Protein 2KXG (pdb70)

Solvent-accessible surface area: 6788 Å² total; per-residue (Å²): 127,145,69,81,102,182,52,142,151,159,37,54,79,92,132,31,76,101,0,98,61,0,1,90,30,1,47,145,79,51,56,148,125,116,16,82,24,64,30,48,78,39,0,93,51,111,142,73,159,89,158,125,62,22,93,9,29,0,21,2,20,0,41,103,26,123,178,120,177,56,85,88,14,34,2,46,0,28,5,80,38,111,109,130,42,24,86,11,68,40,33,73,74,89,156

Secondary structure (DSSP, 8-state):
----SS-------TT-HHHHHHHHHHHHH--TT--EEEEEEEEEEE-SS-SS--EEEEEEEEES-TTS--EEEEEEEEEETTTTEEEEEEEEE--

Structure (mmCIF, N/CA/C/O backbone):
data_2KXG
#
_entry.id   2KXG
#
loop_
_atom_site.group_PDB
_atom_site.id
_atom_site.type_symbol
_atom_site.label_atom_id
_atom_site.label_alt_id
_atom_site.label_comp_id
_atom_site.label_asym_id
_atom_site.label_entity_id
_atom_site.label_seq_id
_atom_site.pdbx_PDB_ins_code
_atom_site.Cartn_x
_atom_site.Cartn_y
_atom_site.Cartn_z
_atom_site.occupancy
_atom_site.B_iso_or_equiv
_atom_site.auth_seq_id
_atom_site.auth_comp_id
_atom_site.auth_asym_id
_atom_site.auth_atom_id
_atom_site.pdbx_PDB_model_num
ATOM 1 N N . GLY A 1 1 ? -16.462 -12.264 4.070 1.00 0.00 1 GLY A N 1
ATOM 2 C CA . GLY A 1 1 ? -16.877 -12.881 2.778 1.00 0.00 1 GLY A CA 1
ATOM 3 C C . GLY A 1 1 ? -17.384 -11.857 1.777 1.00 0.00 1 GLY A C 1
ATOM 4 O O . GLY A 1 1 ? -18.581 -11.569 1.738 1.00 0.00 1 GLY A O 1
ATOM 10 N N . PRO A 1 2 ? -16.486 -11.283 0.949 1.00 0.00 2 PRO A N 1
ATOM 11 C CA . PRO A 1 2 ? -16.850 -10.277 -0.059 1.00 0.00 2 PRO A CA 1
ATOM 12 C C . PRO A 1 2 ? -17.670 -10.862 -1.209 1.00 0.00 2 PRO A C 1
ATOM 13 O O . PRO A 1 2 ? -17.738 -12.081 -1.381 1.00 0.00 2 PRO A O 1
ATOM 24 N N . GLY A 1 3 ? -18.287 -9.979 -1.994 1.00 0.00 3 GLY A N 1
ATOM 25 C CA . GLY A 1 3 ? -19.093 -10.413 -3.124 1.00 0.00 3 GLY A CA 1
ATOM 26 C C . GLY A 1 3 ? -20.380 -9.617 -3.265 1.00 0.00 3 GLY A C 1
ATOM 27 O O . GLY A 1 3 ? -21.463 -10.149 -3.022 1.00 0.00 3 GLY A O 1
ATOM 31 N N . PRO A 1 4 ? -20.292 -8.328 -3.656 1.00 0.00 4 PRO A N 1
ATOM 32 C CA . PRO A 1 4 ? -21.465 -7.465 -3.823 1.00 0.00 4 PRO A CA 1
ATOM 33 C C . PRO A 1 4 ? -22.143 -7.638 -5.181 1.00 0.00 4 PRO A C 1
ATOM 34 O O . PRO A 1 4 ? -21.536 -8.128 -6.134 1.00 0.00 4 PRO A O 1
ATOM 45 N N . ALA A 1 5 ? -23.404 -7.217 -5.259 1.00 0.00 5 ALA A N 1
ATOM 46 C CA . ALA A 1 5 ? -24.176 -7.304 -6.497 1.00 0.00 5 ALA A CA 1
ATOM 47 C C . ALA A 1 5 ? -24.999 -6.032 -6.724 1.00 0.00 5 ALA A C 1
ATOM 48 O O . ALA A 1 5 ? -26.036 -6.063 -7.389 1.00 0.00 5 ALA A O 1
ATOM 55 N N . ILE A 1 6 ? -24.529 -4.913 -6.162 1.00 0.00 6 ILE A N 1
ATOM 56 C CA . ILE A 1 6 ? -25.217 -3.629 -6.294 1.00 0.00 6 ILE A CA 1
ATOM 57 C C . ILE A 1 6 ? -24.225 -2.489 -6.536 1.00 0.00 6 ILE A C 1
ATOM 58 O O . ILE A 1 6 ? -24.408 -1.686 -7.452 1.00 0.00 6 ILE A O 1
ATOM 74 N N . GLY A 1 7 ? -23.177 -2.421 -5.709 1.00 0.00 7 GLY A N 1
ATOM 75 C CA . GLY A 1 7 ? -22.180 -1.372 -5.855 1.00 0.00 7 GLY A CA 1
ATOM 76 C C . GLY A 1 7 ? -20.776 -1.850 -5.547 1.00 0.00 7 GLY A C 1
ATOM 77 O O . GLY A 1 7 ? -20.588 -2.769 -4.747 1.00 0.00 7 GLY A O 1
ATOM 81 N N . GLU A 1 8 ? -19.787 -1.222 -6.183 1.00 0.00 8 GLU A N 1
ATOM 82 C CA . GLU A 1 8 ? -18.390 -1.586 -5.976 1.00 0.00 8 GLU A CA 1
ATOM 83 C C . GLU A 1 8 ? -17.476 -0.365 -6.067 1.00 0.00 8 GLU A C 1
ATOM 84 O O . GLU A 1 8 ? -17.595 0.444 -6.990 1.00 0.00 8 GLU A O 1
ATOM 96 N N . VAL A 1 9 ? -16.559 -0.250 -5.108 1.00 0.00 9 VAL A N 1
ATOM 97 C CA . VAL A 1 9 ? -15.608 0.859 -5.072 1.00 0.00 9 VAL A CA 1
ATOM 98 C C . VAL A 1 9 ? -14.203 0.364 -5.400 1.00 0.00 9 VAL A C 1
ATOM 99 O O . VAL A 1 9 ? -13.831 -0.753 -5.038 1.00 0.00 9 VAL A O 1
ATOM 112 N N . ILE A 1 10 ? -13.436 1.186 -6.111 1.00 0.00 10 ILE A N 1
ATOM 113 C CA . ILE A 1 10 ? -12.084 0.810 -6.513 1.00 0.00 10 ILE A CA 1
ATOM 114 C C . ILE A 1 10 ? -11.017 1.727 -5.924 1.00 0.00 10 ILE A C 1
ATOM 115 O O . ILE A 1 10 ? -11.307 2.843 -5.487 1.00 0.00 10 ILE A O 1
ATOM 131 N N . GLY A 1 11 ? -9.775 1.242 -5.934 1.00 0.00 11 GLY A N 1
ATOM 132 C CA . GLY A 1 11 ? -8.662 2.016 -5.418 1.00 0.00 11 GLY A CA 1
ATOM 133 C C . GLY A 1 11 ? -7.994 2.844 -6.498 1.00 0.00 11 GLY A C 1
ATOM 134 O O . GLY A 1 11 ? -8.615 3.129 -7.524 1.00 0.00 11 GLY A O 1
ATOM 138 N N . ILE A 1 12 ? -6.731 3.238 -6.289 1.00 0.00 12 ILE A N 1
ATOM 139 C CA . ILE A 1 12 ? -6.036 4.035 -7.294 1.00 0.00 12 ILE A CA 1
ATOM 140 C C . ILE A 1 12 ? -5.078 3.185 -8.124 1.00 0.00 12 ILE A C 1
ATOM 141 O O . ILE A 1 12 ? -4.680 2.091 -7.719 1.00 0.00 12 ILE A O 1
ATOM 157 N N . SER A 1 13 ? -4.734 3.699 -9.302 1.00 0.00 13 SER A N 1
ATOM 158 C CA . SER A 1 13 ? -3.845 3.004 -10.229 1.00 0.00 13 SER A CA 1
ATOM 159 C C . SER A 1 13 ? -2.379 3.149 -9.834 1.00 0.00 13 SER A C 1
ATOM 160 O O . SER A 1 13 ? -1.985 4.146 -9.223 1.00 0.00 13 SER A O 1
ATOM 168 N N . VAL A 1 14 ? -1.566 2.164 -10.231 1.00 0.00 14 VAL A N 1
ATOM 169 C CA . VAL A 1 14 ? -0.135 2.202 -9.958 1.00 0.00 14 VAL A CA 1
ATOM 170 C C . VAL A 1 14 ? 0.510 3.338 -10.750 1.00 0.00 14 VAL A C 1
ATOM 171 O O . VAL A 1 14 ? 1.563 3.856 -10.374 1.00 0.00 14 VAL A O 1
ATOM 184 N N . ASN A 1 15 ? -0.155 3.734 -11.842 1.00 0.00 15 ASN A N 1
ATOM 185 C CA . ASN A 1 15 ? 0.309 4.823 -12.687 1.00 0.00 15 ASN A CA 1
ATOM 186 C C . ASN A 1 15 ? 0.561 6.075 -11.849 1.00 0.00 15 ASN A C 1
ATOM 187 O O . ASN A 1 15 ? 1.454 6.868 -12.149 1.00 0.00 15 ASN A O 1
ATOM 198 N N . ASP A 1 16 ? -0.241 6.232 -10.792 1.00 0.00 16 ASP A N 1
ATOM 199 C CA . ASP A 1 16 ? -0.129 7.369 -9.888 1.00 0.00 16 ASP A CA 1
ATOM 200 C C . ASP A 1 16 ? 1.279 7.446 -9.288 1.00 0.00 16 ASP A C 1
ATOM 201 O O . ASP A 1 16 ? 1.689 6.570 -8.525 1.00 0.00 16 ASP A O 1
ATOM 210 N N . PRO A 1 17 ? 2.045 8.497 -9.652 1.00 0.00 17 PRO A N 1
ATOM 211 C CA . PRO A 1 17 ? 3.427 8.698 -9.179 1.00 0.00 17 PRO A CA 1
ATOM 212 C C . PRO A 1 17 ? 3.552 8.814 -7.658 1.00 0.00 17 PRO A C 1
ATOM 213 O O . PRO A 1 17 ? 4.602 8.498 -7.097 1.00 0.00 17 PRO A O 1
ATOM 224 N N . ARG A 1 18 ? 2.488 9.263 -6.993 1.00 0.00 18 ARG A N 1
ATOM 225 C CA . ARG A 1 18 ? 2.503 9.406 -5.541 1.00 0.00 18 ARG A CA 1
ATOM 226 C C . ARG A 1 18 ? 2.304 8.051 -4.872 1.00 0.00 18 ARG A C 1
ATOM 227 O O . ARG A 1 18 ? 2.984 7.710 -3.907 1.00 0.00 18 ARG A O 1
ATOM 248 N N . VAL A 1 19 ? 1.352 7.293 -5.400 1.00 0.00 19 VAL A N 1
ATOM 249 C CA . VAL A 1 19 ? 1.015 5.976 -4.887 1.00 0.00 19 VAL A CA 1
ATOM 250 C C . VAL A 1 19 ? 2.173 4.986 -5.065 1.00 0.00 19 VAL A C 1
ATOM 251 O O . VAL A 1 19 ? 2.438 4.170 -4.183 1.00 0.00 19 VAL A O 1
ATOM 264 N N . LYS A 1 20 ? 2.857 5.063 -6.208 1.00 0.00 20 LYS A N 1
ATOM 265 C CA . LYS A 1 20 ? 3.984 4.175 -6.502 1.00 0.00 20 LYS A CA 1
ATOM 266 C C . LYS A 1 20 ? 5.201 4.475 -5.617 1.00 0.00 20 LYS A C 1
ATOM 267 O O . LYS A 1 20 ? 5.901 3.554 -5.193 1.00 0.00 20 LYS A O 1
ATOM 286 N N . GLU A 1 21 ? 5.450 5.759 -5.341 1.00 0.00 21 GLU A N 1
ATOM 287 C CA . GLU A 1 21 ? 6.584 6.160 -4.510 1.00 0.00 21 GLU A CA 1
ATOM 288 C C . GLU A 1 21 ? 6.300 5.871 -3.042 1.00 0.00 21 GLU A C 1
ATOM 289 O O . GLU A 1 21 ? 7.188 5.476 -2.286 1.00 0.00 21 GLU A O 1
ATOM 301 N N . ILE A 1 22 ? 5.051 6.076 -2.652 1.00 0.00 22 ILE A N 1
ATOM 302 C CA . ILE A 1 22 ? 4.627 5.842 -1.283 1.00 0.00 22 ILE A CA 1
ATOM 303 C C . ILE A 1 22 ? 4.504 4.336 -0.992 1.00 0.00 22 ILE A C 1
ATOM 304 O O . ILE A 1 22 ? 4.827 3.886 0.110 1.00 0.00 22 ILE A O 1
ATOM 320 N N . ALA A 1 23 ? 4.075 3.558 -1.997 1.00 0.00 23 ALA A N 1
ATOM 321 C CA . ALA A 1 23 ? 3.952 2.101 -1.858 1.00 0.00 23 ALA A CA 1
ATOM 322 C C . ALA A 1 23 ? 5.331 1.469 -1.689 1.00 0.00 23 ALA A C 1
ATOM 323 O O . ALA A 1 23 ? 5.594 0.753 -0.714 1.00 0.00 23 ALA A O 1
ATOM 330 N N . GLU A 1 24 ? 6.213 1.760 -2.645 1.00 0.00 24 GLU A N 1
ATOM 331 C CA . GLU A 1 24 ? 7.576 1.259 -2.624 1.00 0.00 24 GLU A CA 1
ATOM 332 C C . GLU A 1 24 ? 8.241 1.606 -1.296 1.00 0.00 24 GLU A C 1
ATOM 333 O O . GLU A 1 24 ? 8.894 0.761 -0.681 1.00 0.00 24 GLU A O 1
ATOM 345 N N . PHE A 1 25 ? 8.046 2.853 -0.848 1.00 0.00 25 PHE A N 1
ATOM 346 C CA . PHE A 1 25 ? 8.605 3.303 0.419 1.00 0.00 25 PHE A CA 1
ATOM 347 C C . PHE A 1 25 ? 8.071 2.453 1.569 1.00 0.00 25 PHE A C 1
ATOM 348 O O . PHE A 1 25 ? 8.790 2.174 2.529 1.00 0.00 25 PHE A O 1
ATOM 365 N N . ALA A 1 26 ? 6.806 2.038 1.461 1.00 0.00 26 ALA A N 1
ATOM 366 C CA . ALA A 1 26 ? 6.188 1.210 2.496 1.00 0.00 26 ALA A CA 1
ATOM 367 C C . ALA A 1 26 ? 6.968 -0.086 2.694 1.00 0.00 26 ALA A C 1
ATOM 368 O O . ALA A 1 26 ? 7.258 -0.477 3.826 1.00 0.00 26 ALA A O 1
ATOM 375 N N . LEU A 1 27 ? 7.303 -0.751 1.585 1.00 0.00 27 LEU A N 1
ATOM 376 C CA . LEU A 1 27 ? 8.050 -2.010 1.643 1.00 0.00 27 LEU A CA 1
ATOM 377 C C . LEU A 1 27 ? 9.479 -1.799 2.165 1.00 0.00 27 LEU A C 1
ATOM 378 O O . LEU A 1 27 ? 9.965 -2.584 2.979 1.00 0.00 27 LEU A O 1
ATOM 394 N N . LYS A 1 28 ? 10.154 -0.753 1.680 1.00 0.00 28 LYS A N 1
ATOM 395 C CA . LYS A 1 28 ? 11.535 -0.468 2.092 1.00 0.00 28 LYS A CA 1
ATOM 396 C C . LYS A 1 28 ? 11.642 0.038 3.540 1.00 0.00 28 LYS A C 1
ATOM 397 O O . LYS A 1 28 ? 12.726 -0.008 4.123 1.00 0.00 28 LYS A O 1
ATOM 416 N N . GLN A 1 29 ? 10.536 0.513 4.126 1.00 0.00 29 GLN A N 1
ATOM 417 C CA . GLN A 1 29 ? 10.567 1.006 5.507 1.00 0.00 29 GLN A CA 1
ATOM 418 C C . GLN A 1 29 ? 10.339 -0.131 6.506 1.00 0.00 29 GLN A C 1
ATOM 419 O O . GLN A 1 29 ? 10.975 -0.173 7.559 1.00 0.00 29 GLN A O 1
ATOM 433 N N . HIS A 1 30 ? 9.434 -1.054 6.164 1.00 0.00 30 HIS A N 1
ATOM 434 C CA . HIS A 1 30 ? 9.132 -2.195 7.028 1.00 0.00 30 HIS A CA 1
ATOM 435 C C . HIS A 1 30 ? 9.810 -3.452 6.509 1.00 0.00 30 HIS A C 1
ATOM 436 O O . HIS A 1 30 ? 9.639 -3.830 5.351 1.00 0.00 30 HIS A O 1
ATOM 451 N N . ALA A 1 31 ? 10.584 -4.091 7.376 1.00 0.00 31 ALA A N 1
ATOM 452 C CA . ALA A 1 31 ? 11.300 -5.307 7.014 1.00 0.00 31 ALA A CA 1
ATOM 453 C C . ALA A 1 31 ? 11.862 -6.007 8.252 1.00 0.00 31 ALA A C 1
ATOM 454 O O . ALA A 1 31 ? 13.018 -6.436 8.268 1.00 0.00 31 ALA A O 1
ATOM 461 N N . GLU A 1 32 ? 11.031 -6.119 9.288 1.00 0.00 32 GLU A N 1
ATOM 462 C CA . GLU A 1 32 ? 11.430 -6.763 10.537 1.00 0.00 32 GLU A CA 1
ATOM 463 C C . GLU A 1 32 ? 11.730 -8.251 10.319 1.00 0.00 32 GLU A C 1
ATOM 464 O O . GLU A 1 32 ? 12.656 -8.798 10.921 1.00 0.00 32 GLU A O 1
ATOM 476 N N . GLN A 1 33 ? 10.945 -8.894 9.455 1.00 0.00 33 GLN A N 1
ATOM 477 C CA . GLN A 1 33 ? 11.124 -10.316 9.151 1.00 0.00 33 GLN A CA 1
ATOM 478 C C . GLN A 1 33 ? 11.716 -10.532 7.749 1.00 0.00 33 GLN A C 1
ATOM 479 O O . GLN A 1 33 ? 11.715 -11.655 7.241 1.00 0.00 33 GLN A O 1
ATOM 493 N N . ASN A 1 34 ? 12.230 -9.458 7.135 1.00 0.00 34 ASN A N 1
ATOM 494 C CA . ASN A 1 34 ? 12.836 -9.529 5.802 1.00 0.00 34 ASN A CA 1
ATOM 495 C C . ASN A 1 34 ? 11.920 -10.227 4.790 1.00 0.00 34 ASN A C 1
ATOM 496 O O . ASN A 1 34 ? 12.075 -11.418 4.514 1.00 0.00 34 ASN A O 1
ATOM 507 N N . LEU A 1 35 ? 10.980 -9.470 4.226 1.00 0.00 35 LEU A N 1
ATOM 508 C CA . LEU A 1 35 ? 10.052 -10.004 3.228 1.00 0.00 35 LEU A CA 1
ATOM 509 C C . LEU A 1 35 ? 10.216 -9.269 1.903 1.00 0.00 35 LEU A C 1
ATOM 510 O O . LEU A 1 35 ? 10.866 -8.223 1.843 1.00 0.00 35 LEU A O 1
ATOM 526 N N . ILE A 1 36 ? 9.666 -9.841 0.834 1.00 0.00 36 ILE A N 1
ATOM 527 C CA . ILE A 1 36 ? 9.8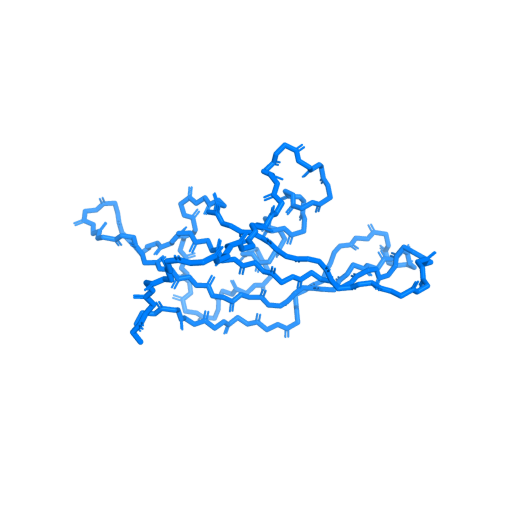05 -9.251 -0.492 1.00 0.00 36 ILE A CA 1
ATOM 528 C C . ILE A 1 36 ? 8.461 -8.984 -1.152 1.00 0.00 36 ILE A C 1
ATOM 529 O O . ILE A 1 36 ? 7.654 -9.894 -1.320 1.00 0.00 36 ILE A O 1
ATOM 545 N N . LEU A 1 37 ? 8.241 -7.730 -1.548 1.00 0.00 37 LEU A N 1
ATOM 546 C CA . LEU A 1 37 ? 7.004 -7.344 -2.213 1.00 0.00 37 LEU A CA 1
ATOM 547 C C . LEU A 1 37 ? 7.140 -7.493 -3.725 1.00 0.00 37 LEU A C 1
ATOM 548 O O . LEU A 1 37 ? 7.942 -6.804 -4.358 1.00 0.00 37 LEU A O 1
ATOM 564 N N . ALA A 1 38 ? 6.350 -8.399 -4.295 1.00 0.00 38 ALA A N 1
ATOM 565 C CA . ALA A 1 38 ? 6.371 -8.650 -5.732 1.00 0.00 38 ALA A CA 1
ATOM 566 C C . ALA A 1 38 ? 5.876 -7.438 -6.518 1.00 0.00 38 ALA A C 1
ATOM 567 O O . ALA A 1 38 ? 6.293 -7.225 -7.657 1.00 0.00 38 ALA A O 1
ATOM 574 N N . GLY A 1 39 ? 4.990 -6.640 -5.910 1.00 0.00 39 GLY A N 1
ATOM 575 C CA . GLY A 1 39 ? 4.478 -5.464 -6.596 1.00 0.00 39 GLY A CA 1
ATOM 576 C C . GLY A 1 39 ? 3.216 -4.897 -5.970 1.00 0.00 39 GLY A C 1
ATOM 577 O O . GLY A 1 39 ? 2.655 -5.481 -5.042 1.00 0.00 39 GLY A O 1
ATOM 581 N N . VAL A 1 40 ? 2.776 -3.750 -6.492 1.00 0.00 40 VAL A N 1
ATOM 582 C CA . VAL A 1 40 ? 1.574 -3.073 -6.005 1.00 0.00 40 VAL A CA 1
ATOM 583 C C . VAL A 1 40 ? 0.315 -3.703 -6.610 1.00 0.00 40 VAL A C 1
ATOM 584 O O . VAL A 1 40 ? 0.249 -3.937 -7.817 1.00 0.00 40 VAL A O 1
ATOM 597 N N . ASP A 1 41 ? -0.677 -3.981 -5.761 1.00 0.00 41 ASP A N 1
ATOM 598 C CA . ASP A 1 41 ? -1.928 -4.591 -6.213 1.00 0.00 41 ASP A CA 1
ATOM 599 C C . ASP A 1 41 ? -3.070 -3.574 -6.226 1.00 0.00 41 ASP A C 1
ATOM 600 O O . ASP A 1 41 ? -3.623 -3.268 -7.282 1.00 0.00 41 ASP A O 1
ATOM 609 N N . ALA A 1 42 ? -3.415 -3.058 -5.047 1.00 0.00 42 ALA A N 1
ATOM 610 C CA . ALA A 1 42 ? -4.490 -2.078 -4.913 1.00 0.00 42 ALA A CA 1
ATOM 611 C C . ALA A 1 42 ? -4.081 -0.949 -3.973 1.00 0.00 42 ALA A C 1
ATOM 612 O O . ALA A 1 42 ? -3.115 -1.084 -3.223 1.00 0.00 42 ALA A O 1
ATOM 619 N N . GLY A 1 43 ? -4.811 0.166 -4.015 1.00 0.00 43 GLY A N 1
ATOM 620 C CA . GLY A 1 43 ? -4.474 1.285 -3.156 1.00 0.00 43 GLY A CA 1
ATOM 621 C C . GLY A 1 43 ? -5.649 2.171 -2.790 1.00 0.00 43 GLY A C 1
ATOM 622 O O . GLY A 1 43 ? -6.700 2.130 -3.427 1.00 0.00 43 GLY A O 1
ATOM 626 N N . GLN A 1 44 ? -5.447 2.978 -1.750 1.00 0.00 44 GLN A N 1
ATOM 627 C CA . GLN A 1 44 ? -6.459 3.901 -1.249 1.00 0.00 44 GLN A CA 1
ATOM 628 C C . GLN A 1 44 ? -5.788 5.127 -0.624 1.00 0.00 44 GLN A C 1
ATOM 629 O O . GLN A 1 44 ? -4.690 5.022 -0.075 1.00 0.00 44 GLN A O 1
ATOM 643 N N . ILE A 1 45 ? -6.443 6.284 -0.703 1.00 0.00 45 ILE A N 1
ATOM 644 C CA . ILE A 1 45 ? -5.888 7.513 -0.133 1.00 0.00 45 ILE A CA 1
ATOM 645 C C . ILE A 1 45 ? -6.937 8.270 0.681 1.00 0.00 45 ILE A C 1
ATOM 646 O O . ILE A 1 45 ? -8.041 8.528 0.200 1.00 0.00 45 ILE A O 1
ATOM 662 N N . ILE A 1 46 ? -6.576 8.630 1.916 1.00 0.00 46 ILE A N 1
ATOM 663 C CA . ILE A 1 46 ? -7.476 9.367 2.800 1.00 0.00 46 ILE A CA 1
ATOM 664 C C . ILE A 1 46 ? -7.009 10.815 2.940 1.00 0.00 46 ILE A C 1
ATOM 665 O O . ILE A 1 46 ? -5.916 11.082 3.462 1.00 0.00 46 ILE A O 1
ATOM 681 N N . LYS A 1 47 ? -7.834 11.744 2.445 1.00 0.00 47 LYS A N 1
ATOM 682 C CA . LYS A 1 47 ? -7.506 13.166 2.493 1.00 0.00 47 LYS A CA 1
ATOM 683 C C . LYS A 1 47 ? -8.702 14.042 2.879 1.00 0.00 47 LYS A C 1
ATOM 684 O O . LYS A 1 47 ? -9.859 13.689 2.646 1.00 0.00 47 LYS A O 1
ATOM 703 N N . GLY A 1 48 ? -8.382 15.214 3.426 1.00 0.00 48 GLY A N 1
ATOM 704 C CA . GLY A 1 48 ? -9.381 16.204 3.805 1.00 0.00 48 GLY A CA 1
ATOM 705 C C . GLY A 1 48 ? -8.934 17.563 3.305 1.00 0.00 48 GLY A C 1
ATOM 706 O O . GLY A 1 48 ? -9.470 18.087 2.328 1.00 0.00 48 GLY A O 1
ATOM 710 N N . ILE A 1 49 ? -7.886 18.081 3.940 1.00 0.00 49 ILE A N 1
ATOM 711 C CA . ILE A 1 49 ? -7.259 19.334 3.541 1.00 0.00 49 ILE A CA 1
ATOM 712 C C . ILE A 1 49 ? -5.799 19.002 3.218 1.00 0.00 49 ILE A C 1
ATOM 713 O O . ILE A 1 49 ? -5.032 18.629 4.109 1.00 0.00 49 ILE A O 1
ATOM 729 N N . PRO A 1 50 ? -5.410 19.036 1.929 1.00 0.00 50 PRO A N 1
ATOM 730 C CA . PRO A 1 50 ? -4.066 18.643 1.523 1.00 0.00 50 PRO A CA 1
ATOM 731 C C . PRO A 1 50 ? -3.005 19.731 1.595 1.00 0.00 50 PRO A C 1
ATOM 732 O O . PRO A 1 50 ? -3.049 20.732 0.880 1.00 0.00 50 PRO A O 1
ATOM 743 N N . HIS A 1 51 ? -2.010 19.449 2.420 1.00 0.00 51 HIS A N 1
ATOM 744 C CA . HIS A 1 51 ? -0.837 20.295 2.584 1.00 0.00 51 HIS A CA 1
ATOM 745 C C . HIS A 1 51 ? 0.390 19.447 2.223 1.00 0.00 51 HIS A C 1
ATOM 746 O O . HIS A 1 51 ? 1.507 19.705 2.673 1.00 0.00 51 HIS A O 1
ATOM 761 N N . TRP A 1 52 ? 0.130 18.403 1.418 1.00 0.00 52 TRP A N 1
ATOM 762 C CA . TRP A 1 52 ? 1.130 17.445 0.973 1.00 0.00 52 TRP A CA 1
ATOM 763 C C . TRP A 1 52 ? 1.527 16.479 2.093 1.00 0.00 52 TRP A C 1
ATOM 764 O O . TRP A 1 52 ? 2.639 15.949 2.113 1.00 0.00 52 TRP A O 1
ATOM 785 N N . ASP A 1 53 ? 0.576 16.227 2.995 1.00 0.00 53 ASP A N 1
ATOM 786 C CA . ASP A 1 53 ? 0.759 15.291 4.103 1.00 0.00 53 ASP A CA 1
ATOM 787 C C . ASP A 1 53 ? -0.319 14.197 4.037 1.00 0.00 53 ASP A C 1
ATOM 788 O O . ASP A 1 53 ? -0.724 13.640 5.059 1.00 0.00 53 ASP A O 1
ATOM 797 N N . ASN A 1 54 ? -0.799 13.936 2.815 1.00 0.00 54 ASN A N 1
ATOM 798 C CA . ASN A 1 54 ? -1.862 12.961 2.557 1.00 0.00 54 ASN A CA 1
ATOM 799 C C . ASN A 1 54 ? -1.598 11.598 3.194 1.00 0.00 54 ASN A C 1
ATOM 800 O O . ASN A 1 54 ? -0.449 11.170 3.329 1.00 0.00 54 ASN A O 1
ATOM 811 N N . TYR A 1 55 ? -2.686 10.912 3.567 1.00 0.00 55 TYR A N 1
ATOM 812 C CA . TYR A 1 55 ? -2.595 9.588 4.173 1.00 0.00 55 TYR A CA 1
ATOM 813 C C . TYR A 1 55 ? -2.836 8.515 3.117 1.00 0.00 55 TYR A C 1
ATOM 814 O O . TYR A 1 55 ? -3.777 8.614 2.328 1.00 0.00 55 TYR A O 1
ATOM 832 N N . TYR A 1 56 ? -1.973 7.501 3.090 1.00 0.00 56 TYR A N 1
ATOM 833 C CA . TYR A 1 56 ? -2.091 6.430 2.108 1.00 0.00 56 TYR A CA 1
ATOM 834 C C . TYR A 1 56 ? -2.339 5.069 2.767 1.00 0.00 56 TYR A C 1
ATOM 835 O O . TYR A 1 56 ? -1.816 4.774 3.842 1.00 0.00 56 TYR A O 1
ATOM 853 N N . ASN A 1 57 ? -3.148 4.252 2.094 1.00 0.00 57 ASN A N 1
ATOM 854 C CA . ASN A 1 57 ? -3.502 2.909 2.557 1.00 0.00 57 ASN A CA 1
ATOM 855 C C . ASN A 1 57 ? -3.614 1.989 1.346 1.00 0.00 57 ASN A C 1
ATOM 856 O O . ASN A 1 57 ? -4.441 2.232 0.473 1.00 0.00 57 ASN A O 1
ATOM 867 N N . LEU A 1 58 ? -2.764 0.964 1.258 1.00 0.00 58 LEU A N 1
ATOM 868 C CA . LEU A 1 58 ? -2.796 0.085 0.083 1.00 0.00 58 LEU A CA 1
ATOM 869 C C . LEU A 1 58 ? -2.530 -1.386 0.398 1.00 0.00 58 LEU A C 1
ATOM 870 O O . LEU A 1 58 ? -2.000 -1.734 1.455 1.00 0.00 58 LEU A O 1
ATOM 886 N N . ILE A 1 59 ? -2.880 -2.233 -0.576 1.00 0.00 59 ILE A N 1
ATOM 887 C CA . ILE A 1 59 ? -2.671 -3.681 -0.494 1.00 0.00 59 ILE A CA 1
ATOM 888 C C . ILE A 1 59 ? -1.753 -4.113 -1.636 1.00 0.00 59 ILE A C 1
ATOM 889 O O . ILE A 1 59 ? -1.972 -3.728 -2.785 1.00 0.00 59 ILE A O 1
ATOM 905 N N . LEU A 1 60 ? -0.723 -4.894 -1.329 1.00 0.00 60 LEU A N 1
ATOM 906 C CA . LEU A 1 60 ? 0.215 -5.341 -2.355 1.00 0.00 60 LEU A CA 1
ATOM 907 C C . LEU A 1 60 ? 0.540 -6.832 -2.212 1.00 0.00 60 LEU A C 1
ATOM 908 O O . LEU A 1 60 ? 0.203 -7.461 -1.205 1.00 0.00 60 LEU A O 1
ATOM 924 N N . SER A 1 61 ? 1.206 -7.385 -3.230 1.00 0.00 61 SER A N 1
ATOM 925 C CA . SER A 1 61 ? 1.597 -8.795 -3.229 1.00 0.00 61 SER A CA 1
ATOM 926 C C . SER A 1 61 ? 3.057 -8.931 -2.808 1.00 0.00 61 SER A C 1
ATOM 927 O O . SER A 1 61 ? 3.912 -8.166 -3.270 1.00 0.00 61 SER A O 1
ATOM 935 N N . ALA A 1 62 ? 3.334 -9.892 -1.920 1.00 0.00 62 ALA A N 1
ATOM 936 C CA . ALA A 1 62 ? 4.692 -10.108 -1.419 1.00 0.00 62 ALA A CA 1
ATOM 937 C C . ALA A 1 62 ? 4.926 -11.550 -0.969 1.00 0.00 62 ALA A C 1
ATOM 938 O O . ALA A 1 62 ? 4.045 -12.185 -0.390 1.00 0.00 62 ALA A O 1
ATOM 945 N N . LYS A 1 63 ? 6.138 -12.046 -1.223 1.00 0.00 63 LYS A N 1
ATOM 946 C CA . LYS A 1 63 ? 6.528 -13.397 -0.829 1.00 0.00 63 LYS A CA 1
ATOM 947 C C . LYS A 1 63 ? 7.972 -13.411 -0.325 1.00 0.00 63 LYS A C 1
ATOM 948 O O . LYS A 1 63 ? 8.722 -12.451 -0.525 1.00 0.00 63 LYS A O 1
ATOM 967 N N . HIS A 1 64 ? 8.345 -14.494 0.353 1.00 0.00 64 HIS A N 1
ATOM 968 C CA . HIS A 1 64 ? 9.691 -14.633 0.907 1.00 0.00 64 HIS A CA 1
ATOM 969 C C . HIS A 1 64 ? 10.601 -15.485 0.014 1.00 0.00 64 HIS A C 1
ATOM 970 O O . HIS A 1 64 ? 11.800 -15.591 0.278 1.00 0.00 64 HIS A O 1
ATOM 985 N N . SER A 1 65 ? 10.039 -16.097 -1.036 1.00 0.00 65 SER A N 1
ATOM 986 C CA . SER A 1 65 ? 10.827 -16.939 -1.940 1.00 0.00 65 SER A CA 1
ATOM 987 C C . SER A 1 65 ? 10.195 -17.025 -3.331 1.00 0.00 65 SER A C 1
ATOM 988 O O . SER A 1 65 ? 8.971 -16.987 -3.473 1.00 0.00 65 SER A O 1
ATOM 996 N N . PRO A 1 66 ? 11.036 -17.164 -4.378 1.00 0.00 66 PRO A N 1
ATOM 997 C CA . PRO A 1 66 ? 10.571 -17.272 -5.768 1.00 0.00 66 PRO A CA 1
ATOM 998 C C . PRO A 1 66 ? 9.783 -18.558 -6.019 1.00 0.00 66 PRO A C 1
ATOM 999 O O . PRO A 1 66 ? 8.912 -18.602 -6.889 1.00 0.00 66 PRO A O 1
ATOM 1010 N N . HIS A 1 67 ? 10.091 -19.601 -5.245 1.00 0.00 67 HIS A N 1
ATOM 1011 C CA . HIS A 1 67 ? 9.411 -20.887 -5.375 1.00 0.00 67 HIS A CA 1
ATOM 1012 C C . HIS A 1 67 ? 8.165 -20.962 -4.488 1.00 0.00 67 HIS A C 1
ATOM 1013 O O . HIS A 1 67 ? 7.628 -22.050 -4.266 1.00 0.00 67 HIS A O 1
ATOM 1028 N N . GLU A 1 68 ? 7.704 -19.814 -3.973 1.00 0.00 68 GLU A N 1
ATOM 1029 C CA . GLU A 1 68 ? 6.528 -19.795 -3.111 1.00 0.00 68 GLU A CA 1
ATOM 1030 C C . GLU A 1 68 ? 5.484 -18.780 -3.570 1.00 0.00 68 GLU A C 1
ATOM 1031 O O . GLU A 1 68 ? 5.742 -17.937 -4.429 1.00 0.00 68 GLU A O 1
ATOM 1043 N N . PHE A 1 69 ? 4.294 -18.904 -2.990 1.00 0.00 69 PHE A N 1
ATOM 1044 C CA . PHE A 1 69 ? 3.154 -18.047 -3.311 1.00 0.00 69 PHE A CA 1
ATOM 1045 C C . PHE A 1 69 ? 3.326 -16.611 -2.834 1.00 0.00 69 PHE A C 1
ATOM 1046 O O . PHE A 1 69 ? 4.105 -16.328 -1.925 1.00 0.00 69 PHE A O 1
ATOM 1063 N N . SER A 1 70 ? 2.528 -15.725 -3.434 1.00 0.00 70 SER A N 1
ATOM 1064 C CA . SER A 1 70 ? 2.503 -14.313 -3.069 1.00 0.00 70 SER A CA 1
ATOM 1065 C C . SER A 1 70 ? 1.184 -14.021 -2.368 1.00 0.00 70 SER A C 1
ATOM 1066 O O . SER A 1 70 ? 0.120 -14.409 -2.855 1.00 0.00 70 SER A O 1
ATOM 1074 N N . LYS A 1 71 ? 1.252 -13.361 -1.221 1.00 0.00 71 LYS A N 1
ATOM 1075 C CA . LYS A 1 71 ? 0.050 -13.051 -0.456 1.00 0.00 71 LYS A CA 1
ATOM 1076 C C . LYS A 1 71 ? -0.225 -11.551 -0.419 1.00 0.00 71 LYS A C 1
ATOM 1077 O O . LYS A 1 71 ? 0.606 -10.743 -0.835 1.00 0.00 71 LYS A O 1
ATOM 1096 N N . PHE A 1 72 ? -1.406 -11.193 0.079 1.00 0.00 72 PHE A N 1
ATOM 1097 C CA . PHE A 1 72 ? -1.814 -9.799 0.176 1.00 0.00 72 PHE A CA 1
ATOM 1098 C C . PHE A 1 72 ? -1.387 -9.204 1.511 1.00 0.00 72 PHE A C 1
ATOM 1099 O O . PHE A 1 72 ? -1.383 -9.895 2.530 1.00 0.00 72 PHE A O 1
ATOM 1116 N N . TYR A 1 73 ? -1.036 -7.921 1.500 1.00 0.00 73 TYR A N 1
ATOM 1117 C CA . TYR A 1 73 ? -0.623 -7.227 2.710 1.00 0.00 73 TYR A CA 1
ATOM 1118 C C . TYR A 1 73 ? -1.183 -5.805 2.717 1.00 0.00 73 TYR A C 1
ATOM 1119 O O . TYR A 1 73 ? -1.155 -5.115 1.700 1.00 0.00 73 TYR A O 1
ATOM 1137 N N . ASN A 1 74 ? -1.687 -5.382 3.871 1.00 0.00 74 ASN A N 1
ATOM 1138 C CA . ASN A 1 74 ? -2.265 -4.051 4.037 1.00 0.00 74 ASN A CA 1
ATOM 1139 C C . ASN A 1 74 ? -1.355 -3.183 4.898 1.00 0.00 74 ASN A C 1
ATOM 1140 O O . ASN A 1 74 ? -1.136 -3.468 6.078 1.00 0.00 74 ASN A O 1
ATOM 1151 N N . VAL A 1 75 ? -0.822 -2.125 4.292 1.00 0.00 75 VAL A N 1
ATOM 1152 C CA . VAL A 1 75 ? 0.074 -1.209 4.987 1.00 0.00 75 VAL A CA 1
ATOM 1153 C C . VAL A 1 75 ? -0.454 0.222 4.966 1.00 0.00 75 VAL A C 1
ATOM 1154 O O . VAL A 1 75 ? -1.038 0.673 3.972 1.00 0.00 75 VAL A O 1
ATOM 1167 N N . VAL A 1 76 ? -0.213 0.935 6.065 1.00 0.00 76 VAL A N 1
ATOM 1168 C CA . VAL A 1 76 ? -0.619 2.329 6.196 1.00 0.00 76 VAL A CA 1
ATOM 1169 C C . VAL A 1 76 ? 0.610 3.218 6.036 1.00 0.00 76 VAL A C 1
ATOM 1170 O O . VAL A 1 76 ? 1.624 3.000 6.700 1.00 0.00 76 VAL A O 1
ATOM 1183 N N . VAL A 1 77 ? 0.529 4.193 5.135 1.00 0.00 77 VAL A N 1
ATOM 1184 C CA . VAL A 1 77 ? 1.657 5.087 4.872 1.00 0.00 77 VAL A CA 1
ATOM 1185 C C . VAL A 1 77 ? 1.276 6.554 5.000 1.00 0.00 77 VAL A C 1
ATOM 1186 O O . VAL A 1 77 ? 0.156 6.951 4.682 1.00 0.00 77 VAL A O 1
ATOM 1199 N N . LEU A 1 78 ? 2.236 7.352 5.456 1.00 0.00 78 LEU A N 1
ATOM 1200 C CA . LEU A 1 78 ? 2.046 8.782 5.622 1.00 0.00 78 LEU A CA 1
ATOM 1201 C C . LEU A 1 78 ? 3.049 9.555 4.771 1.00 0.00 78 LEU A C 1
ATOM 1202 O O . LEU A 1 78 ? 4.251 9.297 4.830 1.00 0.00 78 LEU A O 1
ATOM 1218 N N . GLU A 1 79 ? 2.551 10.510 3.992 1.00 0.00 79 GLU A N 1
ATOM 1219 C CA . GLU A 1 79 ? 3.405 11.330 3.142 1.00 0.00 79 GLU A CA 1
ATOM 1220 C C . GLU A 1 79 ? 3.780 12.623 3.878 1.00 0.00 79 GLU A C 1
ATOM 1221 O O . GLU A 1 79 ? 2.923 13.256 4.493 1.00 0.00 79 GLU A O 1
ATOM 1233 N N . LYS A 1 80 ? 5.059 13.006 3.824 1.00 0.00 80 LYS A N 1
ATOM 1234 C CA . LYS A 1 80 ? 5.517 14.223 4.499 1.00 0.00 80 LYS A CA 1
ATOM 1235 C C . LYS A 1 80 ? 6.256 15.157 3.548 1.00 0.00 80 LYS A C 1
ATOM 1236 O O . LYS A 1 80 ? 7.167 14.738 2.826 1.00 0.00 80 LYS A O 1
ATOM 1255 N N . ALA A 1 81 ? 5.874 16.431 3.580 1.00 0.00 81 ALA A N 1
ATOM 1256 C CA . ALA A 1 81 ? 6.509 17.449 2.749 1.00 0.00 81 ALA A CA 1
ATOM 1257 C C . ALA A 1 81 ? 7.701 18.065 3.480 1.00 0.00 81 ALA A C 1
ATOM 1258 O O . ALA A 1 81 ? 8.721 18.375 2.864 1.00 0.00 81 ALA A O 1
ATOM 1265 N N . SER A 1 82 ? 7.566 18.226 4.802 1.00 0.00 82 SER A N 1
ATOM 1266 C CA . SER A 1 82 ? 8.632 18.795 5.629 1.00 0.00 82 SER A CA 1
ATOM 1267 C C . SER A 1 82 ? 9.922 17.985 5.500 1.00 0.00 82 SER A C 1
ATOM 1268 O O . SER A 1 82 ? 11.009 18.555 5.398 1.00 0.00 82 SER A O 1
ATOM 1276 N N . ASP A 1 83 ? 9.796 16.654 5.489 1.00 0.00 83 ASP A N 1
ATOM 1277 C CA . ASP A 1 83 ? 10.957 15.778 5.355 1.00 0.00 83 ASP A CA 1
ATOM 1278 C C . ASP A 1 83 ? 11.293 15.531 3.880 1.00 0.00 83 ASP A C 1
ATOM 1279 O O . ASP A 1 83 ? 12.354 14.992 3.565 1.00 0.00 83 ASP A O 1
ATOM 1288 N N . ASN A 1 84 ? 10.381 15.931 2.981 1.00 0.00 84 ASN A N 1
ATOM 1289 C CA . ASN A 1 84 ? 10.574 15.757 1.543 1.00 0.00 84 ASN A CA 1
ATOM 1290 C C . ASN A 1 84 ? 10.721 14.276 1.186 1.00 0.00 84 ASN A C 1
ATOM 1291 O O . ASN A 1 84 ? 11.609 13.896 0.420 1.00 0.00 84 ASN A O 1
ATOM 1302 N N . SER A 1 85 ? 9.844 13.440 1.751 1.00 0.00 85 SER A N 1
ATOM 1303 C CA . SER A 1 85 ? 9.882 12.004 1.494 1.00 0.00 85 SER A CA 1
ATOM 1304 C C . SER A 1 85 ? 8.594 11.321 1.965 1.00 0.00 85 SER A C 1
ATOM 1305 O O . SER A 1 85 ? 7.613 11.984 2.308 1.00 0.00 85 SER A O 1
ATOM 1313 N N . LEU A 1 86 ? 8.614 9.990 1.986 1.00 0.00 86 LEU A N 1
ATOM 1314 C CA . LEU A 1 86 ? 7.464 9.199 2.423 1.00 0.00 86 LEU A CA 1
ATOM 1315 C C . LEU A 1 86 ? 7.717 8.609 3.808 1.00 0.00 86 LEU A C 1
ATOM 1316 O O . LEU A 1 86 ? 8.833 8.678 4.325 1.00 0.00 86 LEU A O 1
ATOM 1332 N N . LYS A 1 87 ? 6.676 8.024 4.404 1.00 0.00 87 LYS A N 1
ATOM 1333 C CA . LYS A 1 87 ? 6.795 7.415 5.724 1.00 0.00 87 LYS A CA 1
ATOM 1334 C C . LYS A 1 87 ? 5.866 6.215 5.855 1.00 0.00 87 LYS A C 1
ATOM 1335 O O . LYS A 1 87 ? 4.745 6.227 5.346 1.00 0.00 87 LYS A O 1
ATOM 1354 N N . LEU A 1 88 ? 6.338 5.183 6.547 1.00 0.00 88 LEU A N 1
ATOM 1355 C CA . LEU A 1 88 ? 5.551 3.974 6.757 1.00 0.00 88 LEU A CA 1
ATOM 1356 C C . LEU A 1 88 ? 4.943 3.972 8.157 1.00 0.00 88 LEU A C 1
ATOM 1357 O O . LEU A 1 88 ? 5.662 3.939 9.157 1.00 0.00 88 LEU A O 1
ATOM 1373 N N . VAL A 1 89 ? 3.615 4.014 8.221 1.00 0.00 89 VAL A N 1
ATOM 1374 C CA . VAL A 1 89 ? 2.907 4.023 9.499 1.00 0.00 89 VAL A CA 1
ATOM 1375 C C . VAL A 1 89 ? 2.929 2.640 10.150 1.00 0.00 89 VAL A C 1
ATOM 1376 O O . VAL A 1 89 ? 3.309 2.505 11.314 1.00 0.00 89 VAL A O 1
ATOM 1389 N N . ALA A 1 90 ? 2.517 1.615 9.397 1.00 0.00 90 ALA A N 1
ATOM 1390 C CA . ALA A 1 90 ? 2.490 0.246 9.917 1.00 0.00 90 ALA A CA 1
ATOM 1391 C C . ALA A 1 90 ? 2.357 -0.789 8.797 1.00 0.00 90 ALA A C 1
ATOM 1392 O O . ALA A 1 90 ? 1.862 -0.484 7.710 1.00 0.00 90 ALA A O 1
ATOM 1399 N N . PHE A 1 91 ? 2.801 -2.017 9.080 1.00 0.00 91 PHE A N 1
ATOM 1400 C CA . PHE A 1 91 ? 2.732 -3.111 8.112 1.00 0.00 91 PHE A CA 1
ATOM 1401 C C . PHE A 1 91 ? 1.901 -4.270 8.667 1.00 0.00 91 PHE A C 1
ATOM 1402 O O . PHE A 1 91 ? 2.174 -4.772 9.758 1.00 0.00 91 PHE A O 1
ATOM 1419 N N . VAL A 1 92 ? 0.872 -4.673 7.914 1.00 0.00 92 VAL A N 1
ATOM 1420 C CA . VAL A 1 92 ? -0.017 -5.756 8.340 1.00 0.00 92 VAL A CA 1
ATOM 1421 C C . VAL A 1 92 ? -0.255 -6.776 7.223 1.00 0.00 92 VAL A C 1
ATOM 1422 O O . VAL A 1 92 ? -0.467 -6.405 6.071 1.00 0.00 92 VAL A O 1
ATOM 1435 N N . PRO A 1 93 ? -0.239 -8.083 7.557 1.00 0.00 93 PRO A N 1
ATOM 1436 C CA . PRO A 1 93 ? -0.468 -9.154 6.581 1.00 0.00 93 PRO A CA 1
ATOM 1437 C C . PRO A 1 93 ? -1.955 -9.362 6.284 1.00 0.00 93 PRO A C 1
ATOM 1438 O O . PRO A 1 93 ? -2.787 -9.331 7.192 1.00 0.00 93 PRO A O 1
ATOM 1449 N N . LEU A 1 94 ? -2.282 -9.568 5.006 1.00 0.00 94 LEU A N 1
ATOM 1450 C CA . LEU A 1 94 ? -3.670 -9.775 4.587 1.00 0.00 94 LEU A CA 1
ATOM 1451 C C . LEU A 1 94 ? -3.923 -11.229 4.165 1.00 0.00 94 LEU A C 1
ATOM 1452 O O . LEU A 1 94 ? -4.634 -11.486 3.192 1.00 0.00 94 LEU A O 1
ATOM 1468 N N . PHE A 1 95 ? -3.342 -12.177 4.902 1.00 0.00 95 PHE A N 1
ATOM 1469 C CA . PHE A 1 95 ? -3.513 -13.599 4.593 1.00 0.00 95 PHE A CA 1
ATOM 1470 C C . PHE A 1 95 ? -3.503 -14.457 5.860 1.00 0.00 95 PHE A C 1
ATOM 1471 O O . PHE A 1 95 ? -2.838 -14.066 6.843 1.00 0.00 95 PHE A O 1
ATOM 1489 N N . GLY A 1 1 ? -21.749 2.854 2.910 1.00 0.00 1 GLY A N 2
ATOM 1490 C CA . GLY A 1 1 ? -20.744 1.894 2.380 1.00 0.00 1 GLY A CA 2
ATOM 1491 C C . GLY A 1 1 ? -21.118 0.447 2.653 1.00 0.00 1 GLY A C 2
ATOM 1492 O O . GLY A 1 1 ? -20.651 -0.139 3.630 1.00 0.00 1 GLY A O 2
ATOM 1498 N N . PRO A 1 2 ? -21.971 -0.158 1.800 1.00 0.00 2 PRO A N 2
ATOM 1499 C CA . PRO A 1 2 ? -22.410 -1.551 1.962 1.00 0.00 2 PRO A CA 2
ATOM 1500 C C . PRO A 1 2 ? -21.267 -2.551 1.786 1.00 0.00 2 PRO A C 2
ATOM 1501 O O . PRO A 1 2 ? -20.275 -2.262 1.114 1.00 0.00 2 PRO A O 2
ATOM 1512 N N . GLY A 1 3 ? -21.419 -3.727 2.397 1.00 0.00 3 GLY A N 2
ATOM 1513 C CA . GLY A 1 3 ? -20.399 -4.759 2.304 1.00 0.00 3 GLY A CA 2
ATOM 1514 C C . GLY A 1 3 ? -20.792 -5.883 1.360 1.00 0.00 3 GLY A C 2
ATOM 1515 O O . GLY A 1 3 ? -21.726 -6.633 1.646 1.00 0.00 3 GLY A O 2
ATOM 1519 N N . PRO A 1 4 ? -20.092 -6.024 0.215 1.00 0.00 4 PRO A N 2
ATOM 1520 C CA . PRO A 1 4 ? -20.371 -7.063 -0.771 1.00 0.00 4 PRO A CA 2
ATOM 1521 C C . PRO A 1 4 ? -19.649 -8.373 -0.462 1.00 0.00 4 PRO A C 2
ATOM 1522 O O . PRO A 1 4 ? -18.593 -8.375 0.174 1.00 0.00 4 PRO A O 2
ATOM 1533 N N . ALA A 1 5 ? -20.224 -9.485 -0.920 1.00 0.00 5 ALA A N 2
ATOM 1534 C CA . ALA A 1 5 ? -19.635 -10.805 -0.697 1.00 0.00 5 ALA A CA 2
ATOM 1535 C C . ALA A 1 5 ? -19.384 -11.546 -2.016 1.00 0.00 5 ALA A C 2
ATOM 1536 O O . ALA A 1 5 ? -19.239 -12.771 -2.027 1.00 0.00 5 ALA A O 2
ATOM 1543 N N . ILE A 1 6 ? -19.336 -10.803 -3.126 1.00 0.00 6 ILE A N 2
ATOM 1544 C CA . ILE A 1 6 ? -19.108 -11.393 -4.438 1.00 0.00 6 ILE A CA 2
ATOM 1545 C C . ILE A 1 6 ? -17.804 -10.877 -5.055 1.00 0.00 6 ILE A C 2
ATOM 1546 O O . ILE A 1 6 ? -16.980 -11.666 -5.520 1.00 0.00 6 ILE A O 2
ATOM 1562 N N . GLY A 1 7 ? -17.622 -9.554 -5.054 1.00 0.00 7 GLY A N 2
ATOM 1563 C CA . GLY A 1 7 ? -16.417 -8.967 -5.615 1.00 0.00 7 GLY A CA 2
ATOM 1564 C C . GLY A 1 7 ? -16.665 -7.627 -6.275 1.00 0.00 7 GLY A C 2
ATOM 1565 O O . GLY A 1 7 ? -17.441 -7.531 -7.227 1.00 0.00 7 GLY A O 2
ATOM 1569 N N . GLU A 1 8 ? -15.996 -6.592 -5.769 1.00 0.00 8 GLU A N 2
ATOM 1570 C CA . GLU A 1 8 ? -16.132 -5.242 -6.311 1.00 0.00 8 GLU A CA 2
ATOM 1571 C C . GLU A 1 8 ? -14.763 -4.670 -6.685 1.00 0.00 8 GLU A C 2
ATOM 1572 O O . GLU A 1 8 ? -13.729 -5.226 -6.312 1.00 0.00 8 GLU A O 2
ATOM 1584 N N . VAL A 1 9 ? -14.761 -3.563 -7.430 1.00 0.00 9 VAL A N 2
ATOM 1585 C CA . VAL A 1 9 ? -13.512 -2.930 -7.856 1.00 0.00 9 VAL A CA 2
ATOM 1586 C C . VAL A 1 9 ? -13.405 -1.497 -7.336 1.00 0.00 9 VAL A C 2
ATOM 1587 O O . VAL A 1 9 ? -14.155 -0.614 -7.757 1.00 0.00 9 VAL A O 2
ATOM 1600 N N . ILE A 1 10 ? -12.460 -1.279 -6.420 1.00 0.00 10 ILE A N 2
ATOM 1601 C CA . ILE A 1 10 ? -12.232 0.037 -5.832 1.00 0.00 10 ILE A CA 2
ATOM 1602 C C . ILE A 1 10 ? -10.741 0.277 -5.586 1.00 0.00 10 ILE A C 2
ATOM 1603 O O . ILE A 1 10 ? -9.960 -0.672 -5.491 1.00 0.00 10 ILE A O 2
ATOM 1619 N N . GLY A 1 11 ? -10.355 1.549 -5.469 1.00 0.00 11 GLY A N 2
ATOM 1620 C CA . GLY A 1 11 ? -8.963 1.886 -5.220 1.00 0.00 11 GLY A CA 2
ATOM 1621 C C . GLY A 1 11 ? -8.340 2.719 -6.325 1.00 0.00 11 GLY A C 2
ATOM 1622 O O . GLY A 1 11 ? -9.008 3.061 -7.303 1.00 0.00 11 GLY A O 2
ATOM 1626 N N . ILE A 1 12 ? -7.053 3.047 -6.171 1.00 0.00 12 ILE A N 2
ATOM 1627 C CA . ILE A 1 12 ? -6.343 3.845 -7.166 1.00 0.00 12 ILE A CA 2
ATOM 1628 C C . ILE A 1 12 ? -5.543 2.958 -8.120 1.00 0.00 12 ILE A C 2
ATOM 1629 O O . ILE A 1 12 ? -5.349 1.768 -7.865 1.00 0.00 12 ILE A O 2
ATOM 1645 N N . SER A 1 13 ? -5.079 3.554 -9.214 1.00 0.00 13 SER A N 2
ATOM 1646 C CA . SER A 1 13 ? -4.293 2.836 -10.215 1.00 0.00 13 SER A CA 2
ATOM 1647 C C . SER A 1 13 ? -2.799 2.948 -9.924 1.00 0.00 13 SER A C 2
ATOM 1648 O O . SER A 1 13 ? -2.337 3.956 -9.379 1.00 0.00 13 SER A O 2
ATOM 1656 N N . VAL A 1 14 ? -2.040 1.923 -10.321 1.00 0.00 14 VAL A N 2
ATOM 1657 C CA . VAL A 1 14 ? -0.594 1.926 -10.128 1.00 0.00 14 VAL A CA 2
ATOM 1658 C C . VAL A 1 14 ? 0.050 3.021 -10.977 1.00 0.00 14 VAL A C 2
ATOM 1659 O O . VAL A 1 14 ? 1.166 3.464 -10.698 1.00 0.00 14 VAL A O 2
ATOM 1672 N N . ASN A 1 15 ? -0.677 3.462 -12.007 1.00 0.00 15 ASN A N 2
ATOM 1673 C CA . ASN A 1 15 ? -0.208 4.515 -12.891 1.00 0.00 15 ASN A CA 2
ATOM 1674 C C . ASN A 1 15 ? 0.154 5.765 -12.091 1.00 0.00 15 ASN A C 2
ATOM 1675 O O . ASN A 1 15 ? 1.104 6.473 -12.424 1.00 0.00 15 ASN A O 2
ATOM 1686 N N . ASP A 1 16 ? -0.618 6.024 -11.030 1.00 0.00 16 ASP A N 2
ATOM 1687 C CA . ASP A 1 16 ? -0.392 7.181 -10.169 1.00 0.00 16 ASP A CA 2
ATOM 1688 C C . ASP A 1 16 ? 1.026 7.161 -9.587 1.00 0.00 16 ASP A C 2
ATOM 1689 O O . ASP A 1 16 ? 1.388 6.254 -8.839 1.00 0.00 16 ASP A O 2
ATOM 1698 N N . PRO A 1 17 ? 1.850 8.166 -9.950 1.00 0.00 17 PRO A N 2
ATOM 1699 C CA . PRO A 1 17 ? 3.248 8.278 -9.493 1.00 0.00 17 PRO A CA 2
ATOM 1700 C C . PRO A 1 17 ? 3.404 8.370 -7.974 1.00 0.00 17 PRO A C 2
ATOM 1701 O O . PRO A 1 17 ? 4.433 7.961 -7.434 1.00 0.00 17 PRO A O 2
ATOM 1712 N N . ARG A 1 18 ? 2.396 8.903 -7.287 1.00 0.00 18 ARG A N 2
ATOM 1713 C CA . ARG A 1 18 ? 2.453 9.035 -5.835 1.00 0.00 18 ARG A CA 2
ATOM 1714 C C . ARG A 1 18 ? 2.132 7.706 -5.164 1.00 0.00 18 ARG A C 2
ATOM 1715 O O . ARG A 1 18 ? 2.802 7.295 -4.221 1.00 0.00 18 ARG A O 2
ATOM 1736 N N . VAL A 1 19 ? 1.108 7.034 -5.675 1.00 0.00 19 VAL A N 2
ATOM 1737 C CA . VAL A 1 19 ? 0.687 5.742 -5.155 1.00 0.00 19 VAL A CA 2
ATOM 1738 C C . VAL A 1 19 ? 1.803 4.703 -5.308 1.00 0.00 19 VAL A C 2
ATOM 1739 O O . VAL A 1 19 ? 2.039 3.900 -4.407 1.00 0.00 19 VAL A O 2
ATOM 1752 N N . LYS A 1 20 ? 2.482 4.724 -6.459 1.00 0.00 20 LYS A N 2
ATOM 1753 C CA . LYS A 1 20 ? 3.569 3.784 -6.741 1.00 0.00 20 LYS A CA 2
ATOM 1754 C C . LYS A 1 20 ? 4.833 4.095 -5.929 1.00 0.00 20 LYS A C 2
ATOM 1755 O O . LYS A 1 20 ? 5.540 3.179 -5.509 1.00 0.00 20 LYS A O 2
ATOM 1774 N N . GLU A 1 21 ? 5.118 5.383 -5.712 1.00 0.00 21 GLU A N 2
ATOM 1775 C CA . GLU A 1 21 ? 6.302 5.789 -4.955 1.00 0.00 21 GLU A CA 2
ATOM 1776 C C . GLU A 1 21 ? 6.086 5.596 -3.460 1.00 0.00 21 GLU A C 2
ATOM 1777 O O . GLU A 1 21 ? 7.003 5.220 -2.728 1.00 0.00 21 GLU A O 2
ATOM 1789 N N . ILE A 1 22 ? 4.866 5.862 -3.021 1.00 0.00 22 ILE A N 2
ATOM 1790 C CA . ILE A 1 22 ? 4.506 5.724 -1.619 1.00 0.00 22 ILE A CA 2
ATOM 1791 C C . ILE A 1 22 ? 4.318 4.241 -1.248 1.00 0.00 22 ILE A C 2
ATOM 1792 O O . ILE A 1 22 ? 4.635 3.829 -0.128 1.00 0.00 22 ILE A O 2
ATOM 1808 N N . ALA A 1 23 ? 3.847 3.436 -2.212 1.00 0.00 23 ALA A N 2
ATOM 1809 C CA . ALA A 1 23 ? 3.664 1.995 -2.006 1.00 0.00 23 ALA A CA 2
ATOM 1810 C C . ALA A 1 23 ? 5.021 1.305 -1.859 1.00 0.00 23 ALA A C 2
ATOM 1811 O O . ALA A 1 23 ? 5.261 0.560 -0.900 1.00 0.00 23 ALA A O 2
ATOM 1818 N N . GLU A 1 24 ? 5.913 1.578 -2.815 1.00 0.00 24 GLU A N 2
ATOM 1819 C CA . GLU A 1 24 ? 7.252 1.016 -2.807 1.00 0.00 24 GLU A CA 2
ATOM 1820 C C . GLU A 1 24 ? 7.976 1.409 -1.526 1.00 0.00 24 GLU A C 2
ATOM 1821 O O . GLU A 1 24 ? 8.620 0.573 -0.891 1.00 0.00 24 GLU A O 2
ATOM 1833 N N . PHE A 1 25 ? 7.841 2.682 -1.131 1.00 0.00 25 PHE A N 2
ATOM 1834 C CA . PHE A 1 25 ? 8.461 3.162 0.098 1.00 0.00 25 PHE A CA 2
ATOM 1835 C C . PHE A 1 25 ? 7.984 2.322 1.276 1.00 0.00 25 PHE A C 2
ATOM 1836 O O . PHE A 1 25 ? 8.753 2.023 2.189 1.00 0.00 25 PHE A O 2
ATOM 1853 N N . ALA A 1 26 ? 6.705 1.936 1.243 1.00 0.00 26 ALA A N 2
ATOM 1854 C CA . ALA A 1 26 ? 6.132 1.119 2.308 1.00 0.00 26 ALA A CA 2
ATOM 1855 C C . ALA A 1 26 ? 6.887 -0.203 2.453 1.00 0.00 26 ALA A C 2
ATOM 1856 O O . ALA A 1 26 ? 7.262 -0.588 3.562 1.00 0.00 26 ALA A O 2
ATOM 1863 N N . LEU A 1 27 ? 7.109 -0.894 1.328 1.00 0.00 27 LEU A N 2
ATOM 1864 C CA . LEU A 1 27 ? 7.825 -2.177 1.347 1.00 0.00 27 LEU A CA 2
ATOM 1865 C C . LEU A 1 27 ? 9.280 -1.995 1.802 1.00 0.00 27 LEU A C 2
ATOM 1866 O O . LEU A 1 27 ? 9.763 -2.736 2.658 1.00 0.00 27 LEU A O 2
ATOM 1882 N N . LYS A 1 28 ? 9.973 -1.013 1.223 1.00 0.00 28 LYS A N 2
ATOM 1883 C CA . LYS A 1 28 ? 11.376 -0.743 1.569 1.00 0.00 28 LYS A CA 2
ATOM 1884 C C . LYS A 1 28 ? 11.534 -0.206 3.001 1.00 0.00 28 LYS A C 2
ATOM 1885 O O . LYS A 1 28 ? 12.637 -0.225 3.548 1.00 0.00 28 LYS A O 2
ATOM 1904 N N . GLN A 1 29 ? 10.440 0.273 3.603 1.00 0.00 29 GLN A N 2
ATOM 1905 C CA . GLN A 1 29 ? 10.481 0.808 4.966 1.00 0.00 29 GLN A CA 2
ATOM 1906 C C . GLN A 1 29 ? 10.295 -0.304 6.005 1.00 0.00 29 GLN A C 2
ATOM 1907 O O . GLN A 1 29 ? 10.944 -0.292 7.052 1.00 0.00 29 GLN A O 2
ATOM 1921 N N . HIS A 1 30 ? 9.419 -1.270 5.705 1.00 0.00 30 HIS A N 2
ATOM 1922 C CA . HIS A 1 30 ? 9.165 -2.394 6.609 1.00 0.00 30 HIS A CA 2
ATOM 1923 C C . HIS A 1 30 ? 9.847 -3.659 6.101 1.00 0.00 30 HIS A C 2
ATOM 1924 O O . HIS A 1 30 ? 9.666 -4.053 4.949 1.00 0.00 30 HIS A O 2
ATOM 1939 N N . ALA A 1 31 ? 10.635 -4.287 6.967 1.00 0.00 31 ALA A N 2
ATOM 1940 C CA . ALA A 1 31 ? 11.356 -5.507 6.611 1.00 0.00 31 ALA A CA 2
ATOM 1941 C C . ALA A 1 31 ? 12.018 -6.134 7.840 1.00 0.00 31 ALA A C 2
ATOM 1942 O O . ALA A 1 31 ? 13.179 -6.547 7.797 1.00 0.00 31 ALA A O 2
ATOM 1949 N N . GLU A 1 32 ? 11.264 -6.188 8.937 1.00 0.00 32 GLU A N 2
ATOM 1950 C CA . GLU A 1 32 ? 11.752 -6.746 10.196 1.00 0.00 32 GLU A CA 2
ATOM 1951 C C . GLU A 1 32 ? 11.891 -8.270 10.130 1.00 0.00 32 GLU A C 2
ATOM 1952 O O . GLU A 1 32 ? 12.827 -8.838 10.696 1.00 0.00 32 GLU A O 2
ATOM 1964 N N . GLN A 1 33 ? 10.957 -8.923 9.440 1.00 0.00 33 GLN A N 2
ATOM 1965 C CA . GLN A 1 33 ? 10.978 -10.385 9.308 1.00 0.00 33 GLN A CA 2
ATOM 1966 C C . GLN A 1 33 ? 11.452 -10.840 7.919 1.00 0.00 33 GLN A C 2
ATOM 1967 O O . GLN A 1 33 ? 11.407 -12.032 7.611 1.00 0.00 33 GLN A O 2
ATOM 1981 N N . ASN A 1 34 ? 11.922 -9.897 7.094 1.00 0.00 34 ASN A N 2
ATOM 1982 C CA . ASN A 1 34 ? 12.425 -10.206 5.752 1.00 0.00 34 ASN A CA 2
ATOM 1983 C C . ASN A 1 34 ? 11.349 -10.828 4.850 1.00 0.00 34 ASN A C 2
ATOM 1984 O O . ASN A 1 34 ? 11.116 -12.039 4.882 1.00 0.00 34 ASN A O 2
ATOM 1995 N N . LEU A 1 35 ? 10.717 -9.986 4.030 1.00 0.00 35 LEU A N 2
ATOM 1996 C CA . LEU A 1 35 ? 9.686 -10.429 3.092 1.00 0.00 35 LEU A CA 2
ATOM 1997 C C . LEU A 1 35 ? 9.820 -9.679 1.771 1.00 0.00 35 LEU A C 2
ATOM 1998 O O . LEU A 1 35 ? 10.466 -8.630 1.712 1.00 0.00 35 LEU A O 2
ATOM 2014 N N . ILE A 1 36 ? 9.248 -10.233 0.703 1.00 0.00 36 ILE A N 2
ATOM 2015 C CA . ILE A 1 36 ? 9.364 -9.615 -0.611 1.00 0.00 36 ILE A CA 2
ATOM 2016 C C . ILE A 1 36 ? 8.012 -9.325 -1.242 1.00 0.00 36 ILE A C 2
ATOM 2017 O O . ILE A 1 36 ? 7.198 -10.226 -1.421 1.00 0.00 36 ILE A O 2
ATOM 2033 N N . LEU A 1 37 ? 7.795 -8.063 -1.609 1.00 0.00 37 LEU A N 2
ATOM 2034 C CA . LEU A 1 37 ? 6.555 -7.662 -2.251 1.00 0.00 37 LEU A CA 2
ATOM 2035 C C . LEU A 1 37 ? 6.663 -7.840 -3.760 1.00 0.00 37 LEU A C 2
ATOM 2036 O O . LEU A 1 37 ? 7.477 -7.185 -4.413 1.00 0.00 37 LEU A O 2
ATOM 2052 N N . ALA A 1 38 ? 5.841 -8.731 -4.306 1.00 0.00 38 ALA A N 2
ATOM 2053 C CA . ALA A 1 38 ? 5.842 -8.994 -5.740 1.00 0.00 38 ALA A CA 2
ATOM 2054 C C . ALA A 1 38 ? 5.364 -7.777 -6.523 1.00 0.00 38 ALA A C 2
ATOM 2055 O O . ALA A 1 38 ? 5.799 -7.559 -7.655 1.00 0.00 38 ALA A O 2
ATOM 2062 N N . GLY A 1 39 ? 4.474 -6.978 -5.922 1.00 0.00 39 GLY A N 2
ATOM 2063 C CA . GLY A 1 39 ? 3.987 -5.796 -6.618 1.00 0.00 39 GLY A CA 2
ATOM 2064 C C . GLY A 1 39 ? 2.726 -5.196 -6.021 1.00 0.00 39 GLY A C 2
ATOM 2065 O O . GLY A 1 39 ? 2.049 -5.822 -5.204 1.00 0.00 39 GLY A O 2
ATOM 2069 N N . VAL A 1 40 ? 2.421 -3.968 -6.450 1.00 0.00 40 VAL A N 2
ATOM 2070 C CA . VAL A 1 40 ? 1.242 -3.238 -5.987 1.00 0.00 40 VAL A CA 2
ATOM 2071 C C . VAL A 1 40 ? -0.038 -3.837 -6.578 1.00 0.00 40 VAL A C 2
ATOM 2072 O O . VAL A 1 40 ? -0.181 -3.938 -7.798 1.00 0.00 40 VAL A O 2
ATOM 2085 N N . ASP A 1 41 ? -0.965 -4.230 -5.700 1.00 0.00 41 ASP A N 2
ATOM 2086 C CA . ASP A 1 41 ? -2.236 -4.818 -6.126 1.00 0.00 41 ASP A CA 2
ATOM 2087 C C . ASP A 1 41 ? -3.313 -3.741 -6.266 1.00 0.00 41 ASP A C 2
ATOM 2088 O O . ASP A 1 41 ? -3.790 -3.467 -7.368 1.00 0.00 41 ASP A O 2
ATOM 2097 N N . ALA A 1 42 ? -3.681 -3.133 -5.138 1.00 0.00 42 ALA A N 2
ATOM 2098 C CA . ALA A 1 42 ? -4.693 -2.078 -5.108 1.00 0.00 42 ALA A CA 2
ATOM 2099 C C . ALA A 1 42 ? -4.566 -1.266 -3.823 1.00 0.00 42 ALA A C 2
ATOM 2100 O O . ALA A 1 42 ? -3.891 -1.690 -2.888 1.00 0.00 42 ALA A O 2
ATOM 2107 N N . GLY A 1 43 ? -5.202 -0.098 -3.772 1.00 0.00 43 GLY A N 2
ATOM 2108 C CA . GLY A 1 43 ? -5.106 0.719 -2.580 1.00 0.00 43 GLY A CA 2
ATOM 2109 C C . GLY A 1 43 ? -6.123 1.835 -2.507 1.00 0.00 43 GLY A C 2
ATOM 2110 O O . GLY A 1 43 ? -7.023 1.934 -3.335 1.00 0.00 43 GLY A O 2
ATOM 2114 N N . GLN A 1 44 ? -5.966 2.663 -1.483 1.00 0.00 44 GLN A N 2
ATOM 2115 C CA . GLN A 1 44 ? -6.855 3.783 -1.224 1.00 0.00 44 GLN A CA 2
ATOM 2116 C C . GLN A 1 44 ? -6.069 5.009 -0.761 1.00 0.00 44 GLN A C 2
ATOM 2117 O O . GLN A 1 44 ? -4.888 4.911 -0.426 1.00 0.00 44 GLN A O 2
ATOM 2131 N N . ILE A 1 45 ? -6.737 6.159 -0.733 1.00 0.00 45 ILE A N 2
ATOM 2132 C CA . ILE A 1 45 ? -6.109 7.404 -0.303 1.00 0.00 45 ILE A CA 2
ATOM 2133 C C . ILE A 1 45 ? -7.108 8.279 0.451 1.00 0.00 45 ILE A C 2
ATOM 2134 O O . ILE A 1 45 ? -8.274 8.380 0.064 1.00 0.00 45 ILE A O 2
ATOM 2150 N N . ILE A 1 46 ? -6.637 8.921 1.518 1.00 0.00 46 ILE A N 2
ATOM 2151 C CA . ILE A 1 46 ? -7.479 9.800 2.317 1.00 0.00 46 ILE A CA 2
ATOM 2152 C C . ILE A 1 46 ? -7.101 11.249 2.041 1.00 0.00 46 ILE A C 2
ATOM 2153 O O . ILE A 1 46 ? -5.967 11.673 2.322 1.00 0.00 46 ILE A O 2
ATOM 2169 N N . LYS A 1 47 ? -8.048 11.985 1.446 1.00 0.00 47 LYS A N 2
ATOM 2170 C CA . LYS A 1 47 ? -7.828 13.378 1.072 1.00 0.00 47 LYS A CA 2
ATOM 2171 C C . LYS A 1 47 ? -9.005 14.293 1.431 1.00 0.00 47 LYS A C 2
ATOM 2172 O O . LYS A 1 47 ? -10.126 13.842 1.668 1.00 0.00 47 LYS A O 2
ATOM 2191 N N . GLY A 1 48 ? -8.710 15.592 1.430 1.00 0.00 48 GLY A N 2
ATOM 2192 C CA . GLY A 1 48 ? -9.688 16.634 1.714 1.00 0.00 48 GLY A CA 2
ATOM 2193 C C . GLY A 1 48 ? -9.157 17.963 1.213 1.00 0.00 48 GLY A C 2
ATOM 2194 O O . GLY A 1 48 ? -9.590 18.471 0.178 1.00 0.00 48 GLY A O 2
ATOM 2198 N N . ILE A 1 49 ? -8.153 18.473 1.922 1.00 0.00 49 ILE A N 2
ATOM 2199 C CA . ILE A 1 49 ? -7.456 19.695 1.544 1.00 0.00 49 ILE A CA 2
ATOM 2200 C C . ILE A 1 49 ? -5.989 19.316 1.352 1.00 0.00 49 ILE A C 2
ATOM 2201 O O . ILE A 1 49 ? -5.310 18.942 2.311 1.00 0.00 49 ILE A O 2
ATOM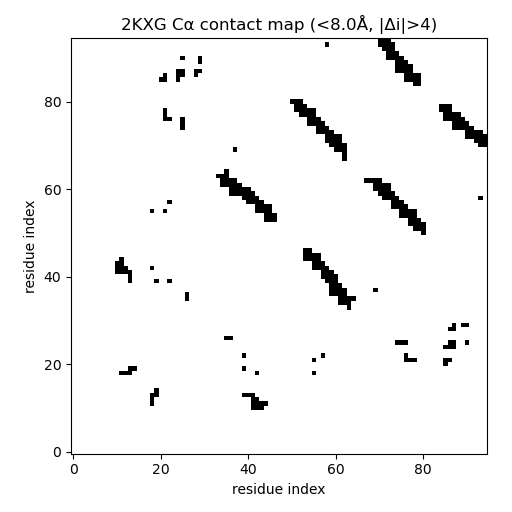 2217 N N . PRO A 1 50 ? -5.488 19.306 0.107 1.00 0.00 50 PRO A N 2
ATOM 2218 C CA . PRO A 1 50 ? -4.128 18.859 -0.154 1.00 0.00 50 PRO A CA 2
ATOM 2219 C C . PRO A 1 50 ? -3.030 19.880 0.103 1.00 0.00 50 PRO A C 2
ATOM 2220 O O . PRO A 1 50 ? -2.892 20.884 -0.598 1.00 0.00 50 PRO A O 2
ATOM 2231 N N . HIS A 1 51 ? -2.213 19.535 1.082 1.00 0.00 51 HIS A N 2
ATOM 2232 C CA . HIS A 1 51 ? -1.034 20.299 1.466 1.00 0.00 51 HIS A CA 2
ATOM 2233 C C . HIS A 1 51 ? 0.197 19.380 1.353 1.00 0.00 51 HIS A C 2
ATOM 2234 O O . HIS A 1 51 ? 1.283 19.705 1.834 1.00 0.00 51 HIS A O 2
ATOM 2249 N N . TRP A 1 52 ? -0.019 18.212 0.721 1.00 0.00 52 TRP A N 2
ATOM 2250 C CA . TRP A 1 52 ? 0.992 17.182 0.526 1.00 0.00 52 TRP A CA 2
ATOM 2251 C C . TRP A 1 52 ? 1.249 16.383 1.810 1.00 0.00 52 TRP A C 2
ATOM 2252 O O . TRP A 1 52 ? 2.348 15.876 2.041 1.00 0.00 52 TRP A O 2
ATOM 2273 N N . ASP A 1 53 ? 0.184 16.241 2.608 1.00 0.00 53 ASP A N 2
ATOM 2274 C CA . ASP A 1 53 ? 0.203 15.465 3.850 1.00 0.00 53 ASP A CA 2
ATOM 2275 C C . ASP A 1 53 ? -0.862 14.360 3.768 1.00 0.00 53 ASP A C 2
ATOM 2276 O O . ASP A 1 53 ? -1.405 13.927 4.787 1.00 0.00 53 ASP A O 2
ATOM 2285 N N . ASN A 1 54 ? -1.181 13.944 2.535 1.00 0.00 54 ASN A N 2
ATOM 2286 C CA . ASN A 1 54 ? -2.212 12.935 2.274 1.00 0.00 54 ASN A CA 2
ATOM 2287 C C . ASN A 1 54 ? -1.871 11.576 2.877 1.00 0.00 54 ASN A C 2
ATOM 2288 O O . ASN A 1 54 ? -0.699 11.219 3.018 1.00 0.00 54 ASN A O 2
ATOM 2299 N N . TYR A 1 55 ? -2.918 10.825 3.245 1.00 0.00 55 TYR A N 2
ATOM 2300 C CA . TYR A 1 55 ? -2.743 9.506 3.852 1.00 0.00 55 TYR A CA 2
ATOM 2301 C C . TYR A 1 55 ? -2.983 8.387 2.844 1.00 0.00 55 TYR A C 2
ATOM 2302 O O . TYR A 1 55 ? -4.043 8.318 2.220 1.00 0.00 55 TYR A O 2
ATOM 2320 N N . TYR A 1 56 ? -1.988 7.513 2.686 1.00 0.00 56 TYR A N 2
ATOM 2321 C CA . TYR A 1 56 ? -2.084 6.405 1.742 1.00 0.00 56 TYR A CA 2
ATOM 2322 C C . TYR A 1 56 ? -2.333 5.067 2.448 1.00 0.00 56 TYR A C 2
ATOM 2323 O O . TYR A 1 56 ? -1.576 4.661 3.328 1.00 0.00 56 TYR A O 2
ATOM 2341 N N . ASN A 1 57 ? -3.400 4.388 2.028 1.00 0.00 57 ASN A N 2
ATOM 2342 C CA . ASN A 1 57 ? -3.781 3.080 2.570 1.00 0.00 57 ASN A CA 2
ATOM 2343 C C . ASN A 1 57 ? -3.877 2.094 1.415 1.00 0.00 57 ASN A C 2
ATOM 2344 O O . ASN A 1 57 ? -4.750 2.239 0.575 1.00 0.00 57 ASN A O 2
ATOM 2355 N N . LEU A 1 58 ? -2.972 1.117 1.336 1.00 0.00 58 LEU A N 2
ATOM 2356 C CA . LEU A 1 58 ? -3.008 0.182 0.202 1.00 0.00 58 LEU A CA 2
ATOM 2357 C C . LEU A 1 58 ? -2.753 -1.274 0.580 1.00 0.00 58 LEU A C 2
ATOM 2358 O O . LEU A 1 58 ? -2.308 -1.588 1.684 1.00 0.00 58 LEU A O 2
ATOM 2374 N N . ILE A 1 59 ? -3.040 -2.148 -0.390 1.00 0.00 59 ILE A N 2
ATOM 2375 C CA . ILE A 1 59 ? -2.857 -3.592 -0.255 1.00 0.00 59 ILE A CA 2
ATOM 2376 C C . ILE A 1 59 ? -2.057 -4.127 -1.449 1.00 0.00 59 ILE A C 2
ATOM 2377 O O . ILE A 1 59 ? -2.405 -3.859 -2.600 1.00 0.00 59 ILE A O 2
ATOM 2393 N N . LEU A 1 60 ? -0.989 -4.873 -1.181 1.00 0.00 60 LEU A N 2
ATOM 2394 C CA . LEU A 1 60 ? -0.155 -5.423 -2.250 1.00 0.00 60 LEU A CA 2
ATOM 2395 C C . LEU A 1 60 ? 0.149 -6.907 -2.018 1.00 0.00 60 LEU A C 2
ATOM 2396 O O . LEU A 1 60 ? -0.119 -7.445 -0.942 1.00 0.00 60 LEU A O 2
ATOM 2412 N N . SER A 1 61 ? 0.714 -7.561 -3.038 1.00 0.00 61 SER A N 2
ATOM 2413 C CA . SER A 1 61 ? 1.066 -8.979 -2.946 1.00 0.00 61 SER A CA 2
ATOM 2414 C C . SER A 1 61 ? 2.552 -9.145 -2.633 1.00 0.00 61 SER A C 2
ATOM 2415 O O . SER A 1 61 ? 3.397 -8.451 -3.214 1.00 0.00 61 SER A O 2
ATOM 2423 N N . ALA A 1 62 ? 2.856 -10.062 -1.705 1.00 0.00 62 ALA A N 2
ATOM 2424 C CA . ALA A 1 62 ? 4.235 -10.322 -1.287 1.00 0.00 62 ALA A CA 2
ATOM 2425 C C . ALA A 1 62 ? 4.449 -11.782 -0.880 1.00 0.00 62 ALA A C 2
ATOM 2426 O O . ALA A 1 62 ? 3.569 -12.412 -0.290 1.00 0.00 62 ALA A O 2
ATOM 2433 N N . LYS A 1 63 ? 5.638 -12.300 -1.193 1.00 0.00 63 LYS A N 2
ATOM 2434 C CA . LYS A 1 63 ? 6.010 -13.674 -0.861 1.00 0.00 63 LYS A CA 2
ATOM 2435 C C . LYS A 1 63 ? 7.500 -13.771 -0.527 1.00 0.00 63 LYS A C 2
ATOM 2436 O O . LYS A 1 63 ? 8.268 -12.834 -0.774 1.00 0.00 63 LYS A O 2
ATOM 2455 N N . HIS A 1 64 ? 7.892 -14.898 0.067 1.00 0.00 64 HIS A N 2
ATOM 2456 C CA . HIS A 1 64 ? 9.278 -15.128 0.458 1.00 0.00 64 HIS A CA 2
ATOM 2457 C C . HIS A 1 64 ? 10.038 -15.950 -0.593 1.00 0.00 64 HIS A C 2
ATOM 2458 O O . HIS A 1 64 ? 11.257 -16.097 -0.499 1.00 0.00 64 HIS A O 2
ATOM 2473 N N . SER A 1 65 ? 9.322 -16.490 -1.588 1.00 0.00 65 SER A N 2
ATOM 2474 C CA . SER A 1 65 ? 9.955 -17.296 -2.635 1.00 0.00 65 SER A CA 2
ATOM 2475 C C . SER A 1 65 ? 9.157 -17.250 -3.941 1.00 0.00 65 SER A C 2
ATOM 2476 O O . SER A 1 65 ? 7.924 -17.221 -3.929 1.00 0.00 65 SER A O 2
ATOM 2484 N N . PRO A 1 66 ? 9.864 -17.256 -5.091 1.00 0.00 66 PRO A N 2
ATOM 2485 C CA . PRO A 1 66 ? 9.236 -17.220 -6.421 1.00 0.00 66 PRO A CA 2
ATOM 2486 C C . PRO A 1 66 ? 8.403 -18.469 -6.719 1.00 0.00 66 PRO A C 2
ATOM 2487 O O . PRO A 1 66 ? 7.419 -18.401 -7.457 1.00 0.00 66 PRO A O 2
ATOM 2498 N N . HIS A 1 67 ? 8.801 -19.605 -6.141 1.00 0.00 67 HIS A N 2
ATOM 2499 C CA . HIS A 1 67 ? 8.088 -20.865 -6.346 1.00 0.00 67 HIS A CA 2
ATOM 2500 C C . HIS A 1 67 ? 6.949 -21.049 -5.334 1.00 0.00 67 HIS A C 2
ATOM 2501 O O . HIS A 1 67 ? 6.400 -22.145 -5.211 1.00 0.00 67 HIS A O 2
ATOM 2516 N N . GLU A 1 68 ? 6.593 -19.980 -4.611 1.00 0.00 68 GLU A N 2
ATOM 2517 C CA . GLU A 1 68 ? 5.521 -20.052 -3.623 1.00 0.00 68 GLU A CA 2
ATOM 2518 C C . GLU A 1 68 ? 4.457 -18.986 -3.865 1.00 0.00 68 GLU A C 2
ATOM 2519 O O . GLU A 1 68 ? 4.646 -18.063 -4.659 1.00 0.00 68 GLU A O 2
ATOM 2531 N N . PHE A 1 69 ? 3.331 -19.141 -3.177 1.00 0.00 69 PHE A N 2
ATOM 2532 C CA . PHE A 1 69 ? 2.200 -18.226 -3.300 1.00 0.00 69 PHE A CA 2
ATOM 2533 C C . PHE A 1 69 ? 2.504 -16.833 -2.766 1.00 0.00 69 PHE A C 2
ATOM 2534 O O . PHE A 1 69 ? 3.392 -16.647 -1.933 1.00 0.00 69 PHE A O 2
ATOM 2551 N N . SER A 1 70 ? 1.712 -15.869 -3.234 1.00 0.00 70 SER A N 2
ATOM 2552 C CA . SER A 1 70 ? 1.819 -14.479 -2.804 1.00 0.00 70 SER A CA 2
ATOM 2553 C C . SER A 1 70 ? 0.543 -14.092 -2.074 1.00 0.00 70 SER A C 2
ATOM 2554 O O . SER A 1 70 ? -0.559 -14.330 -2.572 1.00 0.00 70 SER A O 2
ATOM 2562 N N . LYS A 1 71 ? 0.690 -13.509 -0.895 1.00 0.00 71 LYS A N 2
ATOM 2563 C CA . LYS A 1 71 ? -0.464 -13.108 -0.102 1.00 0.00 71 LYS A CA 2
ATOM 2564 C C . LYS A 1 71 ? -0.625 -11.594 -0.090 1.00 0.00 71 LYS A C 2
ATOM 2565 O O . LYS A 1 71 ? 0.258 -10.863 -0.540 1.00 0.00 71 LYS A O 2
ATOM 2584 N N . PHE A 1 72 ? -1.763 -11.130 0.416 1.00 0.00 72 PHE A N 2
ATOM 2585 C CA . PHE A 1 72 ? -2.044 -9.702 0.476 1.00 0.00 72 PHE A CA 2
ATOM 2586 C C . PHE A 1 72 ? -1.586 -9.107 1.799 1.00 0.00 72 PHE A C 2
ATOM 2587 O O . PHE A 1 72 ? -1.537 -9.795 2.819 1.00 0.00 72 PHE A O 2
ATOM 2604 N N . TYR A 1 73 ? -1.257 -7.819 1.768 1.00 0.00 73 TYR A N 2
ATOM 2605 C CA . TYR A 1 73 ? -0.810 -7.099 2.950 1.00 0.00 73 TYR A CA 2
ATOM 2606 C C . TYR A 1 73 ? -1.337 -5.667 2.904 1.00 0.00 73 TYR A C 2
ATOM 2607 O O . TYR A 1 73 ? -1.343 -5.046 1.846 1.00 0.00 73 TYR A O 2
ATOM 2625 N N . ASN A 1 74 ? -1.771 -5.153 4.050 1.00 0.00 74 ASN A N 2
ATOM 2626 C CA . ASN A 1 74 ? -2.298 -3.793 4.142 1.00 0.00 74 ASN A CA 2
ATOM 2627 C C . ASN A 1 74 ? -1.329 -2.906 4.914 1.00 0.00 74 ASN A C 2
ATOM 2628 O O . ASN A 1 74 ? -0.909 -3.244 6.021 1.00 0.00 74 ASN A O 2
ATOM 2639 N N . VAL A 1 75 ? -0.961 -1.779 4.310 1.00 0.00 75 VAL A N 2
ATOM 2640 C CA . VAL A 1 75 ? -0.020 -0.853 4.923 1.00 0.00 75 VAL A CA 2
ATOM 2641 C C . VAL A 1 75 ? -0.571 0.566 4.982 1.00 0.00 75 VAL A C 2
ATOM 2642 O O . VAL A 1 75 ? -1.355 0.993 4.123 1.00 0.00 75 VAL A O 2
ATOM 2655 N N . VAL A 1 76 ? -0.108 1.290 5.993 1.00 0.00 76 VAL A N 2
ATOM 2656 C CA . VAL A 1 76 ? -0.477 2.680 6.204 1.00 0.00 76 VAL A CA 2
ATOM 2657 C C . VAL A 1 76 ? 0.740 3.550 5.938 1.00 0.00 76 VAL A C 2
ATOM 2658 O O . VAL A 1 76 ? 1.725 3.483 6.673 1.00 0.00 76 VAL A O 2
ATOM 2671 N N . VAL A 1 77 ? 0.680 4.341 4.875 1.00 0.00 77 VAL A N 2
ATOM 2672 C CA . VAL A 1 77 ? 1.796 5.203 4.503 1.00 0.00 77 VAL A CA 2
ATOM 2673 C C . VAL A 1 77 ? 1.402 6.670 4.526 1.00 0.00 77 VAL A C 2
ATOM 2674 O O . VAL A 1 77 ? 0.289 7.034 4.148 1.00 0.00 77 VAL A O 2
ATOM 2687 N N . LEU A 1 78 ? 2.333 7.505 4.967 1.00 0.00 78 LEU A N 2
ATOM 2688 C CA . LEU A 1 78 ? 2.112 8.937 5.041 1.00 0.00 78 LEU A CA 2
ATOM 2689 C C . LEU A 1 78 ? 3.108 9.682 4.152 1.00 0.00 78 LEU A C 2
ATOM 2690 O O . LEU A 1 78 ? 4.316 9.467 4.242 1.00 0.00 78 LEU A O 2
ATOM 2706 N N . GLU A 1 79 ? 2.587 10.557 3.297 1.00 0.00 79 GLU A N 2
ATOM 2707 C CA . GLU A 1 79 ? 3.417 11.338 2.385 1.00 0.00 79 GLU A CA 2
ATOM 2708 C C . GLU A 1 79 ? 3.879 12.634 3.062 1.00 0.00 79 GLU A C 2
ATOM 2709 O O . GLU A 1 79 ? 3.053 13.441 3.495 1.00 0.00 79 GLU A O 2
ATOM 2721 N N . LYS A 1 80 ? 5.203 12.819 3.169 1.00 0.00 80 LYS A N 2
ATOM 2722 C CA . LYS A 1 80 ? 5.760 14.011 3.814 1.00 0.00 80 LYS A CA 2
ATOM 2723 C C . LYS A 1 80 ? 6.496 14.912 2.831 1.00 0.00 80 LYS A C 2
ATOM 2724 O O . LYS A 1 80 ? 7.352 14.458 2.069 1.00 0.00 80 LYS A O 2
ATOM 2743 N N . ALA A 1 81 ? 6.174 16.203 2.883 1.00 0.00 81 ALA A N 2
ATOM 2744 C CA . ALA A 1 81 ? 6.817 17.193 2.028 1.00 0.00 81 ALA A CA 2
ATOM 2745 C C . ALA A 1 81 ? 8.010 17.819 2.748 1.00 0.00 81 ALA A C 2
ATOM 2746 O O . ALA A 1 81 ? 9.028 18.120 2.126 1.00 0.00 81 ALA A O 2
ATOM 2753 N N . SER A 1 82 ? 7.882 17.991 4.070 1.00 0.00 82 SER A N 2
ATOM 2754 C CA . SER A 1 82 ? 8.957 18.562 4.883 1.00 0.00 82 SER A CA 2
ATOM 2755 C C . SER A 1 82 ? 10.206 17.689 4.809 1.00 0.00 82 SER A C 2
ATOM 2756 O O . SER A 1 82 ? 11.319 18.198 4.674 1.00 0.00 82 SER A O 2
ATOM 2764 N N . ASP A 1 83 ? 10.012 16.368 4.877 1.00 0.00 83 ASP A N 2
ATOM 2765 C CA . ASP A 1 83 ? 11.125 15.429 4.796 1.00 0.00 83 ASP A CA 2
ATOM 2766 C C . ASP A 1 83 ? 11.519 15.171 3.337 1.00 0.00 83 ASP A C 2
ATOM 2767 O O . ASP A 1 83 ? 12.551 14.555 3.070 1.00 0.00 83 ASP A O 2
ATOM 2776 N N . ASN A 1 84 ? 10.690 15.651 2.397 1.00 0.00 84 ASN A N 2
ATOM 2777 C CA . ASN A 1 84 ? 10.946 15.482 0.967 1.00 0.00 84 ASN A CA 2
ATOM 2778 C C . ASN A 1 84 ? 10.983 14.003 0.584 1.00 0.00 84 ASN A C 2
ATOM 2779 O O . ASN A 1 84 ? 11.837 13.577 -0.196 1.00 0.00 84 ASN A O 2
ATOM 2790 N N . SER A 1 85 ? 10.050 13.222 1.135 1.00 0.00 85 SER A N 2
ATOM 2791 C CA . SER A 1 85 ? 9.980 11.796 0.848 1.00 0.00 85 SER A CA 2
ATOM 2792 C C . SER A 1 85 ? 8.724 11.169 1.451 1.00 0.00 85 SER A C 2
ATOM 2793 O O . SER A 1 85 ? 7.932 11.836 2.120 1.00 0.00 85 SER A O 2
ATOM 2801 N N . LEU A 1 86 ? 8.567 9.873 1.217 1.00 0.00 86 LEU A N 2
ATOM 2802 C CA . LEU A 1 86 ? 7.427 9.120 1.734 1.00 0.00 86 LEU A CA 2
ATOM 2803 C C . LEU A 1 86 ? 7.725 8.620 3.146 1.00 0.00 86 LEU A C 2
ATOM 2804 O O . LEU A 1 86 ? 8.870 8.671 3.598 1.00 0.00 86 LEU A O 2
ATOM 2820 N N . LYS A 1 87 ? 6.697 8.134 3.842 1.00 0.00 87 LYS A N 2
ATOM 2821 C CA . LYS A 1 87 ? 6.875 7.622 5.196 1.00 0.00 87 LYS A CA 2
ATOM 2822 C C . LYS A 1 87 ? 5.931 6.457 5.469 1.00 0.00 87 LYS A C 2
ATOM 2823 O O . LYS A 1 87 ? 4.779 6.462 5.039 1.00 0.00 87 LYS A O 2
ATOM 2842 N N . LEU A 1 88 ? 6.436 5.459 6.187 1.00 0.00 88 LEU A N 2
ATOM 2843 C CA . LEU A 1 88 ? 5.656 4.277 6.527 1.00 0.00 88 LEU A CA 2
ATOM 2844 C C . LEU A 1 88 ? 5.124 4.378 7.956 1.00 0.00 88 LEU A C 2
ATOM 2845 O O . LEU A 1 88 ? 5.893 4.528 8.906 1.00 0.00 88 LEU A O 2
ATOM 2861 N N . VAL A 1 89 ? 3.802 4.295 8.096 1.00 0.00 89 VAL A N 2
ATOM 2862 C CA . VAL A 1 89 ? 3.155 4.374 9.404 1.00 0.00 89 VAL A CA 2
ATOM 2863 C C . VAL A 1 89 ? 3.087 2.994 10.065 1.00 0.00 89 VAL A C 2
ATOM 2864 O O . VAL A 1 89 ? 3.517 2.830 11.208 1.00 0.00 89 VAL A O 2
ATOM 2877 N N . ALA A 1 90 ? 2.546 2.004 9.343 1.00 0.00 90 ALA A N 2
ATOM 2878 C CA . ALA A 1 90 ? 2.427 0.643 9.877 1.00 0.00 90 ALA A CA 2
ATOM 2879 C C . ALA A 1 90 ? 2.310 -0.407 8.765 1.00 0.00 90 ALA A C 2
ATOM 2880 O O . ALA A 1 90 ? 1.870 -0.104 7.657 1.00 0.00 90 ALA A O 2
ATOM 2887 N N . PHE A 1 91 ? 2.696 -1.648 9.085 1.00 0.00 91 PHE A N 2
ATOM 2888 C CA . 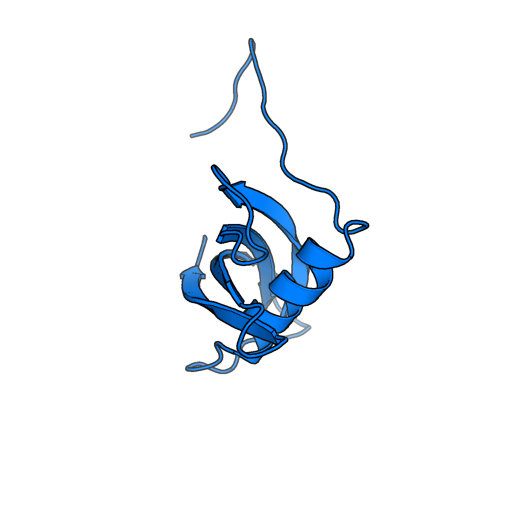PHE A 1 91 ? 2.629 -2.763 8.133 1.00 0.00 91 PHE A CA 2
ATOM 2889 C C . PHE A 1 91 ? 1.794 -3.906 8.723 1.00 0.00 91 PHE A C 2
ATOM 2890 O O . PHE A 1 91 ? 2.059 -4.366 9.833 1.00 0.00 91 PHE A O 2
ATOM 2907 N N . VAL A 1 92 ? 0.763 -4.335 7.986 1.00 0.00 92 VAL A N 2
ATOM 2908 C CA . VAL A 1 92 ? -0.135 -5.399 8.454 1.00 0.00 92 VAL A CA 2
ATOM 2909 C C . VAL A 1 92 ? -0.377 -6.463 7.375 1.00 0.00 92 VAL A C 2
ATOM 2910 O O . VAL A 1 92 ? -0.471 -6.142 6.193 1.00 0.00 92 VAL A O 2
ATOM 2923 N N . PRO A 1 93 ? -0.494 -7.748 7.771 1.00 0.00 93 PRO A N 2
ATOM 2924 C CA . PRO A 1 93 ? -0.737 -8.850 6.835 1.00 0.00 93 PRO A CA 2
ATOM 2925 C C . PRO A 1 93 ? -2.222 -9.035 6.514 1.00 0.00 93 PRO A C 2
ATOM 2926 O O . PRO A 1 93 ? -3.071 -8.946 7.402 1.00 0.00 93 PRO A O 2
ATOM 2937 N N . LEU A 1 94 ? -2.528 -9.299 5.243 1.00 0.00 94 LEU A N 2
ATOM 2938 C CA . LEU A 1 94 ? -3.910 -9.506 4.812 1.00 0.00 94 LEU A CA 2
ATOM 2939 C C . LEU A 1 94 ? -4.129 -10.951 4.352 1.00 0.00 94 LEU A C 2
ATOM 2940 O O . LEU A 1 94 ? -4.682 -11.197 3.277 1.00 0.00 94 LEU A O 2
ATOM 2956 N N . PHE A 1 95 ? -3.688 -11.908 5.172 1.00 0.00 95 PHE A N 2
ATOM 2957 C CA . PHE A 1 95 ? -3.834 -13.328 4.845 1.00 0.00 95 PHE A CA 2
ATOM 2958 C C . PHE A 1 95 ? -4.006 -14.185 6.102 1.00 0.00 95 PHE A C 2
ATOM 2959 O O . PHE A 1 95 ? -3.576 -13.746 7.190 1.00 0.00 95 PHE A O 2
ATOM 2977 N N . GLY A 1 1 ? -20.117 -8.792 -12.305 1.00 0.00 1 GLY A N 3
ATOM 2978 C CA . GLY A 1 1 ? -18.770 -8.913 -11.686 1.00 0.00 1 GLY A CA 3
ATOM 2979 C C . GLY A 1 1 ? -18.832 -9.454 -10.269 1.00 0.00 1 GLY A C 3
ATOM 2980 O O . GLY A 1 1 ? -18.992 -8.685 -9.319 1.00 0.00 1 GLY A O 3
ATOM 2986 N N . PRO A 1 2 ? -18.710 -10.786 -10.094 1.00 0.00 2 PRO A N 3
ATOM 2987 C CA . PRO A 1 2 ? -18.758 -11.423 -8.770 1.00 0.00 2 PRO A CA 3
ATOM 2988 C C . PRO A 1 2 ? -17.554 -11.066 -7.899 1.00 0.00 2 PRO A C 3
ATOM 2989 O O . PRO A 1 2 ? -16.445 -10.876 -8.400 1.00 0.00 2 PRO A O 3
ATOM 3000 N N . GLY A 1 3 ? -17.788 -10.981 -6.590 1.00 0.00 3 GLY A N 3
ATOM 3001 C CA . GLY A 1 3 ? -16.724 -10.650 -5.656 1.00 0.00 3 GLY A CA 3
ATOM 3002 C C . GLY A 1 3 ? -17.217 -10.586 -4.221 1.00 0.00 3 GLY A C 3
ATOM 3003 O O . GLY A 1 3 ? -17.480 -11.624 -3.614 1.00 0.00 3 GLY A O 3
ATOM 3007 N N . PRO A 1 4 ? -17.356 -9.374 -3.646 1.00 0.00 4 PRO A N 3
ATOM 3008 C CA . PRO 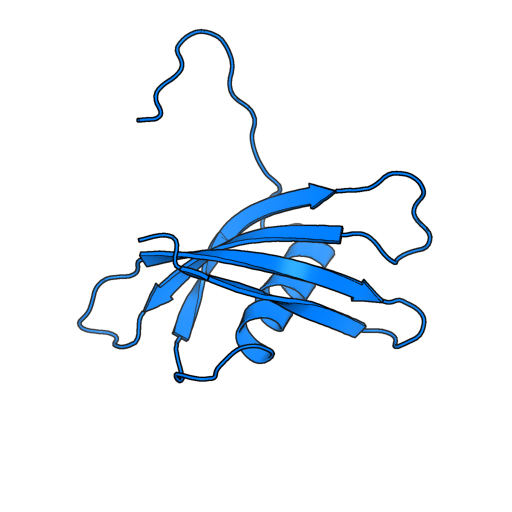A 1 4 ? -17.823 -9.192 -2.270 1.00 0.00 4 PRO A CA 3
ATOM 3009 C C . PRO A 1 4 ? -19.342 -9.302 -2.150 1.00 0.00 4 PRO A C 3
ATOM 3010 O O . PRO A 1 4 ? -20.062 -9.217 -3.147 1.00 0.00 4 PRO A O 3
ATOM 3021 N N . ALA A 1 5 ? -19.821 -9.481 -0.920 1.00 0.00 5 ALA A N 3
ATOM 3022 C CA . ALA A 1 5 ? -21.254 -9.592 -0.657 1.00 0.00 5 ALA A CA 3
ATOM 3023 C C . ALA A 1 5 ? -21.676 -8.689 0.505 1.00 0.00 5 ALA A C 3
ATOM 3024 O O . ALA A 1 5 ? -22.626 -8.997 1.229 1.00 0.00 5 ALA A O 3
ATOM 3031 N N . ILE A 1 6 ? -20.965 -7.571 0.680 1.00 0.00 6 ILE A N 3
ATOM 3032 C CA . ILE A 1 6 ? -21.265 -6.628 1.754 1.00 0.00 6 ILE A CA 3
ATOM 3033 C C . ILE A 1 6 ? -21.439 -5.205 1.217 1.00 0.00 6 ILE A C 3
ATOM 3034 O O . ILE A 1 6 ? -22.469 -4.572 1.458 1.00 0.00 6 ILE A O 3
ATOM 3050 N N . GLY A 1 7 ? -20.431 -4.703 0.497 1.00 0.00 7 GLY A N 3
ATOM 3051 C CA . GLY A 1 7 ? -20.510 -3.355 -0.045 1.00 0.00 7 GLY A CA 3
ATOM 3052 C C . GLY A 1 7 ? -19.608 -3.128 -1.243 1.00 0.00 7 GLY A C 3
ATOM 3053 O O . GLY A 1 7 ? -18.919 -4.043 -1.699 1.00 0.00 7 GLY A O 3
ATOM 3057 N N . GLU A 1 8 ? -19.619 -1.897 -1.752 1.00 0.00 8 GLU A N 3
ATOM 3058 C CA . GLU A 1 8 ? -18.807 -1.529 -2.907 1.00 0.00 8 GLU A CA 3
ATOM 3059 C C . GLU A 1 8 ? -17.438 -1.015 -2.468 1.00 0.00 8 GLU A C 3
ATOM 3060 O O . GLU A 1 8 ? -17.334 -0.248 -1.510 1.00 0.00 8 GLU A O 3
ATOM 3072 N N . VAL A 1 9 ? -16.392 -1.446 -3.174 1.00 0.00 9 VAL A N 3
ATOM 3073 C CA . VAL A 1 9 ? -15.026 -1.031 -2.852 1.00 0.00 9 VAL A CA 3
ATOM 3074 C C . VAL A 1 9 ? -14.338 -0.393 -4.056 1.00 0.00 9 VAL A C 3
ATOM 3075 O O . VAL A 1 9 ? -14.524 -0.825 -5.195 1.00 0.00 9 VAL A O 3
ATOM 3088 N N . ILE A 1 10 ? -13.537 0.635 -3.786 1.00 0.00 10 ILE A N 3
ATOM 3089 C CA . ILE A 1 10 ? -12.803 1.348 -4.828 1.00 0.00 10 ILE A CA 3
ATOM 3090 C C . ILE A 1 10 ? -11.400 1.723 -4.346 1.00 0.00 10 ILE A C 3
ATOM 3091 O O . ILE A 1 10 ? -11.110 1.658 -3.150 1.00 0.00 10 ILE A O 3
ATOM 3107 N N . GLY A 1 11 ? -10.532 2.113 -5.281 1.00 0.00 11 GLY A N 3
ATOM 3108 C CA . GLY A 1 11 ? -9.172 2.488 -4.920 1.00 0.00 11 GLY A CA 3
ATOM 3109 C C . GLY A 1 11 ? -8.463 3.278 -6.005 1.00 0.00 11 GLY A C 3
ATOM 3110 O O . GLY A 1 11 ? -9.100 3.755 -6.946 1.00 0.00 11 GLY A O 3
ATOM 3114 N N . ILE A 1 12 ? -7.138 3.424 -5.877 1.00 0.00 12 ILE A N 3
ATOM 3115 C CA . ILE A 1 12 ? -6.358 4.165 -6.860 1.00 0.00 12 ILE A CA 3
ATOM 3116 C C . ILE A 1 12 ? -5.649 3.222 -7.829 1.00 0.00 12 ILE A C 3
ATOM 3117 O O . ILE A 1 12 ? -5.505 2.028 -7.560 1.00 0.00 12 ILE A O 3
ATOM 3133 N N . SER A 1 13 ? -5.197 3.776 -8.950 1.00 0.00 13 SER A N 3
ATOM 3134 C CA . SER A 1 13 ? -4.486 3.003 -9.963 1.00 0.00 13 SER A CA 3
ATOM 3135 C C . SER A 1 13 ? -2.983 3.061 -9.716 1.00 0.00 13 SER A C 3
ATOM 3136 O O . SER A 1 13 ? -2.473 4.059 -9.199 1.00 0.00 13 SER A O 3
ATOM 3144 N N . VAL A 1 14 ? -2.267 2.004 -10.108 1.00 0.00 14 VAL A N 3
ATOM 3145 C CA . VAL A 1 14 ? -0.819 1.973 -9.938 1.00 0.00 14 VAL A CA 3
ATOM 3146 C C . VAL A 1 14 ? -0.169 3.048 -10.807 1.00 0.00 14 VAL A C 3
ATOM 3147 O O . VAL A 1 14 ? 0.942 3.503 -10.526 1.00 0.00 14 VAL A O 3
ATOM 3160 N N . ASN A 1 15 ? -0.888 3.460 -11.857 1.00 0.00 15 ASN A N 3
ATOM 3161 C CA . ASN A 1 15 ? -0.417 4.494 -12.764 1.00 0.00 15 ASN A CA 3
ATOM 3162 C C . ASN A 1 15 ? -0.017 5.746 -11.985 1.00 0.00 15 ASN A C 3
ATOM 3163 O O . ASN A 1 15 ? 0.929 6.442 -12.354 1.00 0.00 15 ASN A O 3
ATOM 3174 N N . ASP A 1 16 ? -0.752 6.015 -10.900 1.00 0.00 16 ASP A N 3
ATOM 3175 C CA . ASP A 1 16 ? -0.490 7.170 -10.048 1.00 0.00 16 ASP A CA 3
ATOM 3176 C C . ASP A 1 16 ? 0.943 7.124 -9.511 1.00 0.00 16 ASP A C 3
ATOM 3177 O O . ASP A 1 16 ? 1.308 6.216 -8.763 1.00 0.00 16 ASP A O 3
ATOM 3186 N N . PRO A 1 17 ? 1.777 8.104 -9.912 1.00 0.00 17 PRO A N 3
ATOM 3187 C CA . PRO A 1 17 ? 3.190 8.183 -9.500 1.00 0.00 17 PRO A CA 3
ATOM 3188 C C . PRO A 1 17 ? 3.391 8.325 -7.991 1.00 0.00 17 PRO A C 3
ATOM 3189 O O . PRO A 1 17 ? 4.406 7.878 -7.458 1.00 0.00 17 PRO A O 3
ATOM 3200 N N . ARG A 1 18 ? 2.431 8.941 -7.304 1.00 0.00 18 ARG A N 3
ATOM 3201 C CA . ARG A 1 18 ? 2.528 9.128 -5.859 1.00 0.00 18 ARG A CA 3
ATOM 3202 C C . ARG A 1 18 ? 2.192 7.837 -5.132 1.00 0.00 18 ARG A C 3
ATOM 3203 O O . ARG A 1 18 ? 2.870 7.445 -4.185 1.00 0.00 18 ARG A O 3
ATOM 3224 N N . VAL A 1 19 ? 1.144 7.179 -5.599 1.00 0.00 19 VAL A N 3
ATOM 3225 C CA . VAL A 1 19 ? 0.698 5.919 -5.023 1.00 0.00 19 VAL A CA 3
ATOM 3226 C C . VAL A 1 19 ? 1.786 4.848 -5.147 1.00 0.00 19 VAL A C 3
ATOM 3227 O O . VAL A 1 19 ? 2.038 4.098 -4.205 1.00 0.00 19 VAL A O 3
ATOM 3240 N N . LYS A 1 20 ? 2.421 4.782 -6.321 1.00 0.00 20 LYS A N 3
ATOM 3241 C CA . LYS A 1 20 ? 3.476 3.802 -6.587 1.00 0.00 20 LYS A CA 3
ATOM 3242 C C . LYS A 1 20 ? 4.767 4.103 -5.813 1.00 0.00 20 LYS A C 3
ATOM 3243 O O . LYS A 1 20 ? 5.453 3.180 -5.374 1.00 0.00 20 LYS A O 3
ATOM 3262 N N . GLU A 1 21 ? 5.098 5.390 -5.652 1.00 0.00 21 GLU A N 3
ATOM 3263 C CA . GLU A 1 21 ? 6.312 5.787 -4.937 1.00 0.00 21 GLU A CA 3
ATOM 3264 C C . GLU A 1 21 ? 6.122 5.655 -3.431 1.00 0.00 21 GLU A C 3
ATOM 3265 O O . GLU A 1 21 ? 7.033 5.255 -2.704 1.00 0.00 21 GLU A O 3
ATOM 3277 N N . ILE A 1 22 ? 4.929 5.991 -2.973 1.00 0.00 22 ILE A N 3
ATOM 3278 C CA . ILE A 1 22 ? 4.604 5.905 -1.561 1.00 0.00 22 ILE A CA 3
ATOM 3279 C C . ILE A 1 22 ? 4.410 4.436 -1.140 1.00 0.00 22 ILE A C 3
ATOM 3280 O O . ILE A 1 22 ? 4.772 4.047 -0.024 1.00 0.00 22 ILE A O 3
ATOM 3296 N N . ALA A 1 23 ? 3.877 3.615 -2.058 1.00 0.00 23 ALA A N 3
ATOM 3297 C CA . ALA A 1 23 ? 3.673 2.184 -1.803 1.00 0.00 23 ALA A CA 3
ATOM 3298 C C . ALA A 1 23 ? 5.013 1.446 -1.735 1.00 0.00 23 ALA A C 3
ATOM 3299 O O . ALA A 1 23 ? 5.260 0.668 -0.806 1.00 0.00 23 ALA A O 3
ATOM 3306 N N . GLU A 1 24 ? 5.883 1.703 -2.719 1.00 0.00 24 GLU A N 3
ATOM 3307 C CA . GLU A 1 24 ? 7.197 1.080 -2.763 1.00 0.00 24 GLU A CA 3
ATOM 3308 C C . GLU A 1 24 ? 7.967 1.394 -1.486 1.00 0.00 24 GLU A C 3
ATOM 3309 O O . GLU A 1 24 ? 8.556 0.499 -0.877 1.00 0.00 24 GLU A O 3
ATOM 3321 N N . PHE A 1 25 ? 7.924 2.663 -1.061 1.00 0.00 25 PHE A N 3
ATOM 3322 C CA . PHE A 1 25 ? 8.585 3.070 0.175 1.00 0.00 25 PHE A CA 3
ATOM 3323 C C . PHE A 1 25 ? 8.033 2.249 1.334 1.00 0.00 25 PHE A C 3
ATOM 3324 O O . PHE A 1 25 ? 8.770 1.861 2.238 1.00 0.00 25 PHE A O 3
ATOM 3341 N N . ALA A 1 26 ? 6.726 1.975 1.287 1.00 0.00 26 ALA A N 3
ATOM 3342 C CA . ALA A 1 26 ? 6.075 1.180 2.322 1.00 0.00 26 ALA A CA 3
ATOM 3343 C C . ALA A 1 26 ? 6.783 -0.167 2.497 1.00 0.00 26 ALA A C 3
ATOM 3344 O O . ALA A 1 26 ? 7.084 -0.576 3.620 1.00 0.00 26 ALA A O 3
ATOM 3351 N N . LEU A 1 27 ? 7.056 -0.848 1.376 1.00 0.00 27 LEU A N 3
ATOM 3352 C CA . LEU A 1 27 ? 7.739 -2.148 1.411 1.00 0.00 27 LEU A CA 3
ATOM 3353 C C . LEU A 1 27 ? 9.193 -2.008 1.889 1.00 0.00 27 LEU A C 3
ATOM 3354 O O . LEU A 1 27 ? 9.652 -2.793 2.718 1.00 0.00 27 LEU A O 3
ATOM 3370 N N . LYS A 1 28 ? 9.915 -1.019 1.351 1.00 0.00 28 LYS A N 3
ATOM 3371 C CA . LYS A 1 28 ? 11.321 -0.800 1.717 1.00 0.00 28 LYS A CA 3
ATOM 3372 C C . LYS A 1 28 ? 11.487 -0.288 3.156 1.00 0.00 28 LYS A C 3
ATOM 3373 O O . LYS A 1 28 ? 12.581 -0.366 3.717 1.00 0.00 28 LYS A O 3
ATOM 3392 N N . GLN A 1 29 ? 10.411 0.236 3.750 1.00 0.00 29 GLN A N 3
ATOM 3393 C CA . GLN A 1 29 ? 10.467 0.755 5.117 1.00 0.00 29 GLN A CA 3
ATOM 3394 C C . GLN A 1 29 ? 10.300 -0.368 6.141 1.00 0.00 29 GLN A C 3
ATOM 3395 O O . GLN A 1 29 ? 10.959 -0.367 7.183 1.00 0.00 29 GLN A O 3
ATOM 3409 N N . HIS A 1 30 ? 9.429 -1.332 5.833 1.00 0.00 30 HIS A N 3
ATOM 3410 C CA . HIS A 1 30 ? 9.193 -2.469 6.718 1.00 0.00 30 HIS A CA 3
ATOM 3411 C C . HIS A 1 30 ? 10.008 -3.670 6.262 1.00 0.00 30 HIS A C 3
ATOM 3412 O O . HIS A 1 30 ? 9.964 -4.047 5.090 1.00 0.00 30 HIS A O 3
ATOM 3427 N N . ALA A 1 31 ? 10.757 -4.265 7.185 1.00 0.00 31 ALA A N 3
ATOM 3428 C CA . ALA A 1 31 ? 11.588 -5.421 6.856 1.00 0.00 31 ALA A CA 3
ATOM 3429 C C . ALA A 1 31 ? 12.264 -6.028 8.091 1.00 0.00 31 ALA A C 3
ATOM 3430 O O . ALA A 1 31 ? 13.399 -6.501 8.013 1.00 0.00 31 ALA A O 3
ATOM 3437 N N . GLU A 1 32 ? 11.559 -6.031 9.224 1.00 0.00 32 GLU A N 3
ATOM 3438 C CA . GLU A 1 32 ? 12.091 -6.598 10.457 1.00 0.00 32 GLU A CA 3
ATOM 3439 C C . GLU A 1 32 ? 11.943 -8.119 10.445 1.00 0.00 32 GLU A C 3
ATOM 3440 O O . GLU A 1 32 ? 12.828 -8.845 10.897 1.00 0.00 32 GLU A O 3
ATOM 3452 N N . GLN A 1 33 ? 10.817 -8.582 9.908 1.00 0.00 33 GLN A N 3
ATOM 3453 C CA . GLN A 1 33 ? 10.526 -10.010 9.803 1.00 0.00 33 GLN A CA 3
ATOM 3454 C C . GLN A 1 33 ? 11.160 -10.613 8.542 1.00 0.00 33 GLN A C 3
ATOM 3455 O O . GLN A 1 33 ? 11.352 -11.826 8.462 1.00 0.00 33 GLN A O 3
ATOM 3469 N N . ASN A 1 34 ? 11.489 -9.750 7.570 1.00 0.00 34 ASN A N 3
ATOM 3470 C CA . ASN A 1 34 ? 12.115 -10.158 6.311 1.00 0.00 34 ASN A CA 3
ATOM 3471 C C . ASN A 1 34 ? 11.126 -10.838 5.356 1.00 0.00 34 ASN A C 3
ATOM 3472 O O . ASN A 1 34 ? 10.950 -12.057 5.385 1.00 0.00 34 ASN A O 3
ATOM 3483 N N . LEU A 1 35 ? 10.507 -10.031 4.491 1.00 0.00 35 LEU A N 3
ATOM 3484 C CA . LEU A 1 35 ? 9.560 -10.524 3.492 1.00 0.00 35 LEU A CA 3
ATOM 3485 C C . LEU A 1 35 ? 9.743 -9.768 2.179 1.00 0.00 35 LEU A C 3
ATOM 3486 O O . LEU A 1 35 ? 10.450 -8.758 2.132 1.00 0.00 35 LEU A O 3
ATOM 3502 N N . ILE A 1 36 ? 9.143 -10.278 1.105 1.00 0.00 36 ILE A N 3
ATOM 3503 C CA . ILE A 1 36 ? 9.297 -9.659 -0.207 1.00 0.00 36 ILE A CA 3
ATOM 3504 C C . ILE A 1 36 ? 7.961 -9.315 -0.850 1.00 0.00 36 ILE A C 3
ATOM 3505 O O . ILE A 1 36 ? 7.110 -10.181 -1.027 1.00 0.00 36 ILE A O 3
ATOM 3521 N N . LEU A 1 37 ? 7.798 -8.044 -1.221 1.00 0.00 37 LEU A N 3
ATOM 3522 C CA . LEU A 1 37 ? 6.577 -7.584 -1.867 1.00 0.00 37 LEU A CA 3
ATOM 3523 C C . LEU A 1 37 ? 6.699 -7.703 -3.384 1.00 0.00 37 LEU A C 3
ATOM 3524 O O . LEU A 1 37 ? 7.499 -7.004 -4.006 1.00 0.00 37 LEU A O 3
ATOM 3540 N N . ALA A 1 38 ? 5.902 -8.594 -3.972 1.00 0.00 38 ALA A N 3
ATOM 3541 C CA . ALA A 1 38 ? 5.921 -8.805 -5.416 1.00 0.00 38 ALA A CA 3
ATOM 3542 C C . ALA A 1 38 ? 5.431 -7.573 -6.172 1.00 0.00 38 ALA A C 3
ATOM 3543 O O . ALA A 1 38 ? 5.832 -7.349 -7.315 1.00 0.00 38 ALA A O 3
ATOM 3550 N N . GLY A 1 39 ? 4.570 -6.768 -5.539 1.00 0.00 39 GLY A N 3
ATOM 3551 C CA . GLY A 1 39 ? 4.074 -5.575 -6.209 1.00 0.00 39 GLY A CA 3
ATOM 3552 C C . GLY A 1 39 ? 2.821 -4.992 -5.584 1.00 0.00 39 GLY A C 3
ATOM 3553 O O . GLY A 1 39 ? 2.275 -5.544 -4.629 1.00 0.00 39 GLY A O 3
ATOM 3557 N N . VAL A 1 40 ? 2.374 -3.865 -6.142 1.00 0.00 40 VAL A N 3
ATOM 3558 C CA . VAL A 1 40 ? 1.180 -3.161 -5.671 1.00 0.00 40 VAL A CA 3
ATOM 3559 C C . VAL A 1 40 ? -0.089 -3.750 -6.300 1.00 0.00 40 VAL A C 3
ATOM 3560 O O . VAL A 1 40 ? -0.110 -4.069 -7.489 1.00 0.00 40 VAL A O 3
ATOM 3573 N N . ASP A 1 41 ? -1.143 -3.893 -5.490 1.00 0.00 41 ASP A N 3
ATOM 3574 C CA . ASP A 1 41 ? -2.414 -4.445 -5.965 1.00 0.00 41 ASP A CA 3
ATOM 3575 C C . ASP A 1 41 ? -3.501 -3.370 -6.030 1.00 0.00 41 ASP A C 3
ATOM 3576 O O . ASP A 1 41 ? -3.969 -3.016 -7.113 1.00 0.00 41 ASP A O 3
ATOM 3585 N N . ALA A 1 42 ? -3.898 -2.857 -4.864 1.00 0.00 42 ALA A N 3
ATOM 3586 C CA . ALA A 1 42 ? -4.932 -1.825 -4.783 1.00 0.00 42 ALA A CA 3
ATOM 3587 C C . ALA A 1 42 ? -4.576 -0.783 -3.728 1.00 0.00 42 ALA A C 3
ATOM 3588 O O . ALA A 1 42 ? -3.633 -0.974 -2.958 1.00 0.00 42 ALA A O 3
ATOM 3595 N N . GLY A 1 43 ? -5.320 0.326 -3.694 1.00 0.00 43 GLY A N 3
ATOM 3596 C CA . GLY A 1 43 ? -5.026 1.360 -2.722 1.00 0.00 43 GLY A CA 3
ATOM 3597 C C . GLY A 1 43 ? -6.168 2.306 -2.434 1.00 0.00 43 GLY A C 3
ATOM 3598 O O . GLY A 1 43 ? -7.213 2.255 -3.074 1.00 0.00 43 GLY A O 3
ATOM 3602 N N . GLN A 1 44 ? -5.932 3.176 -1.455 1.00 0.00 44 GLN A N 3
ATOM 3603 C CA . GLN A 1 44 ? -6.900 4.173 -1.020 1.00 0.00 44 GLN A CA 3
ATOM 3604 C C . GLN A 1 44 ? -6.180 5.372 -0.405 1.00 0.00 44 GLN A C 3
ATOM 3605 O O . GLN A 1 44 ? -5.204 5.205 0.324 1.00 0.00 44 GLN A O 3
ATOM 3619 N N . ILE A 1 45 ? -6.656 6.577 -0.708 1.00 0.00 45 ILE A N 3
ATOM 3620 C CA . ILE A 1 45 ? -6.038 7.794 -0.186 1.00 0.00 45 ILE A CA 3
ATOM 3621 C C . ILE A 1 45 ? -7.051 8.656 0.559 1.00 0.00 45 ILE A C 3
ATOM 3622 O O . ILE A 1 45 ? -8.158 8.894 0.072 1.00 0.00 45 ILE A O 3
ATOM 3638 N N . ILE A 1 46 ? -6.655 9.129 1.740 1.00 0.00 46 ILE A N 3
ATOM 3639 C CA . ILE A 1 46 ? -7.512 9.976 2.561 1.00 0.00 46 ILE A CA 3
ATOM 3640 C C . ILE A 1 46 ? -6.910 11.375 2.682 1.00 0.00 46 ILE A C 3
ATOM 3641 O O . ILE A 1 46 ? -5.802 11.547 3.215 1.00 0.00 46 ILE A O 3
ATOM 3657 N N . LYS A 1 47 ? -7.631 12.364 2.142 1.00 0.00 47 LYS A N 3
ATOM 3658 C CA . LYS A 1 47 ? -7.169 13.748 2.153 1.00 0.00 47 LYS A CA 3
ATOM 3659 C C . LYS A 1 47 ? -8.285 14.748 2.489 1.00 0.00 47 LYS A C 3
ATOM 3660 O O . LYS A 1 47 ? -9.472 14.460 2.331 1.00 0.00 47 LYS A O 3
ATOM 3679 N N . GLY A 1 48 ? -7.863 15.940 2.909 1.00 0.00 48 GLY A N 3
ATOM 3680 C CA . GLY A 1 48 ? -8.775 17.034 3.225 1.00 0.00 48 GLY A CA 3
ATOM 3681 C C . GLY A 1 48 ? -8.227 18.320 2.639 1.00 0.00 48 GLY A C 3
ATOM 3682 O O . GLY A 1 48 ? -8.667 18.771 1.581 1.00 0.00 48 GLY A O 3
ATOM 3686 N N . ILE A 1 49 ? -7.205 18.855 3.301 1.00 0.00 49 ILE A N 3
ATOM 3687 C CA . ILE A 1 49 ? -6.497 20.041 2.836 1.00 0.00 49 ILE A CA 3
ATOM 3688 C C . ILE A 1 49 ? -5.082 19.591 2.473 1.00 0.00 49 ILE A C 3
ATOM 3689 O O . ILE A 1 49 ? -4.313 19.185 3.346 1.00 0.00 49 ILE A O 3
ATOM 3705 N N . PRO A 1 50 ? -4.736 19.553 1.177 1.00 0.00 50 PRO A N 3
ATOM 3706 C CA . PRO A 1 50 ? -3.444 19.035 0.761 1.00 0.00 50 PRO A CA 3
ATOM 3707 C C . PRO A 1 50 ? -2.290 20.025 0.732 1.00 0.00 50 PRO A C 3
ATOM 3708 O O . PRO A 1 50 ? -2.251 20.961 -0.069 1.00 0.00 50 PRO A O 3
ATOM 3719 N N . HIS A 1 51 ? -1.312 19.721 1.569 1.00 0.00 51 HIS A N 3
ATOM 3720 C CA . HIS A 1 51 ? -0.061 20.460 1.646 1.00 0.00 51 HIS A CA 3
ATOM 3721 C C . HIS A 1 51 ? 1.080 19.472 1.369 1.00 0.00 51 HIS A C 3
ATOM 3722 O O . HIS A 1 51 ? 2.227 19.682 1.768 1.00 0.00 51 HIS A O 3
ATOM 3737 N N . TRP A 1 52 ? 0.716 18.372 0.686 1.00 0.00 52 TRP A N 3
ATOM 3738 C CA . TRP A 1 52 ? 1.621 17.289 0.331 1.00 0.00 52 TRP A CA 3
ATOM 3739 C C . TRP A 1 52 ? 1.924 16.382 1.527 1.00 0.00 52 TRP A C 3
ATOM 3740 O O . TRP A 1 52 ? 2.994 15.778 1.614 1.00 0.00 52 TRP A O 3
ATOM 3761 N N . ASP A 1 53 ? 0.937 16.260 2.418 1.00 0.00 53 ASP A N 3
ATOM 3762 C CA . ASP A 1 53 ? 1.032 15.393 3.590 1.00 0.00 53 ASP A CA 3
ATOM 3763 C C . ASP A 1 53 ? -0.112 14.368 3.568 1.00 0.00 53 ASP A C 3
ATOM 3764 O O . ASP A 1 53 ? -0.564 13.897 4.613 1.00 0.00 53 ASP A O 3
ATOM 3773 N N . ASN A 1 54 ? -0.588 14.056 2.355 1.00 0.00 54 ASN A N 3
ATOM 3774 C CA . ASN A 1 54 ? -1.698 13.123 2.144 1.00 0.00 54 ASN A CA 3
ATOM 3775 C C . ASN A 1 54 ? -1.469 11.776 2.829 1.00 0.00 54 ASN A C 3
ATOM 3776 O O . ASN A 1 54 ? -0.333 11.306 2.931 1.00 0.00 54 ASN A O 3
ATOM 3787 N N . TYR A 1 55 ? -2.563 11.147 3.282 1.00 0.00 55 TYR A N 3
ATOM 3788 C CA . TYR A 1 55 ? -2.474 9.844 3.937 1.00 0.00 55 TYR A CA 3
ATOM 3789 C C . TYR A 1 55 ? -2.765 8.736 2.931 1.00 0.00 55 TYR A C 3
ATOM 3790 O O . TYR A 1 55 ? -3.850 8.684 2.350 1.00 0.00 55 TYR A O 3
ATOM 3808 N N . TYR A 1 56 ? -1.777 7.870 2.705 1.00 0.00 56 TYR A N 3
ATOM 3809 C CA . TYR A 1 56 ? -1.914 6.785 1.741 1.00 0.00 56 TYR A CA 3
ATOM 3810 C C . TYR A 1 56 ? -2.090 5.425 2.416 1.00 0.00 56 TYR A C 3
ATOM 3811 O O . TYR A 1 56 ? -1.363 5.073 3.345 1.00 0.00 56 TYR A O 3
ATOM 3829 N N . ASN A 1 57 ? -3.059 4.668 1.910 1.00 0.00 57 ASN A N 3
ATOM 3830 C CA . ASN A 1 57 ? -3.370 3.328 2.404 1.00 0.00 57 ASN A CA 3
ATOM 3831 C C . ASN A 1 57 ? -3.459 2.382 1.213 1.00 0.00 57 ASN A C 3
ATOM 3832 O O . ASN A 1 57 ? -4.177 2.671 0.263 1.00 0.00 57 ASN A O 3
ATOM 3843 N N . LEU A 1 58 ? -2.718 1.275 1.229 1.00 0.00 58 LEU A N 3
ATOM 3844 C CA . LEU A 1 58 ? -2.748 0.361 0.086 1.00 0.00 58 LEU A CA 3
ATOM 3845 C C . LEU A 1 58 ? -2.507 -1.096 0.466 1.00 0.00 58 LEU A C 3
ATOM 3846 O O . LEU A 1 58 ? -1.846 -1.402 1.461 1.00 0.00 58 LEU A O 3
ATOM 3862 N N . ILE A 1 59 ? -3.031 -1.985 -0.379 1.00 0.00 59 ILE A N 3
ATOM 3863 C CA . ILE A 1 59 ? -2.877 -3.428 -0.212 1.00 0.00 59 ILE A CA 3
ATOM 3864 C C . ILE A 1 59 ? -2.004 -3.968 -1.342 1.00 0.00 59 ILE A C 3
ATOM 3865 O O . ILE A 1 59 ? -2.264 -3.690 -2.515 1.00 0.00 59 ILE A O 3
ATOM 3881 N N . LEU A 1 60 ? -0.957 -4.712 -0.996 1.00 0.00 60 LEU A N 3
ATOM 3882 C CA . LEU A 1 60 ? -0.042 -5.246 -2.001 1.00 0.00 60 LEU A CA 3
ATOM 3883 C C . LEU A 1 60 ? 0.207 -6.746 -1.807 1.00 0.00 60 LEU A C 3
ATOM 3884 O O . LEU A 1 60 ? -0.165 -7.323 -0.784 1.00 0.00 60 LEU A O 3
ATOM 3900 N N . SER A 1 61 ? 0.847 -7.365 -2.801 1.00 0.00 61 SER A N 3
ATOM 3901 C CA . SER A 1 61 ? 1.166 -8.794 -2.753 1.00 0.00 61 SER A CA 3
ATOM 3902 C C . SER A 1 61 ? 2.624 -8.998 -2.360 1.00 0.00 61 SER A C 3
ATOM 3903 O O . SER A 1 61 ? 3.515 -8.326 -2.892 1.00 0.00 61 SER A O 3
ATOM 3911 N N . ALA A 1 62 ? 2.856 -9.923 -1.422 1.00 0.00 62 ALA A N 3
ATOM 3912 C CA . ALA A 1 62 ? 4.204 -10.215 -0.942 1.00 0.00 62 ALA A CA 3
ATOM 3913 C C . ALA A 1 62 ? 4.371 -11.683 -0.556 1.00 0.00 62 ALA A C 3
ATOM 3914 O O . ALA A 1 62 ? 3.498 -12.273 0.081 1.00 0.00 62 ALA A O 3
ATOM 3921 N N . LYS A 1 63 ? 5.516 -12.254 -0.934 1.00 0.00 63 LYS A N 3
ATOM 3922 C CA . LYS A 1 63 ? 5.837 -13.642 -0.620 1.00 0.00 63 LYS A CA 3
ATOM 3923 C C . LYS A 1 63 ? 7.276 -13.761 -0.122 1.00 0.00 63 LYS A C 3
ATOM 3924 O O . LYS A 1 63 ? 8.079 -12.836 -0.278 1.00 0.00 63 LYS A O 3
ATOM 3943 N N . HIS A 1 64 ? 7.587 -14.898 0.495 1.00 0.00 64 HIS A N 3
ATOM 3944 C CA . HIS A 1 64 ? 8.921 -15.148 1.028 1.00 0.00 64 HIS A CA 3
ATOM 3945 C C . HIS A 1 64 ? 9.831 -15.786 -0.026 1.00 0.00 64 HIS A C 3
ATOM 3946 O O . HIS A 1 64 ? 11.055 -15.770 0.115 1.00 0.00 64 HIS A O 3
ATOM 3961 N N . SER A 1 65 ? 9.229 -16.351 -1.077 1.00 0.00 65 SER A N 3
ATOM 3962 C CA . SER A 1 65 ? 9.991 -16.997 -2.144 1.00 0.00 65 SER A CA 3
ATOM 3963 C C . SER A 1 65 ? 9.254 -16.911 -3.483 1.00 0.00 65 SER A C 3
ATOM 3964 O O . SER A 1 65 ? 8.023 -16.954 -3.532 1.00 0.00 65 SER A O 3
ATOM 3972 N N . PRO A 1 66 ? 10.013 -16.798 -4.590 1.00 0.00 66 PRO A N 3
ATOM 3973 C CA . PRO A 1 66 ? 9.451 -16.705 -5.947 1.00 0.00 66 PRO A CA 3
ATOM 3974 C C . PRO A 1 66 ? 8.735 -17.981 -6.394 1.00 0.00 66 PRO A C 3
ATOM 3975 O O . PRO A 1 66 ? 7.843 -17.930 -7.243 1.00 0.00 66 PRO A O 3
ATOM 3986 N N . HIS A 1 67 ? 9.132 -19.120 -5.827 1.00 0.00 67 HIS A N 3
ATOM 3987 C CA . HIS A 1 67 ? 8.532 -20.405 -6.179 1.00 0.00 67 HIS A CA 3
ATOM 3988 C C . HIS A 1 67 ? 7.278 -20.702 -5.347 1.00 0.00 67 HIS A C 3
ATOM 3989 O O . HIS A 1 67 ? 6.695 -21.780 -5.478 1.00 0.00 67 HIS A O 3
ATOM 4004 N N . GLU A 1 68 ? 6.865 -19.764 -4.483 1.00 0.00 68 GLU A N 3
ATOM 4005 C CA . GLU A 1 68 ? 5.688 -19.981 -3.647 1.00 0.00 68 GLU A CA 3
ATOM 4006 C C . GLU A 1 68 ? 4.689 -18.825 -3.722 1.00 0.00 68 GLU A C 3
ATOM 4007 O O . GLU A 1 68 ? 4.984 -17.755 -4.255 1.00 0.00 68 GLU A O 3
ATOM 4019 N N . PHE A 1 69 ? 3.491 -19.087 -3.199 1.00 0.00 69 PHE A N 3
ATOM 4020 C CA . PHE A 1 69 ? 2.377 -18.133 -3.195 1.00 0.00 69 PHE A CA 3
ATOM 4021 C C . PHE A 1 69 ? 2.712 -16.782 -2.568 1.00 0.00 69 PHE A C 3
ATOM 4022 O O . PHE A 1 69 ? 3.630 -16.659 -1.759 1.00 0.00 69 PHE A O 3
ATOM 4039 N N . SER A 1 70 ? 1.896 -15.786 -2.935 1.00 0.00 70 SER A N 3
ATOM 4040 C CA . SER A 1 70 ? 2.005 -14.424 -2.417 1.00 0.00 70 SER A CA 3
ATOM 4041 C C . SER A 1 70 ? 0.729 -14.075 -1.663 1.00 0.00 70 SER A C 3
ATOM 4042 O O . SER A 1 70 ? -0.364 -14.484 -2.064 1.00 0.00 70 SER A O 3
ATOM 4050 N N . LYS A 1 71 ? 0.859 -13.324 -0.576 1.00 0.00 71 LYS A N 3
ATOM 4051 C CA . LYS A 1 71 ? -0.303 -12.935 0.216 1.00 0.00 71 LYS A CA 3
ATOM 4052 C C . LYS A 1 71 ? -0.501 -11.423 0.194 1.00 0.00 71 LYS A C 3
ATOM 4053 O O . LYS A 1 71 ? 0.384 -10.676 -0.226 1.00 0.00 71 LYS A O 3
ATOM 4072 N N . PHE A 1 72 ? -1.677 -10.981 0.633 1.00 0.00 72 PHE A N 3
ATOM 4073 C CA . PHE A 1 72 ? -2.004 -9.560 0.651 1.00 0.00 72 PHE A CA 3
ATOM 4074 C C . PHE A 1 72 ? -1.640 -8.924 1.989 1.00 0.00 72 PHE A C 3
ATOM 4075 O O . PHE A 1 72 ? -1.720 -9.568 3.034 1.00 0.00 72 PHE A O 3
ATOM 4092 N N . TYR A 1 73 ? -1.241 -7.653 1.940 1.00 0.00 73 TYR A N 3
ATOM 4093 C CA . TYR A 1 73 ? -0.866 -6.904 3.133 1.00 0.00 73 TYR A CA 3
ATOM 4094 C C . TYR A 1 73 ? -1.370 -5.464 3.026 1.00 0.00 73 TYR A C 3
ATOM 4095 O O . TYR A 1 73 ? -1.298 -4.857 1.959 1.00 0.00 73 TYR A O 3
ATOM 4113 N N . ASN A 1 74 ? -1.866 -4.922 4.137 1.00 0.00 74 ASN A N 3
ATOM 4114 C CA . ASN A 1 74 ? -2.372 -3.552 4.170 1.00 0.00 74 ASN A CA 3
ATOM 4115 C C . ASN A 1 74 ? -1.447 -2.661 4.989 1.00 0.00 74 ASN A C 3
ATOM 4116 O O . ASN A 1 74 ? -1.131 -2.967 6.140 1.00 0.00 74 ASN A O 3
ATOM 4127 N N . VAL A 1 75 ? -1.001 -1.564 4.377 1.00 0.00 75 VAL A N 3
ATOM 4128 C CA . VAL A 1 75 ? -0.090 -0.635 5.040 1.00 0.00 75 VAL A CA 3
ATOM 4129 C C . VAL A 1 75 ? -0.578 0.806 4.971 1.00 0.00 75 VAL A C 3
ATOM 4130 O O . VAL A 1 75 ? -1.291 1.196 4.043 1.00 0.00 75 VAL A O 3
ATOM 4143 N N . VAL A 1 76 ? -0.152 1.594 5.955 1.00 0.00 76 VAL A N 3
ATOM 4144 C CA . VAL A 1 76 ? -0.492 3.008 6.026 1.00 0.00 76 VAL A CA 3
ATOM 4145 C C . VAL A 1 76 ? 0.785 3.829 5.900 1.00 0.00 76 VAL A C 3
ATOM 4146 O O . VAL A 1 76 ? 1.631 3.807 6.795 1.00 0.00 76 VAL A O 3
ATOM 4159 N N . VAL A 1 77 ? 0.935 4.523 4.775 1.00 0.00 77 VAL A N 3
ATOM 4160 C CA . VAL A 1 77 ? 2.128 5.323 4.521 1.00 0.00 77 VAL A CA 3
ATOM 4161 C C . VAL A 1 77 ? 1.796 6.809 4.431 1.00 0.00 77 VAL A C 3
ATOM 4162 O O . VAL A 1 77 ? 0.904 7.217 3.684 1.00 0.00 77 VAL A O 3
ATOM 4175 N N . LEU A 1 78 ? 2.526 7.609 5.205 1.00 0.00 78 LEU A N 3
ATOM 4176 C CA . LEU A 1 78 ? 2.333 9.053 5.237 1.00 0.00 78 LEU A CA 3
ATOM 4177 C C . LEU A 1 78 ? 3.409 9.768 4.424 1.00 0.00 78 LEU A C 3
ATOM 4178 O O . LEU A 1 78 ? 4.600 9.500 4.581 1.00 0.00 78 LEU A O 3
ATOM 4194 N N . GLU A 1 79 ? 2.978 10.687 3.565 1.00 0.00 79 GLU A N 3
ATOM 4195 C CA . GLU A 1 79 ? 3.894 11.458 2.729 1.00 0.00 79 GLU A CA 3
ATOM 4196 C C . GLU A 1 79 ? 4.301 12.754 3.444 1.00 0.00 79 GLU A C 3
ATOM 4197 O O . GLU A 1 79 ? 3.442 13.492 3.924 1.00 0.00 79 GLU A O 3
ATOM 4209 N N . LYS A 1 80 ? 5.609 13.031 3.514 1.00 0.00 80 LYS A N 3
ATOM 4210 C CA . LYS A 1 80 ? 6.092 14.249 4.173 1.00 0.00 80 LYS A CA 3
ATOM 4211 C C . LYS A 1 80 ? 6.991 15.073 3.257 1.00 0.00 80 LYS A C 3
ATOM 4212 O O . LYS A 1 80 ? 7.897 14.543 2.609 1.00 0.00 80 LYS A O 3
ATOM 4231 N N . ALA A 1 81 ? 6.740 16.381 3.230 1.00 0.00 81 ALA A N 3
ATOM 4232 C CA . ALA A 1 81 ? 7.528 17.307 2.419 1.00 0.00 81 ALA A CA 3
ATOM 4233 C C . ALA A 1 81 ? 8.687 17.892 3.227 1.00 0.00 81 ALA A C 3
ATOM 4234 O O . ALA A 1 81 ? 9.742 18.204 2.672 1.00 0.00 81 ALA A O 3
ATOM 4241 N N . SER A 1 82 ? 8.481 18.031 4.541 1.00 0.00 82 SER A N 3
ATOM 4242 C CA . SER A 1 82 ? 9.502 18.571 5.440 1.00 0.00 82 SER A CA 3
ATOM 4243 C C . SER A 1 82 ? 10.777 17.725 5.415 1.00 0.00 82 SER A C 3
ATOM 4244 O O . SER A 1 82 ? 11.881 18.261 5.528 1.00 0.00 82 SER A O 3
ATOM 4252 N N . ASP A 1 83 ? 10.625 16.406 5.261 1.00 0.00 83 ASP A N 3
ATOM 4253 C CA . ASP A 1 83 ? 11.775 15.504 5.215 1.00 0.00 83 ASP A CA 3
ATOM 4254 C C . ASP A 1 83 ? 12.061 15.033 3.782 1.00 0.00 83 ASP A C 3
ATOM 4255 O O . ASP A 1 83 ? 12.943 14.200 3.568 1.00 0.00 83 ASP A O 3
ATOM 4264 N N . ASN A 1 84 ? 11.314 15.574 2.806 1.00 0.00 84 ASN A N 3
ATOM 4265 C CA . ASN A 1 84 ? 11.483 15.218 1.395 1.00 0.00 84 ASN A CA 3
ATOM 4266 C C . ASN A 1 84 ? 11.565 13.702 1.206 1.00 0.00 84 ASN A C 3
ATOM 4267 O O . ASN A 1 84 ? 12.544 13.184 0.664 1.00 0.00 84 ASN A O 3
ATOM 4278 N N . SER A 1 85 ? 10.529 12.993 1.661 1.00 0.00 85 SER A N 3
ATOM 4279 C CA . SER A 1 85 ? 10.481 11.542 1.547 1.00 0.00 85 SER A CA 3
ATOM 4280 C C . SER A 1 85 ? 9.150 10.989 2.054 1.00 0.00 85 SER A C 3
ATOM 4281 O O . SER A 1 85 ? 8.307 11.724 2.575 1.00 0.00 85 SER A O 3
ATOM 4289 N N . LEU A 1 86 ? 8.985 9.680 1.914 1.00 0.00 86 LEU A N 3
ATOM 4290 C CA . LEU A 1 86 ? 7.778 8.998 2.372 1.00 0.00 86 LEU A CA 3
ATOM 4291 C C . LEU A 1 86 ? 7.985 8.484 3.795 1.00 0.00 86 LEU A C 3
ATOM 4292 O O . LEU A 1 86 ? 9.100 8.524 4.317 1.00 0.00 86 LEU A O 3
ATOM 4308 N N . LYS A 1 87 ? 6.913 8.003 4.420 1.00 0.00 87 LYS A N 3
ATOM 4309 C CA . LYS A 1 87 ? 6.997 7.485 5.781 1.00 0.00 87 LYS A CA 3
ATOM 4310 C C . LYS A 1 87 ? 6.009 6.347 6.000 1.00 0.00 87 LYS A C 3
ATOM 4311 O O . LYS A 1 87 ? 4.800 6.534 5.889 1.00 0.00 87 LYS A O 3
ATOM 4330 N N . LEU A 1 88 ? 6.532 5.176 6.343 1.00 0.00 88 LEU A N 3
ATOM 4331 C CA . LEU A 1 88 ? 5.691 4.020 6.610 1.00 0.00 88 LEU A CA 3
ATOM 4332 C C . LEU A 1 88 ? 5.188 4.087 8.049 1.00 0.00 88 LEU A C 3
ATOM 4333 O O . LEU A 1 88 ? 5.945 3.864 8.995 1.00 0.00 88 LEU A O 3
ATOM 4349 N N . VAL A 1 89 ? 3.910 4.420 8.205 1.00 0.00 89 VAL A N 3
ATOM 4350 C CA . VAL A 1 89 ? 3.303 4.547 9.527 1.00 0.00 89 VAL A CA 3
ATOM 4351 C C . VAL A 1 89 ? 3.079 3.180 10.171 1.00 0.00 89 VAL A C 3
ATOM 4352 O O . VAL A 1 89 ? 3.487 2.956 11.312 1.00 0.00 89 VAL A O 3
ATOM 4365 N N . ALA A 1 90 ? 2.434 2.269 9.442 1.00 0.00 90 ALA A N 3
ATOM 4366 C CA . ALA A 1 90 ? 2.168 0.930 9.965 1.00 0.00 90 ALA A CA 3
ATOM 4367 C C . ALA A 1 90 ? 2.106 -0.117 8.853 1.00 0.00 90 ALA A C 3
ATOM 4368 O O . ALA A 1 90 ? 1.672 0.171 7.736 1.00 0.00 90 ALA A O 3
ATOM 4375 N N . PHE A 1 91 ? 2.531 -1.339 9.181 1.00 0.00 91 PHE A N 3
ATOM 4376 C CA . PHE A 1 91 ? 2.514 -2.450 8.231 1.00 0.00 91 PHE A CA 3
ATOM 4377 C C . PHE A 1 91 ? 1.732 -3.623 8.817 1.00 0.00 91 PHE A C 3
ATOM 4378 O O . PHE A 1 91 ? 2.046 -4.111 9.904 1.00 0.00 91 PHE A O 3
ATOM 4395 N N . VAL A 1 92 ? 0.683 -4.040 8.105 1.00 0.00 92 VAL A N 3
ATOM 4396 C CA . VAL A 1 92 ? -0.185 -5.122 8.567 1.00 0.00 92 VAL A CA 3
ATOM 4397 C C . VAL A 1 92 ? -0.443 -6.167 7.480 1.00 0.00 92 VAL A C 3
ATOM 4398 O O . VAL A 1 92 ? -0.618 -5.825 6.312 1.00 0.00 92 VAL A O 3
ATOM 4411 N N . PRO A 1 93 ? -0.494 -7.462 7.859 1.00 0.00 93 PRO A N 3
ATOM 4412 C CA . PRO A 1 93 ? -0.761 -8.550 6.921 1.00 0.00 93 PRO A CA 3
ATOM 4413 C C . PRO A 1 93 ? -2.261 -8.740 6.691 1.00 0.00 93 PRO A C 3
ATOM 4414 O O . PRO A 1 93 ? -3.053 -8.669 7.634 1.00 0.00 93 PRO A O 3
ATOM 4425 N N . LEU A 1 94 ? -2.649 -8.970 5.438 1.00 0.00 94 LEU A N 3
ATOM 4426 C CA . LEU A 1 94 ? -4.058 -9.155 5.090 1.00 0.00 94 LEU A CA 3
ATOM 4427 C C . LEU A 1 94 ? -4.356 -10.606 4.701 1.00 0.00 94 LEU A C 3
ATOM 4428 O O . LEU A 1 94 ? -5.109 -10.862 3.760 1.00 0.00 94 LEU A O 3
ATOM 4444 N N . PHE A 1 95 ? -3.770 -11.555 5.434 1.00 0.00 95 PHE A N 3
ATOM 4445 C CA . PHE A 1 95 ? -3.985 -12.976 5.158 1.00 0.00 95 PHE A CA 3
ATOM 4446 C C . PHE A 1 95 ? -4.015 -13.797 6.448 1.00 0.00 95 PHE A C 3
ATOM 4447 O O . PHE A 1 95 ? -4.842 -14.728 6.532 1.00 0.00 95 PHE A O 3
ATOM 4465 N N . GLY A 1 1 ? -16.698 -15.846 -3.148 1.00 0.00 1 GLY A N 4
ATOM 4466 C CA . GLY A 1 1 ? -15.806 -15.100 -2.217 1.00 0.00 1 GLY A CA 4
ATOM 4467 C C . GLY A 1 1 ? -16.352 -13.727 -1.861 1.00 0.00 1 GLY A C 4
ATOM 4468 O O . GLY A 1 1 ? -17.514 -13.606 -1.469 1.00 0.00 1 GLY A O 4
ATOM 4474 N N . PRO A 1 2 ? -15.531 -12.663 -1.985 1.00 0.00 2 PRO A N 4
ATOM 4475 C CA . PRO A 1 2 ? -15.951 -11.292 -1.668 1.00 0.00 2 PRO A CA 4
ATOM 4476 C C . PRO A 1 2 ? -17.029 -10.779 -2.623 1.00 0.00 2 PRO A C 4
ATOM 4477 O O . PRO A 1 2 ? -16.909 -10.922 -3.842 1.00 0.00 2 PRO A O 4
ATOM 4488 N N . GLY A 1 3 ? -18.082 -10.185 -2.061 1.00 0.00 3 GLY A N 4
ATOM 4489 C CA . GLY A 1 3 ? -19.167 -9.664 -2.875 1.00 0.00 3 GLY A CA 4
ATOM 4490 C C . GLY A 1 3 ? -20.104 -8.758 -2.094 1.00 0.00 3 GLY A C 4
ATOM 4491 O O . GLY A 1 3 ? -20.686 -9.183 -1.095 1.00 0.00 3 GLY A O 4
ATOM 4495 N N . PRO A 1 4 ? -20.273 -7.493 -2.529 1.00 0.00 4 PRO A N 4
ATOM 4496 C CA . PRO A 1 4 ? -21.149 -6.531 -1.859 1.00 0.00 4 PRO A CA 4
ATOM 4497 C C . PRO A 1 4 ? -22.607 -6.653 -2.305 1.00 0.00 4 PRO A C 4
ATOM 4498 O O . PRO A 1 4 ? -22.953 -7.530 -3.099 1.00 0.00 4 PRO A O 4
ATOM 4509 N N . ALA A 1 5 ? -23.453 -5.761 -1.791 1.00 0.00 5 ALA A N 4
ATOM 4510 C CA . ALA A 1 5 ? -24.871 -5.756 -2.133 1.00 0.00 5 ALA A CA 4
ATOM 4511 C C . ALA A 1 5 ? -25.327 -4.354 -2.532 1.00 0.00 5 ALA A C 4
ATOM 4512 O O . ALA A 1 5 ? -25.783 -4.139 -3.656 1.00 0.00 5 ALA A O 4
ATOM 4519 N N . ILE A 1 6 ? -25.192 -3.405 -1.605 1.00 0.00 6 ILE A N 4
ATOM 4520 C CA . ILE A 1 6 ? -25.581 -2.017 -1.854 1.00 0.00 6 ILE A CA 4
ATOM 4521 C C . ILE A 1 6 ? -24.402 -1.051 -1.665 1.00 0.00 6 ILE A C 4
ATOM 4522 O O . ILE A 1 6 ? -24.564 0.163 -1.802 1.00 0.00 6 ILE A O 4
ATOM 4538 N N . GLY A 1 7 ? -23.216 -1.590 -1.354 1.00 0.00 7 GLY A N 4
ATOM 4539 C CA . GLY A 1 7 ? -22.044 -0.754 -1.157 1.00 0.00 7 GLY A CA 4
ATOM 4540 C C . GLY A 1 7 ? -21.064 -0.844 -2.308 1.00 0.00 7 GLY A C 4
ATOM 4541 O O . GLY A 1 7 ? -20.955 -1.886 -2.958 1.00 0.00 7 GLY A O 4
ATOM 4545 N N . GLU A 1 8 ? -20.350 0.252 -2.559 1.00 0.00 8 GLU A N 4
ATOM 4546 C CA . GLU A 1 8 ? -19.372 0.297 -3.639 1.00 0.00 8 GLU A CA 4
ATOM 4547 C C . GLU A 1 8 ? -18.082 0.972 -3.182 1.00 0.00 8 GLU A C 4
ATOM 4548 O O . GLU A 1 8 ? -18.101 2.103 -2.695 1.00 0.00 8 GLU A O 4
ATOM 4560 N N . VAL A 1 9 ? -16.964 0.263 -3.340 1.00 0.00 9 VAL A N 4
ATOM 4561 C CA . VAL A 1 9 ? -15.654 0.778 -2.943 1.00 0.00 9 VAL A CA 4
ATOM 4562 C C . VAL A 1 9 ? -14.668 0.736 -4.107 1.00 0.00 9 VAL A C 4
ATOM 4563 O O . VAL A 1 9 ? -14.686 -0.197 -4.913 1.00 0.00 9 VAL A O 4
ATOM 4576 N N . ILE A 1 10 ? -13.807 1.749 -4.188 1.00 0.00 10 ILE A N 4
ATOM 4577 C CA . ILE A 1 10 ? -12.812 1.829 -5.248 1.00 0.00 10 ILE A CA 4
ATOM 4578 C C . ILE A 1 10 ? -11.450 2.256 -4.705 1.00 0.00 10 ILE A C 4
ATOM 4579 O O . ILE A 1 10 ? -11.363 2.935 -3.680 1.00 0.00 10 ILE A O 4
ATOM 4595 N N . GLY A 1 11 ? -10.392 1.856 -5.407 1.00 0.00 11 GLY A N 4
ATOM 4596 C CA . GLY A 1 11 ? -9.042 2.205 -4.996 1.00 0.00 11 GLY A CA 4
ATOM 4597 C C . GLY A 1 11 ? -8.304 3.000 -6.057 1.00 0.00 11 GLY A C 4
ATOM 4598 O O . GLY A 1 11 ? -8.897 3.379 -7.070 1.00 0.00 11 GLY A O 4
ATOM 4602 N N . ILE A 1 12 ? -7.010 3.258 -5.838 1.00 0.00 12 ILE A N 4
ATOM 4603 C CA . ILE A 1 12 ? -6.226 4.017 -6.807 1.00 0.00 12 ILE A CA 4
ATOM 4604 C C . ILE A 1 12 ? -5.438 3.094 -7.732 1.00 0.00 12 ILE A C 4
ATOM 4605 O O . ILE A 1 12 ? -5.153 1.944 -7.393 1.00 0.00 12 ILE A O 4
ATOM 4621 N N . SER A 1 13 ? -5.093 3.616 -8.905 1.00 0.00 13 SER A N 4
ATOM 4622 C CA . SER A 1 13 ? -4.339 2.860 -9.900 1.00 0.00 13 SER A CA 4
ATOM 4623 C C . SER A 1 13 ? -2.836 3.013 -9.687 1.00 0.00 13 SER A C 4
ATOM 4624 O O . SER A 1 13 ? -2.375 4.024 -9.148 1.00 0.00 13 SER A O 4
ATOM 4632 N N . VAL A 1 14 ? -2.069 2.019 -10.145 1.00 0.00 14 VAL A N 4
ATOM 4633 C CA . VAL A 1 14 ? -0.615 2.063 -10.029 1.00 0.00 14 VAL A CA 4
ATOM 4634 C C . VAL A 1 14 ? -0.053 3.194 -10.887 1.00 0.00 14 VAL A C 4
ATOM 4635 O O . VAL A 1 14 ? 1.059 3.673 -10.654 1.00 0.00 14 VAL A O 4
ATOM 4648 N N . ASN A 1 15 ? -0.846 3.630 -11.871 1.00 0.00 15 ASN A N 4
ATOM 4649 C CA . ASN A 1 15 ? -0.456 4.717 -12.752 1.00 0.00 15 ASN A CA 4
ATOM 4650 C C . ASN A 1 15 ? -0.086 5.957 -11.941 1.00 0.00 15 ASN A C 4
ATOM 4651 O O . ASN A 1 15 ? 0.821 6.702 -12.309 1.00 0.00 15 ASN A O 4
ATOM 4662 N N . ASP A 1 16 ? -0.802 6.164 -10.830 1.00 0.00 16 ASP A N 4
ATOM 4663 C CA . ASP A 1 16 ? -0.559 7.303 -9.951 1.00 0.00 16 ASP A CA 4
ATOM 4664 C C . ASP A 1 16 ? 0.883 7.280 -9.428 1.00 0.00 16 ASP A C 4
ATOM 4665 O O . ASP A 1 16 ? 1.277 6.364 -8.707 1.00 0.00 16 ASP A O 4
ATOM 4674 N N . PRO A 1 17 ? 1.696 8.288 -9.811 1.00 0.00 17 PRO A N 4
ATOM 4675 C CA . PRO A 1 17 ? 3.112 8.385 -9.410 1.00 0.00 17 PRO A CA 4
ATOM 4676 C C . PRO A 1 17 ? 3.333 8.446 -7.898 1.00 0.00 17 PRO A C 4
ATOM 4677 O O . PRO A 1 17 ? 4.383 8.027 -7.408 1.00 0.00 17 PRO A O 4
ATOM 4688 N N . ARG A 1 18 ? 2.352 8.959 -7.160 1.00 0.00 18 ARG A N 4
ATOM 4689 C CA . ARG A 1 18 ? 2.464 9.054 -5.708 1.00 0.00 18 ARG A CA 4
ATOM 4690 C C . ARG A 1 18 ? 2.196 7.699 -5.072 1.00 0.00 18 ARG A C 4
ATOM 4691 O O . ARG A 1 18 ? 2.945 7.236 -4.219 1.00 0.00 18 ARG A O 4
ATOM 4712 N N . VAL A 1 19 ? 1.117 7.072 -5.511 1.00 0.00 19 VAL A N 4
ATOM 4713 C CA . VAL A 1 19 ? 0.716 5.768 -5.011 1.00 0.00 19 VAL A CA 4
ATOM 4714 C C . VAL A 1 19 ? 1.818 4.724 -5.225 1.00 0.00 19 VAL A C 4
ATOM 4715 O O . VAL A 1 19 ? 2.068 3.890 -4.355 1.00 0.00 19 VAL A O 4
ATOM 4728 N N . LYS A 1 20 ? 2.472 4.779 -6.388 1.00 0.00 20 LYS A N 4
ATOM 4729 C CA . LYS A 1 20 ? 3.546 3.840 -6.719 1.00 0.00 20 LYS A CA 4
ATOM 4730 C C . LYS A 1 20 ? 4.832 4.139 -5.940 1.00 0.00 20 LYS A C 4
ATOM 4731 O O . LYS A 1 20 ? 5.551 3.218 -5.551 1.00 0.00 20 LYS A O 4
ATOM 4750 N N . GLU A 1 21 ? 5.121 5.425 -5.713 1.00 0.00 21 GLU A N 4
ATOM 4751 C CA . GLU A 1 21 ? 6.323 5.820 -4.980 1.00 0.00 21 GLU A CA 4
ATOM 4752 C C . GLU A 1 21 ? 6.143 5.588 -3.485 1.00 0.00 21 GLU A C 4
ATOM 4753 O O . GLU A 1 21 ? 7.080 5.210 -2.780 1.00 0.00 21 GLU A O 4
ATOM 4765 N N . ILE A 1 22 ? 4.926 5.822 -3.018 1.00 0.00 22 ILE A N 4
ATOM 4766 C CA . ILE A 1 22 ? 4.588 5.645 -1.616 1.00 0.00 22 ILE A CA 4
ATOM 4767 C C . ILE A 1 22 ? 4.469 4.156 -1.261 1.00 0.00 22 ILE A C 4
ATOM 4768 O O . ILE A 1 22 ? 4.886 3.735 -0.178 1.00 0.00 22 ILE A O 4
ATOM 4784 N N . ALA A 1 23 ? 3.933 3.357 -2.192 1.00 0.00 23 ALA A N 4
ATOM 4785 C CA . ALA A 1 23 ? 3.798 1.913 -1.988 1.00 0.00 23 ALA A CA 4
ATOM 4786 C C . ALA A 1 23 ? 5.175 1.256 -1.917 1.00 0.00 23 ALA A C 4
ATOM 4787 O O . ALA A 1 23 ? 5.493 0.540 -0.960 1.00 0.00 23 ALA A O 4
ATOM 4794 N N . GLU A 1 24 ? 5.996 1.525 -2.934 1.00 0.00 24 GLU A N 4
ATOM 4795 C CA . GLU A 1 24 ? 7.347 0.994 -3.000 1.00 0.00 24 GLU A CA 4
ATOM 4796 C C . GLU A 1 24 ? 8.117 1.366 -1.736 1.00 0.00 24 GLU A C 4
ATOM 4797 O O . GLU A 1 24 ? 8.798 0.525 -1.147 1.00 0.00 24 GLU A O 4
ATOM 4809 N N . PHE A 1 25 ? 7.977 2.626 -1.309 1.00 0.00 25 PHE A N 4
ATOM 4810 C CA . PHE A 1 25 ? 8.632 3.101 -0.095 1.00 0.00 25 PHE A CA 4
ATOM 4811 C C . PHE A 1 25 ? 8.192 2.258 1.097 1.00 0.00 25 PHE A C 4
ATOM 4812 O O . PHE A 1 25 ? 8.980 1.994 2.003 1.00 0.00 25 PHE A O 4
ATOM 4829 N N . ALA A 1 26 ? 6.926 1.832 1.085 1.00 0.00 26 ALA A N 4
ATOM 4830 C CA . ALA A 1 26 ? 6.390 1.009 2.166 1.00 0.00 26 ALA A CA 4
ATOM 4831 C C . ALA A 1 26 ? 7.165 -0.301 2.290 1.00 0.00 26 ALA A C 4
ATOM 4832 O O . ALA A 1 26 ? 7.556 -0.693 3.391 1.00 0.00 26 ALA A O 4
ATOM 4839 N N . LEU A 1 27 ? 7.390 -0.973 1.156 1.00 0.00 27 LEU A N 4
ATOM 4840 C CA . LEU A 1 27 ? 8.128 -2.241 1.156 1.00 0.00 27 LEU A CA 4
ATOM 4841 C C . LEU A 1 27 ? 9.588 -2.031 1.580 1.00 0.00 27 LEU A C 4
ATOM 4842 O O . LEU A 1 27 ? 10.122 -2.807 2.372 1.00 0.00 27 LEU A O 4
ATOM 4858 N N . LYS A 1 28 ? 10.228 -0.987 1.048 1.00 0.00 28 LYS A N 4
ATOM 4859 C CA . LYS A 1 28 ? 11.629 -0.695 1.374 1.00 0.00 28 LYS A CA 4
ATOM 4860 C C . LYS A 1 28 ? 11.799 -0.147 2.801 1.00 0.00 28 LYS A C 4
ATOM 4861 O O . LYS A 1 28 ? 12.904 -0.177 3.343 1.00 0.00 28 LYS A O 4
ATOM 4880 N N . GLN A 1 29 ? 10.713 0.348 3.408 1.00 0.00 29 GLN A N 4
ATOM 4881 C CA . GLN A 1 29 ? 10.776 0.888 4.769 1.00 0.00 29 GLN A CA 4
ATOM 4882 C C . GLN A 1 29 ? 10.662 -0.231 5.811 1.00 0.00 29 GLN A C 4
ATOM 4883 O O . GLN A 1 29 ? 11.333 -0.194 6.842 1.00 0.00 29 GLN A O 4
ATOM 4897 N N . HIS A 1 30 ? 9.819 -1.231 5.527 1.00 0.00 30 HIS A N 4
ATOM 4898 C CA . HIS A 1 30 ? 9.628 -2.369 6.430 1.00 0.00 30 HIS A CA 4
ATOM 4899 C C . HIS A 1 30 ? 10.331 -3.607 5.886 1.00 0.00 30 HIS A C 4
ATOM 4900 O O . HIS A 1 30 ? 10.114 -3.998 4.740 1.00 0.00 30 HIS A O 4
ATOM 4915 N N . ALA A 1 31 ? 11.179 -4.218 6.712 1.00 0.00 31 ALA A N 4
ATOM 4916 C CA . ALA A 1 31 ? 11.918 -5.411 6.305 1.00 0.00 31 ALA A CA 4
ATOM 4917 C C . ALA A 1 31 ? 12.684 -6.028 7.477 1.00 0.00 31 ALA A C 4
ATOM 4918 O O . ALA A 1 31 ? 13.844 -6.419 7.338 1.00 0.00 31 ALA A O 4
ATOM 4925 N N . GLU A 1 32 ? 12.025 -6.108 8.633 1.00 0.00 32 GLU A N 4
ATOM 4926 C CA . GLU A 1 32 ? 12.636 -6.669 9.837 1.00 0.00 32 GLU A CA 4
ATOM 4927 C C . GLU A 1 32 ? 12.896 -8.174 9.696 1.00 0.00 32 GLU A C 4
ATOM 4928 O O . GLU A 1 32 ? 13.903 -8.683 10.190 1.00 0.00 32 GLU A O 4
ATOM 4940 N N . GLN A 1 33 ? 11.975 -8.878 9.037 1.00 0.00 33 GLN A N 4
ATOM 4941 C CA . GLN A 1 33 ? 12.095 -10.331 8.852 1.00 0.00 33 GLN A CA 4
ATOM 4942 C C . GLN A 1 33 ? 12.443 -10.715 7.406 1.00 0.00 33 GLN A C 4
ATOM 4943 O O . GLN A 1 33 ? 12.500 -11.902 7.081 1.00 0.00 33 GLN A O 4
ATOM 4957 N N . ASN A 1 34 ? 12.686 -9.716 6.549 1.00 0.00 34 ASN A N 4
ATOM 4958 C CA . ASN A 1 34 ? 13.041 -9.956 5.147 1.00 0.00 34 ASN A CA 4
ATOM 4959 C C . ASN A 1 34 ? 11.890 -10.601 4.361 1.00 0.00 34 ASN A C 4
ATOM 4960 O O . ASN A 1 34 ? 11.712 -11.819 4.383 1.00 0.00 34 ASN A O 4
ATOM 4971 N N . LEU A 1 35 ? 11.127 -9.766 3.650 1.00 0.00 35 LEU A N 4
ATOM 4972 C CA . LEU A 1 35 ? 10.007 -10.230 2.828 1.00 0.00 35 LEU A CA 4
ATOM 4973 C C . LEU A 1 35 ? 10.052 -9.547 1.465 1.00 0.00 35 LEU A C 4
ATOM 4974 O O . LEU A 1 35 ? 10.626 -8.464 1.327 1.00 0.00 35 LEU A O 4
ATOM 4990 N N . ILE A 1 36 ? 9.487 -10.197 0.447 1.00 0.00 36 ILE A N 4
ATOM 4991 C CA . ILE A 1 36 ? 9.526 -9.648 -0.902 1.00 0.00 36 ILE A CA 4
ATOM 4992 C C . ILE A 1 36 ? 8.139 -9.334 -1.447 1.00 0.00 36 ILE A C 4
ATOM 4993 O O . ILE A 1 36 ? 7.279 -10.207 -1.508 1.00 0.00 36 ILE A O 4
ATOM 5009 N N . LEU A 1 37 ? 7.939 -8.081 -1.864 1.00 0.00 37 LEU A N 4
ATOM 5010 C CA . LEU A 1 37 ? 6.665 -7.657 -2.426 1.00 0.00 37 LEU A CA 4
ATOM 5011 C C . LEU A 1 37 ? 6.655 -7.864 -3.937 1.00 0.00 37 LEU A C 4
ATOM 5012 O O . LEU A 1 37 ? 7.444 -7.258 -4.663 1.00 0.00 37 LEU A O 4
ATOM 5028 N N . ALA A 1 38 ? 5.754 -8.724 -4.399 1.00 0.00 38 ALA A N 4
ATOM 5029 C CA . ALA A 1 38 ? 5.627 -9.021 -5.821 1.00 0.00 38 ALA A CA 4
ATOM 5030 C C . ALA A 1 38 ? 5.157 -7.800 -6.602 1.00 0.00 38 ALA A C 4
ATOM 5031 O O . ALA A 1 38 ? 5.522 -7.631 -7.768 1.00 0.00 38 ALA A O 4
ATOM 5038 N N . GLY A 1 39 ? 4.356 -6.942 -5.962 1.00 0.00 39 GLY A N 4
ATOM 5039 C CA . GLY A 1 39 ? 3.878 -5.751 -6.644 1.00 0.00 39 GLY A CA 4
ATOM 5040 C C . GLY A 1 39 ? 2.647 -5.133 -6.007 1.00 0.00 39 GLY A C 4
ATOM 5041 O O . GLY A 1 39 ? 2.047 -5.709 -5.099 1.00 0.00 39 GLY A O 4
ATOM 5045 N N . VAL A 1 40 ? 2.280 -3.950 -6.501 1.00 0.00 40 VAL A N 4
ATOM 5046 C CA . VAL A 1 40 ? 1.119 -3.212 -6.008 1.00 0.00 40 VAL A CA 4
ATOM 5047 C C . VAL A 1 40 ? -0.186 -3.841 -6.512 1.00 0.00 40 VAL A C 4
ATOM 5048 O O . VAL A 1 40 ? -0.347 -4.081 -7.710 1.00 0.00 40 VAL A O 4
ATOM 5061 N N . ASP A 1 41 ? -1.108 -4.112 -5.585 1.00 0.00 41 ASP A N 4
ATOM 5062 C CA . ASP A 1 41 ? -2.395 -4.722 -5.929 1.00 0.00 41 ASP A CA 4
ATOM 5063 C C . ASP A 1 41 ? -3.513 -3.682 -5.985 1.00 0.00 41 ASP A C 4
ATOM 5064 O O . ASP A 1 41 ? -4.117 -3.467 -7.036 1.00 0.00 41 ASP A O 4
ATOM 5073 N N . ALA A 1 42 ? -3.785 -3.049 -4.843 1.00 0.00 42 ALA A N 4
ATOM 5074 C CA . ALA A 1 42 ? -4.834 -2.034 -4.741 1.00 0.00 42 ALA A CA 4
ATOM 5075 C C . ALA A 1 42 ? -4.487 -1.011 -3.664 1.00 0.00 42 ALA A C 4
ATOM 5076 O O . ALA A 1 42 ? -3.566 -1.225 -2.874 1.00 0.00 42 ALA A O 4
ATOM 5083 N N . GLY A 1 43 ? -5.213 0.106 -3.634 1.00 0.00 43 GLY A N 4
ATOM 5084 C CA . GLY A 1 43 ? -4.930 1.128 -2.645 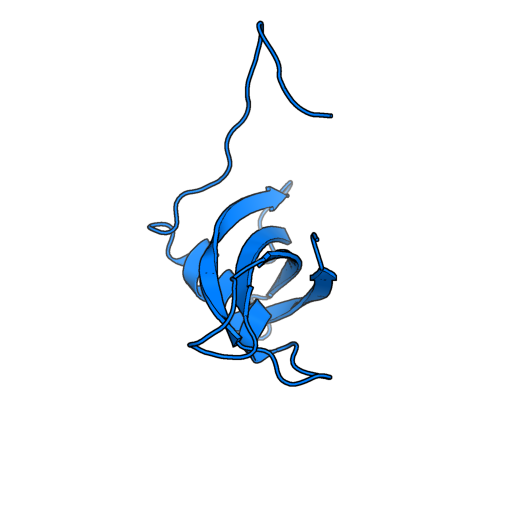1.00 0.00 43 GLY A CA 4
ATOM 5085 C C . GLY A 1 43 ? -6.100 2.038 -2.338 1.00 0.00 43 GLY A C 4
ATOM 5086 O O . GLY A 1 43 ? -7.119 2.021 -3.026 1.00 0.00 43 GLY A O 4
ATOM 5090 N N . GLN A 1 44 ? -5.933 2.833 -1.285 1.00 0.00 44 GLN A N 4
ATOM 5091 C CA . GLN A 1 44 ? -6.950 3.772 -0.828 1.00 0.00 44 GLN A CA 4
ATOM 5092 C C . GLN A 1 44 ? -6.296 5.069 -0.352 1.00 0.00 44 GLN A C 4
ATOM 5093 O O . GLN A 1 44 ? -5.272 5.035 0.329 1.00 0.00 44 GLN A O 4
ATOM 5107 N N . ILE A 1 45 ? -6.886 6.208 -0.710 1.00 0.00 45 ILE A N 4
ATOM 5108 C CA . ILE A 1 45 ? -6.341 7.505 -0.312 1.00 0.00 45 ILE A CA 4
ATOM 5109 C C . ILE A 1 45 ? -7.364 8.325 0.468 1.00 0.00 45 ILE A C 4
ATOM 5110 O O . ILE A 1 45 ? -8.469 8.579 -0.014 1.00 0.00 45 ILE A O 4
ATOM 5126 N N . ILE A 1 46 ? -6.976 8.748 1.671 1.00 0.00 46 ILE A N 4
ATOM 5127 C CA . ILE A 1 46 ? -7.844 9.555 2.521 1.00 0.00 46 ILE A CA 4
ATOM 5128 C C . ILE A 1 46 ? -7.337 10.993 2.562 1.00 0.00 46 ILE A C 4
ATOM 5129 O O . ILE A 1 46 ? -6.221 11.263 3.037 1.00 0.00 46 ILE A O 4
ATOM 5145 N N . LYS A 1 47 ? -8.151 11.906 2.024 1.00 0.00 47 LYS A N 4
ATOM 5146 C CA . LYS A 1 47 ? -7.793 13.320 1.963 1.00 0.00 47 LYS A CA 4
ATOM 5147 C C . LYS A 1 47 ? -8.963 14.248 2.307 1.00 0.00 47 LYS A C 4
ATOM 5148 O O . LYS A 1 47 ? -10.131 13.859 2.259 1.00 0.00 47 LYS A O 4
ATOM 5167 N N . GLY A 1 48 ? -8.608 15.494 2.610 1.00 0.00 48 GLY A N 4
ATOM 5168 C CA . GLY A 1 48 ? -9.571 16.542 2.920 1.00 0.00 48 GLY A CA 4
ATOM 5169 C C . GLY A 1 48 ? -9.048 17.862 2.389 1.00 0.00 48 GLY A C 4
ATOM 5170 O O . GLY A 1 48 ? -9.548 18.392 1.396 1.00 0.00 48 GLY A O 4
ATOM 5174 N N . ILE A 1 49 ? -7.979 18.340 3.023 1.00 0.00 49 ILE A N 4
ATOM 5175 C CA . ILE A 1 49 ? -7.284 19.552 2.605 1.00 0.00 49 ILE A CA 4
ATOM 5176 C C . ILE A 1 49 ? -5.842 19.149 2.293 1.00 0.00 49 ILE A C 4
ATOM 5177 O O . ILE A 1 49 ? -5.097 18.751 3.191 1.00 0.00 49 ILE A O 4
ATOM 5193 N N . PRO A 1 50 ? -5.441 19.145 1.010 1.00 0.00 50 PRO A N 4
ATOM 5194 C CA . PRO A 1 50 ? -4.117 18.678 0.629 1.00 0.00 50 PRO A CA 4
ATOM 5195 C C . PRO A 1 50 ? -3.007 19.720 0.625 1.00 0.00 50 PRO A C 4
ATOM 5196 O O . PRO A 1 50 ? -2.985 20.647 -0.187 1.00 0.00 50 PRO A O 4
ATOM 5207 N N . HIS A 1 51 ? -2.046 19.475 1.498 1.00 0.00 51 HIS A N 4
ATOM 5208 C CA . HIS A 1 51 ? -0.835 20.276 1.610 1.00 0.00 51 HIS A CA 4
ATOM 5209 C C . HIS A 1 51 ? 0.361 19.344 1.378 1.00 0.00 51 HIS A C 4
ATOM 5210 O O . HIS A 1 51 ? 1.473 19.593 1.849 1.00 0.00 51 HIS A O 4
ATOM 5225 N N . TRP A 1 52 ? 0.080 18.239 0.667 1.00 0.00 52 TRP A N 4
ATOM 5226 C CA . TRP A 1 52 ? 1.052 17.200 0.361 1.00 0.00 52 TRP A CA 4
ATOM 5227 C C . TRP A 1 52 ? 1.336 16.333 1.588 1.00 0.00 52 TRP A C 4
ATOM 5228 O O . TRP A 1 52 ? 2.437 15.812 1.769 1.00 0.00 52 TRP A O 4
ATOM 5249 N N . ASP A 1 53 ? 0.294 16.166 2.404 1.00 0.00 53 ASP A N 4
ATOM 5250 C CA . ASP A 1 53 ? 0.338 15.344 3.609 1.00 0.00 53 ASP A CA 4
ATOM 5251 C C . ASP A 1 53 ? -0.749 14.258 3.542 1.00 0.00 53 ASP A C 4
ATOM 5252 O O . ASP A 1 53 ? -1.264 13.819 4.571 1.00 0.00 53 ASP A O 4
ATOM 5261 N N . ASN A 1 54 ? -1.122 13.862 2.315 1.00 0.00 54 ASN A N 4
ATOM 5262 C CA . ASN A 1 54 ? -2.180 12.869 2.095 1.00 0.00 54 ASN A CA 4
ATOM 5263 C C . ASN A 1 54 ? -1.903 11.546 2.808 1.00 0.00 54 ASN A C 4
ATOM 5264 O O . ASN A 1 54 ? -0.753 11.113 2.909 1.00 0.00 54 ASN A O 4
ATOM 5275 N N . TYR A 1 55 ? -2.974 10.903 3.298 1.00 0.00 55 TYR A N 4
ATOM 5276 C CA . TYR A 1 55 ? -2.844 9.623 3.996 1.00 0.00 55 TYR A CA 4
ATOM 5277 C C . TYR A 1 55 ? -3.145 8.469 3.046 1.00 0.00 55 TYR A C 4
ATOM 5278 O O . TYR A 1 55 ? -4.228 8.405 2.461 1.00 0.00 55 TYR A O 4
ATOM 5296 N N . TYR A 1 56 ? -2.173 7.571 2.878 1.00 0.00 56 TYR A N 4
ATOM 5297 C CA . TYR A 1 56 ? -2.327 6.440 1.973 1.00 0.00 56 TYR A CA 4
ATOM 5298 C C . TYR A 1 56 ? -2.509 5.117 2.724 1.00 0.00 56 TYR A C 4
ATOM 5299 O O . TYR A 1 56 ? -1.841 4.853 3.725 1.00 0.00 56 TYR A O 4
ATOM 5317 N N . ASN A 1 57 ? -3.407 4.288 2.196 1.00 0.00 57 ASN A N 4
ATOM 5318 C CA . ASN A 1 57 ? -3.703 2.965 2.745 1.00 0.00 57 ASN A CA 4
ATOM 5319 C C . ASN A 1 57 ? -3.814 1.990 1.582 1.00 0.00 57 ASN A C 4
ATOM 5320 O O . ASN A 1 57 ? -4.734 2.103 0.781 1.00 0.00 57 ASN A O 4
ATOM 5331 N N . LEU A 1 58 ? -2.865 1.064 1.447 1.00 0.00 58 LEU A N 4
ATOM 5332 C CA . LEU A 1 58 ? -2.903 0.147 0.305 1.00 0.00 58 LEU A CA 4
ATOM 5333 C C . LEU A 1 58 ? -2.646 -1.312 0.663 1.00 0.00 58 LEU A C 4
ATOM 5334 O O . LEU A 1 58 ? -2.166 -1.637 1.749 1.00 0.00 58 LEU A O 4
ATOM 5350 N N . ILE A 1 59 ? -2.962 -2.176 -0.305 1.00 0.00 59 ILE A N 4
ATOM 5351 C CA . ILE A 1 59 ? -2.773 -3.622 -0.184 1.00 0.00 59 ILE A CA 4
ATOM 5352 C C . ILE A 1 59 ? -1.981 -4.135 -1.389 1.00 0.00 59 ILE A C 4
ATOM 5353 O O . ILE A 1 59 ? -2.353 -3.868 -2.532 1.00 0.00 59 ILE A O 4
ATOM 5369 N N . LEU A 1 60 ? -0.889 -4.856 -1.140 1.00 0.00 60 LEU A N 4
ATOM 5370 C CA . LEU A 1 60 ? -0.059 -5.377 -2.227 1.00 0.00 60 LEU A CA 4
ATOM 5371 C C . LEU A 1 60 ? 0.241 -6.868 -2.047 1.00 0.00 60 LEU A C 4
ATOM 5372 O O . LEU A 1 60 ? -0.024 -7.446 -0.988 1.00 0.00 60 LEU A O 4
ATOM 5388 N N . SER A 1 61 ? 0.802 -7.479 -3.095 1.00 0.00 61 SER A N 4
ATOM 5389 C CA . SER A 1 61 ? 1.159 -8.898 -3.073 1.00 0.00 61 SER A CA 4
ATOM 5390 C C . SER A 1 61 ? 2.629 -9.070 -2.699 1.00 0.00 61 SER A C 4
ATOM 5391 O O . SER A 1 61 ? 3.479 -8.291 -3.144 1.00 0.00 61 SER A O 4
ATOM 5399 N N . ALA A 1 62 ? 2.924 -10.088 -1.880 1.00 0.00 62 ALA A N 4
ATOM 5400 C CA . ALA A 1 62 ? 4.298 -10.354 -1.441 1.00 0.00 62 ALA A CA 4
ATOM 5401 C C . ALA A 1 62 ? 4.513 -11.820 -1.060 1.00 0.00 62 ALA A C 4
ATOM 5402 O O . ALA A 1 62 ? 3.608 -12.482 -0.547 1.00 0.00 62 ALA A O 4
ATOM 5409 N N . LYS A 1 63 ? 5.732 -12.307 -1.310 1.00 0.00 63 LYS A N 4
ATOM 5410 C CA . LYS A 1 63 ? 6.116 -13.682 -0.996 1.00 0.00 63 LYS A CA 4
ATOM 5411 C C . LYS A 1 63 ? 7.607 -13.777 -0.674 1.00 0.00 63 LYS A C 4
ATOM 5412 O O . LYS A 1 63 ? 8.369 -12.829 -0.900 1.00 0.00 63 LYS A O 4
ATOM 5431 N N . HIS A 1 64 ? 8.008 -14.918 -0.115 1.00 0.00 64 HIS A N 4
ATOM 5432 C CA . HIS A 1 64 ? 9.398 -15.153 0.263 1.00 0.00 64 HIS A CA 4
ATOM 5433 C C . HIS A 1 64 ? 10.128 -16.048 -0.750 1.00 0.00 64 HIS A C 4
ATOM 5434 O O . HIS A 1 64 ? 11.333 -16.269 -0.620 1.00 0.00 64 HIS A O 4
ATOM 5449 N N . SER A 1 65 ? 9.407 -16.573 -1.751 1.00 0.00 65 SER A N 4
ATOM 5450 C CA . SER A 1 65 ? 10.021 -17.448 -2.753 1.00 0.00 65 SER A CA 4
ATOM 5451 C C . SER A 1 65 ? 9.319 -17.351 -4.111 1.00 0.00 65 SER A C 4
ATOM 5452 O O . SER A 1 65 ? 8.106 -17.142 -4.183 1.00 0.00 65 SER A O 4
ATOM 5460 N N . PRO A 1 66 ? 10.084 -17.529 -5.209 1.00 0.00 66 PRO A N 4
ATOM 5461 C CA . PRO A 1 66 ? 9.547 -17.483 -6.578 1.00 0.00 66 PRO A CA 4
ATOM 5462 C C . PRO A 1 66 ? 8.551 -18.609 -6.854 1.00 0.00 66 PRO A C 4
ATOM 5463 O O . PRO A 1 66 ? 7.589 -18.423 -7.597 1.00 0.00 66 PRO A O 4
ATOM 5474 N N . HIS A 1 67 ? 8.790 -19.776 -6.251 1.00 0.00 67 HIS A N 4
ATOM 5475 C CA . HIS A 1 67 ? 7.915 -20.933 -6.432 1.00 0.00 67 HIS A CA 4
ATOM 5476 C C . HIS A 1 67 ? 6.801 -20.978 -5.380 1.00 0.00 67 HIS A C 4
ATOM 5477 O O . HIS A 1 67 ? 6.144 -22.008 -5.217 1.00 0.00 67 HIS A O 4
ATOM 5492 N N . GLU A 1 68 ? 6.588 -19.869 -4.663 1.00 0.00 68 GLU A N 4
ATOM 5493 C CA . GLU A 1 68 ? 5.555 -19.819 -3.634 1.00 0.00 68 GLU A CA 4
ATOM 5494 C C . GLU A 1 68 ? 4.423 -18.865 -4.006 1.00 0.00 68 GLU A C 4
ATOM 5495 O O . GLU A 1 68 ? 4.535 -18.076 -4.946 1.00 0.00 68 GLU A O 4
ATOM 5507 N N . PHE A 1 69 ? 3.327 -18.963 -3.257 1.00 0.00 69 PHE A N 4
ATOM 5508 C CA . PHE A 1 69 ? 2.142 -18.135 -3.478 1.00 0.00 69 PHE A CA 4
ATOM 5509 C C . PHE A 1 69 ? 2.422 -16.656 -3.232 1.00 0.00 69 PHE A C 4
ATOM 5510 O O . PHE A 1 69 ? 3.522 -16.277 -2.843 1.00 0.00 69 PHE A O 4
ATOM 5527 N N . SER A 1 70 ? 1.391 -15.838 -3.432 1.00 0.00 70 SER A N 4
ATOM 5528 C CA . SER A 1 70 ? 1.470 -14.398 -3.205 1.00 0.00 70 SER A CA 4
ATOM 5529 C C . SER A 1 70 ? 0.310 -13.996 -2.313 1.00 0.00 70 SER A C 4
ATOM 5530 O O . SER A 1 70 ? -0.852 -14.217 -2.662 1.00 0.00 70 SER A O 4
ATOM 5538 N N . LYS A 1 71 ? 0.620 -13.441 -1.150 1.00 0.00 71 LYS A N 4
ATOM 5539 C CA . LYS A 1 71 ? -0.417 -13.056 -0.204 1.00 0.00 71 LYS A CA 4
ATOM 5540 C C . LYS A 1 71 ? -0.587 -11.542 -0.134 1.00 0.00 71 LYS A C 4
ATOM 5541 O O . LYS A 1 71 ? 0.244 -10.786 -0.638 1.00 0.00 71 LYS A O 4
ATOM 5560 N N . PHE A 1 72 ? -1.692 -11.115 0.470 1.00 0.00 72 PHE A N 4
ATOM 5561 C CA . PHE A 1 72 ? -2.012 -9.696 0.591 1.00 0.00 72 PHE A CA 4
ATOM 5562 C C . PHE A 1 72 ? -1.461 -9.098 1.881 1.00 0.00 72 PHE A C 4
ATOM 5563 O O . PHE A 1 72 ? -1.410 -9.764 2.913 1.00 0.00 72 PHE A O 4
ATOM 5580 N N . TYR A 1 73 ? -1.073 -7.825 1.809 1.00 0.00 73 TYR A N 4
ATOM 5581 C CA . TYR A 1 73 ? -0.554 -7.099 2.961 1.00 0.00 73 TYR A CA 4
ATOM 5582 C C . TYR A 1 73 ? -1.073 -5.662 2.929 1.00 0.00 73 TYR A C 4
ATOM 5583 O O . TYR A 1 73 ? -1.103 -5.041 1.871 1.00 0.00 73 TYR A O 4
ATOM 5601 N N . ASN A 1 74 ? -1.483 -5.144 4.087 1.00 0.00 74 ASN A N 4
ATOM 5602 C CA . ASN A 1 74 ? -2.006 -3.781 4.187 1.00 0.00 74 ASN A CA 4
ATOM 5603 C C . ASN A 1 74 ? -1.035 -2.883 4.944 1.00 0.00 74 ASN A C 4
ATOM 5604 O O . ASN A 1 74 ? -0.566 -3.234 6.028 1.00 0.00 74 ASN A O 4
ATOM 5615 N N . VAL A 1 75 ? -0.730 -1.724 4.360 1.00 0.00 75 VAL A N 4
ATOM 5616 C CA . VAL A 1 75 ? 0.197 -0.779 4.974 1.00 0.00 75 VAL A CA 4
ATOM 5617 C C . VAL A 1 75 ? -0.379 0.627 5.049 1.00 0.00 75 VAL A C 4
ATOM 5618 O O . VAL A 1 75 ? -1.098 1.076 4.147 1.00 0.00 75 VAL A O 4
ATOM 5631 N N . VAL A 1 76 ? -0.002 1.324 6.116 1.00 0.00 76 VAL A N 4
ATOM 5632 C CA . VAL A 1 76 ? -0.402 2.703 6.330 1.00 0.00 76 VAL A CA 4
ATOM 5633 C C . VAL A 1 76 ? 0.800 3.581 6.048 1.00 0.00 76 VAL A C 4
ATOM 5634 O O . VAL A 1 76 ? 1.784 3.541 6.785 1.00 0.00 76 VAL A O 4
ATOM 5647 N N . VAL A 1 77 ? 0.743 4.338 4.965 1.00 0.00 77 VAL A N 4
ATOM 5648 C CA . VAL A 1 77 ? 1.856 5.187 4.586 1.00 0.00 77 VAL A CA 4
ATOM 5649 C C . VAL A 1 77 ? 1.457 6.655 4.570 1.00 0.00 77 VAL A C 4
ATOM 5650 O O . VAL A 1 77 ? 0.361 7.009 4.132 1.00 0.00 77 VAL A O 4
ATOM 5663 N N . LEU A 1 78 ? 2.358 7.498 5.065 1.00 0.00 78 LEU A N 4
ATOM 5664 C CA . LEU A 1 78 ? 2.126 8.932 5.130 1.00 0.00 78 LEU A CA 4
ATOM 5665 C C . LEU A 1 78 ? 3.101 9.686 4.224 1.00 0.00 78 LEU A C 4
ATOM 5666 O O . LEU A 1 78 ? 4.317 9.507 4.315 1.00 0.00 78 LEU A O 4
ATOM 5682 N N . GLU A 1 79 ? 2.549 10.533 3.355 1.00 0.00 79 GLU A N 4
ATOM 5683 C CA . GLU A 1 79 ? 3.345 11.333 2.426 1.00 0.00 79 GLU A CA 4
ATOM 5684 C C . GLU A 1 79 ? 3.695 12.679 3.069 1.00 0.00 79 GLU A C 4
ATOM 5685 O O . GLU A 1 79 ? 2.806 13.385 3.544 1.00 0.00 79 GLU A O 4
ATOM 5697 N N . LYS A 1 80 ? 4.986 13.028 3.100 1.00 0.00 80 LYS A N 4
ATOM 5698 C CA . LYS A 1 80 ? 5.412 14.291 3.709 1.00 0.00 80 LYS A CA 4
ATOM 5699 C C . LYS A 1 80 ? 6.249 15.140 2.758 1.00 0.00 80 LYS A C 4
ATOM 5700 O O . LYS A 1 80 ? 7.167 14.643 2.100 1.00 0.00 80 LYS A O 4
ATOM 5719 N N . ALA A 1 81 ? 5.933 16.436 2.717 1.00 0.00 81 ALA A N 4
ATOM 5720 C CA . ALA A 1 81 ? 6.655 17.387 1.877 1.00 0.00 81 ALA A CA 4
ATOM 5721 C C . ALA A 1 81 ? 7.831 18.001 2.638 1.00 0.00 81 ALA A C 4
ATOM 5722 O O . ALA A 1 81 ? 8.857 18.334 2.043 1.00 0.00 81 ALA A O 4
ATOM 5729 N N . SER A 1 82 ? 7.674 18.138 3.961 1.00 0.00 82 SER A N 4
ATOM 5730 C CA . SER A 1 82 ? 8.720 18.699 4.818 1.00 0.00 82 SER A CA 4
ATOM 5731 C C . SER A 1 82 ? 10.029 17.926 4.662 1.00 0.00 82 SER A C 4
ATOM 5732 O O . SER A 1 82 ? 11.108 18.519 4.636 1.00 0.00 82 SER A O 4
ATOM 5740 N N . ASP A 1 83 ? 9.923 16.601 4.548 1.00 0.00 83 ASP A N 4
ATOM 5741 C CA . ASP A 1 83 ? 11.095 15.747 4.380 1.00 0.00 83 ASP A CA 4
ATOM 5742 C C . ASP A 1 83 ? 11.343 15.427 2.898 1.00 0.00 83 ASP A C 4
ATOM 5743 O O . ASP A 1 83 ? 12.365 14.835 2.551 1.00 0.00 83 ASP A O 4
ATOM 5752 N N . ASN A 1 84 ? 10.396 15.819 2.032 1.00 0.00 84 ASN A N 4
ATOM 5753 C CA . ASN A 1 84 ? 10.497 15.577 0.594 1.00 0.00 84 ASN A CA 4
ATOM 5754 C C . ASN A 1 84 ? 10.656 14.085 0.299 1.00 0.00 84 ASN A C 4
ATOM 5755 O O . ASN A 1 84 ? 11.553 13.675 -0.440 1.00 0.00 84 ASN A O 4
ATOM 5766 N N . SER A 1 85 ? 9.771 13.277 0.884 1.00 0.00 85 SER A N 4
ATOM 5767 C CA . SER A 1 85 ? 9.801 11.836 0.690 1.00 0.00 85 SER A CA 4
ATOM 5768 C C . SER A 1 85 ? 8.572 11.176 1.314 1.00 0.00 85 SER A C 4
ATOM 5769 O O . SER A 1 85 ? 7.674 11.851 1.826 1.00 0.00 85 SER A O 4
ATOM 5777 N N . LEU A 1 86 ? 8.552 9.850 1.271 1.00 0.00 86 LEU A N 4
ATOM 5778 C CA . LEU A 1 86 ? 7.452 9.071 1.830 1.00 0.00 86 LEU A CA 4
ATOM 5779 C C . LEU A 1 86 ? 7.807 8.585 3.232 1.00 0.00 86 LEU A C 4
ATOM 5780 O O . LEU A 1 86 ? 8.969 8.636 3.638 1.00 0.00 86 LEU A O 4
ATOM 5796 N N . LYS A 1 87 ? 6.803 8.116 3.972 1.00 0.00 87 LYS A N 4
ATOM 5797 C CA . LYS A 1 87 ? 7.023 7.625 5.328 1.00 0.00 87 LYS A CA 4
ATOM 5798 C C . LYS A 1 87 ? 6.073 6.481 5.656 1.00 0.00 87 LYS A C 4
ATOM 5799 O O . LYS A 1 87 ? 4.855 6.627 5.573 1.00 0.00 87 LYS A O 4
ATOM 5818 N N . LEU A 1 88 ? 6.648 5.342 6.026 1.00 0.00 88 LEU A N 4
ATOM 5819 C CA . LEU A 1 88 ? 5.870 4.158 6.367 1.00 0.00 88 LEU A CA 4
ATOM 5820 C C . LEU A 1 88 ? 5.381 4.220 7.815 1.00 0.00 88 LEU A C 4
ATOM 5821 O O . LEU A 1 88 ? 6.176 4.148 8.753 1.00 0.00 88 LEU A O 4
ATOM 5837 N N . VAL A 1 89 ? 4.065 4.346 7.987 1.00 0.00 89 VAL A N 4
ATOM 5838 C CA . VAL A 1 89 ? 3.465 4.409 9.319 1.00 0.00 89 VAL A CA 4
ATOM 5839 C C . VAL A 1 89 ? 3.440 3.024 9.967 1.00 0.00 89 VAL A C 4
ATOM 5840 O O . VAL A 1 89 ? 3.855 2.866 11.115 1.00 0.00 89 VAL A O 4
ATOM 5853 N N . ALA A 1 90 ? 2.951 2.020 9.228 1.00 0.00 90 ALA A N 4
ATOM 5854 C CA . ALA A 1 90 ? 2.879 0.653 9.747 1.00 0.00 90 ALA A CA 4
ATOM 5855 C C . ALA A 1 90 ? 2.720 -0.386 8.630 1.00 0.00 90 ALA A C 4
ATOM 5856 O O . ALA A 1 90 ? 2.216 -0.081 7.547 1.00 0.00 90 ALA A O 4
ATOM 5863 N N . PHE A 1 91 ? 3.144 -1.621 8.919 1.00 0.00 91 PHE A N 4
ATOM 5864 C CA . PHE A 1 91 ? 3.047 -2.734 7.970 1.00 0.00 91 PHE A CA 4
ATOM 5865 C C . PHE A 1 91 ? 2.250 -3.878 8.607 1.00 0.00 91 PHE A C 4
ATOM 5866 O O . PHE A 1 91 ? 2.579 -4.335 9.703 1.00 0.00 91 PHE A O 4
ATOM 5883 N N . VAL A 1 92 ? 1.176 -4.306 7.936 1.00 0.00 92 VAL A N 4
ATOM 5884 C CA . VAL A 1 92 ? 0.305 -5.363 8.465 1.00 0.00 92 VAL A CA 4
ATOM 5885 C C . VAL A 1 92 ? -0.004 -6.442 7.422 1.00 0.00 92 VAL A C 4
ATOM 5886 O O . VAL A 1 92 ? -0.202 -6.139 6.248 1.00 0.00 92 VAL A O 4
ATOM 5899 N N . PRO A 1 93 ? -0.077 -7.723 7.847 1.00 0.00 93 PRO A N 4
ATOM 5900 C CA . PRO A 1 93 ? -0.394 -8.838 6.949 1.00 0.00 93 PRO A CA 4
ATOM 5901 C C . PRO A 1 93 ? -1.891 -8.921 6.650 1.00 0.00 93 PRO A C 4
ATOM 5902 O O . PRO A 1 93 ? -2.718 -8.738 7.545 1.00 0.00 93 PRO A O 4
ATOM 5913 N N . LEU A 1 94 ? -2.235 -9.191 5.393 1.00 0.00 94 LEU A N 4
ATOM 5914 C CA . LEU A 1 94 ? -3.638 -9.292 4.988 1.00 0.00 94 LEU A CA 4
ATOM 5915 C C . LEU A 1 94 ? -3.986 -10.710 4.520 1.00 0.00 94 LEU A C 4
ATOM 5916 O O . LEU A 1 94 ? -4.735 -10.889 3.557 1.00 0.00 94 LEU A O 4
ATOM 5932 N N . PHE A 1 95 ? -3.446 -11.718 5.212 1.00 0.00 95 PHE A N 4
ATOM 5933 C CA . PHE A 1 95 ? -3.713 -13.115 4.863 1.00 0.00 95 PHE A CA 4
ATOM 5934 C C . PHE A 1 95 ? -4.106 -13.929 6.097 1.00 0.00 95 PHE A C 4
ATOM 5935 O O . PHE A 1 95 ? -3.366 -13.883 7.103 1.00 0.00 95 PHE A O 4
ATOM 5953 N N . GLY A 1 1 ? -19.606 1.832 4.987 1.00 0.00 1 GLY A N 5
ATOM 5954 C CA . GLY A 1 1 ? -18.863 0.759 5.706 1.00 0.00 1 GLY A CA 5
ATOM 5955 C C . GLY A 1 1 ? -18.846 -0.556 4.942 1.00 0.00 1 GLY A C 5
ATOM 5956 O O . GLY A 1 1 ? -17.854 -0.878 4.287 1.00 0.00 1 GLY A O 5
ATOM 5962 N N . PRO A 1 2 ? -19.939 -1.342 5.010 1.00 0.00 2 PRO A N 5
ATOM 5963 C CA . PRO A 1 2 ? -20.038 -2.635 4.317 1.00 0.00 2 PRO A CA 5
ATOM 5964 C C . PRO A 1 2 ? -20.267 -2.479 2.813 1.00 0.00 2 PRO A C 5
ATOM 5965 O O . PRO A 1 2 ? -20.896 -1.517 2.370 1.00 0.00 2 PRO A O 5
ATOM 5976 N N . GLY A 1 3 ? -19.754 -3.435 2.036 1.00 0.00 3 GLY A N 5
ATOM 5977 C CA . GLY A 1 3 ? -19.912 -3.390 0.590 1.00 0.00 3 GLY A CA 5
ATOM 5978 C C . GLY A 1 3 ? -20.376 -4.715 0.006 1.00 0.00 3 GLY A C 5
ATOM 5979 O O . GLY A 1 3 ? -20.930 -5.551 0.722 1.00 0.00 3 GLY A O 5
ATOM 5983 N N . PRO A 1 4 ? -20.163 -4.935 -1.308 1.00 0.00 4 PRO A N 5
ATOM 5984 C CA . PRO A 1 4 ? -20.562 -6.164 -1.992 1.00 0.00 4 PRO A CA 5
ATOM 5985 C C . PRO A 1 4 ? -19.547 -7.289 -1.800 1.00 0.00 4 PRO A C 5
ATOM 5986 O O . PRO A 1 4 ? -18.571 -7.140 -1.064 1.00 0.00 4 PRO A O 5
ATOM 5997 N N . ALA A 1 5 ? -19.782 -8.412 -2.475 1.00 0.00 5 ALA A N 5
ATOM 5998 C CA . ALA A 1 5 ? -18.888 -9.560 -2.389 1.00 0.00 5 ALA A CA 5
ATOM 5999 C C . ALA A 1 5 ? -17.844 -9.518 -3.502 1.00 0.00 5 ALA A C 5
ATOM 6000 O O . ALA A 1 5 ? -16.653 -9.356 -3.237 1.00 0.00 5 ALA A O 5
ATOM 6007 N N . ILE A 1 6 ? -18.302 -9.657 -4.747 1.00 0.00 6 ILE A N 5
ATOM 6008 C CA . ILE A 1 6 ? -17.414 -9.629 -5.908 1.00 0.00 6 ILE A CA 5
ATOM 6009 C C . ILE A 1 6 ? -18.126 -9.009 -7.114 1.00 0.00 6 ILE A C 5
ATOM 6010 O O . ILE A 1 6 ? -18.252 -9.637 -8.168 1.00 0.00 6 ILE A O 5
ATOM 6026 N N . GLY A 1 7 ? -18.600 -7.773 -6.944 1.00 0.00 7 GLY A N 5
ATOM 6027 C CA . GLY A 1 7 ? -19.304 -7.089 -8.016 1.00 0.00 7 GLY A CA 5
ATOM 6028 C C . GLY A 1 7 ? -18.596 -5.839 -8.498 1.00 0.00 7 GLY A C 5
ATOM 6029 O O . GLY A 1 7 ? -18.463 -5.629 -9.704 1.00 0.00 7 GLY A O 5
ATOM 6033 N N . GLU A 1 8 ? -18.159 -4.997 -7.561 1.00 0.00 8 GLU A N 5
ATOM 6034 C CA . GLU A 1 8 ? -17.484 -3.754 -7.916 1.00 0.00 8 GLU A CA 5
ATOM 6035 C C . GLU A 1 8 ? -16.047 -3.713 -7.395 1.00 0.00 8 GLU A C 5
ATOM 6036 O O . GLU A 1 8 ? -15.767 -4.141 -6.275 1.00 0.00 8 GLU A O 5
ATOM 6048 N N . VAL A 1 9 ? -15.144 -3.178 -8.222 1.00 0.00 9 VAL A N 5
ATOM 6049 C CA . VAL A 1 9 ? -13.730 -3.053 -7.863 1.00 0.00 9 VAL A CA 5
ATOM 6050 C C . VAL A 1 9 ? -13.275 -1.602 -7.990 1.00 0.00 9 VAL A C 5
ATOM 6051 O O . VAL A 1 9 ? -13.617 -0.923 -8.959 1.00 0.00 9 VAL A O 5
ATOM 6064 N N . ILE A 1 10 ? -12.517 -1.125 -7.002 1.00 0.00 10 ILE A N 5
ATOM 6065 C CA . ILE A 1 10 ? -12.040 0.255 -7.008 1.00 0.00 10 ILE A CA 5
ATOM 6066 C C . ILE A 1 10 ? -10.585 0.369 -6.543 1.00 0.00 10 ILE A C 5
ATOM 6067 O O . ILE A 1 10 ? -10.024 -0.571 -5.977 1.00 0.00 10 ILE A O 5
ATOM 6083 N N . GLY A 1 11 ? -9.988 1.536 -6.795 1.00 0.00 11 GLY A N 5
ATOM 6084 C CA . GLY A 1 11 ? -8.603 1.789 -6.415 1.00 0.00 11 GLY A CA 5
ATOM 6085 C C . GLY A 1 11 ? -7.874 2.609 -7.465 1.00 0.00 11 GLY A C 5
ATOM 6086 O O . GLY A 1 11 ? -8.488 3.034 -8.445 1.00 0.00 11 GLY A O 5
ATOM 6090 N N . ILE A 1 12 ? -6.571 2.852 -7.274 1.00 0.00 12 ILE A N 5
ATOM 6091 C CA . ILE A 1 12 ? -5.821 3.646 -8.245 1.00 0.00 12 ILE A CA 5
ATOM 6092 C C . ILE A 1 12 ? -4.768 2.825 -8.988 1.00 0.00 12 ILE A C 5
ATOM 6093 O O . ILE A 1 12 ? -4.318 1.782 -8.512 1.00 0.00 12 ILE A O 5
ATOM 6109 N N . SER A 1 13 ? -4.397 3.317 -10.170 1.00 0.00 13 SER A N 5
ATOM 6110 C CA . SER A 1 13 ? -3.407 2.663 -11.028 1.00 0.00 13 SER A CA 5
ATOM 6111 C C . SER A 1 13 ? -1.980 2.882 -10.529 1.00 0.00 13 SER A C 5
ATOM 6112 O O . SER A 1 13 ? -1.673 3.910 -9.917 1.00 0.00 13 SER A O 5
ATOM 6120 N N . VAL A 1 14 ? -1.099 1.924 -10.841 1.00 0.00 14 VAL A N 5
ATOM 6121 C CA . VAL A 1 14 ? 0.309 2.020 -10.468 1.00 0.00 14 VAL A CA 5
ATOM 6122 C C . VAL A 1 14 ? 0.940 3.230 -11.152 1.00 0.00 14 VAL A C 5
ATOM 6123 O O . VAL A 1 14 ? 1.894 3.820 -10.642 1.00 0.00 14 VAL A O 5
ATOM 6136 N N . ASN A 1 15 ? 0.375 3.593 -12.312 1.00 0.00 15 ASN A N 5
ATOM 6137 C CA . ASN A 1 15 ? 0.839 4.731 -13.093 1.00 0.00 15 ASN A CA 5
ATOM 6138 C C . ASN A 1 15 ? 1.042 5.962 -12.214 1.00 0.00 15 ASN A C 5
ATOM 6139 O O . ASN A 1 15 ? 1.991 6.722 -12.411 1.00 0.00 15 ASN A O 5
ATOM 6150 N N . ASP A 1 16 ? 0.143 6.150 -11.245 1.00 0.00 16 ASP A N 5
ATOM 6151 C CA . ASP A 1 16 ? 0.223 7.288 -10.333 1.00 0.00 16 ASP A CA 5
ATOM 6152 C C . ASP A 1 16 ? 1.574 7.297 -9.609 1.00 0.00 16 ASP A C 5
ATOM 6153 O O . ASP A 1 16 ? 1.881 6.389 -8.835 1.00 0.00 16 ASP A O 5
ATOM 6162 N N . PRO A 1 17 ? 2.409 8.323 -9.885 1.00 0.00 17 PRO A N 5
ATOM 6163 C CA . PRO A 1 17 ? 3.754 8.461 -9.298 1.00 0.00 17 PRO A CA 5
ATOM 6164 C C . PRO A 1 17 ? 3.778 8.452 -7.769 1.00 0.00 17 PRO A C 5
ATOM 6165 O O . PRO A 1 17 ? 4.746 7.982 -7.173 1.00 0.00 17 PRO A O 5
ATOM 6176 N N . ARG A 1 18 ? 2.721 8.958 -7.135 1.00 0.00 18 ARG A N 5
ATOM 6177 C CA . ARG A 1 18 ? 2.656 8.985 -5.673 1.00 0.00 18 ARG A CA 5
ATOM 6178 C C . ARG A 1 18 ? 2.370 7.595 -5.134 1.00 0.00 18 ARG A C 5
ATOM 6179 O O . ARG A 1 18 ? 2.992 7.144 -4.179 1.00 0.00 18 ARG A O 5
ATOM 6200 N N . VAL A 1 19 ? 1.419 6.925 -5.763 1.00 0.00 19 VAL A N 5
ATOM 6201 C CA . VAL A 1 19 ? 1.022 5.588 -5.371 1.00 0.00 19 VAL A CA 5
ATOM 6202 C C . VAL A 1 19 ? 2.183 4.599 -5.483 1.00 0.00 19 VAL A C 5
ATOM 6203 O O . VAL A 1 19 ? 2.382 3.764 -4.602 1.00 0.00 19 VAL A O 5
ATOM 6216 N N . LYS A 1 20 ? 2.944 4.702 -6.569 1.00 0.00 20 LYS A N 5
ATOM 6217 C CA . LYS A 1 20 ? 4.087 3.818 -6.801 1.00 0.00 20 LYS A CA 5
ATOM 6218 C C . LYS A 1 20 ? 5.264 4.150 -5.877 1.00 0.00 20 LYS A C 5
ATOM 6219 O O . LYS A 1 20 ? 5.969 3.248 -5.419 1.00 0.00 20 LYS A O 5
ATOM 6238 N N . GLU A 1 21 ? 5.476 5.441 -5.610 1.00 0.00 21 GLU A N 5
ATOM 6239 C CA . GLU A 1 21 ? 6.574 5.877 -4.753 1.00 0.00 21 GLU A CA 5
ATOM 6240 C C . GLU A 1 21 ? 6.240 5.682 -3.279 1.00 0.00 21 GLU A C 5
ATOM 6241 O O . GLU A 1 21 ? 7.097 5.292 -2.484 1.00 0.00 21 GLU A O 5
ATOM 6253 N N . ILE A 1 22 ? 4.992 5.961 -2.921 1.00 0.00 22 ILE A N 5
ATOM 6254 C CA . ILE A 1 22 ? 4.545 5.822 -1.543 1.00 0.00 22 ILE A CA 5
ATOM 6255 C C . ILE A 1 22 ? 4.394 4.340 -1.166 1.00 0.00 22 ILE A C 5
ATOM 6256 O O . ILE A 1 22 ? 4.656 3.956 -0.023 1.00 0.00 22 ILE A O 5
ATOM 6272 N N . ALA A 1 23 ? 4.024 3.503 -2.146 1.00 0.00 23 ALA A N 5
ATOM 6273 C CA . ALA A 1 23 ? 3.901 2.061 -1.922 1.00 0.00 23 ALA A CA 5
ATOM 6274 C C . ALA A 1 23 ? 5.290 1.460 -1.711 1.00 0.00 23 ALA A C 5
ATOM 6275 O O . ALA A 1 23 ? 5.524 0.718 -0.753 1.00 0.00 23 ALA A O 5
ATOM 6282 N N . GLU A 1 24 ? 6.217 1.818 -2.608 1.00 0.00 24 GLU A N 5
ATOM 6283 C CA . GLU A 1 24 ? 7.603 1.357 -2.523 1.00 0.00 24 GLU A CA 5
ATOM 6284 C C . GLU A 1 24 ? 8.145 1.610 -1.122 1.00 0.00 24 GLU A C 5
ATOM 6285 O O . GLU A 1 24 ? 8.696 0.712 -0.484 1.00 0.00 24 GLU A O 5
ATOM 6297 N N . PHE A 1 25 ? 7.958 2.842 -0.646 1.00 0.00 25 PHE A N 5
ATOM 6298 C CA . PHE A 1 25 ? 8.398 3.224 0.692 1.00 0.00 25 PHE A CA 5
ATOM 6299 C C . PHE A 1 25 ? 7.743 2.330 1.739 1.00 0.00 25 PHE A C 5
ATOM 6300 O O . PHE A 1 25 ? 8.374 1.954 2.727 1.00 0.00 25 PHE A O 5
ATOM 6317 N N . ALA A 1 26 ? 6.472 1.988 1.509 1.00 0.00 26 ALA A N 5
ATOM 6318 C CA . ALA A 1 26 ? 5.730 1.127 2.430 1.00 0.00 26 ALA A CA 5
ATOM 6319 C C . ALA A 1 26 ? 6.464 -0.197 2.656 1.00 0.00 26 ALA A C 5
ATOM 6320 O O . ALA A 1 26 ? 6.497 -0.708 3.774 1.00 0.00 26 ALA A O 5
ATOM 6327 N N . LEU A 1 27 ? 7.053 -0.745 1.591 1.00 0.00 27 LEU A N 5
ATOM 6328 C CA . LEU A 1 27 ? 7.789 -2.009 1.686 1.00 0.00 27 LEU A CA 5
ATOM 6329 C C . LEU A 1 27 ? 9.147 -1.822 2.378 1.00 0.00 27 LEU A C 5
ATOM 6330 O O . LEU A 1 27 ? 9.504 -2.596 3.268 1.00 0.00 27 LEU A O 5
ATOM 6346 N N . LYS A 1 28 ? 9.905 -0.806 1.952 1.00 0.00 28 LYS A N 5
ATOM 6347 C CA . LYS A 1 28 ? 11.235 -0.538 2.518 1.00 0.00 28 LYS A CA 5
ATOM 6348 C C . LYS A 1 28 ? 11.186 -0.080 3.984 1.00 0.00 28 LYS A C 5
ATOM 6349 O O . LYS A 1 28 ? 12.199 -0.147 4.683 1.00 0.00 28 LYS A O 5
ATOM 6368 N N . GLN A 1 29 ? 10.021 0.379 4.452 1.00 0.00 29 GLN A N 5
ATOM 6369 C CA . GLN A 1 29 ? 9.873 0.833 5.832 1.00 0.00 29 GLN A CA 5
ATOM 6370 C C . GLN A 1 29 ? 9.754 -0.354 6.790 1.00 0.00 29 GLN A C 5
ATOM 6371 O O . GLN A 1 29 ? 10.178 -0.273 7.943 1.00 0.00 29 GLN A O 5
ATOM 6385 N N . HIS A 1 30 ? 9.176 -1.455 6.303 1.00 0.00 30 HIS A N 5
ATOM 6386 C CA . HIS A 1 30 ? 9.002 -2.656 7.112 1.00 0.00 30 HIS A CA 5
ATOM 6387 C C . HIS A 1 30 ? 10.346 -3.386 7.270 1.00 0.00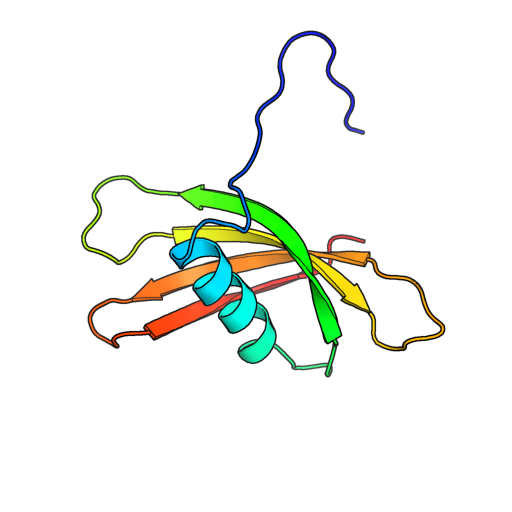 30 HIS A C 5
ATOM 6388 O O . HIS A 1 30 ? 11.292 -2.814 7.813 1.00 0.00 30 HIS A O 5
ATOM 6403 N N . ALA A 1 31 ? 10.443 -4.631 6.789 1.00 0.00 31 ALA A N 5
ATOM 6404 C CA . ALA A 1 31 ? 11.688 -5.391 6.877 1.00 0.00 31 ALA A CA 5
ATOM 6405 C C . ALA A 1 31 ? 12.073 -5.717 8.325 1.00 0.00 31 ALA A C 5
ATOM 6406 O O . ALA A 1 31 ? 13.258 -5.776 8.660 1.00 0.00 31 ALA A O 5
ATOM 6413 N N . GLU A 1 32 ? 11.073 -5.945 9.178 1.00 0.00 32 GLU A N 5
ATOM 6414 C CA . GLU A 1 32 ? 11.320 -6.279 10.573 1.00 0.00 32 GLU A CA 5
ATOM 6415 C C . GLU A 1 32 ? 11.723 -7.748 10.701 1.00 0.00 32 GLU A C 5
ATOM 6416 O O . GLU A 1 32 ? 12.604 -8.095 11.488 1.00 0.00 32 GLU A O 5
ATOM 6428 N N . GLN A 1 33 ? 11.079 -8.594 9.901 1.00 0.00 33 GLN A N 5
ATOM 6429 C CA . GLN A 1 33 ? 11.361 -10.029 9.889 1.00 0.00 33 GLN A CA 5
AT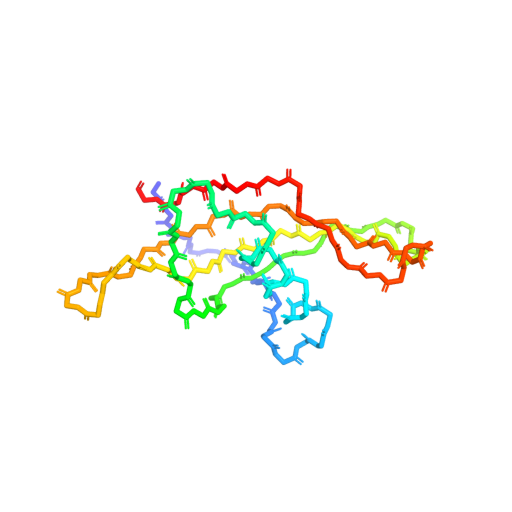OM 6430 C C . GLN A 1 33 ? 11.883 -10.479 8.516 1.00 0.00 33 GLN A C 5
ATOM 6431 O O . GLN A 1 33 ? 12.003 -11.677 8.255 1.00 0.00 33 GLN A O 5
ATOM 6445 N N . ASN A 1 34 ? 12.194 -9.506 7.650 1.00 0.00 34 ASN A N 5
ATOM 6446 C CA . ASN A 1 34 ? 12.709 -9.769 6.307 1.00 0.00 34 ASN A CA 5
ATOM 6447 C C . ASN A 1 34 ? 11.644 -10.385 5.395 1.00 0.00 34 ASN A C 5
ATOM 6448 O O . ASN A 1 34 ? 11.437 -11.600 5.390 1.00 0.00 34 ASN A O 5
ATOM 6459 N N . LEU A 1 35 ? 10.987 -9.525 4.613 1.00 0.00 35 LEU A N 5
ATOM 6460 C CA . LEU A 1 35 ? 9.956 -9.948 3.668 1.00 0.00 35 LEU A CA 5
ATOM 6461 C C . LEU A 1 35 ? 10.117 -9.180 2.358 1.00 0.00 35 LEU A C 5
ATOM 6462 O O . LEU A 1 35 ? 10.580 -8.037 2.358 1.00 0.00 35 LEU A O 5
ATOM 6478 N N . ILE A 1 36 ? 9.793 -9.827 1.238 1.00 0.00 36 ILE A N 5
ATOM 6479 C CA . ILE A 1 36 ? 9.974 -9.204 -0.069 1.00 0.00 36 ILE A CA 5
ATOM 6480 C C . ILE A 1 36 ? 8.661 -8.991 -0.808 1.00 0.00 36 ILE A C 5
ATOM 6481 O O . ILE A 1 36 ? 7.913 -9.934 -1.038 1.00 0.00 36 ILE A O 5
ATOM 6497 N N . LEU A 1 37 ? 8.407 -7.745 -1.204 1.00 0.00 37 LEU A N 5
ATOM 6498 C CA . LEU A 1 37 ? 7.201 -7.406 -1.946 1.00 0.00 37 LEU A CA 5
ATOM 6499 C C . LEU A 1 37 ? 7.453 -7.534 -3.446 1.00 0.00 37 LEU A C 5
ATOM 6500 O O . LEU A 1 37 ? 8.270 -6.804 -4.009 1.00 0.00 37 LEU A O 5
ATOM 6516 N N . ALA A 1 38 ? 6.749 -8.466 -4.086 1.00 0.00 38 ALA A N 5
ATOM 6517 C CA . ALA A 1 38 ? 6.898 -8.690 -5.521 1.00 0.00 38 ALA A CA 5
ATOM 6518 C C . ALA A 1 38 ? 6.419 -7.486 -6.325 1.00 0.00 38 ALA A C 5
ATOM 6519 O O . ALA A 1 38 ? 6.913 -7.245 -7.427 1.00 0.00 38 ALA A O 5
ATOM 6526 N N . GLY A 1 39 ? 5.464 -6.726 -5.777 1.00 0.00 39 GLY A N 5
ATOM 6527 C CA . GLY A 1 39 ? 4.975 -5.560 -6.495 1.00 0.00 39 GLY A CA 5
ATOM 6528 C C . GLY A 1 39 ? 3.646 -5.031 -5.987 1.00 0.00 39 GLY A C 5
ATOM 6529 O O . GLY A 1 39 ? 3.008 -5.638 -5.125 1.00 0.00 39 GLY A O 5
ATOM 6533 N N . VAL A 1 40 ? 3.238 -3.889 -6.544 1.00 0.00 40 VAL A N 5
ATOM 6534 C CA . VAL A 1 40 ? 1.982 -3.234 -6.183 1.00 0.00 40 VAL A CA 5
ATOM 6535 C C . VAL A 1 40 ? 0.799 -3.917 -6.881 1.00 0.00 40 VAL A C 5
ATOM 6536 O O . VAL A 1 40 ? 0.883 -4.268 -8.060 1.00 0.00 40 VAL A O 5
ATOM 6549 N N . ASP A 1 41 ? -0.298 -4.110 -6.144 1.00 0.00 41 ASP A N 5
ATOM 6550 C CA . ASP A 1 41 ? -1.490 -4.760 -6.692 1.00 0.00 41 ASP A CA 5
ATOM 6551 C C . ASP A 1 41 ? -2.646 -3.770 -6.849 1.00 0.00 41 ASP A C 5
ATOM 6552 O O . ASP A 1 41 ? -3.098 -3.506 -7.964 1.00 0.00 41 ASP A O 5
ATOM 6561 N N . ALA A 1 42 ? -3.119 -3.235 -5.724 1.00 0.00 42 ALA A N 5
ATOM 6562 C CA . ALA A 1 42 ? -4.226 -2.278 -5.720 1.00 0.00 42 ALA A CA 5
ATOM 6563 C C . ALA A 1 42 ? -4.029 -1.239 -4.622 1.00 0.00 42 ALA A C 5
ATOM 6564 O O . ALA A 1 42 ? -3.217 -1.437 -3.718 1.00 0.00 42 ALA A O 5
ATOM 6571 N N . GLY A 1 43 ? -4.760 -0.127 -4.700 1.00 0.00 43 GLY A N 5
ATOM 6572 C CA . GLY A 1 43 ? -4.609 0.904 -3.693 1.00 0.00 43 GLY A CA 5
ATOM 6573 C C . GLY A 1 43 ? -5.760 1.884 -3.619 1.00 0.00 43 GLY A C 5
ATOM 6574 O O . GLY A 1 43 ? -6.693 1.835 -4.417 1.00 0.00 43 GLY A O 5
ATOM 6578 N N . GLN A 1 44 ? -5.671 2.773 -2.633 1.00 0.00 44 GLN A N 5
ATOM 6579 C CA . GLN A 1 44 ? -6.683 3.790 -2.387 1.00 0.00 44 GLN A CA 5
ATOM 6580 C C . GLN A 1 44 ? -6.043 5.045 -1.785 1.00 0.00 44 GLN A C 5
ATOM 6581 O O . GLN A 1 44 ? -4.984 4.966 -1.159 1.00 0.00 44 GLN A O 5
ATOM 6595 N N . ILE A 1 45 ? -6.689 6.196 -1.963 1.00 0.00 45 ILE A N 5
ATOM 6596 C CA . ILE A 1 45 ? -6.174 7.456 -1.422 1.00 0.00 45 ILE A CA 5
ATOM 6597 C C . ILE A 1 45 ? -7.299 8.285 -0.801 1.00 0.00 45 ILE A C 5
ATOM 6598 O O . ILE A 1 45 ? -8.284 8.609 -1.467 1.00 0.00 45 ILE A O 5
ATOM 6614 N N . ILE A 1 46 ? -7.144 8.621 0.482 1.00 0.00 46 ILE A N 5
ATOM 6615 C CA . ILE A 1 46 ? -8.144 9.409 1.201 1.00 0.00 46 ILE A CA 5
ATOM 6616 C C . ILE A 1 46 ? -7.639 10.829 1.461 1.00 0.00 46 ILE A C 5
ATOM 6617 O O . ILE A 1 46 ? -6.614 11.028 2.134 1.00 0.00 46 ILE A O 5
ATOM 6633 N N . LYS A 1 47 ? -8.359 11.808 0.898 1.00 0.00 47 LYS A N 5
ATOM 6634 C CA . LYS A 1 47 ? -7.999 13.218 1.038 1.00 0.00 47 LYS A CA 5
ATOM 6635 C C . LYS A 1 47 ? -9.210 14.119 1.307 1.00 0.00 47 LYS A C 5
ATOM 6636 O O . LYS A 1 47 ? -10.356 13.747 1.050 1.00 0.00 47 LYS A O 5
ATOM 6655 N N . GLY A 1 48 ? -8.911 15.326 1.786 1.00 0.00 48 GLY A N 5
ATOM 6656 C CA . GLY A 1 48 ? -9.920 16.342 2.059 1.00 0.00 48 GLY A CA 5
ATOM 6657 C C . GLY A 1 48 ? -9.393 17.695 1.619 1.00 0.00 48 GLY A C 5
ATOM 6658 O O . GLY A 1 48 ? -9.826 18.248 0.608 1.00 0.00 48 GLY A O 5
ATOM 6662 N N . ILE A 1 49 ? -8.393 18.174 2.355 1.00 0.00 49 ILE A N 5
ATOM 6663 C CA . ILE A 1 49 ? -7.694 19.415 2.043 1.00 0.00 49 ILE A CA 5
ATOM 6664 C C . ILE A 1 49 ? -6.226 19.044 1.836 1.00 0.00 49 ILE A C 5
ATOM 6665 O O . ILE A 1 49 ? -5.570 18.570 2.766 1.00 0.00 49 ILE A O 5
ATOM 6681 N N . PRO A 1 50 ? -5.700 19.148 0.603 1.00 0.00 50 PRO A N 5
ATOM 6682 C CA . PRO A 1 50 ? -4.340 18.713 0.329 1.00 0.00 50 PRO A CA 5
ATOM 6683 C C . PRO A 1 50 ? -3.243 19.741 0.559 1.00 0.00 50 PRO A C 5
ATOM 6684 O O . PRO A 1 50 ? -3.106 20.727 -0.167 1.00 0.00 50 PRO A O 5
ATOM 6695 N N . HIS A 1 51 ? -2.415 19.415 1.534 1.00 0.00 51 HIS A N 5
ATOM 6696 C CA . HIS A 1 51 ? -1.228 20.185 1.881 1.00 0.00 51 HIS A CA 5
ATOM 6697 C C . HIS A 1 51 ? -0.024 19.244 1.755 1.00 0.00 51 HIS A C 5
ATOM 6698 O O . HIS A 1 51 ? 1.013 19.439 2.389 1.00 0.00 51 HIS A O 5
ATOM 6713 N N . TRP A 1 52 ? -0.219 18.191 0.943 1.00 0.00 52 TRP A N 5
ATOM 6714 C CA . TRP A 1 52 ? 0.762 17.145 0.707 1.00 0.00 52 TRP A CA 5
ATOM 6715 C C . TRP A 1 52 ? 0.899 16.227 1.924 1.00 0.00 52 TRP A C 5
ATOM 6716 O O . TRP A 1 52 ? 1.969 15.684 2.204 1.00 0.00 52 TRP A O 5
ATOM 6737 N N . ASP A 1 53 ? -0.231 16.033 2.610 1.00 0.00 53 ASP A N 5
ATOM 6738 C CA . ASP A 1 53 ? -0.326 15.156 3.775 1.00 0.00 53 ASP A CA 5
ATOM 6739 C C . ASP A 1 53 ? -1.375 14.067 3.510 1.00 0.00 53 ASP A C 5
ATOM 6740 O O . ASP A 1 53 ? -2.006 13.557 4.438 1.00 0.00 53 ASP A O 5
ATOM 6749 N N . ASN A 1 54 ? -1.575 13.746 2.225 1.00 0.00 54 ASN A N 5
ATOM 6750 C CA . ASN A 1 54 ? -2.568 12.757 1.801 1.00 0.00 54 ASN A CA 5
ATOM 6751 C C . ASN A 1 54 ? -2.323 11.386 2.424 1.00 0.00 54 ASN A C 5
ATOM 6752 O O . ASN A 1 54 ? -1.176 10.969 2.599 1.00 0.00 54 ASN A O 5
ATOM 6763 N N . TYR A 1 55 ? -3.415 10.683 2.745 1.00 0.00 55 TYR A N 5
ATOM 6764 C CA . TYR A 1 55 ? -3.314 9.352 3.335 1.00 0.00 55 TYR A CA 5
ATOM 6765 C C . TYR A 1 55 ? -3.442 8.283 2.255 1.00 0.00 55 TYR A C 5
ATOM 6766 O O . TYR A 1 55 ? -4.401 8.282 1.481 1.00 0.00 55 TYR A O 5
ATOM 6784 N N . TYR A 1 56 ? -2.455 7.388 2.194 1.00 0.00 56 TYR A N 5
ATOM 6785 C CA . TYR A 1 56 ? -2.440 6.328 1.192 1.00 0.00 56 TYR A CA 5
ATOM 6786 C C . TYR A 1 56 ? -2.699 4.952 1.812 1.00 0.00 56 TYR A C 5
ATOM 6787 O O . TYR A 1 56 ? -2.057 4.564 2.787 1.00 0.00 56 TYR A O 5
ATOM 6805 N N . ASN A 1 57 ? -3.642 4.220 1.219 1.00 0.00 57 ASN A N 5
ATOM 6806 C CA . ASN A 1 57 ? -4.007 2.876 1.670 1.00 0.00 57 ASN A CA 5
ATOM 6807 C C . ASN A 1 57 ? -3.918 1.915 0.491 1.00 0.00 57 ASN A C 5
ATOM 6808 O O . ASN A 1 57 ? -4.669 2.059 -0.466 1.00 0.00 57 ASN A O 5
ATOM 6819 N N . LEU A 1 58 ? -2.990 0.955 0.529 1.00 0.00 58 LEU A N 5
ATOM 6820 C CA . LEU A 1 58 ? -2.842 0.034 -0.602 1.00 0.00 58 LEU A CA 5
ATOM 6821 C C . LEU A 1 58 ? -2.527 -1.405 -0.193 1.00 0.00 58 LEU A C 5
ATOM 6822 O O . LEU A 1 58 ? -2.061 -1.675 0.916 1.00 0.00 58 LEU A O 5
ATOM 6838 N N . ILE A 1 59 ? -2.777 -2.316 -1.139 1.00 0.00 59 ILE A N 5
ATOM 6839 C CA . ILE A 1 59 ? -2.526 -3.747 -0.962 1.00 0.00 59 ILE A CA 5
ATOM 6840 C C . ILE A 1 59 ? -1.520 -4.222 -2.017 1.00 0.00 59 ILE A C 5
ATOM 6841 O O . ILE A 1 59 ? -1.674 -3.911 -3.200 1.00 0.00 59 ILE A O 5
ATOM 6857 N N . LEU A 1 60 ? -0.486 -4.955 -1.598 1.00 0.00 60 LEU A N 5
ATOM 6858 C CA . LEU A 1 60 ? 0.532 -5.433 -2.535 1.00 0.00 60 LEU A CA 5
ATOM 6859 C C . LEU A 1 60 ? 0.891 -6.905 -2.295 1.00 0.00 60 LEU A C 5
ATOM 6860 O O . LEU A 1 60 ? 0.555 -7.478 -1.258 1.00 0.00 60 LEU A O 5
ATOM 6876 N N . SER A 1 61 ? 1.583 -7.505 -3.272 1.00 0.00 61 SER A N 5
ATOM 6877 C CA . SER A 1 61 ? 2.005 -8.910 -3.191 1.00 0.00 61 SER A CA 5
ATOM 6878 C C . SER A 1 61 ? 3.442 -9.020 -2.690 1.00 0.00 61 SER A C 5
ATOM 6879 O O . SER A 1 61 ? 4.315 -8.262 -3.131 1.00 0.00 61 SER A O 5
ATOM 6887 N N . ALA A 1 62 ? 3.680 -9.967 -1.771 1.00 0.00 62 ALA A N 5
ATOM 6888 C CA . ALA A 1 62 ? 5.014 -10.178 -1.202 1.00 0.00 62 ALA A CA 5
ATOM 6889 C C . ALA A 1 62 ? 5.272 -11.642 -0.840 1.00 0.00 62 ALA A C 5
ATOM 6890 O O . ALA A 1 62 ? 4.382 -12.345 -0.361 1.00 0.00 62 ALA A O 5
ATOM 6897 N N . LYS A 1 63 ? 6.514 -12.080 -1.067 1.00 0.00 63 LYS A N 5
ATOM 6898 C CA . LYS A 1 63 ? 6.942 -13.444 -0.766 1.00 0.00 63 LYS A CA 5
ATOM 6899 C C . LYS A 1 63 ? 8.390 -13.460 -0.271 1.00 0.00 63 LYS A C 5
ATOM 6900 O O . LYS A 1 63 ? 9.108 -12.459 -0.379 1.00 0.00 63 LYS A O 5
ATOM 6919 N N . HIS A 1 64 ? 8.799 -14.590 0.303 1.00 0.00 64 HIS A N 5
ATOM 6920 C CA . HIS A 1 64 ? 10.145 -14.747 0.835 1.00 0.00 64 HIS A CA 5
ATOM 6921 C C . HIS A 1 64 ? 11.028 -15.615 -0.073 1.00 0.00 64 HIS A C 5
ATOM 6922 O O . HIS A 1 64 ? 12.213 -15.797 0.214 1.00 0.00 64 HIS A O 5
ATOM 6937 N N . SER A 1 65 ? 10.461 -16.155 -1.162 1.00 0.00 65 SER A N 5
ATOM 6938 C CA . SER A 1 65 ? 11.232 -17.002 -2.076 1.00 0.00 65 SER A CA 5
ATOM 6939 C C . SER A 1 65 ? 10.733 -16.905 -3.520 1.00 0.00 65 SER A C 5
ATOM 6940 O O . SER A 1 65 ? 9.533 -16.770 -3.772 1.00 0.00 65 SER A O 5
ATOM 6948 N N . PRO A 1 66 ? 11.668 -17.007 -4.487 1.00 0.00 66 PRO A N 5
ATOM 6949 C CA . PRO A 1 66 ? 11.353 -16.957 -5.923 1.00 0.00 66 PRO A CA 5
ATOM 6950 C C . PRO A 1 66 ? 10.522 -18.154 -6.384 1.00 0.00 66 PRO A C 5
ATOM 6951 O O . PRO A 1 66 ? 9.740 -18.046 -7.328 1.00 0.00 66 PRO A O 5
ATOM 6962 N N . HIS A 1 67 ? 10.703 -19.293 -5.713 1.00 0.00 67 HIS A N 5
ATOM 6963 C CA . HIS A 1 67 ? 9.977 -20.513 -6.054 1.00 0.00 67 HIS A CA 5
ATOM 6964 C C . HIS A 1 67 ? 8.769 -20.734 -5.135 1.00 0.00 67 HIS A C 5
ATOM 6965 O O . HIS A 1 67 ? 8.211 -21.833 -5.102 1.00 0.00 67 HIS A O 5
ATOM 6980 N N . GLU A 1 68 ? 8.364 -19.699 -4.388 1.00 0.00 68 GLU A N 5
ATOM 6981 C CA . GLU A 1 68 ? 7.221 -19.818 -3.483 1.00 0.00 68 GLU A CA 5
ATOM 6982 C C . GLU A 1 68 ? 6.122 -18.813 -3.829 1.00 0.00 68 GLU A C 5
ATOM 6983 O O . GLU A 1 68 ? 6.328 -17.891 -4.620 1.00 0.00 68 GLU A O 5
ATOM 6995 N N . PHE A 1 69 ? 4.948 -19.025 -3.237 1.00 0.00 69 PHE A N 5
ATOM 6996 C CA . PHE A 1 69 ? 3.776 -18.180 -3.470 1.00 0.00 69 PHE A CA 5
ATOM 6997 C C . PHE A 1 69 ? 3.917 -16.779 -2.882 1.00 0.00 69 PHE A C 5
ATOM 6998 O O . PHE A 1 69 ? 4.710 -16.545 -1.971 1.00 0.00 69 PHE A O 5
ATOM 7015 N N . SER A 1 70 ? 3.089 -15.867 -3.399 1.00 0.00 70 SER A N 5
ATOM 7016 C CA . SER A 1 70 ? 3.041 -14.484 -2.935 1.00 0.00 70 SER A CA 5
ATOM 7017 C C . SER A 1 70 ? 1.669 -14.205 -2.341 1.00 0.00 70 SER A C 5
ATOM 7018 O O . SER A 1 70 ? 0.649 -14.588 -2.917 1.00 0.00 70 SER A O 5
ATOM 7026 N N . LYS A 1 71 ? 1.643 -13.539 -1.197 1.00 0.00 71 LYS A N 5
ATOM 7027 C CA . LYS A 1 71 ? 0.383 -13.214 -0.541 1.00 0.00 71 LYS A CA 5
ATOM 7028 C C . LYS A 1 71 ? 0.133 -11.712 -0.569 1.00 0.00 71 LYS A C 5
ATOM 7029 O O . LYS A 1 71 ? 1.039 -10.928 -0.854 1.00 0.00 71 LYS A O 5
ATOM 7048 N N . PHE A 1 72 ? -1.101 -11.319 -0.280 1.00 0.00 72 PHE A N 5
ATOM 7049 C CA . PHE A 1 72 ? -1.471 -9.909 -0.276 1.00 0.00 72 PHE A CA 5
ATOM 7050 C C . PHE A 1 72 ? -1.237 -9.294 1.097 1.00 0.00 72 PHE A C 5
ATOM 7051 O O . PHE A 1 72 ? -1.276 -9.989 2.112 1.00 0.00 72 PHE A O 5
ATOM 7068 N N . TYR A 1 73 ? -0.996 -7.987 1.119 1.00 0.00 73 TYR A N 5
ATOM 7069 C CA . TYR A 1 73 ? -0.762 -7.261 2.359 1.00 0.00 73 TYR A CA 5
ATOM 7070 C C . TYR A 1 73 ? -1.473 -5.910 2.309 1.00 0.00 73 TYR A C 5
ATOM 7071 O O . TYR A 1 73 ? -1.496 -5.264 1.269 1.00 0.00 73 TYR A O 5
ATOM 7089 N N . ASN A 1 74 ? -2.029 -5.487 3.440 1.00 0.00 74 ASN A N 5
ATOM 7090 C CA . ASN A 1 74 ? -2.721 -4.204 3.546 1.00 0.00 74 ASN A CA 5
ATOM 7091 C C . ASN A 1 74 ? -1.923 -3.262 4.440 1.00 0.00 74 ASN A C 5
ATOM 7092 O O . ASN A 1 74 ? -1.689 -3.560 5.613 1.00 0.00 74 ASN A O 5
ATOM 7103 N N . VAL A 1 75 ? -1.486 -2.136 3.877 1.00 0.00 75 VAL A N 5
ATOM 7104 C CA . VAL A 1 75 ? -0.690 -1.173 4.631 1.00 0.00 75 VAL A CA 5
ATOM 7105 C C . VAL A 1 75 ? -1.212 0.256 4.500 1.00 0.00 75 VAL A C 5
ATOM 7106 O O . VAL A 1 75 ? -1.793 0.636 3.478 1.00 0.00 75 VAL A O 5
ATOM 7119 N N . VAL A 1 76 ? -0.970 1.041 5.551 1.00 0.00 76 VAL A N 5
ATOM 7120 C CA . VAL A 1 76 ? -1.373 2.441 5.599 1.00 0.00 76 VAL A CA 5
ATOM 7121 C C . VAL A 1 76 ? -0.137 3.335 5.549 1.00 0.00 76 VAL A C 5
ATOM 7122 O O . VAL A 1 76 ? 0.719 3.260 6.431 1.00 0.00 76 VAL A O 5
ATOM 7135 N N . VAL A 1 77 ? -0.039 4.168 4.514 1.00 0.00 77 VAL A N 5
ATOM 7136 C CA . VAL A 1 77 ? 1.110 5.062 4.359 1.00 0.00 77 VAL A CA 5
ATOM 7137 C C . VAL A 1 77 ? 0.698 6.526 4.407 1.00 0.00 77 VAL A C 5
ATOM 7138 O O . VAL A 1 77 ? -0.372 6.902 3.927 1.00 0.00 77 VAL A O 5
ATOM 7151 N N . LEU A 1 78 ? 1.567 7.344 4.993 1.00 0.00 78 LEU A N 5
ATOM 7152 C CA . LEU A 1 78 ? 1.331 8.771 5.120 1.00 0.00 78 LEU A CA 5
ATOM 7153 C C . LEU A 1 78 ? 2.431 9.572 4.419 1.00 0.00 78 LEU A C 5
ATOM 7154 O O . LEU A 1 78 ? 3.618 9.392 4.698 1.00 0.00 78 LEU A O 5
ATOM 7170 N N . GLU A 1 79 ? 2.020 10.460 3.515 1.00 0.00 79 GLU A N 5
ATOM 7171 C CA . GLU A 1 79 ? 2.951 11.308 2.771 1.00 0.00 79 GLU A CA 5
ATOM 7172 C C . GLU A 1 79 ? 3.183 12.611 3.540 1.00 0.00 79 GLU A C 5
ATOM 7173 O O . GLU A 1 79 ? 2.235 13.345 3.813 1.00 0.00 79 GLU A O 5
ATOM 7185 N N . LYS A 1 80 ? 4.439 12.885 3.915 1.00 0.00 80 LYS A N 5
ATOM 7186 C CA . LYS A 1 80 ? 4.750 14.092 4.684 1.00 0.00 80 LYS A CA 5
ATOM 7187 C C . LYS A 1 80 ? 5.837 14.948 4.036 1.00 0.00 80 LYS A C 5
ATOM 7188 O O . LYS A 1 80 ? 6.891 14.447 3.631 1.00 0.00 80 LYS A O 5
ATOM 7207 N N . ALA A 1 81 ? 5.575 16.254 3.981 1.00 0.00 81 ALA A N 5
ATOM 7208 C CA . ALA A 1 81 ? 6.520 17.218 3.426 1.00 0.00 81 ALA A CA 5
ATOM 7209 C C . ALA A 1 81 ? 7.470 17.712 4.515 1.00 0.00 81 ALA A C 5
ATOM 7210 O O . ALA A 1 81 ? 8.659 17.913 4.266 1.00 0.00 81 ALA A O 5
ATOM 7217 N N . SER A 1 82 ? 6.936 17.884 5.730 1.00 0.00 82 SER A N 5
ATOM 7218 C CA . SER A 1 82 ? 7.733 18.331 6.872 1.00 0.00 82 SER A CA 5
ATOM 7219 C C . SER A 1 82 ? 8.828 17.314 7.190 1.00 0.00 82 SER A C 5
ATOM 7220 O O . SER A 1 82 ? 9.951 17.687 7.531 1.00 0.00 82 SER A O 5
ATOM 7228 N N . ASP A 1 83 ? 8.496 16.027 7.054 1.00 0.00 83 ASP A N 5
ATOM 7229 C CA . ASP A 1 83 ? 9.453 14.954 7.304 1.00 0.00 83 ASP A CA 5
ATOM 7230 C C . ASP A 1 83 ? 10.417 14.798 6.120 1.00 0.00 83 ASP A C 5
ATOM 7231 O O . ASP A 1 83 ? 11.469 14.171 6.251 1.00 0.00 83 ASP A O 5
ATOM 7240 N N . ASN A 1 84 ? 10.052 15.388 4.970 1.00 0.00 84 ASN A N 5
ATOM 7241 C CA . ASN A 1 84 ? 10.879 15.343 3.763 1.00 0.00 84 ASN A CA 5
ATOM 7242 C C . ASN A 1 84 ? 10.878 13.958 3.105 1.00 0.00 84 ASN A C 5
ATOM 7243 O O . ASN A 1 84 ? 11.868 13.570 2.482 1.00 0.00 84 ASN A O 5
ATOM 7254 N N . SER A 1 85 ? 9.767 13.218 3.225 1.00 0.00 85 SER A N 5
ATOM 7255 C CA . SER A 1 85 ? 9.673 11.890 2.618 1.00 0.00 85 SER A CA 5
ATOM 7256 C C . SER A 1 85 ? 8.328 11.220 2.916 1.00 0.00 85 SER A C 5
ATOM 7257 O O . SER A 1 85 ? 7.376 11.865 3.362 1.00 0.00 85 SER A O 5
ATOM 7265 N N . LEU A 1 86 ? 8.275 9.913 2.672 1.00 0.00 86 LEU A N 5
ATOM 7266 C CA . LEU A 1 86 ? 7.072 9.117 2.913 1.00 0.00 86 LEU A CA 5
ATOM 7267 C C . LEU A 1 86 ? 7.137 8.478 4.297 1.00 0.00 86 LEU A C 5
ATOM 7268 O O . LEU A 1 86 ? 8.186 8.498 4.946 1.00 0.00 86 LEU A O 5
ATOM 7284 N N . LYS A 1 87 ? 6.021 7.907 4.751 1.00 0.00 87 LYS A N 5
ATOM 7285 C CA . LYS A 1 87 ? 5.986 7.264 6.061 1.00 0.00 87 LYS A CA 5
ATOM 7286 C C . LYS A 1 87 ? 5.012 6.094 6.095 1.00 0.00 87 LYS A C 5
ATOM 7287 O O . LYS A 1 87 ? 3.902 6.180 5.572 1.00 0.00 87 LYS A O 5
ATOM 7306 N N . LEU A 1 88 ? 5.434 5.006 6.734 1.00 0.00 88 LEU A N 5
ATOM 7307 C CA . LEU A 1 88 ? 4.601 3.817 6.864 1.00 0.00 88 LEU A CA 5
ATOM 7308 C C . LEU A 1 88 ? 3.905 3.817 8.224 1.00 0.00 88 LEU A C 5
ATOM 7309 O O . LEU A 1 88 ? 4.546 3.635 9.261 1.00 0.00 88 LEU A O 5
ATOM 7325 N N . VAL A 1 89 ? 2.592 4.036 8.207 1.00 0.00 89 VAL A N 5
ATOM 7326 C CA . VAL A 1 89 ? 1.798 4.077 9.434 1.00 0.00 89 VAL A CA 5
ATOM 7327 C C . VAL A 1 89 ? 1.583 2.676 10.008 1.00 0.00 89 VAL A C 5
ATOM 7328 O O . VAL A 1 89 ? 1.884 2.431 11.176 1.00 0.00 89 VAL A O 5
ATOM 7341 N N . ALA A 1 90 ? 1.054 1.763 9.188 1.00 0.00 90 ALA A N 5
ATOM 7342 C CA . ALA A 1 90 ? 0.795 0.396 9.637 1.00 0.00 90 ALA A CA 5
ATOM 7343 C C . ALA A 1 90 ? 1.022 -0.632 8.526 1.00 0.00 90 ALA A C 5
ATOM 7344 O O . ALA A 1 90 ? 0.751 -0.367 7.354 1.00 0.00 90 ALA A O 5
ATOM 7351 N N . PHE A 1 91 ? 1.505 -1.814 8.916 1.00 0.00 91 PHE A N 5
ATOM 7352 C CA . PHE A 1 91 ? 1.755 -2.907 7.976 1.00 0.00 91 PHE A CA 5
ATOM 7353 C C . PHE A 1 91 ? 1.015 -4.164 8.432 1.00 0.00 91 PHE A C 5
ATOM 7354 O O . PHE A 1 91 ? 1.262 -4.680 9.523 1.00 0.00 91 PHE A O 5
ATOM 7371 N N . VAL A 1 92 ? 0.080 -4.631 7.602 1.00 0.00 92 VAL A N 5
ATOM 7372 C CA . VAL A 1 92 ? -0.729 -5.804 7.935 1.00 0.00 92 VAL A CA 5
ATOM 7373 C C . VAL A 1 92 ? -0.800 -6.799 6.774 1.00 0.00 92 VAL A C 5
ATOM 7374 O O . VAL A 1 92 ? -0.841 -6.401 5.612 1.00 0.00 92 VAL A O 5
ATOM 7387 N N . PRO A 1 93 ? -0.824 -8.114 7.077 1.00 0.00 93 PRO A N 5
ATOM 7388 C CA . PRO A 1 93 ? -0.902 -9.163 6.062 1.00 0.00 93 PRO A CA 5
ATOM 7389 C C . PRO A 1 93 ? -2.346 -9.495 5.679 1.00 0.00 93 PRO A C 5
ATOM 7390 O O . PRO A 1 93 ? -3.221 -9.577 6.543 1.00 0.00 93 PRO A O 5
ATOM 7401 N N . LEU A 1 94 ? -2.587 -9.689 4.382 1.00 0.00 94 LEU A N 5
ATOM 7402 C CA . LEU A 1 94 ? -3.925 -10.018 3.890 1.00 0.00 94 LEU A CA 5
ATOM 7403 C C . LEU A 1 94 ? -4.076 -11.526 3.650 1.00 0.00 94 LEU A C 5
ATOM 7404 O O . LEU A 1 94 ? -4.800 -11.950 2.747 1.00 0.00 94 LEU A O 5
ATOM 7420 N N . PHE A 1 95 ? -3.389 -12.332 4.462 1.00 0.00 95 PHE A N 5
ATOM 7421 C CA . PHE A 1 95 ? -3.444 -13.788 4.333 1.00 0.00 95 PHE A CA 5
ATOM 7422 C C . PHE A 1 95 ? -3.348 -14.467 5.701 1.00 0.00 95 PHE A C 5
ATOM 7423 O O . PHE A 1 95 ? -2.472 -14.075 6.504 1.00 0.00 95 PHE A O 5
ATOM 7441 N N . GLY A 1 1 ? -13.928 -17.701 -9.267 1.00 0.00 1 GLY A N 6
ATOM 7442 C CA . GLY A 1 1 ? -13.022 -16.978 -8.333 1.00 0.00 1 GLY A CA 6
ATOM 7443 C C . GLY A 1 1 ? -13.679 -15.761 -7.704 1.00 0.00 1 GLY A C 6
ATOM 7444 O O . GLY A 1 1 ? -14.212 -15.847 -6.597 1.00 0.00 1 GLY A O 6
ATOM 7450 N N . PRO A 1 2 ? -13.653 -14.602 -8.393 1.00 0.00 2 PRO A N 6
ATOM 7451 C CA . PRO A 1 2 ? -14.253 -13.360 -7.885 1.00 0.00 2 PRO A CA 6
ATOM 7452 C C . PRO A 1 2 ? -15.782 -13.382 -7.933 1.00 0.00 2 PRO A C 6
ATOM 7453 O O . PRO A 1 2 ? -16.379 -14.220 -8.612 1.00 0.00 2 PRO A O 6
ATOM 7464 N N . GLY A 1 3 ? -16.408 -12.452 -7.210 1.00 0.00 3 GLY A N 6
ATOM 7465 C CA . GLY A 1 3 ? -17.860 -12.378 -7.185 1.00 0.00 3 GLY A CA 6
ATOM 7466 C C . GLY A 1 3 ? -18.409 -12.072 -5.802 1.00 0.00 3 GLY A C 6
ATOM 7467 O O . GLY A 1 3 ? -18.679 -12.991 -5.027 1.00 0.00 3 GLY A O 6
ATOM 7471 N N . PRO A 1 4 ? -18.594 -10.780 -5.462 1.00 0.00 4 PRO A N 6
ATOM 7472 C CA . PRO A 1 4 ? -19.121 -10.362 -4.163 1.00 0.00 4 PRO A CA 6
ATOM 7473 C C . PRO A 1 4 ? -20.641 -10.492 -4.088 1.00 0.00 4 PRO A C 6
ATOM 7474 O O . PRO A 1 4 ? -21.276 -11.009 -5.011 1.00 0.00 4 PRO A O 6
ATOM 7485 N N . ALA A 1 5 ? -21.220 -10.019 -2.986 1.00 0.00 5 ALA A N 6
ATOM 7486 C CA . ALA A 1 5 ? -22.663 -10.079 -2.788 1.00 0.00 5 ALA A CA 6
ATOM 7487 C C . ALA A 1 5 ? -23.274 -8.678 -2.765 1.00 0.00 5 ALA A C 6
ATOM 7488 O O . ALA A 1 5 ? -24.014 -8.303 -3.675 1.00 0.00 5 ALA A O 6
ATOM 7495 N N . ILE A 1 6 ? -22.962 -7.908 -1.719 1.00 0.00 6 ILE A N 6
ATOM 7496 C CA . ILE A 1 6 ? -23.481 -6.553 -1.578 1.00 0.00 6 ILE A CA 6
ATOM 7497 C C . ILE A 1 6 ? -22.438 -5.623 -0.949 1.00 0.00 6 ILE A C 6
ATOM 7498 O O . ILE A 1 6 ? -22.692 -4.984 0.076 1.00 0.00 6 ILE A O 6
ATOM 7514 N N . GLY A 1 7 ? -21.261 -5.550 -1.574 1.00 0.00 7 GLY A N 6
ATOM 7515 C CA . GLY A 1 7 ? -20.196 -4.698 -1.067 1.00 0.00 7 GLY A CA 6
ATOM 7516 C C . GLY A 1 7 ? -19.344 -4.109 -2.173 1.00 0.00 7 GLY A C 6
ATOM 7517 O O . GLY A 1 7 ? -18.920 -4.825 -3.082 1.00 0.00 7 GLY A O 6
ATOM 7521 N N . GLU A 1 8 ? -19.091 -2.802 -2.096 1.00 0.00 8 GLU A N 6
ATOM 7522 C CA . GLU A 1 8 ? -18.282 -2.121 -3.102 1.00 0.00 8 GLU A CA 6
ATOM 7523 C C . GLU A 1 8 ? -17.387 -1.057 -2.466 1.00 0.00 8 GLU A C 6
ATOM 7524 O O . GLU A 1 8 ? -17.868 -0.160 -1.771 1.00 0.00 8 GLU A O 6
ATOM 7536 N N . VAL A 1 9 ? -16.082 -1.167 -2.713 1.00 0.00 9 VAL A N 6
ATOM 7537 C CA . VAL A 1 9 ? -15.108 -0.221 -2.170 1.00 0.00 9 VAL A CA 6
ATOM 7538 C C . VAL A 1 9 ? -14.278 0.408 -3.285 1.00 0.00 9 VAL A C 6
ATOM 7539 O O . VAL A 1 9 ? -13.963 -0.242 -4.283 1.00 0.00 9 VAL A O 6
ATOM 7552 N N . ILE A 1 10 ? -13.944 1.684 -3.110 1.00 0.00 10 ILE A N 6
ATOM 7553 C CA . ILE A 1 10 ? -13.168 2.421 -4.101 1.00 0.00 10 ILE A CA 6
ATOM 7554 C C . ILE A 1 10 ? -11.761 2.750 -3.597 1.00 0.00 10 ILE A C 6
ATOM 7555 O O . ILE A 1 10 ? -11.510 2.778 -2.391 1.00 0.00 10 ILE A O 6
ATOM 7571 N N . GLY A 1 11 ? -10.850 3.000 -4.540 1.00 0.00 11 GLY A N 6
ATOM 7572 C CA . GLY A 1 11 ? -9.473 3.329 -4.197 1.00 0.00 11 GLY A CA 6
ATOM 7573 C C . GLY A 1 11 ? -8.747 4.022 -5.337 1.00 0.00 11 GLY A C 6
ATOM 7574 O O . GLY A 1 11 ? -9.388 4.505 -6.273 1.00 0.00 11 GLY A O 6
ATOM 7578 N N . ILE A 1 12 ? -7.410 4.077 -5.276 1.00 0.00 12 ILE A N 6
ATOM 7579 C CA . ILE A 1 12 ? -6.638 4.722 -6.332 1.00 0.00 12 ILE A CA 6
ATOM 7580 C C . ILE A 1 12 ? -6.024 3.691 -7.277 1.00 0.00 12 ILE A C 6
ATOM 7581 O O . ILE A 1 12 ? -6.007 2.493 -6.985 1.00 0.00 12 ILE A O 6
ATOM 7597 N N . SER A 1 13 ? -5.524 4.171 -8.412 1.00 0.00 13 SER A N 6
ATOM 7598 C CA . SER A 1 13 ? -4.907 3.308 -9.414 1.00 0.00 13 SER A CA 6
ATOM 7599 C C . SER A 1 13 ? -3.386 3.379 -9.337 1.00 0.00 13 SER A C 6
ATOM 7600 O O . SER A 1 13 ? -2.826 4.369 -8.858 1.00 0.00 13 SER A O 6
ATOM 7608 N N . VAL A 1 14 ? -2.717 2.342 -9.847 1.00 0.00 14 VAL A N 6
ATOM 7609 C CA . VAL A 1 14 ? -1.260 2.318 -9.864 1.00 0.00 14 VAL A CA 6
ATOM 7610 C C . VAL A 1 14 ? -0.737 3.415 -10.789 1.00 0.00 14 VAL A C 6
ATOM 7611 O O . VAL A 1 14 ? 0.398 3.873 -10.650 1.00 0.00 14 VAL A O 6
ATOM 7624 N N . ASN A 1 15 ? -1.596 3.843 -11.722 1.00 0.00 15 ASN A N 6
ATOM 7625 C CA . ASN A 1 15 ? -1.261 4.899 -12.662 1.00 0.00 15 ASN A CA 6
ATOM 7626 C C . ASN A 1 15 ? -0.786 6.146 -11.918 1.00 0.00 15 ASN A C 6
ATOM 7627 O O . ASN A 1 15 ? 0.109 6.852 -12.382 1.00 0.00 15 ASN A O 6
ATOM 7638 N N . ASP A 1 16 ? -1.395 6.401 -10.753 1.00 0.00 16 ASP A N 6
ATOM 7639 C CA . ASP A 1 16 ? -1.040 7.551 -9.930 1.00 0.00 16 ASP A CA 6
ATOM 7640 C C . ASP A 1 16 ? 0.435 7.488 -9.522 1.00 0.00 16 ASP A C 6
ATOM 7641 O O . ASP A 1 16 ? 0.847 6.594 -8.784 1.00 0.00 16 ASP A O 6
ATOM 7650 N N . PRO A 1 17 ? 1.253 8.437 -10.023 1.00 0.00 17 PRO A N 6
ATOM 7651 C CA . PRO A 1 17 ? 2.697 8.492 -9.739 1.00 0.00 17 PRO A CA 6
ATOM 7652 C C . PRO A 1 17 ? 3.036 8.596 -8.253 1.00 0.00 17 PRO A C 6
ATOM 7653 O O . PRO A 1 17 ? 4.102 8.147 -7.833 1.00 0.00 17 PRO A O 6
ATOM 7664 N N . ARG A 1 18 ? 2.138 9.178 -7.458 1.00 0.00 18 ARG A N 6
ATOM 7665 C CA . ARG A 1 18 ? 2.373 9.315 -6.028 1.00 0.00 18 ARG A CA 6
ATOM 7666 C C . ARG A 1 18 ? 2.134 7.983 -5.323 1.00 0.00 18 ARG A C 6
ATOM 7667 O O . ARG A 1 18 ? 2.952 7.529 -4.530 1.00 0.00 18 ARG A O 6
ATOM 7688 N N . VAL A 1 19 ? 1.000 7.368 -5.630 1.00 0.00 19 VAL A N 6
ATOM 7689 C CA . VAL A 1 19 ? 0.605 6.094 -5.045 1.00 0.00 19 VAL A CA 6
ATOM 7690 C C . VAL A 1 19 ? 1.647 5.001 -5.298 1.00 0.00 19 VAL A C 6
ATOM 7691 O O . VAL A 1 19 ? 1.947 4.205 -4.407 1.00 0.00 19 VAL A O 6
ATOM 7704 N N . LYS A 1 20 ? 2.190 4.965 -6.513 1.00 0.00 20 LYS A N 6
ATOM 7705 C CA . LYS A 1 20 ? 3.193 3.962 -6.880 1.00 0.00 20 LYS A CA 6
ATOM 7706 C C . LYS A 1 20 ? 4.521 4.184 -6.151 1.00 0.00 20 LYS A C 6
ATOM 7707 O O . LYS A 1 20 ? 5.161 3.225 -5.705 1.00 0.00 20 LYS A O 6
ATOM 7726 N N . GLU A 1 21 ? 4.931 5.447 -6.029 1.00 0.00 21 GLU A N 6
ATOM 7727 C CA . GLU A 1 21 ? 6.182 5.782 -5.360 1.00 0.00 21 GLU A CA 6
ATOM 7728 C C . GLU A 1 21 ? 6.052 5.600 -3.856 1.00 0.00 21 GLU A C 6
ATOM 7729 O O . GLU A 1 21 ? 6.968 5.109 -3.195 1.00 0.00 21 GLU A O 6
ATOM 7741 N N . ILE A 1 22 ? 4.901 5.995 -3.327 1.00 0.00 22 ILE A N 6
ATOM 7742 C CA . ILE A 1 22 ? 4.634 5.876 -1.902 1.00 0.00 22 ILE A CA 6
ATOM 7743 C C . ILE A 1 22 ? 4.570 4.400 -1.487 1.00 0.00 22 ILE A C 6
ATOM 7744 O O . ILE A 1 22 ? 5.098 4.020 -0.441 1.00 0.00 22 ILE A O 6
ATOM 7760 N N . ALA A 1 23 ? 3.954 3.566 -2.333 1.00 0.00 23 ALA A N 6
ATOM 7761 C CA . ALA A 1 23 ? 3.862 2.127 -2.070 1.00 0.00 23 ALA A CA 6
ATOM 7762 C C . ALA A 1 23 ? 5.260 1.518 -1.965 1.00 0.00 23 ALA A C 6
ATOM 7763 O O . ALA A 1 23 ? 5.564 0.780 -1.023 1.00 0.00 23 ALA A O 6
ATOM 7770 N N . GLU A 1 24 ? 6.107 1.853 -2.941 1.00 0.00 24 GLU A N 6
ATOM 7771 C CA . GLU A 1 24 ? 7.489 1.369 -2.982 1.00 0.00 24 GLU A CA 6
ATOM 7772 C C . GLU A 1 24 ? 8.196 1.639 -1.656 1.00 0.00 24 GLU A C 6
ATOM 7773 O O . GLU A 1 24 ? 8.759 0.726 -1.049 1.00 0.00 24 GLU A O 6
ATOM 7785 N N . PHE A 1 25 ? 8.153 2.896 -1.210 1.00 0.00 25 PHE A N 6
ATOM 7786 C CA . PHE A 1 25 ? 8.783 3.285 0.050 1.00 0.00 25 PHE A CA 6
ATOM 7787 C C . PHE A 1 25 ? 8.238 2.453 1.205 1.00 0.00 25 PHE A C 6
ATOM 7788 O O . PHE A 1 25 ? 8.970 2.118 2.134 1.00 0.00 25 PHE A O 6
ATOM 7805 N N . ALA A 1 26 ? 6.948 2.122 1.137 1.00 0.00 26 ALA A N 6
ATOM 7806 C CA . ALA A 1 26 ? 6.311 1.325 2.183 1.00 0.00 26 ALA A CA 6
ATOM 7807 C C . ALA A 1 26 ? 7.008 -0.023 2.358 1.00 0.00 26 ALA A C 6
ATOM 7808 O O . ALA A 1 26 ? 7.322 -0.424 3.480 1.00 0.00 26 ALA A O 6
ATOM 7815 N N . LEU A 1 27 ? 7.248 -0.719 1.245 1.00 0.00 27 LEU A N 6
ATOM 7816 C CA . LEU A 1 27 ? 7.909 -2.025 1.282 1.00 0.00 27 LEU A CA 6
ATOM 7817 C C . LEU A 1 27 ? 9.382 -1.901 1.697 1.00 0.00 27 LEU A C 6
ATOM 7818 O O . LEU A 1 27 ? 9.856 -2.660 2.545 1.00 0.00 27 LEU A O 6
ATOM 7834 N N . LYS A 1 28 ? 10.101 -0.953 1.089 1.00 0.00 28 LYS A N 6
ATOM 7835 C CA . LYS A 1 28 ? 11.523 -0.746 1.389 1.00 0.00 28 LYS A CA 6
ATOM 7836 C C . LYS A 1 28 ? 11.754 -0.186 2.802 1.00 0.00 28 LYS A C 6
ATOM 7837 O O . LYS A 1 28 ? 12.868 -0.266 3.323 1.00 0.00 28 LYS A O 6
ATOM 7856 N N . GLN A 1 29 ? 10.713 0.382 3.417 1.00 0.00 29 GLN A N 6
ATOM 7857 C CA . GLN A 1 29 ? 10.829 0.951 4.761 1.00 0.00 29 GLN A CA 6
ATOM 7858 C C . GLN A 1 29 ? 10.645 -0.111 5.845 1.00 0.00 29 GLN A C 6
ATOM 7859 O O . GLN A 1 29 ? 11.307 -0.061 6.883 1.00 0.00 29 GLN A O 6
ATOM 7873 N N . HIS A 1 30 ? 9.737 -1.058 5.610 1.00 0.00 30 HIS A N 6
ATOM 7874 C CA . HIS A 1 30 ? 9.467 -2.114 6.581 1.00 0.00 30 HIS A CA 6
ATOM 7875 C C . HIS A 1 30 ? 10.627 -3.115 6.657 1.00 0.00 30 HIS A C 6
ATOM 7876 O O . HIS A 1 30 ? 11.662 -2.811 7.251 1.00 0.00 30 HIS A O 6
ATOM 7891 N N . ALA A 1 31 ? 10.464 -4.303 6.061 1.00 0.00 31 ALA A N 6
ATOM 7892 C CA . ALA A 1 31 ? 11.514 -5.320 6.076 1.00 0.00 31 ALA A CA 6
ATOM 7893 C C . ALA A 1 31 ? 11.945 -5.681 7.504 1.00 0.00 31 ALA A C 6
ATOM 7894 O O . ALA A 1 31 ? 13.122 -5.947 7.757 1.00 0.00 31 ALA A O 6
ATOM 7901 N N . GLU A 1 32 ? 10.986 -5.696 8.434 1.00 0.00 32 GLU A N 6
ATOM 7902 C CA . GLU A 1 32 ? 11.267 -6.028 9.828 1.00 0.00 32 GLU A CA 6
ATOM 7903 C C . GLU A 1 32 ? 11.735 -7.480 9.961 1.00 0.00 32 GLU A C 6
ATOM 7904 O O . GLU A 1 32 ? 12.622 -7.786 10.758 1.00 0.00 32 GLU A O 6
ATOM 7916 N N . GLN A 1 33 ? 11.135 -8.361 9.165 1.00 0.00 33 GLN A N 6
ATOM 7917 C CA . GLN A 1 33 ? 11.484 -9.783 9.172 1.00 0.00 33 GLN A CA 6
ATOM 7918 C C . GLN A 1 33 ? 11.897 -10.267 7.776 1.00 0.00 33 GLN A C 6
ATOM 7919 O O . GLN A 1 33 ? 11.995 -11.471 7.533 1.00 0.00 33 GLN A O 6
ATOM 7933 N N . ASN A 1 34 ? 12.142 -9.319 6.869 1.00 0.00 34 ASN A N 6
ATOM 7934 C CA . ASN A 1 34 ? 12.552 -9.619 5.499 1.00 0.00 34 ASN A CA 6
ATOM 7935 C C . ASN A 1 34 ? 11.425 -10.283 4.701 1.00 0.00 34 ASN A C 6
ATOM 7936 O O . ASN A 1 34 ? 11.345 -11.509 4.619 1.00 0.00 34 ASN A O 6
ATOM 7947 N N . LEU A 1 35 ? 10.570 -9.455 4.097 1.00 0.00 35 LEU A N 6
ATOM 7948 C CA . LEU A 1 35 ? 9.459 -9.942 3.278 1.00 0.00 35 LEU A CA 6
ATOM 7949 C C . LEU A 1 35 ? 9.515 -9.301 1.897 1.00 0.00 35 LEU A C 6
ATOM 7950 O O . LEU A 1 35 ? 10.157 -8.265 1.710 1.00 0.00 35 LEU A O 6
ATOM 7966 N N . ILE A 1 36 ? 8.883 -9.944 0.921 1.00 0.00 36 ILE A N 6
ATOM 7967 C CA . ILE A 1 36 ? 8.917 -9.451 -0.450 1.00 0.00 36 ILE A CA 6
ATOM 7968 C C . ILE A 1 36 ? 7.535 -9.098 -0.974 1.00 0.00 36 ILE A C 6
ATOM 7969 O O . ILE A 1 36 ? 6.631 -9.929 -0.975 1.00 0.00 36 ILE A O 6
ATOM 7985 N N . LEU A 1 37 ? 7.391 -7.861 -1.446 1.00 0.00 37 LEU A N 6
ATOM 7986 C CA . LEU A 1 37 ? 6.130 -7.399 -2.003 1.00 0.00 37 LEU A CA 6
ATOM 7987 C C . LEU A 1 37 ? 6.092 -7.672 -3.501 1.00 0.00 37 LEU A C 6
ATOM 7988 O O . LEU A 1 37 ? 6.861 -7.093 -4.269 1.00 0.00 37 LEU A O 6
ATOM 8004 N N . ALA A 1 38 ? 5.198 -8.567 -3.906 1.00 0.00 38 ALA A N 6
ATOM 8005 C CA . ALA A 1 38 ? 5.056 -8.940 -5.308 1.00 0.00 38 ALA A CA 6
ATOM 8006 C C . ALA A 1 38 ? 4.572 -7.769 -6.158 1.00 0.00 38 ALA A C 6
ATOM 8007 O O . ALA A 1 38 ? 4.866 -7.712 -7.353 1.00 0.00 38 ALA A O 6
ATOM 8014 N N . GLY A 1 39 ? 3.842 -6.829 -5.548 1.00 0.00 39 GLY A N 6
ATOM 8015 C CA . GLY A 1 39 ? 3.363 -5.683 -6.306 1.00 0.00 39 GLY A CA 6
ATOM 8016 C C . GLY A 1 39 ? 2.211 -4.944 -5.650 1.00 0.00 39 GLY A C 6
ATOM 8017 O O . GLY A 1 39 ? 1.591 -5.444 -4.712 1.00 0.00 39 GLY A O 6
ATOM 8021 N N . VAL A 1 40 ? 1.929 -3.744 -6.166 1.00 0.00 40 VAL A N 6
ATOM 8022 C CA . VAL A 1 40 ? 0.846 -2.904 -5.659 1.00 0.00 40 VAL A CA 6
ATOM 8023 C C . VAL A 1 40 ? -0.510 -3.411 -6.159 1.00 0.00 40 VAL A C 6
ATOM 8024 O O . VAL A 1 40 ? -0.653 -3.771 -7.329 1.00 0.00 40 VAL A O 6
ATOM 8037 N N . ASP A 1 41 ? -1.499 -3.438 -5.264 1.00 0.00 41 ASP A N 6
ATOM 8038 C CA . ASP A 1 41 ? -2.842 -3.902 -5.612 1.00 0.00 41 ASP A CA 6
ATOM 8039 C C . ASP A 1 41 ? -3.820 -2.730 -5.722 1.00 0.00 41 ASP A C 6
ATOM 8040 O O . ASP A 1 41 ? -4.302 -2.415 -6.811 1.00 0.00 41 ASP A O 6
ATOM 8049 N N . ALA A 1 42 ? -4.107 -2.096 -4.585 1.00 0.00 42 ALA A N 6
ATOM 8050 C CA . ALA A 1 42 ? -5.027 -0.959 -4.533 1.00 0.00 42 ALA A CA 6
ATOM 8051 C C . ALA A 1 42 ? -4.850 -0.185 -3.228 1.00 0.00 42 ALA A C 6
ATOM 8052 O O . ALA A 1 42 ? -4.106 -0.617 -2.346 1.00 0.00 42 ALA A O 6
ATOM 8059 N N . GLY A 1 43 ? -5.530 0.956 -3.098 1.00 0.00 43 GLY A N 6
ATOM 8060 C CA . GLY A 1 43 ? -5.402 1.738 -1.881 1.00 0.00 43 GLY A CA 6
ATOM 8061 C C . GLY A 1 43 ? -6.393 2.872 -1.765 1.00 0.00 43 GLY A C 6
ATOM 8062 O O . GLY A 1 43 ? -7.406 2.904 -2.458 1.00 0.00 43 GLY A O 6
ATOM 8066 N N . GLN A 1 44 ? -6.091 3.794 -0.854 1.00 0.00 44 GLN A N 6
ATOM 8067 C CA . GLN A 1 44 ? -6.943 4.939 -0.586 1.00 0.00 44 GLN A CA 6
ATOM 8068 C C . GLN A 1 44 ? -6.135 6.108 -0.031 1.00 0.00 44 GLN A C 6
ATOM 8069 O O . GLN A 1 44 ? -5.261 5.922 0.815 1.00 0.00 44 GLN A O 6
ATOM 8083 N N . ILE A 1 45 ? -6.434 7.312 -0.513 1.00 0.00 45 ILE A N 6
ATOM 8084 C CA . ILE A 1 45 ? -5.732 8.514 -0.072 1.00 0.00 45 ILE A CA 6
ATOM 8085 C C . ILE A 1 45 ? -6.673 9.460 0.666 1.00 0.00 45 ILE A C 6
ATOM 8086 O O . ILE A 1 45 ? -7.725 9.834 0.145 1.00 0.00 45 ILE A O 6
ATOM 8102 N N . ILE A 1 46 ? -6.286 9.844 1.880 1.00 0.00 46 ILE A N 6
ATOM 8103 C CA . ILE A 1 46 ? -7.091 10.749 2.692 1.00 0.00 46 ILE A CA 6
ATOM 8104 C C . ILE A 1 46 ? -6.417 12.115 2.803 1.00 0.00 46 ILE A C 6
ATOM 8105 O O . ILE A 1 46 ? -5.289 12.234 3.313 1.00 0.00 46 ILE A O 6
ATOM 8121 N N . LYS A 1 47 ? -7.107 13.137 2.284 1.00 0.00 47 LYS A N 6
ATOM 8122 C CA . LYS A 1 47 ? -6.588 14.500 2.283 1.00 0.00 47 LYS A CA 6
ATOM 8123 C C . LYS A 1 47 ? -7.646 15.543 2.667 1.00 0.00 47 LYS A C 6
ATOM 8124 O O . LYS A 1 47 ? -8.850 15.295 2.585 1.00 0.00 47 LYS A O 6
ATOM 8143 N N . GLY A 1 48 ? -7.159 16.727 3.041 1.00 0.00 48 GLY A N 6
ATOM 8144 C CA . GLY A 1 48 ? -8.013 17.855 3.392 1.00 0.00 48 GLY A CA 6
ATOM 8145 C C . GLY A 1 48 ? -7.477 19.111 2.733 1.00 0.00 48 GLY A C 6
ATOM 8146 O O . GLY A 1 48 ? -8.026 19.592 1.741 1.00 0.00 48 GLY A O 6
ATOM 8150 N N . ILE A 1 49 ? -6.350 19.587 3.257 1.00 0.00 49 ILE A N 6
ATOM 8151 C CA . ILE A 1 49 ? -5.639 20.735 2.706 1.00 0.00 49 ILE A CA 6
ATOM 8152 C C . ILE A 1 49 ? -4.245 20.239 2.324 1.00 0.00 49 ILE A C 6
ATOM 8153 O O . ILE A 1 49 ? -3.480 19.810 3.191 1.00 0.00 49 ILE A O 6
ATOM 8169 N N . PRO A 1 50 ? -3.911 20.185 1.023 1.00 0.00 50 PRO A N 6
ATOM 8170 C CA . PRO A 1 50 ? -2.635 19.627 0.600 1.00 0.00 50 PRO A CA 6
ATOM 8171 C C . PRO A 1 50 ? -1.441 20.563 0.684 1.00 0.00 50 PRO A C 6
ATOM 8172 O O . PRO A 1 50 ? -1.310 21.529 -0.069 1.00 0.00 50 PRO A O 6
ATOM 8183 N N . HIS A 1 51 ? -0.540 20.179 1.568 1.00 0.00 51 HIS A N 6
ATOM 8184 C CA . HIS A 1 51 ? 0.734 20.851 1.772 1.00 0.00 51 HIS A CA 6
ATOM 8185 C C . HIS A 1 51 ? 1.840 19.814 1.535 1.00 0.00 51 HIS A C 6
ATOM 8186 O O . HIS A 1 51 ? 2.966 19.958 2.011 1.00 0.00 51 HIS A O 6
ATOM 8201 N N . TRP A 1 52 ? 1.464 18.743 0.813 1.00 0.00 52 TRP A N 6
ATOM 8202 C CA . TRP A 1 52 ? 2.337 17.620 0.503 1.00 0.00 52 TRP A CA 6
ATOM 8203 C C . TRP A 1 52 ? 2.599 16.763 1.744 1.00 0.00 52 TRP A C 6
ATOM 8204 O O . TRP A 1 52 ? 3.659 16.155 1.893 1.00 0.00 52 TRP A O 6
ATOM 8225 N N . ASP A 1 53 ? 1.581 16.699 2.610 1.00 0.00 53 ASP A N 6
ATOM 8226 C CA . ASP A 1 53 ? 1.613 15.895 3.831 1.00 0.00 53 ASP A CA 6
ATOM 8227 C C . ASP A 1 53 ? 0.446 14.893 3.818 1.00 0.00 53 ASP A C 6
ATOM 8228 O O . ASP A 1 53 ? -0.066 14.499 4.868 1.00 0.00 53 ASP A O 6
ATOM 8237 N N . ASN A 1 54 ? 0.010 14.526 2.607 1.00 0.00 54 ASN A N 6
ATOM 8238 C CA . ASN A 1 54 ? -1.123 13.620 2.400 1.00 0.00 54 ASN A CA 6
ATOM 8239 C C . ASN A 1 54 ? -0.945 12.262 3.079 1.00 0.00 54 ASN A C 6
ATOM 8240 O O . ASN A 1 54 ? 0.171 11.751 3.192 1.00 0.00 54 ASN A O 6
ATOM 8251 N N . TYR A 1 55 ? -2.072 11.676 3.512 1.00 0.00 55 TYR A N 6
ATOM 8252 C CA . TYR A 1 55 ? -2.062 10.367 4.162 1.00 0.00 55 TYR A CA 6
ATOM 8253 C C . TYR A 1 55 ? -2.439 9.281 3.155 1.00 0.00 55 TYR A C 6
ATOM 8254 O O . TYR A 1 55 ? -3.403 9.435 2.403 1.00 0.00 55 TYR A O 6
ATOM 8272 N N . TYR A 1 56 ? -1.664 8.195 3.128 1.00 0.00 56 TYR A N 6
ATOM 8273 C CA . TYR A 1 56 ? -1.912 7.102 2.192 1.00 0.00 56 TYR A CA 6
ATOM 8274 C C . TYR A 1 56 ? -2.202 5.780 2.915 1.00 0.00 56 TYR A C 6
ATOM 8275 O O . TYR A 1 56 ? -1.519 5.412 3.870 1.00 0.00 56 TYR A O 6
ATOM 8293 N N . ASN A 1 57 ? -3.226 5.078 2.431 1.00 0.00 57 ASN A N 6
ATOM 8294 C CA . ASN A 1 57 ? -3.650 3.789 2.985 1.00 0.00 57 ASN A CA 6
ATOM 8295 C C . ASN A 1 57 ? -3.801 2.789 1.845 1.00 0.00 57 ASN A C 6
ATOM 8296 O O . ASN A 1 57 ? -4.678 2.960 1.008 1.00 0.00 57 ASN A O 6
ATOM 8307 N N . LEU A 1 58 ? -2.941 1.769 1.770 1.00 0.00 58 LEU A N 6
ATOM 8308 C CA . LEU A 1 58 ? -3.040 0.825 0.648 1.00 0.00 58 LEU A CA 6
ATOM 8309 C C . LEU A 1 58 ? -2.777 -0.635 1.016 1.00 0.00 58 LEU A C 6
ATOM 8310 O O . LEU A 1 58 ? -2.205 -0.949 2.060 1.00 0.00 58 LEU A O 6
ATOM 8326 N N . ILE A 1 59 ? -3.195 -1.513 0.096 1.00 0.00 59 ILE A N 6
ATOM 8327 C CA . ILE A 1 59 ? -3.023 -2.962 0.222 1.00 0.00 59 ILE A CA 6
ATOM 8328 C C . ILE A 1 59 ? -2.243 -3.487 -0.986 1.00 0.00 59 ILE A C 6
ATOM 8329 O O . ILE A 1 59 ? -2.489 -3.058 -2.115 1.00 0.00 59 ILE A O 6
ATOM 8345 N N . LEU A 1 60 ? -1.302 -4.401 -0.756 1.00 0.00 60 LEU A N 6
ATOM 8346 C CA . LEU A 1 60 ? -0.496 -4.951 -1.845 1.00 0.00 60 LEU A CA 6
ATOM 8347 C C . LEU A 1 60 ? -0.228 -6.452 -1.656 1.00 0.00 60 LEU A C 6
ATOM 8348 O O . LEU A 1 60 ? -0.487 -7.010 -0.586 1.00 0.00 60 LEU A O 6
ATOM 8364 N N . SER A 1 61 ? 0.301 -7.094 -2.707 1.00 0.00 61 SER A N 6
ATOM 8365 C CA . SER A 1 61 ? 0.622 -8.526 -2.670 1.00 0.00 61 SER A CA 6
ATOM 8366 C C . SER A 1 61 ? 2.069 -8.731 -2.232 1.00 0.00 61 SER A C 6
ATOM 8367 O O . SER A 1 61 ? 2.958 -7.991 -2.664 1.00 0.00 61 SER A O 6
ATOM 8375 N N . ALA A 1 62 ? 2.302 -9.732 -1.373 1.00 0.00 62 ALA A N 6
ATOM 8376 C CA . ALA A 1 62 ? 3.652 -10.017 -0.876 1.00 0.00 62 ALA A CA 6
ATOM 8377 C C . ALA A 1 62 ? 3.816 -11.465 -0.405 1.00 0.00 62 ALA A C 6
ATOM 8378 O O . ALA A 1 62 ? 2.887 -12.068 0.135 1.00 0.00 62 ALA A O 6
ATOM 8385 N N . LYS A 1 63 ? 5.023 -12.001 -0.598 1.00 0.00 63 LYS A N 6
ATOM 8386 C CA . LYS A 1 63 ? 5.353 -13.361 -0.179 1.00 0.00 63 LYS A CA 6
ATOM 8387 C C . LYS A 1 63 ? 6.834 -13.470 0.182 1.00 0.00 63 LYS A C 6
ATOM 8388 O O . LYS A 1 63 ? 7.628 -12.580 -0.135 1.00 0.00 63 LYS A O 6
ATOM 8407 N N . HIS A 1 64 ? 7.193 -14.550 0.874 1.00 0.00 64 HIS A N 6
ATOM 8408 C CA . HIS A 1 64 ? 8.571 -14.767 1.303 1.00 0.00 64 HIS A CA 6
ATOM 8409 C C . HIS A 1 64 ? 9.307 -15.783 0.420 1.00 0.00 64 HIS A C 6
ATOM 8410 O O . HIS A 1 64 ? 10.493 -16.038 0.635 1.00 0.00 64 HIS A O 6
ATOM 8425 N N . SER A 1 65 ? 8.614 -16.371 -0.562 1.00 0.00 65 SER A N 6
ATOM 8426 C CA . SER A 1 65 ? 9.241 -17.357 -1.440 1.00 0.00 65 SER A CA 6
ATOM 8427 C C . SER A 1 65 ? 8.656 -17.325 -2.853 1.00 0.00 65 SER A C 6
ATOM 8428 O O . SER A 1 65 ? 7.455 -17.119 -3.039 1.00 0.00 65 SER A O 6
ATOM 8436 N N . PRO A 1 66 ? 9.511 -17.563 -3.867 1.00 0.00 66 PRO A N 6
ATOM 8437 C CA . PRO A 1 66 ? 9.097 -17.590 -5.277 1.00 0.00 66 PRO A CA 6
ATOM 8438 C C . PRO A 1 66 ? 8.137 -18.743 -5.573 1.00 0.00 66 PRO A C 6
ATOM 8439 O O . PRO A 1 66 ? 7.248 -18.619 -6.417 1.00 0.00 66 PRO A O 6
ATOM 8450 N N . HIS A 1 67 ? 8.324 -19.860 -4.867 1.00 0.00 67 HIS A N 6
ATOM 8451 C CA . HIS A 1 67 ? 7.481 -21.041 -5.040 1.00 0.00 67 HIS A CA 6
ATOM 8452 C C . HIS A 1 67 ? 6.273 -21.018 -4.095 1.00 0.00 67 HIS A C 6
ATOM 8453 O O . HIS A 1 67 ? 5.615 -22.043 -3.907 1.00 0.00 67 HIS A O 6
ATOM 8468 N N . GLU A 1 68 ? 5.985 -19.855 -3.498 1.00 0.00 68 GLU A N 6
ATOM 8469 C CA . GLU A 1 68 ? 4.859 -19.730 -2.578 1.00 0.00 68 GLU A CA 6
ATOM 8470 C C . GLU A 1 68 ? 3.819 -18.734 -3.089 1.00 0.00 68 GLU A C 6
ATOM 8471 O O . GLU A 1 68 ? 4.067 -17.979 -4.030 1.00 0.00 68 GLU A O 6
ATOM 8483 N N . PHE A 1 69 ? 2.648 -18.758 -2.456 1.00 0.00 69 PHE A N 6
ATOM 8484 C CA . PHE A 1 69 ? 1.532 -17.883 -2.816 1.00 0.00 69 PHE A CA 6
ATOM 8485 C C . PHE A 1 69 ? 1.847 -16.410 -2.575 1.00 0.00 69 PHE A C 6
ATOM 8486 O O . PHE A 1 69 ? 2.946 -16.056 -2.158 1.00 0.00 69 PHE A O 6
ATOM 8503 N N . SER A 1 70 ? 0.840 -15.567 -2.814 1.00 0.00 70 SER A N 6
ATOM 8504 C CA . SER A 1 70 ? 0.942 -14.127 -2.604 1.00 0.00 70 SER A CA 6
ATOM 8505 C C . SER A 1 70 ? -0.262 -13.681 -1.794 1.00 0.00 70 SER A C 6
ATOM 8506 O O . SER A 1 70 ? -1.405 -13.922 -2.191 1.00 0.00 70 SER A O 6
ATOM 8514 N N . LYS A 1 71 ? -0.013 -13.065 -0.651 1.00 0.00 71 LYS A N 6
ATOM 8515 C CA . LYS A 1 71 ? -1.096 -12.626 0.213 1.00 0.00 71 LYS A CA 6
ATOM 8516 C C . LYS A 1 71 ? -1.200 -11.105 0.256 1.00 0.00 71 LYS A C 6
ATOM 8517 O O . LYS A 1 71 ? -0.332 -10.396 -0.256 1.00 0.00 71 LYS A O 6
ATOM 8536 N N . PHE A 1 72 ? -2.286 -10.613 0.846 1.00 0.00 72 PHE A N 6
ATOM 8537 C CA . PHE A 1 72 ? -2.535 -9.179 0.936 1.00 0.00 72 PHE A CA 6
ATOM 8538 C C . PHE A 1 72 ? -1.999 -8.598 2.238 1.00 0.00 72 PHE A C 6
ATOM 8539 O O . PHE A 1 72 ? -1.959 -9.278 3.263 1.00 0.00 72 PHE A O 6
ATOM 8556 N N . TYR A 1 73 ? -1.595 -7.329 2.183 1.00 0.00 73 TYR A N 6
ATOM 8557 C CA . TYR A 1 73 ? -1.071 -6.623 3.345 1.00 0.00 73 TYR A CA 6
ATOM 8558 C C . TYR A 1 73 ? -1.514 -5.163 3.305 1.00 0.00 73 TYR A C 6
ATOM 8559 O O . TYR A 1 73 ? -1.484 -4.534 2.249 1.00 0.00 73 TYR A O 6
ATOM 8577 N N . ASN A 1 74 ? -1.915 -4.630 4.454 1.00 0.00 74 ASN A N 6
ATOM 8578 C CA . ASN A 1 74 ? -2.363 -3.243 4.549 1.00 0.00 74 ASN A CA 6
ATOM 8579 C C . ASN A 1 74 ? -1.342 -2.406 5.307 1.00 0.00 74 ASN A C 6
ATOM 8580 O O . ASN A 1 74 ? -0.939 -2.756 6.417 1.00 0.00 74 ASN A O 6
ATOM 8591 N N . VAL A 1 75 ? -0.914 -1.309 4.686 1.00 0.00 75 VAL A N 6
ATOM 8592 C CA . VAL A 1 75 ? 0.081 -0.429 5.287 1.00 0.00 75 VAL A CA 6
ATOM 8593 C C . VAL A 1 75 ? -0.371 1.027 5.318 1.00 0.00 75 VAL A C 6
ATOM 8594 O O . VAL A 1 75 ? -1.052 1.509 4.402 1.00 0.00 75 VAL A O 6
ATOM 8607 N N . VAL A 1 76 ? 0.052 1.722 6.377 1.00 0.00 76 VAL A N 6
ATOM 8608 C CA . VAL A 1 76 ? -0.249 3.135 6.561 1.00 0.00 76 VAL A CA 6
ATOM 8609 C C . VAL A 1 76 ? 0.989 3.947 6.216 1.00 0.00 76 VAL A C 6
ATOM 8610 O O . VAL A 1 76 ? 2.033 3.790 6.852 1.00 0.00 76 VAL A O 6
ATOM 8623 N N . VAL A 1 77 ? 0.879 4.790 5.196 1.00 0.00 77 VAL A N 6
ATOM 8624 C CA . VAL A 1 77 ? 2.008 5.601 4.755 1.00 0.00 77 VAL A CA 6
ATOM 8625 C C . VAL A 1 77 ? 1.722 7.092 4.867 1.00 0.00 77 VAL A C 6
ATOM 8626 O O . VAL A 1 77 ? 0.654 7.565 4.478 1.00 0.00 77 VAL A O 6
ATOM 8639 N N . LEU A 1 78 ? 2.701 7.823 5.393 1.00 0.00 78 LEU A N 6
ATOM 8640 C CA . LEU A 1 78 ? 2.595 9.262 5.555 1.00 0.00 78 LEU A CA 6
ATOM 8641 C C . LEU A 1 78 ? 3.659 9.971 4.716 1.00 0.00 78 LEU A C 6
ATOM 8642 O O . LEU A 1 78 ? 4.855 9.698 4.851 1.00 0.00 78 LEU A O 6
ATOM 8658 N N . GLU A 1 79 ? 3.212 10.880 3.853 1.00 0.00 79 GLU A N 6
ATOM 8659 C CA . GLU A 1 79 ? 4.112 11.637 2.990 1.00 0.00 79 GLU A CA 6
ATOM 8660 C C . GLU A 1 79 ? 4.559 12.920 3.702 1.00 0.00 79 GLU A C 6
ATOM 8661 O O . GLU A 1 79 ? 3.722 13.703 4.148 1.00 0.00 79 GLU A O 6
ATOM 8673 N N . LYS A 1 80 ? 5.876 13.122 3.833 1.00 0.00 80 LYS A N 6
ATOM 8674 C CA . LYS A 1 80 ? 6.394 14.309 4.522 1.00 0.00 80 LYS A CA 6
ATOM 8675 C C . LYS A 1 80 ? 7.399 15.094 3.681 1.00 0.00 80 LYS A C 6
ATOM 8676 O O . LYS A 1 80 ? 8.144 14.528 2.873 1.00 0.00 80 LYS A O 6
ATOM 8695 N N . ALA A 1 81 ? 7.426 16.407 3.913 1.00 0.00 81 ALA A N 6
ATOM 8696 C CA . ALA A 1 81 ? 8.346 17.307 3.221 1.00 0.00 81 ALA A CA 6
ATOM 8697 C C . ALA A 1 81 ? 9.552 17.642 4.103 1.00 0.00 81 ALA A C 6
ATOM 8698 O O . ALA A 1 81 ? 10.635 17.928 3.592 1.00 0.00 81 ALA A O 6
ATOM 8705 N N . SER A 1 82 ? 9.361 17.596 5.430 1.00 0.00 82 SER A N 6
ATOM 8706 C CA . SER A 1 82 ? 10.439 17.886 6.380 1.00 0.00 82 SER A CA 6
ATOM 8707 C C . SER A 1 82 ? 11.659 17.006 6.107 1.00 0.00 82 SER A C 6
ATOM 8708 O O . SER A 1 82 ? 12.793 17.486 6.116 1.00 0.00 82 SER A O 6
ATOM 8716 N N . ASP A 1 83 ? 11.415 15.719 5.850 1.00 0.00 83 ASP A N 6
ATOM 8717 C CA . ASP A 1 83 ? 12.490 14.773 5.553 1.00 0.00 83 ASP A CA 6
ATOM 8718 C C . ASP A 1 83 ? 12.706 14.641 4.039 1.00 0.00 83 ASP A C 6
ATOM 8719 O O . ASP A 1 83 ? 13.653 13.987 3.600 1.00 0.00 83 ASP A O 6
ATOM 8728 N N . ASN A 1 84 ? 11.820 15.268 3.247 1.00 0.00 84 ASN A N 6
ATOM 8729 C CA . ASN A 1 84 ? 11.906 15.226 1.787 1.00 0.00 84 ASN A CA 6
ATOM 8730 C C . ASN A 1 84 ? 11.790 13.791 1.275 1.00 0.00 84 ASN A C 6
ATOM 8731 O O . ASN A 1 84 ? 12.616 13.336 0.480 1.00 0.00 84 ASN A O 6
ATOM 8742 N N . SER A 1 85 ? 10.759 13.078 1.739 1.00 0.00 85 SER A N 6
ATOM 8743 C CA . SER A 1 85 ? 10.543 11.696 1.334 1.00 0.00 85 SER A CA 6
ATOM 8744 C C . SER A 1 85 ? 9.225 11.151 1.897 1.00 0.00 85 SER A C 6
ATOM 8745 O O . SER A 1 85 ? 8.358 11.909 2.335 1.00 0.00 85 SER A O 6
ATOM 8753 N N . LEU A 1 86 ? 9.095 9.827 1.887 1.00 0.00 86 LEU A N 6
ATOM 8754 C CA . LEU A 1 86 ? 7.902 9.154 2.396 1.00 0.00 86 LEU A CA 6
ATOM 8755 C C . LEU A 1 86 ? 8.191 8.537 3.761 1.00 0.00 86 LEU A C 6
ATOM 8756 O O . LEU A 1 86 ? 9.344 8.500 4.196 1.00 0.00 86 LEU A O 6
ATOM 8772 N N . LYS A 1 87 ? 7.149 8.060 4.444 1.00 0.00 87 LYS A N 6
ATOM 8773 C CA . LYS A 1 87 ? 7.330 7.455 5.759 1.00 0.00 87 LYS A CA 6
ATOM 8774 C C . LYS A 1 87 ? 6.311 6.351 6.020 1.00 0.00 87 LYS A C 6
ATOM 8775 O O . LYS A 1 87 ? 5.107 6.606 6.075 1.00 0.00 87 LYS A O 6
ATOM 8794 N N . LEU A 1 88 ? 6.806 5.130 6.209 1.00 0.00 88 LEU A N 6
ATOM 8795 C CA . LEU A 1 88 ? 5.941 3.994 6.498 1.00 0.00 88 LEU A CA 6
ATOM 8796 C C . LEU A 1 88 ? 5.543 4.031 7.972 1.00 0.00 88 LEU A C 6
ATOM 8797 O O . LEU A 1 88 ? 6.363 3.768 8.854 1.00 0.00 88 LEU A O 6
ATOM 8813 N N . VAL A 1 89 ? 4.287 4.390 8.229 1.00 0.00 89 VAL A N 6
ATOM 8814 C CA . VAL A 1 89 ? 3.782 4.498 9.598 1.00 0.00 89 VAL A CA 6
ATOM 8815 C C . VAL A 1 89 ? 3.565 3.127 10.229 1.00 0.00 89 VAL A C 6
ATOM 8816 O O . VAL A 1 89 ? 4.086 2.853 11.310 1.00 0.00 89 VAL A O 6
ATOM 8829 N N . ALA A 1 90 ? 2.790 2.272 9.561 1.00 0.00 90 ALA A N 6
ATOM 8830 C CA . ALA A 1 90 ? 2.512 0.938 10.088 1.00 0.00 90 ALA A CA 6
ATOM 8831 C C . ALA A 1 90 ? 2.438 -0.114 8.986 1.00 0.00 90 ALA A C 6
ATOM 8832 O O . ALA A 1 90 ? 2.068 0.181 7.849 1.00 0.00 90 ALA A O 6
ATOM 8839 N N . PHE A 1 91 ? 2.781 -1.351 9.349 1.00 0.00 91 PHE A N 6
ATOM 8840 C CA . PHE A 1 91 ? 2.745 -2.473 8.419 1.00 0.00 91 PHE A CA 6
ATOM 8841 C C . PHE A 1 91 ? 1.923 -3.610 9.017 1.00 0.00 91 PHE A C 6
ATOM 8842 O O . PHE A 1 91 ? 2.223 -4.098 10.108 1.00 0.00 91 PHE A O 6
ATOM 8859 N N . VAL A 1 92 ? 0.854 -3.993 8.318 1.00 0.00 92 VAL A N 6
ATOM 8860 C CA . VAL A 1 92 ? -0.046 -5.035 8.804 1.00 0.00 92 VAL A CA 6
ATOM 8861 C C . VAL A 1 92 ? -0.365 -6.079 7.734 1.00 0.00 92 VAL A C 6
ATOM 8862 O O . VAL A 1 92 ? -0.599 -5.739 6.575 1.00 0.00 92 VAL A O 6
ATOM 8875 N N . PRO A 1 93 ? -0.401 -7.371 8.119 1.00 0.00 93 PRO A N 6
ATOM 8876 C CA . PRO A 1 93 ? -0.716 -8.464 7.200 1.00 0.00 93 PRO A CA 6
ATOM 8877 C C . PRO A 1 93 ? -2.223 -8.642 7.024 1.00 0.00 93 PRO A C 6
ATOM 8878 O O . PRO A 1 93 ? -2.974 -8.613 8.000 1.00 0.00 93 PRO A O 6
ATOM 8889 N N . LEU A 1 94 ? -2.662 -8.823 5.780 1.00 0.00 94 LEU A N 6
ATOM 8890 C CA . LEU A 1 94 ? -4.080 -9.003 5.491 1.00 0.00 94 LEU A CA 6
ATOM 8891 C C . LEU A 1 94 ? -4.381 -10.440 5.057 1.00 0.00 94 LEU A C 6
ATOM 8892 O O . LEU A 1 94 ? -5.118 -10.667 4.095 1.00 0.00 94 LEU A O 6
ATOM 8908 N N . PHE A 1 95 ? -3.814 -11.410 5.778 1.00 0.00 95 PHE A N 6
ATOM 8909 C CA . PHE A 1 95 ? -4.031 -12.823 5.469 1.00 0.00 95 PHE A CA 6
ATOM 8910 C C . PHE A 1 95 ? -4.292 -13.632 6.741 1.00 0.00 95 PHE A C 6
ATOM 8911 O O . PHE A 1 95 ? -5.245 -14.437 6.740 1.00 0.00 95 PHE A O 6
ATOM 8929 N N . GLY A 1 1 ? -20.442 -3.829 0.730 1.00 0.00 1 GLY A N 7
ATOM 8930 C CA . GLY A 1 1 ? -21.427 -4.934 0.896 1.00 0.00 1 GLY A CA 7
ATOM 8931 C C . GLY A 1 1 ? -22.074 -5.343 -0.417 1.00 0.00 1 GLY A C 7
ATOM 8932 O O . GLY A 1 1 ? -21.593 -6.259 -1.085 1.00 0.00 1 GLY A O 7
ATOM 8938 N N . PRO A 1 2 ? -23.177 -4.677 -0.814 1.00 0.00 2 PRO A N 7
ATOM 8939 C CA . PRO A 1 2 ? -23.890 -4.983 -2.064 1.00 0.00 2 PRO A CA 7
ATOM 8940 C C . PRO A 1 2 ? -23.087 -4.606 -3.310 1.00 0.00 2 PRO A C 7
ATOM 8941 O O . PRO A 1 2 ? -22.103 -3.870 -3.226 1.00 0.00 2 PRO A O 7
ATOM 8952 N N . GLY A 1 3 ? -23.517 -5.118 -4.465 1.00 0.00 3 GLY A N 7
ATOM 8953 C CA . GLY A 1 3 ? -22.833 -4.826 -5.714 1.00 0.00 3 GLY A CA 7
ATOM 8954 C C . GLY A 1 3 ? -22.394 -6.081 -6.448 1.00 0.00 3 GLY A C 7
ATOM 8955 O O . GLY A 1 3 ? -23.214 -6.745 -7.083 1.00 0.00 3 GLY A O 7
ATOM 8959 N N . PRO A 1 4 ? -21.093 -6.432 -6.379 1.00 0.00 4 PRO A N 7
ATOM 8960 C CA . PRO A 1 4 ? -20.551 -7.615 -7.045 1.00 0.00 4 PRO A CA 7
ATOM 8961 C C . PRO A 1 4 ? -20.718 -8.884 -6.215 1.00 0.00 4 PRO A C 7
ATOM 8962 O O . PRO A 1 4 ? -21.160 -8.836 -5.065 1.00 0.00 4 PRO A O 7
ATOM 8973 N N . ALA A 1 5 ? -20.355 -10.017 -6.809 1.00 0.00 5 ALA A N 7
ATOM 8974 C CA . ALA A 1 5 ? -20.454 -11.308 -6.135 1.00 0.00 5 ALA A CA 7
ATOM 8975 C C . ALA A 1 5 ? -19.079 -11.954 -5.947 1.00 0.00 5 ALA A C 7
ATOM 8976 O O . ALA A 1 5 ? -18.872 -12.712 -4.999 1.00 0.00 5 ALA A O 7
ATOM 8983 N N . ILE A 1 6 ? -18.142 -11.648 -6.851 1.00 0.00 6 ILE A N 7
ATOM 8984 C CA . ILE A 1 6 ? -16.790 -12.198 -6.778 1.00 0.00 6 ILE A CA 7
ATOM 8985 C C . ILE A 1 6 ? -15.773 -11.109 -6.438 1.00 0.00 6 ILE A C 7
ATOM 8986 O O . ILE A 1 6 ? -15.027 -11.234 -5.467 1.00 0.00 6 ILE A O 7
ATOM 9002 N N . GLY A 1 7 ? -15.747 -10.043 -7.242 1.00 0.00 7 GLY A N 7
ATOM 9003 C CA . GLY A 1 7 ? -14.813 -8.955 -7.003 1.00 0.00 7 GLY A CA 7
ATOM 9004 C C . GLY A 1 7 ? -15.228 -7.655 -7.667 1.00 0.00 7 GLY A C 7
ATOM 9005 O O . GLY A 1 7 ? -16.147 -7.631 -8.487 1.00 0.00 7 GLY A O 7
ATOM 9009 N N . GLU A 1 8 ? -14.542 -6.573 -7.305 1.00 0.00 8 GLU A N 7
ATOM 9010 C CA . GLU A 1 8 ? -14.830 -5.252 -7.860 1.00 0.00 8 GLU A CA 7
ATOM 9011 C C . GLU A 1 8 ? -13.559 -4.415 -7.976 1.00 0.00 8 GLU A C 7
ATOM 9012 O O . GLU A 1 8 ? -12.516 -4.770 -7.423 1.00 0.00 8 GLU A O 7
ATOM 9024 N N . VAL A 1 9 ? -13.657 -3.297 -8.694 1.00 0.00 9 VAL A N 7
ATOM 9025 C CA . VAL A 1 9 ? -12.517 -2.402 -8.875 1.00 0.00 9 VAL A CA 7
ATOM 9026 C C . VAL A 1 9 ? -12.640 -1.183 -7.968 1.00 0.00 9 VAL A C 7
ATOM 9027 O O . VAL A 1 9 ? -13.506 -0.329 -8.169 1.00 0.00 9 VAL A O 7
ATOM 9040 N N . ILE A 1 10 ? -11.766 -1.113 -6.969 1.00 0.00 10 ILE A N 7
ATOM 9041 C CA . ILE A 1 10 ? -11.761 -0.006 -6.021 1.00 0.00 10 ILE A CA 7
ATOM 9042 C C . ILE A 1 10 ? -10.338 0.354 -5.598 1.00 0.00 10 ILE A C 7
ATOM 9043 O O . ILE A 1 10 ? -9.465 -0.514 -5.526 1.00 0.00 10 ILE A O 7
ATOM 9059 N N . GLY A 1 11 ? -10.113 1.638 -5.320 1.00 0.00 11 GLY A N 7
ATOM 9060 C CA . GLY A 1 11 ? -8.800 2.098 -4.908 1.00 0.00 11 GLY A CA 7
ATOM 9061 C C . GLY A 1 11 ? -8.114 2.923 -5.977 1.00 0.00 11 GLY A C 7
ATOM 9062 O O . GLY A 1 11 ? -8.730 3.273 -6.986 1.00 0.00 11 GLY A O 7
ATOM 9066 N N . ILE A 1 12 ? -6.837 3.241 -5.760 1.00 0.00 12 ILE A N 7
ATOM 9067 C CA . ILE A 1 12 ? -6.082 4.036 -6.723 1.00 0.00 12 ILE A CA 7
ATOM 9068 C C . ILE A 1 12 ? -5.254 3.154 -7.653 1.00 0.00 12 ILE A C 7
ATOM 9069 O O . ILE A 1 12 ? -4.983 1.990 -7.351 1.00 0.00 12 ILE A O 7
ATOM 9085 N N . SER A 1 13 ? -4.855 3.728 -8.783 1.00 0.00 13 SER A N 7
ATOM 9086 C CA . SER A 1 13 ? -4.053 3.019 -9.774 1.00 0.00 13 SER A CA 7
ATOM 9087 C C . SER A 1 13 ? -2.563 3.192 -9.496 1.00 0.00 13 SER A C 7
ATOM 9088 O O . SER A 1 13 ? -2.143 4.200 -8.919 1.00 0.00 13 SER A O 7
ATOM 9096 N N . VAL A 1 14 ? -1.762 2.222 -9.941 1.00 0.00 14 VAL A N 7
ATOM 9097 C CA . VAL A 1 14 ? -0.316 2.290 -9.764 1.00 0.00 14 VAL A CA 7
ATOM 9098 C C . VAL A 1 14 ? 0.254 3.458 -10.568 1.00 0.00 14 VAL A C 7
ATOM 9099 O O . VAL A 1 14 ? 1.337 3.965 -10.269 1.00 0.00 14 VAL A O 7
ATOM 9112 N N . ASN A 1 15 ? -0.504 3.889 -11.583 1.00 0.00 15 ASN A N 7
ATOM 9113 C CA . ASN A 1 15 ? -0.112 5.006 -12.427 1.00 0.00 15 ASN A CA 7
ATOM 9114 C C . ASN A 1 15 ? 0.209 6.235 -11.579 1.00 0.00 15 ASN A C 7
ATOM 9115 O O . ASN A 1 15 ? 1.118 7.000 -11.897 1.00 0.00 15 ASN A O 7
ATOM 9126 N N . ASP A 1 16 ? -0.551 6.409 -10.495 1.00 0.00 16 ASP A N 7
ATOM 9127 C CA . ASP A 1 16 ? -0.358 7.533 -9.585 1.00 0.00 16 ASP A CA 7
ATOM 9128 C C . ASP A 1 16 ? 1.058 7.508 -8.993 1.00 0.00 16 ASP A C 7
ATOM 9129 O O . ASP A 1 16 ? 1.423 6.581 -8.271 1.00 0.00 16 ASP A O 7
ATOM 9138 N N . PRO A 1 17 ? 1.882 8.525 -9.321 1.00 0.00 17 PRO A N 7
ATOM 9139 C CA . PRO A 1 17 ? 3.279 8.625 -8.856 1.00 0.00 17 PRO A CA 7
ATOM 9140 C C . PRO A 1 17 ? 3.432 8.666 -7.333 1.00 0.00 17 PRO A C 7
ATOM 9141 O O . PRO A 1 17 ? 4.444 8.208 -6.802 1.00 0.00 17 PRO A O 7
ATOM 9152 N N . ARG A 1 18 ? 2.439 9.210 -6.632 1.00 0.00 18 ARG A N 7
ATOM 9153 C CA . ARG A 1 18 ? 2.496 9.293 -5.174 1.00 0.00 18 ARG A CA 7
ATOM 9154 C C . ARG A 1 18 ? 2.203 7.938 -4.551 1.00 0.00 18 ARG A C 7
ATOM 9155 O O . ARG A 1 18 ? 2.875 7.507 -3.617 1.00 0.00 18 ARG A O 7
ATOM 9176 N N . VAL A 1 19 ? 1.191 7.277 -5.087 1.00 0.00 19 VAL A N 7
ATOM 9177 C CA . VAL A 1 19 ? 0.777 5.965 -4.615 1.00 0.00 19 VAL A CA 7
ATOM 9178 C C . VAL A 1 19 ? 1.893 4.929 -4.797 1.00 0.00 19 VAL A C 7
ATOM 9179 O O . VAL A 1 19 ? 2.130 4.105 -3.915 1.00 0.00 19 VAL A O 7
ATOM 9192 N N . LYS A 1 20 ? 2.565 4.974 -5.948 1.00 0.00 20 LYS A N 7
ATOM 9193 C CA . LYS A 1 20 ? 3.649 4.038 -6.256 1.00 0.00 20 LYS A CA 7
ATOM 9194 C C . LYS A 1 20 ? 4.907 4.312 -5.423 1.00 0.00 20 LYS A C 7
ATOM 9195 O O . LYS A 1 20 ? 5.607 3.378 -5.026 1.00 0.00 20 LYS A O 7
ATOM 9214 N N . GLU A 1 21 ? 5.193 5.588 -5.157 1.00 0.00 21 GLU A N 7
ATOM 9215 C CA . GLU A 1 21 ? 6.367 5.962 -4.374 1.00 0.00 21 GLU A CA 7
ATOM 9216 C C . GLU A 1 21 ? 6.131 5.700 -2.892 1.00 0.00 21 GLU A C 7
ATOM 9217 O O . GLU A 1 21 ? 7.032 5.269 -2.167 1.00 0.00 21 GLU A O 7
ATOM 9229 N N . ILE A 1 22 ? 4.909 5.969 -2.453 1.00 0.00 22 ILE A N 7
ATOM 9230 C CA . ILE A 1 22 ? 4.531 5.774 -1.063 1.00 0.00 22 ILE A CA 7
ATOM 9231 C C . ILE A 1 22 ? 4.328 4.282 -0.742 1.00 0.00 22 ILE A C 7
ATOM 9232 O O . ILE A 1 22 ? 4.630 3.835 0.369 1.00 0.00 22 ILE A O 7
ATOM 9248 N N . ALA A 1 23 ? 3.855 3.507 -1.729 1.00 0.00 23 ALA A N 7
ATOM 9249 C CA . ALA A 1 23 ? 3.657 2.065 -1.552 1.00 0.00 23 ALA A CA 7
ATOM 9250 C C . ALA A 1 23 ? 5.002 1.353 -1.447 1.00 0.00 23 ALA A C 7
ATOM 9251 O O . ALA A 1 23 ? 5.244 0.591 -0.505 1.00 0.00 23 ALA A O 7
ATOM 9258 N N . GLU A 1 24 ? 5.886 1.623 -2.410 1.00 0.00 24 GLU A N 7
ATOM 9259 C CA . GLU A 1 24 ? 7.213 1.033 -2.418 1.00 0.00 24 GLU A CA 7
ATOM 9260 C C . GLU A 1 24 ? 7.925 1.352 -1.109 1.00 0.00 24 GLU A C 7
ATOM 9261 O O . GLU A 1 24 ? 8.541 0.476 -0.502 1.00 0.00 24 GLU A O 7
ATOM 9273 N N . PHE A 1 25 ? 7.804 2.608 -0.663 1.00 0.00 25 PHE A N 7
ATOM 9274 C CA . PHE A 1 25 ? 8.405 3.027 0.598 1.00 0.00 25 PHE A CA 7
ATOM 9275 C C . PHE A 1 25 ? 7.881 2.153 1.734 1.00 0.00 25 PHE A C 7
ATOM 9276 O O . PHE A 1 25 ? 8.627 1.787 2.641 1.00 0.00 25 PHE A O 7
ATOM 9293 N N . ALA A 1 26 ? 6.590 1.813 1.664 1.00 0.00 26 ALA A N 7
ATOM 9294 C CA . ALA A 1 26 ? 5.962 0.966 2.677 1.00 0.00 26 ALA A CA 7
ATOM 9295 C C . ALA A 1 26 ? 6.691 -0.372 2.805 1.00 0.00 26 ALA A C 7
ATOM 9296 O O . ALA A 1 26 ? 6.975 -0.825 3.915 1.00 0.00 26 ALA A O 7
ATOM 9303 N N . LEU A 1 27 ? 6.993 -0.998 1.663 1.00 0.00 27 LEU A N 7
ATOM 9304 C CA . LEU A 1 27 ? 7.692 -2.288 1.650 1.00 0.00 27 LEU A CA 7
ATOM 9305 C C . LEU A 1 27 ? 9.150 -2.147 2.114 1.00 0.00 27 LEU A C 7
ATOM 9306 O O . LEU A 1 27 ? 9.639 -2.958 2.900 1.00 0.00 27 LEU A O 7
ATOM 9322 N N . LYS A 1 28 ? 9.842 -1.127 1.607 1.00 0.00 28 LYS A N 7
ATOM 9323 C CA . LYS A 1 28 ? 11.249 -0.890 1.950 1.00 0.00 28 LYS A CA 7
ATOM 9324 C C . LYS A 1 28 ? 11.441 -0.391 3.393 1.00 0.00 28 LYS A C 7
ATOM 9325 O O . LYS A 1 28 ? 12.552 -0.449 3.921 1.00 0.00 28 LYS A O 7
ATOM 9344 N N . GLN A 1 29 ? 10.373 0.109 4.022 1.00 0.00 29 GLN A N 7
ATOM 9345 C CA . GLN A 1 29 ? 10.464 0.623 5.390 1.00 0.00 29 GLN A CA 7
ATOM 9346 C C . GLN A 1 29 ? 10.328 -0.499 6.422 1.00 0.00 29 GLN A C 7
ATOM 9347 O O . GLN A 1 29 ? 11.027 -0.499 7.438 1.00 0.00 29 GLN A O 7
ATOM 9361 N N . HIS A 1 30 ? 9.443 -1.462 6.152 1.00 0.00 30 HIS A N 7
ATOM 9362 C CA . HIS A 1 30 ? 9.246 -2.593 7.056 1.00 0.00 30 HIS A CA 7
ATOM 9363 C C . HIS A 1 30 ? 10.045 -3.794 6.570 1.00 0.00 30 HIS A C 7
ATOM 9364 O O . HIS A 1 30 ? 9.911 -4.217 5.422 1.00 0.00 30 HIS A O 7
ATOM 9379 N N . ALA A 1 31 ? 10.888 -4.331 7.443 1.00 0.00 31 ALA A N 7
ATOM 9380 C CA . ALA A 1 31 ? 11.719 -5.474 7.089 1.00 0.00 31 ALA A CA 7
ATOM 9381 C C . ALA A 1 31 ? 12.277 -6.176 8.330 1.00 0.00 31 ALA A C 7
ATOM 9382 O O . ALA A 1 31 ? 13.438 -6.588 8.355 1.00 0.00 31 ALA A O 7
ATOM 9389 N N . GLU A 1 32 ? 11.436 -6.310 9.358 1.00 0.00 32 GLU A N 7
ATOM 9390 C CA . GLU A 1 32 ? 11.833 -6.959 10.604 1.00 0.00 32 GLU A CA 7
ATOM 9391 C C . GLU A 1 32 ? 11.791 -8.485 10.474 1.00 0.00 32 GLU A C 7
ATOM 9392 O O . GLU A 1 32 ? 12.641 -9.185 11.025 1.00 0.00 32 GLU A O 7
ATOM 9404 N N . GLN A 1 33 ? 10.791 -8.987 9.752 1.00 0.00 33 GLN A N 7
ATOM 9405 C CA . GLN A 1 33 ? 10.615 -10.422 9.552 1.00 0.00 33 GLN A CA 7
ATOM 9406 C C . GLN A 1 33 ? 11.245 -10.899 8.239 1.00 0.00 33 GLN A C 7
ATOM 9407 O O . GLN A 1 33 ? 11.464 -12.097 8.057 1.00 0.00 33 GLN A O 7
ATOM 9421 N N . ASN A 1 34 ? 11.533 -9.955 7.337 1.00 0.00 34 ASN A N 7
ATOM 9422 C CA . ASN A 1 34 ? 12.145 -10.256 6.041 1.00 0.00 34 ASN A CA 7
ATOM 9423 C C . ASN A 1 34 ? 11.157 -10.934 5.086 1.00 0.00 34 ASN A C 7
ATOM 9424 O O . ASN A 1 34 ? 11.040 -12.161 5.058 1.00 0.00 34 ASN A O 7
ATOM 9435 N N . LEU A 1 35 ? 10.465 -10.117 4.290 1.00 0.00 35 LEU A N 7
ATOM 9436 C CA . LEU A 1 35 ? 9.506 -10.612 3.307 1.00 0.00 35 LEU A CA 7
ATOM 9437 C C . LEU A 1 35 ? 9.601 -9.794 2.024 1.00 0.00 35 LEU A C 7
ATOM 9438 O O . LEU A 1 35 ? 10.195 -8.713 2.011 1.00 0.00 35 LEU A O 7
ATOM 9454 N N . ILE A 1 36 ? 9.062 -10.334 0.935 1.00 0.00 36 ILE A N 7
ATOM 9455 C CA . ILE A 1 36 ? 9.147 -9.668 -0.360 1.00 0.00 36 ILE A CA 7
ATOM 9456 C C . ILE A 1 36 ? 7.782 -9.344 -0.942 1.00 0.00 36 ILE A C 7
ATOM 9457 O O . ILE A 1 36 ? 6.950 -10.229 -1.121 1.00 0.00 36 ILE A O 7
ATOM 9473 N N . LEU A 1 37 ? 7.570 -8.068 -1.263 1.00 0.00 37 LEU A N 7
ATOM 9474 C CA . LEU A 1 37 ? 6.316 -7.630 -1.851 1.00 0.00 37 LEU A CA 7
ATOM 9475 C C . LEU A 1 37 ? 6.332 -7.861 -3.359 1.00 0.00 37 LEU A C 7
ATOM 9476 O O . LEU A 1 37 ? 7.163 -7.299 -4.075 1.00 0.00 37 LEU A O 7
ATOM 9492 N N . ALA A 1 38 ? 5.403 -8.688 -3.832 1.00 0.00 38 ALA A N 7
ATOM 9493 C CA . ALA A 1 38 ? 5.295 -8.999 -5.250 1.00 0.00 38 ALA A CA 7
ATOM 9494 C C . ALA A 1 38 ? 4.909 -7.761 -6.048 1.00 0.00 38 ALA A C 7
ATOM 9495 O O . ALA A 1 38 ? 5.302 -7.620 -7.208 1.00 0.00 38 ALA A O 7
ATOM 9502 N N . GLY A 1 39 ? 4.149 -6.855 -5.422 1.00 0.00 39 GLY A N 7
ATOM 9503 C CA . GLY A 1 39 ? 3.753 -5.639 -6.111 1.00 0.00 39 GLY A CA 7
ATOM 9504 C C . GLY A 1 39 ? 2.475 -5.020 -5.577 1.00 0.00 39 GLY A C 7
ATOM 9505 O O . GLY A 1 39 ? 1.725 -5.657 -4.834 1.00 0.00 39 GLY A O 7
ATOM 9509 N N . VAL A 1 40 ? 2.230 -3.771 -5.978 1.00 0.00 40 VAL A N 7
ATOM 9510 C CA . VAL A 1 40 ? 1.037 -3.035 -5.567 1.00 0.00 40 VAL A CA 7
ATOM 9511 C C . VAL A 1 40 ? -0.212 -3.652 -6.199 1.00 0.00 40 VAL A C 7
ATOM 9512 O O . VAL A 1 40 ? -0.249 -3.898 -7.405 1.00 0.00 40 VAL A O 7
ATOM 9525 N N . ASP A 1 41 ? -1.225 -3.914 -5.373 1.00 0.00 41 ASP A N 7
ATOM 9526 C CA . ASP A 1 41 ? -2.469 -4.520 -5.848 1.00 0.00 41 ASP A CA 7
ATOM 9527 C C . ASP A 1 41 ? -3.627 -3.524 -5.811 1.00 0.00 41 ASP A C 7
ATOM 9528 O O . ASP A 1 41 ? -4.267 -3.268 -6.831 1.00 0.00 41 ASP A O 7
ATOM 9537 N N . ALA A 1 42 ? -3.892 -2.967 -4.631 1.00 0.00 42 ALA A N 7
ATOM 9538 C CA . ALA A 1 42 ? -4.971 -1.998 -4.460 1.00 0.00 42 ALA A CA 7
ATOM 9539 C C . ALA A 1 42 ? -4.619 -0.999 -3.367 1.00 0.00 42 ALA A C 7
ATOM 9540 O O . ALA A 1 42 ? -3.821 -1.303 -2.483 1.00 0.00 42 ALA A O 7
ATOM 9547 N N . GLY A 1 43 ? -5.198 0.197 -3.431 1.00 0.00 43 GLY A N 7
ATOM 9548 C CA . GLY A 1 43 ? -4.893 1.199 -2.433 1.00 0.00 43 GLY A CA 7
ATOM 9549 C C . GLY A 1 43 ? -5.999 2.201 -2.199 1.00 0.00 43 GLY A C 7
ATOM 9550 O O . GLY A 1 43 ? -7.006 2.217 -2.901 1.00 0.00 43 GLY A O 7
ATOM 9554 N N . GLN A 1 44 ? -5.788 3.037 -1.192 1.00 0.00 44 GLN A N 7
ATOM 9555 C CA . GLN A 1 44 ? -6.735 4.070 -0.805 1.00 0.00 44 GLN A CA 7
ATOM 9556 C C . GLN A 1 44 ? -5.987 5.291 -0.273 1.00 0.00 44 GLN A C 7
ATOM 9557 O O . GLN A 1 44 ? -4.828 5.184 0.131 1.00 0.00 44 GLN A O 7
ATOM 9571 N N . ILE A 1 45 ? -6.644 6.448 -0.272 1.00 0.00 45 ILE A N 7
ATOM 9572 C CA . ILE A 1 45 ? -6.015 7.675 0.215 1.00 0.00 45 ILE A CA 7
ATOM 9573 C C . ILE A 1 45 ? -7.019 8.568 0.940 1.00 0.00 45 ILE A C 7
ATOM 9574 O O . ILE A 1 45 ? -8.104 8.842 0.425 1.00 0.00 45 ILE A O 7
ATOM 9590 N N . ILE A 1 46 ? -6.642 9.032 2.133 1.00 0.00 46 ILE A N 7
ATOM 9591 C CA . ILE A 1 46 ? -7.501 9.908 2.923 1.00 0.00 46 ILE A CA 7
ATOM 9592 C C . ILE A 1 46 ? -6.952 11.332 2.920 1.00 0.00 46 ILE A C 7
ATOM 9593 O O . ILE A 1 46 ? -5.840 11.589 3.417 1.00 0.00 46 ILE A O 7
ATOM 9609 N N . LYS A 1 47 ? -7.730 12.247 2.331 1.00 0.00 47 LYS A N 7
ATOM 9610 C CA . LYS A 1 47 ? -7.335 13.648 2.232 1.00 0.00 47 LYS A CA 7
ATOM 9611 C C . LYS A 1 47 ? -8.484 14.609 2.553 1.00 0.00 47 LYS A C 7
ATOM 9612 O O . LYS A 1 47 ? -9.659 14.243 2.515 1.00 0.00 47 LYS A O 7
ATOM 9631 N N . GLY A 1 48 ? -8.104 15.854 2.831 1.00 0.00 48 GLY A N 7
ATOM 9632 C CA . GLY A 1 48 ? -9.049 16.922 3.124 1.00 0.00 48 GLY A CA 7
ATOM 9633 C C . GLY A 1 48 ? -8.515 18.226 2.577 1.00 0.00 48 GLY A C 7
ATOM 9634 O O . GLY A 1 48 ? -8.763 18.575 1.422 1.00 0.00 48 GLY A O 7
ATOM 9638 N N . ILE A 1 49 ? -7.714 18.901 3.390 1.00 0.00 49 ILE A N 7
ATOM 9639 C CA . ILE A 1 49 ? -7.051 20.130 2.984 1.00 0.00 49 ILE A CA 7
ATOM 9640 C C . ILE A 1 49 ? -5.590 19.762 2.723 1.00 0.00 49 ILE A C 7
ATOM 9641 O O . ILE A 1 49 ? -4.863 19.405 3.653 1.00 0.00 49 ILE A O 7
ATOM 9657 N N . PRO A 1 50 ? -5.157 19.746 1.448 1.00 0.00 50 PRO A N 7
ATOM 9658 C CA . PRO A 1 50 ? -3.807 19.309 1.100 1.00 0.00 50 PRO A CA 7
ATOM 9659 C C . PRO A 1 50 ? -2.692 20.324 1.302 1.00 0.00 50 PRO A C 7
ATOM 9660 O O . PRO A 1 50 ? -2.596 21.336 0.605 1.00 0.00 50 PRO A O 7
ATOM 9671 N N . HIS A 1 51 ? -1.807 19.959 2.215 1.00 0.00 51 HIS A N 7
ATOM 9672 C CA . HIS A 1 51 ? -0.595 20.709 2.518 1.00 0.00 51 HIS A CA 7
ATOM 9673 C C . HIS A 1 51 ? 0.597 19.770 2.275 1.00 0.00 51 HIS A C 7
ATOM 9674 O O . HIS A 1 51 ? 1.694 19.970 2.799 1.00 0.00 51 HIS A O 7
ATOM 9689 N N . TRP A 1 52 ? 0.325 18.717 1.483 1.00 0.00 52 TRP A N 7
ATOM 9690 C CA . TRP A 1 52 ? 1.279 17.674 1.138 1.00 0.00 52 TRP A CA 7
ATOM 9691 C C . TRP A 1 52 ? 1.566 16.755 2.329 1.00 0.00 52 TRP A C 7
ATOM 9692 O O . TRP A 1 52 ? 2.687 16.282 2.524 1.00 0.00 52 TRP A O 7
ATOM 9713 N N . ASP A 1 53 ? 0.502 16.481 3.089 1.00 0.00 53 ASP A N 7
ATOM 9714 C CA . ASP A 1 53 ? 0.547 15.584 4.247 1.00 0.00 53 ASP A CA 7
ATOM 9715 C C . ASP A 1 53 ? -0.466 14.442 4.055 1.00 0.00 53 ASP A C 7
ATOM 9716 O O . ASP A 1 53 ? -0.980 13.879 5.023 1.00 0.00 53 ASP A O 7
ATOM 9725 N N . ASN A 1 54 ? -0.761 14.134 2.786 1.00 0.00 54 ASN A N 7
ATOM 9726 C CA . ASN A 1 54 ? -1.726 13.096 2.411 1.00 0.00 54 ASN A CA 7
ATOM 9727 C C . ASN A 1 54 ? -1.488 11.780 3.147 1.00 0.00 54 ASN A C 7
ATOM 9728 O O . ASN A 1 54 ? -0.350 11.324 3.274 1.00 0.00 54 ASN A O 7
ATOM 9739 N N . TYR A 1 55 ? -2.581 11.167 3.620 1.00 0.00 55 TYR A N 7
ATOM 9740 C CA . TYR A 1 55 ? -2.491 9.895 4.329 1.00 0.00 55 TYR A CA 7
ATOM 9741 C C . TYR A 1 55 ? -2.845 8.752 3.383 1.00 0.00 55 TYR A C 7
ATOM 9742 O O . TYR A 1 55 ? -3.882 8.785 2.719 1.00 0.00 55 TYR A O 7
ATOM 9760 N N . TYR A 1 56 ? -1.951 7.768 3.286 1.00 0.00 56 TYR A N 7
ATOM 9761 C CA . TYR A 1 56 ? -2.142 6.645 2.373 1.00 0.00 56 TYR A CA 7
ATOM 9762 C C . TYR A 1 56 ? -2.448 5.331 3.101 1.00 0.00 56 TYR A C 7
ATOM 9763 O O . TYR A 1 56 ? -1.925 5.062 4.183 1.00 0.00 56 TYR A O 7
ATOM 9781 N N . ASN A 1 57 ? -3.300 4.518 2.470 1.00 0.00 57 ASN A N 7
ATOM 9782 C CA . ASN A 1 57 ? -3.709 3.210 2.995 1.00 0.00 57 ASN A CA 7
ATOM 9783 C C . ASN A 1 57 ? -3.878 2.241 1.826 1.00 0.00 57 ASN A C 7
ATOM 9784 O O . ASN A 1 57 ? -4.765 2.433 1.004 1.00 0.00 57 ASN A O 7
ATOM 9795 N N . LEU A 1 58 ? -3.014 1.226 1.720 1.00 0.00 58 LEU A N 7
ATOM 9796 C CA . LEU A 1 58 ? -3.100 0.297 0.586 1.00 0.00 58 LEU A CA 7
ATOM 9797 C C . LEU A 1 58 ? -2.901 -1.169 0.967 1.00 0.00 58 LEU A C 7
ATOM 9798 O O . LEU A 1 58 ? -2.475 -1.499 2.075 1.00 0.00 58 LEU A O 7
ATOM 9814 N N . ILE A 1 59 ? -3.209 -2.034 -0.004 1.00 0.00 59 ILE A N 7
ATOM 9815 C CA . ILE A 1 59 ? -3.075 -3.483 0.130 1.00 0.00 59 ILE A CA 7
ATOM 9816 C C . ILE A 1 59 ? -2.239 -4.030 -1.030 1.00 0.00 59 ILE A C 7
ATOM 9817 O O . ILE A 1 59 ? -2.612 -3.862 -2.192 1.00 0.00 59 ILE A O 7
ATOM 9833 N N . LEU A 1 60 ? -1.116 -4.677 -0.726 1.00 0.00 60 LEU A N 7
ATOM 9834 C CA . LEU A 1 60 ? -0.257 -5.230 -1.774 1.00 0.00 60 LEU A CA 7
ATOM 9835 C C . LEU A 1 60 ? 0.034 -6.710 -1.529 1.00 0.00 60 LEU A C 7
ATOM 9836 O O . LEU A 1 60 ? -0.179 -7.225 -0.427 1.00 0.00 60 LEU A O 7
ATOM 9852 N N . SER A 1 61 ? 0.521 -7.387 -2.573 1.00 0.00 61 SER A N 7
ATOM 9853 C CA . SER A 1 61 ? 0.848 -8.813 -2.493 1.00 0.00 61 SER A CA 7
ATOM 9854 C C . SER A 1 61 ? 2.324 -9.011 -2.162 1.00 0.00 61 SER A C 7
ATOM 9855 O O . SER A 1 61 ? 3.177 -8.262 -2.651 1.00 0.00 61 SER A O 7
ATOM 9863 N N . ALA A 1 62 ? 2.615 -10.019 -1.328 1.00 0.00 62 ALA A N 7
ATOM 9864 C CA . ALA A 1 62 ? 3.990 -10.317 -0.918 1.00 0.00 62 ALA A CA 7
ATOM 9865 C C . ALA A 1 62 ? 4.184 -11.794 -0.575 1.00 0.00 62 ALA A C 7
ATOM 9866 O O . ALA A 1 62 ? 3.273 -12.458 -0.077 1.00 0.00 62 ALA A O 7
ATOM 9873 N N . LYS A 1 63 ? 5.395 -12.289 -0.837 1.00 0.00 63 LYS A N 7
ATOM 9874 C CA . LYS A 1 63 ? 5.757 -13.674 -0.556 1.00 0.00 63 LYS A CA 7
ATOM 9875 C C . LYS A 1 63 ? 7.251 -13.792 -0.253 1.00 0.00 63 LYS A C 7
ATOM 9876 O O . LYS A 1 63 ? 8.025 -12.867 -0.518 1.00 0.00 63 LYS A O 7
ATOM 9895 N N . HIS A 1 64 ? 7.645 -14.926 0.323 1.00 0.00 64 HIS A N 7
ATOM 9896 C CA . HIS A 1 64 ? 9.040 -15.169 0.678 1.00 0.00 64 HIS A CA 7
ATOM 9897 C C . HIS A 1 64 ? 9.787 -15.924 -0.428 1.00 0.00 64 HIS A C 7
ATOM 9898 O O . HIS A 1 64 ? 11.013 -16.026 -0.385 1.00 0.00 64 HIS A O 7
ATOM 9913 N N . SER A 1 65 ? 9.056 -16.457 -1.413 1.00 0.00 65 SER A N 7
ATOM 9914 C CA . SER A 1 65 ? 9.683 -17.202 -2.505 1.00 0.00 65 SER A CA 7
ATOM 9915 C C . SER A 1 65 ? 8.891 -17.080 -3.809 1.00 0.00 65 SER A C 7
ATOM 9916 O O . SER A 1 65 ? 7.656 -17.066 -3.808 1.00 0.00 65 SER A O 7
ATOM 9924 N N . PRO A 1 66 ? 9.612 -17.006 -4.944 1.00 0.00 66 PRO A N 7
ATOM 9925 C CA . PRO A 1 66 ? 9.010 -16.886 -6.284 1.00 0.00 66 PRO A CA 7
ATOM 9926 C C . PRO A 1 66 ? 8.230 -18.127 -6.716 1.00 0.00 66 PRO A C 7
ATOM 9927 O O . PRO A 1 66 ? 7.362 -18.045 -7.585 1.00 0.00 66 PRO A O 7
ATOM 9938 N N . HIS A 1 67 ? 8.553 -19.273 -6.120 1.00 0.00 67 HIS A N 7
ATOM 9939 C CA . HIS A 1 67 ? 7.889 -20.528 -6.460 1.00 0.00 67 HIS A CA 7
ATOM 9940 C C . HIS A 1 67 ? 6.643 -20.780 -5.603 1.00 0.00 67 HIS A C 7
ATOM 9941 O O . HIS A 1 67 ? 6.015 -21.834 -5.729 1.00 0.00 67 HIS A O 7
ATOM 9956 N N . GLU A 1 68 ? 6.281 -19.831 -4.729 1.00 0.00 68 GLU A N 7
ATOM 9957 C CA . GLU A 1 68 ? 5.109 -20.010 -3.877 1.00 0.00 68 GLU A CA 7
ATOM 9958 C C . GLU A 1 68 ? 4.142 -18.828 -3.955 1.00 0.00 68 GLU A C 7
ATOM 9959 O O . GLU A 1 68 ? 4.465 -17.770 -4.496 1.00 0.00 68 GLU A O 7
ATOM 9971 N N . PHE A 1 69 ? 2.940 -19.051 -3.420 1.00 0.00 69 PHE A N 7
ATOM 9972 C CA . PHE A 1 69 ? 1.857 -18.061 -3.412 1.00 0.00 69 PHE A CA 7
ATOM 9973 C C . PHE A 1 69 ? 2.261 -16.712 -2.820 1.00 0.00 69 PHE A C 7
ATOM 9974 O O . PHE A 1 69 ? 3.294 -16.583 -2.165 1.00 0.00 69 PHE A O 7
ATOM 9991 N N . SER A 1 70 ? 1.386 -15.725 -3.040 1.00 0.00 70 SER A N 7
ATOM 9992 C CA . SER A 1 70 ? 1.559 -14.368 -2.526 1.00 0.00 70 SER A CA 7
ATOM 9993 C C . SER A 1 70 ? 0.311 -13.977 -1.737 1.00 0.00 70 SER A C 7
ATOM 9994 O O . SER A 1 70 ? -0.810 -14.214 -2.192 1.00 0.00 70 SER A O 7
ATOM 10002 N N . LYS A 1 71 ? 0.498 -13.399 -0.555 1.00 0.00 71 LYS A N 7
ATOM 10003 C CA . LYS A 1 71 ? -0.635 -13.007 0.283 1.00 0.00 71 LYS A CA 7
ATOM 10004 C C . LYS A 1 71 ? -0.818 -11.493 0.317 1.00 0.00 71 LYS A C 7
ATOM 10005 O O . LYS A 1 71 ? 0.043 -10.739 -0.135 1.00 0.00 71 LYS A O 7
ATOM 10024 N N . PHE A 1 72 ? -1.963 -11.062 0.846 1.00 0.00 72 PHE A N 7
ATOM 10025 C CA . PHE A 1 72 ? -2.294 -9.643 0.937 1.00 0.00 72 PHE A CA 7
ATOM 10026 C C . PHE A 1 72 ? -1.774 -9.027 2.230 1.00 0.00 72 PHE A C 7
ATOM 10027 O O . PHE A 1 72 ? -1.665 -9.705 3.252 1.00 0.00 72 PHE A O 7
ATOM 10044 N N . TYR A 1 73 ? -1.480 -7.729 2.176 1.00 0.00 73 TYR A N 7
ATOM 10045 C CA . TYR A 1 73 ? -1.004 -6.991 3.336 1.00 0.00 73 TYR A CA 7
ATOM 10046 C C . TYR A 1 73 ? -1.598 -5.586 3.336 1.00 0.00 73 TYR A C 7
ATOM 10047 O O . TYR A 1 73 ? -1.664 -4.941 2.294 1.00 0.00 73 TYR A O 7
ATOM 10065 N N . ASN A 1 74 ? -2.013 -5.124 4.510 1.00 0.00 74 ASN A N 7
ATOM 10066 C CA . ASN A 1 74 ? -2.589 -3.793 4.677 1.00 0.00 74 ASN A CA 7
ATOM 10067 C C . ASN A 1 74 ? -1.625 -2.917 5.471 1.00 0.00 74 ASN A C 7
ATOM 10068 O O . ASN A 1 74 ? -1.276 -3.239 6.607 1.00 0.00 74 ASN A O 7
ATOM 10079 N N . VAL A 1 75 ? -1.181 -1.822 4.861 1.00 0.00 75 VAL A N 7
ATOM 10080 C CA . VAL A 1 75 ? -0.236 -0.917 5.506 1.00 0.00 75 VAL A CA 7
ATOM 10081 C C . VAL A 1 75 ? -0.693 0.535 5.412 1.00 0.00 75 VAL A C 7
ATOM 10082 O O . VAL A 1 75 ? -1.346 0.936 4.443 1.00 0.00 75 VAL A O 7
ATOM 10095 N N . VAL A 1 76 ? -0.317 1.316 6.423 1.00 0.00 76 VAL A N 7
ATOM 10096 C CA . VAL A 1 76 ? -0.642 2.736 6.481 1.00 0.00 76 VAL A CA 7
ATOM 10097 C C . VAL A 1 76 ? 0.627 3.552 6.262 1.00 0.00 76 VAL A C 7
ATOM 10098 O O . VAL A 1 76 ? 1.648 3.300 6.904 1.00 0.00 76 VAL A O 7
ATOM 10111 N N . VAL A 1 77 ? 0.565 4.516 5.345 1.00 0.00 77 VAL A N 7
ATOM 10112 C CA . VAL A 1 77 ? 1.723 5.353 5.037 1.00 0.00 77 VAL A CA 7
ATOM 10113 C C . VAL A 1 77 ? 1.384 6.836 5.090 1.00 0.00 77 VAL A C 7
ATOM 10114 O O . VAL A 1 77 ? 0.271 7.244 4.761 1.00 0.00 77 VAL A O 7
ATOM 10127 N N . LEU A 1 78 ? 2.364 7.634 5.503 1.00 0.00 78 LEU A N 7
ATOM 10128 C CA . LEU A 1 78 ? 2.202 9.075 5.599 1.00 0.00 78 LEU A CA 7
ATOM 10129 C C . LEU A 1 78 ? 3.187 9.786 4.671 1.00 0.00 78 LEU A C 7
ATOM 10130 O O . LEU A 1 78 ? 4.395 9.548 4.728 1.00 0.00 78 LEU A O 7
ATOM 10146 N N . GLU A 1 79 ? 2.652 10.657 3.817 1.00 0.00 79 GLU A N 7
ATOM 10147 C CA . GLU A 1 79 ? 3.458 11.414 2.864 1.00 0.00 79 GLU A CA 7
ATOM 10148 C C . GLU A 1 79 ? 3.933 12.723 3.506 1.00 0.00 79 GLU A C 7
ATOM 10149 O O . GLU A 1 79 ? 3.125 13.471 4.061 1.00 0.00 79 GLU A O 7
ATOM 10161 N N . LYS A 1 80 ? 5.245 12.989 3.450 1.00 0.00 80 LYS A N 7
ATOM 10162 C CA . LYS A 1 80 ? 5.801 14.204 4.054 1.00 0.00 80 LYS A CA 7
ATOM 10163 C C . LYS A 1 80 ? 6.604 15.033 3.061 1.00 0.00 80 LYS A C 7
ATOM 10164 O O . LYS A 1 80 ? 7.498 14.523 2.383 1.00 0.00 80 LYS A O 7
ATOM 10183 N N . ALA A 1 81 ? 6.294 16.328 3.013 1.00 0.00 81 ALA A N 7
ATOM 10184 C CA . ALA A 1 81 ? 6.996 17.261 2.138 1.00 0.00 81 ALA A CA 7
ATOM 10185 C C . ALA A 1 81 ? 8.205 17.855 2.857 1.00 0.00 81 ALA A C 7
ATOM 10186 O O . ALA A 1 81 ? 9.247 18.087 2.244 1.00 0.00 81 ALA A O 7
ATOM 10193 N N . SER A 1 82 ? 8.058 18.086 4.167 1.00 0.00 82 SER A N 7
ATOM 10194 C CA . SER A 1 82 ? 9.138 18.640 4.985 1.00 0.00 82 SER A CA 7
ATOM 10195 C C . SER A 1 82 ? 10.345 17.703 4.998 1.00 0.00 82 SER A C 7
ATOM 10196 O O . SER A 1 82 ? 11.489 18.160 5.008 1.00 0.00 82 SER A O 7
ATOM 10204 N N . ASP A 1 83 ? 10.086 16.390 4.982 1.00 0.00 83 ASP A N 7
ATOM 10205 C CA . ASP A 1 83 ? 11.159 15.400 4.973 1.00 0.00 83 ASP A CA 7
ATOM 10206 C C . ASP A 1 83 ? 11.557 15.034 3.536 1.00 0.00 83 ASP A C 7
ATOM 10207 O O . ASP A 1 83 ? 12.537 14.318 3.325 1.00 0.00 83 ASP A O 7
ATOM 10216 N N . ASN A 1 84 ? 10.791 15.534 2.553 1.00 0.00 84 ASN A N 7
ATOM 10217 C CA . ASN A 1 84 ? 11.053 15.272 1.137 1.00 0.00 84 ASN A CA 7
ATOM 10218 C C . ASN A 1 84 ? 11.102 13.773 0.847 1.00 0.00 84 ASN A C 7
ATOM 10219 O O . ASN A 1 84 ? 12.017 13.288 0.177 1.00 0.00 84 ASN A O 7
ATOM 10230 N N . SER A 1 85 ? 10.109 13.041 1.355 1.00 0.00 85 SER A N 7
ATOM 10231 C CA . SER A 1 85 ? 10.040 11.601 1.148 1.00 0.00 85 SER A CA 7
ATOM 10232 C C . SER A 1 85 ? 8.737 11.025 1.704 1.00 0.00 85 SER A C 7
ATOM 10233 O O . SER A 1 85 ? 7.817 11.761 2.073 1.00 0.00 85 SER A O 7
ATOM 10241 N N . LEU A 1 86 ? 8.682 9.701 1.768 1.00 0.00 86 LEU A N 7
ATOM 10242 C CA . LEU A 1 86 ? 7.518 8.992 2.286 1.00 0.00 86 LEU A CA 7
ATOM 10243 C C . LEU A 1 86 ? 7.817 8.451 3.681 1.00 0.00 86 LEU A C 7
ATOM 10244 O O . LEU A 1 86 ? 8.969 8.453 4.116 1.00 0.00 86 LEU A O 7
ATOM 10260 N N . LYS A 1 87 ? 6.783 7.993 4.384 1.00 0.00 87 LYS A N 7
ATOM 10261 C CA . LYS A 1 87 ? 6.965 7.456 5.727 1.00 0.00 87 LYS A CA 7
ATOM 10262 C C . LYS A 1 87 ? 5.976 6.333 6.017 1.00 0.00 87 LYS A C 7
ATOM 10263 O O . LYS A 1 87 ? 4.778 6.466 5.773 1.00 0.00 87 LYS A O 7
ATOM 10282 N N . LEU A 1 88 ? 6.493 5.232 6.557 1.00 0.00 88 LEU A N 7
ATOM 10283 C CA . LEU A 1 88 ? 5.667 4.082 6.904 1.00 0.00 88 LEU A CA 7
ATOM 10284 C C . LEU A 1 88 ? 5.083 4.267 8.304 1.00 0.00 88 LEU A C 7
ATOM 10285 O O . LEU A 1 88 ? 5.819 4.434 9.276 1.00 0.00 88 LEU A O 7
ATOM 10301 N N . VAL A 1 89 ? 3.755 4.250 8.396 1.00 0.00 89 VAL A N 7
ATOM 10302 C CA . VAL A 1 89 ? 3.072 4.426 9.676 1.00 0.00 89 VAL A CA 7
ATOM 10303 C C . VAL A 1 89 ? 2.960 3.096 10.420 1.00 0.00 89 VAL A C 7
ATOM 10304 O O . VAL A 1 89 ? 3.391 2.982 11.568 1.00 0.00 89 VAL A O 7
ATOM 10317 N N . ALA A 1 90 ? 2.381 2.092 9.758 1.00 0.00 90 ALA A N 7
ATOM 10318 C CA . ALA A 1 90 ? 2.215 0.768 10.358 1.00 0.00 90 ALA A CA 7
ATOM 10319 C C . ALA A 1 90 ? 1.977 -0.299 9.289 1.00 0.00 90 ALA A C 7
ATOM 10320 O O . ALA A 1 90 ? 1.172 -0.103 8.378 1.00 0.00 90 ALA A O 7
ATOM 10327 N N . PHE A 1 91 ? 2.680 -1.427 9.411 1.00 0.00 91 PHE A N 7
ATOM 10328 C CA . PHE A 1 91 ? 2.552 -2.528 8.457 1.00 0.00 91 PHE A CA 7
ATOM 10329 C C . PHE A 1 91 ? 1.775 -3.694 9.074 1.00 0.00 91 PHE A C 7
ATOM 10330 O O . PHE A 1 91 ? 2.103 -4.164 10.165 1.00 0.00 91 PHE A O 7
ATOM 10347 N N . VAL A 1 92 ? 0.723 -4.136 8.371 1.00 0.00 92 VAL A N 7
ATOM 10348 C CA . VAL A 1 92 ? -0.134 -5.225 8.848 1.00 0.00 92 VAL A CA 7
ATOM 10349 C C . VAL A 1 92 ? -0.382 -6.265 7.750 1.00 0.00 92 VAL A C 7
ATOM 10350 O O . VAL A 1 92 ? -0.437 -5.924 6.568 1.00 0.00 92 VAL A O 7
ATOM 10363 N N . PRO A 1 93 ? -0.532 -7.555 8.123 1.00 0.00 93 PRO A N 7
ATOM 10364 C CA . PRO A 1 93 ? -0.772 -8.637 7.175 1.00 0.00 93 PRO A CA 7
ATOM 10365 C C . PRO A 1 93 ? -2.262 -8.919 6.960 1.00 0.00 93 PRO A C 7
ATOM 10366 O O . PRO A 1 93 ? -3.044 -8.932 7.911 1.00 0.00 93 PRO A O 7
ATOM 10377 N N . LEU A 1 94 ? -2.643 -9.153 5.702 1.00 0.00 94 LEU A N 7
ATOM 10378 C CA . LEU A 1 94 ? -4.036 -9.444 5.355 1.00 0.00 94 LEU A CA 7
ATOM 10379 C C . LEU A 1 94 ? -4.262 -10.951 5.176 1.00 0.00 94 LEU A C 7
ATOM 10380 O O . LEU A 1 94 ? -5.149 -11.367 4.429 1.00 0.00 94 LEU A O 7
ATOM 10396 N N . PHE A 1 95 ? -3.455 -11.765 5.861 1.00 0.00 95 PHE A N 7
ATOM 10397 C CA . PHE A 1 95 ? -3.572 -13.219 5.766 1.00 0.00 95 PHE A CA 7
ATOM 10398 C C . PHE A 1 95 ? -3.351 -13.890 7.123 1.00 0.00 95 PHE A C 7
ATOM 10399 O O . PHE A 1 95 ? -2.600 -13.331 7.953 1.00 0.00 95 PHE A O 7
ATOM 10417 N N . GLY A 1 1 ? -17.548 -17.035 1.642 1.00 0.00 1 GLY A N 8
ATOM 10418 C CA . GLY A 1 1 ? -16.507 -16.061 2.074 1.00 0.00 1 GLY A CA 8
ATOM 10419 C C . GLY A 1 1 ? -16.513 -14.790 1.241 1.00 0.00 1 GLY A C 8
ATOM 10420 O O . GLY A 1 1 ? -17.026 -13.762 1.686 1.00 0.00 1 GLY A O 8
ATOM 10426 N N . PRO A 1 2 ? -15.945 -14.830 0.019 1.00 0.00 2 PRO A N 8
ATOM 10427 C CA . PRO A 1 2 ? -15.889 -13.662 -0.873 1.00 0.00 2 PRO A CA 8
ATOM 10428 C C . PRO A 1 2 ? -17.269 -13.236 -1.373 1.00 0.00 2 PRO A C 8
ATOM 10429 O O . PRO A 1 2 ? -18.062 -14.067 -1.821 1.00 0.00 2 PRO A O 8
ATOM 10440 N N . GLY A 1 3 ? -17.546 -11.933 -1.297 1.00 0.00 3 GLY A N 8
ATOM 10441 C CA . GLY A 1 3 ? -18.828 -11.414 -1.747 1.00 0.00 3 GLY A CA 8
ATOM 10442 C C . GLY A 1 3 ? -19.080 -9.987 -1.287 1.00 0.00 3 GLY A C 8
ATOM 10443 O O . GLY A 1 3 ? -18.915 -9.679 -0.105 1.00 0.00 3 GLY A O 8
ATOM 10447 N N . PRO A 1 4 ? -19.484 -9.085 -2.204 1.00 0.00 4 PRO A N 8
ATOM 10448 C CA . PRO A 1 4 ? -19.756 -7.684 -1.875 1.00 0.00 4 PRO A CA 8
ATOM 10449 C C . PRO A 1 4 ? -21.173 -7.465 -1.340 1.00 0.00 4 PRO A C 8
ATOM 10450 O O . PRO A 1 4 ? -21.980 -8.396 -1.288 1.00 0.00 4 PRO A O 8
ATOM 10461 N N . ALA A 1 5 ? -21.465 -6.225 -0.947 1.00 0.00 5 ALA A N 8
ATOM 10462 C CA . ALA A 1 5 ? -22.781 -5.868 -0.420 1.00 0.00 5 ALA A CA 8
ATOM 10463 C C . ALA A 1 5 ? -23.313 -4.586 -1.064 1.00 0.00 5 ALA A C 8
ATOM 10464 O O . ALA A 1 5 ? -24.479 -4.521 -1.458 1.00 0.00 5 ALA A O 8
ATOM 10471 N N . ILE A 1 6 ? -22.453 -3.570 -1.168 1.00 0.00 6 ILE A N 8
ATOM 10472 C CA . ILE A 1 6 ? -22.833 -2.291 -1.763 1.00 0.00 6 ILE A CA 8
ATOM 10473 C C . ILE A 1 6 ? -22.576 -2.282 -3.274 1.00 0.00 6 ILE A C 8
ATOM 10474 O O . ILE A 1 6 ? -23.371 -1.731 -4.038 1.00 0.00 6 ILE A O 8
ATOM 10490 N N . GLY A 1 7 ? -21.467 -2.893 -3.700 1.00 0.00 7 GLY A N 8
ATOM 10491 C CA . GLY A 1 7 ? -21.139 -2.935 -5.116 1.00 0.00 7 GLY A CA 8
ATOM 10492 C C . GLY A 1 7 ? -19.671 -3.207 -5.370 1.00 0.00 7 GLY A C 8
ATOM 10493 O O . GLY A 1 7 ? -19.090 -4.113 -4.770 1.00 0.00 7 GLY A O 8
ATOM 10497 N N . GLU A 1 8 ? -19.073 -2.424 -6.265 1.00 0.00 8 GLU A N 8
ATOM 10498 C CA . GLU A 1 8 ? -17.664 -2.585 -6.603 1.00 0.00 8 GLU A CA 8
ATOM 10499 C C . GLU A 1 8 ? -16.916 -1.257 -6.500 1.00 0.00 8 GLU A C 8
ATOM 10500 O O . GLU A 1 8 ? -17.413 -0.219 -6.939 1.00 0.00 8 GLU A O 8
ATOM 10512 N N . VAL A 1 9 ? -15.718 -1.302 -5.917 1.00 0.00 9 VAL A N 8
ATOM 10513 C CA . VAL A 1 9 ? -14.890 -0.108 -5.755 1.00 0.00 9 VAL A CA 8
ATOM 10514 C C . VAL A 1 9 ? -13.509 -0.315 -6.374 1.00 0.00 9 VAL A C 8
ATOM 10515 O O . VAL A 1 9 ? -12.953 -1.412 -6.320 1.00 0.00 9 VAL A O 8
ATOM 10528 N N . ILE A 1 10 ? -12.968 0.747 -6.968 1.00 0.00 10 ILE A N 8
ATOM 10529 C CA . ILE A 1 10 ? -11.657 0.688 -7.609 1.00 0.00 10 ILE A CA 8
ATOM 10530 C C . ILE A 1 10 ? -10.636 1.569 -6.892 1.00 0.00 10 ILE A C 8
ATOM 10531 O O . ILE A 1 10 ? -11.001 2.481 -6.149 1.00 0.00 10 ILE A O 8
ATOM 10547 N N . GLY A 1 11 ? -9.353 1.289 -7.131 1.00 0.00 11 GLY A N 8
ATOM 10548 C CA . GLY A 1 11 ? -8.291 2.063 -6.511 1.00 0.00 11 GLY A CA 8
ATOM 10549 C C . GLY A 1 11 ? -7.541 2.925 -7.510 1.00 0.00 11 GLY A C 8
ATOM 10550 O O . GLY A 1 11 ? -8.079 3.253 -8.570 1.00 0.00 11 GLY A O 8
ATOM 10554 N N . ILE A 1 12 ? -6.299 3.303 -7.181 1.00 0.00 12 ILE A N 8
ATOM 10555 C CA . ILE A 1 12 ? -5.506 4.136 -8.076 1.00 0.00 12 ILE A CA 8
ATOM 10556 C C . ILE A 1 12 ? -4.561 3.292 -8.938 1.00 0.00 12 ILE A C 8
ATOM 10557 O O . ILE A 1 12 ? -4.371 2.102 -8.685 1.00 0.00 12 ILE A O 8
ATOM 10573 N N . SER A 1 13 ? -3.984 3.915 -9.966 1.00 0.00 13 SER A N 8
ATOM 10574 C CA . SER A 1 13 ? -3.073 3.223 -10.881 1.00 0.00 13 SER A CA 8
ATOM 10575 C C . SER A 1 13 ? -1.614 3.325 -10.433 1.00 0.00 13 SER A C 8
ATOM 10576 O O . SER A 1 13 ? -1.200 4.325 -9.838 1.00 0.00 13 SER A O 8
ATOM 10584 N N . VAL A 1 14 ? -0.830 2.293 -10.768 1.00 0.00 14 VAL A N 8
ATOM 10585 C CA . VAL A 1 14 ? 0.594 2.264 -10.441 1.00 0.00 14 VAL A CA 8
ATOM 10586 C C . VAL A 1 14 ? 1.339 3.368 -11.193 1.00 0.00 14 VAL A C 8
ATOM 10587 O O . VAL A 1 14 ? 2.447 3.754 -10.817 1.00 0.00 14 VAL A O 8
ATOM 10600 N N . ASN A 1 15 ? 0.713 3.874 -12.258 1.00 0.00 15 ASN A N 8
ATOM 10601 C CA . ASN A 1 15 ? 1.295 4.933 -13.063 1.00 0.00 15 ASN A CA 8
ATOM 10602 C C . ASN A 1 15 ? 1.605 6.162 -12.210 1.00 0.00 15 ASN A C 8
ATOM 10603 O O . ASN A 1 15 ? 2.621 6.826 -12.414 1.00 0.00 15 ASN A O 8
ATOM 10614 N N . ASP A 1 16 ? 0.718 6.456 -11.253 1.00 0.00 16 ASP A N 8
ATOM 10615 C CA . ASP A 1 16 ? 0.894 7.607 -10.368 1.00 0.00 16 ASP A CA 8
ATOM 10616 C C . ASP A 1 16 ? 2.220 7.518 -9.608 1.00 0.00 16 ASP A C 8
ATOM 10617 O O . ASP A 1 16 ? 2.413 6.624 -8.786 1.00 0.00 16 ASP A O 8
ATOM 10626 N N . PRO A 1 17 ? 3.156 8.447 -9.895 1.00 0.00 17 PRO A N 8
ATOM 10627 C CA . PRO A 1 17 ? 4.489 8.482 -9.267 1.00 0.00 17 PRO A CA 8
ATOM 10628 C C . PRO A 1 17 ? 4.464 8.546 -7.739 1.00 0.00 17 PRO A C 8
ATOM 10629 O O . PRO A 1 17 ? 5.405 8.090 -7.090 1.00 0.00 17 PRO A O 8
ATOM 10640 N N . ARG A 1 18 ? 3.401 9.109 -7.165 1.00 0.00 18 ARG A N 8
ATOM 10641 C CA . ARG A 1 18 ? 3.291 9.219 -5.713 1.00 0.00 18 ARG A CA 8
ATOM 10642 C C . ARG A 1 18 ? 2.839 7.896 -5.100 1.00 0.00 18 ARG A C 8
ATOM 10643 O O . ARG A 1 18 ? 3.320 7.493 -4.044 1.00 0.00 18 ARG A O 8
ATOM 10664 N N . VAL A 1 19 ? 1.920 7.224 -5.783 1.00 0.00 19 VAL A N 8
ATOM 10665 C CA . VAL A 1 19 ? 1.392 5.943 -5.335 1.00 0.00 19 VAL A CA 8
ATOM 10666 C C . VAL A 1 19 ? 2.474 4.856 -5.388 1.00 0.00 19 VAL A C 8
ATOM 10667 O O . VAL A 1 19 ? 2.573 4.028 -4.483 1.00 0.00 19 VAL A O 8
ATOM 10680 N N . LYS A 1 20 ? 3.275 4.867 -6.455 1.00 0.00 20 LYS A N 8
ATOM 10681 C CA . LYS A 1 20 ? 4.348 3.882 -6.634 1.00 0.00 20 LYS A CA 8
ATOM 10682 C C . LYS A 1 20 ? 5.535 4.149 -5.704 1.00 0.00 20 LYS A C 8
ATOM 10683 O O . LYS A 1 20 ? 6.188 3.210 -5.245 1.00 0.00 20 LYS A O 8
ATOM 10702 N N . GLU A 1 21 ? 5.817 5.425 -5.430 1.00 0.00 21 GLU A N 8
ATOM 10703 C CA . GLU A 1 21 ? 6.931 5.791 -4.560 1.00 0.00 21 GLU A CA 8
ATOM 10704 C C . GLU A 1 21 ? 6.570 5.580 -3.096 1.00 0.00 21 GLU A C 8
ATOM 10705 O O . GLU A 1 21 ? 7.401 5.157 -2.291 1.00 0.00 21 GLU A O 8
ATOM 10717 N N . ILE A 1 22 ? 5.323 5.883 -2.765 1.00 0.00 22 ILE A N 8
ATOM 10718 C CA . ILE A 1 22 ? 4.833 5.734 -1.406 1.00 0.00 22 ILE A CA 8
ATOM 10719 C C . ILE A 1 22 ? 4.570 4.253 -1.081 1.00 0.00 22 ILE A C 8
ATOM 10720 O O . ILE A 1 22 ? 4.758 3.816 0.058 1.00 0.00 22 ILE A O 8
ATOM 10736 N N . ALA A 1 23 ? 4.188 3.473 -2.104 1.00 0.00 23 ALA A N 8
ATOM 10737 C CA . ALA A 1 23 ? 3.955 2.033 -1.942 1.00 0.00 23 ALA A CA 8
ATOM 10738 C C . ALA A 1 23 ? 5.277 1.308 -1.683 1.00 0.00 23 ALA A C 8
ATOM 10739 O O . ALA A 1 23 ? 5.412 0.555 -0.710 1.00 0.00 23 ALA A O 8
ATOM 10746 N N . GLU A 1 24 ? 6.256 1.558 -2.557 1.00 0.00 24 GLU A N 8
ATOM 10747 C CA . GLU A 1 24 ? 7.576 0.960 -2.433 1.00 0.00 24 GLU A CA 8
ATOM 10748 C C . GLU A 1 24 ? 8.169 1.273 -1.065 1.00 0.00 24 GLU A C 8
ATOM 10749 O O . GLU A 1 24 ? 8.660 0.379 -0.374 1.00 0.00 24 GLU A O 8
ATOM 10761 N N . PHE A 1 25 ? 8.092 2.547 -0.667 1.00 0.00 25 PHE A N 8
ATOM 10762 C CA . PHE A 1 25 ? 8.592 2.970 0.636 1.00 0.00 25 PHE A CA 8
ATOM 10763 C C . PHE A 1 25 ? 7.933 2.145 1.735 1.00 0.00 25 PHE A C 8
ATOM 10764 O O . PHE A 1 25 ? 8.577 1.781 2.720 1.00 0.00 25 PHE A O 8
ATOM 10781 N N . ALA A 1 26 ? 6.642 1.848 1.552 1.00 0.00 26 ALA A N 8
ATOM 10782 C CA . ALA A 1 26 ? 5.894 1.058 2.525 1.00 0.00 26 ALA A CA 8
ATOM 10783 C C . ALA A 1 26 ? 6.568 -0.290 2.779 1.00 0.00 26 ALA A C 8
ATOM 10784 O O . ALA A 1 26 ? 6.800 -0.662 3.929 1.00 0.00 26 ALA A O 8
ATOM 10791 N N . LEU A 1 27 ? 6.876 -1.020 1.702 1.00 0.00 27 LEU A N 8
ATOM 10792 C CA . LEU A 1 27 ? 7.520 -2.336 1.822 1.00 0.00 27 LEU A CA 8
ATOM 10793 C C . LEU A 1 27 ? 8.903 -2.242 2.481 1.00 0.00 27 LEU A C 8
ATOM 10794 O O . LEU A 1 27 ? 9.238 -3.053 3.344 1.00 0.00 27 LEU A O 8
ATOM 10810 N N . LYS A 1 28 ? 9.708 -1.267 2.055 1.00 0.00 28 LYS A N 8
ATOM 10811 C CA . LYS A 1 28 ? 11.063 -1.091 2.591 1.00 0.00 28 LYS A CA 8
ATOM 10812 C C . LYS A 1 28 ? 11.076 -0.533 4.023 1.00 0.00 28 LYS A C 8
ATOM 10813 O O . LYS A 1 28 ? 12.096 -0.624 4.708 1.00 0.00 28 LYS A O 8
ATOM 10832 N N . GLN A 1 29 ? 9.960 0.049 4.471 1.00 0.00 29 GLN A N 8
ATOM 10833 C CA . GLN A 1 29 ? 9.886 0.619 5.820 1.00 0.00 29 GLN A CA 8
ATOM 10834 C C . GLN A 1 29 ? 9.596 -0.457 6.869 1.00 0.00 29 GLN A C 8
ATOM 10835 O O . GLN A 1 29 ? 10.156 -0.423 7.966 1.00 0.00 29 GLN A O 8
ATOM 10849 N N . HIS A 1 30 ? 8.734 -1.417 6.526 1.00 0.00 30 HIS A N 8
ATOM 10850 C CA . HIS A 1 30 ? 8.394 -2.505 7.441 1.00 0.00 30 HIS A CA 8
ATOM 10851 C C . HIS A 1 30 ? 9.017 -3.809 6.967 1.00 0.00 30 HIS A C 8
ATOM 10852 O O . HIS A 1 30 ? 8.875 -4.190 5.805 1.00 0.00 30 HIS A O 8
ATOM 10867 N N . ALA A 1 31 ? 9.712 -4.486 7.872 1.00 0.00 31 ALA A N 8
ATOM 10868 C CA . ALA A 1 31 ? 10.366 -5.748 7.546 1.00 0.00 31 ALA A CA 8
ATOM 10869 C C . ALA A 1 31 ? 10.895 -6.447 8.800 1.00 0.00 31 ALA A C 8
ATOM 10870 O O . ALA A 1 31 ? 11.996 -7.002 8.797 1.00 0.00 31 ALA A O 8
ATOM 10877 N N . GLU A 1 32 ? 10.099 -6.417 9.871 1.00 0.00 32 GLU A N 8
ATOM 10878 C CA . GLU A 1 32 ? 10.474 -7.043 11.135 1.00 0.00 32 GLU A CA 8
ATOM 10879 C C . GLU A 1 32 ? 10.589 -8.564 10.982 1.00 0.00 32 GLU A C 8
ATOM 10880 O O . GLU A 1 32 ? 11.469 -9.190 11.574 1.00 0.00 32 GLU A O 8
ATOM 10892 N N . GLN A 1 33 ? 9.701 -9.142 10.175 1.00 0.00 33 GLN A N 8
ATOM 10893 C CA . GLN A 1 33 ? 9.697 -10.588 9.929 1.00 0.00 33 GLN A CA 8
ATOM 10894 C C . GLN A 1 33 ? 10.354 -10.933 8.582 1.00 0.00 33 GLN A C 8
ATOM 10895 O O . GLN A 1 33 ? 10.302 -12.082 8.143 1.00 0.00 33 GLN A O 8
ATOM 10909 N N . ASN A 1 34 ? 10.984 -9.937 7.944 1.00 0.00 34 ASN A N 8
ATOM 10910 C CA . ASN A 1 34 ? 11.667 -10.124 6.663 1.00 0.00 34 ASN A CA 8
ATOM 10911 C C . ASN A 1 34 ? 10.760 -10.773 5.611 1.00 0.00 34 ASN A C 8
ATOM 10912 O O . ASN A 1 34 ? 10.747 -11.996 5.456 1.00 0.00 34 ASN A O 8
ATOM 10923 N N . LEU A 1 35 ? 10.019 -9.938 4.882 1.00 0.00 35 LEU A N 8
ATOM 10924 C CA . LEU A 1 35 ? 9.119 -10.411 3.827 1.00 0.00 35 LEU A CA 8
ATOM 10925 C C . LEU A 1 35 ? 9.388 -9.669 2.523 1.00 0.00 35 LEU A C 8
ATOM 10926 O O . LEU A 1 35 ? 9.967 -8.580 2.529 1.00 0.00 35 LEU A O 8
ATOM 10942 N N . ILE A 1 36 ? 9.001 -10.276 1.402 1.00 0.00 36 ILE A N 8
ATOM 10943 C CA . ILE A 1 36 ? 9.245 -9.675 0.097 1.00 0.00 36 ILE A CA 8
ATOM 10944 C C . ILE A 1 36 ? 7.951 -9.364 -0.640 1.00 0.00 36 ILE A C 8
ATOM 10945 O O . ILE A 1 36 ? 7.137 -10.251 -0.873 1.00 0.00 36 ILE A O 8
ATOM 10961 N N . LEU A 1 37 ? 7.786 -8.102 -1.030 1.00 0.00 37 LEU A N 8
ATOM 10962 C CA . LEU A 1 37 ? 6.607 -7.678 -1.769 1.00 0.00 37 LEU A CA 8
ATOM 10963 C C . LEU A 1 37 ? 6.864 -7.798 -3.269 1.00 0.00 37 LEU A C 8
ATOM 10964 O O . LEU A 1 37 ? 7.710 -7.092 -3.819 1.00 0.00 37 LEU A O 8
ATOM 10980 N N . ALA A 1 38 ? 6.136 -8.704 -3.922 1.00 0.00 38 ALA A N 8
ATOM 10981 C CA . ALA A 1 38 ? 6.291 -8.929 -5.357 1.00 0.00 38 ALA A CA 8
ATOM 10982 C C . ALA A 1 38 ? 5.877 -7.708 -6.170 1.00 0.00 38 ALA A C 8
ATOM 10983 O O . ALA A 1 38 ? 6.393 -7.496 -7.267 1.00 0.00 38 ALA A O 8
ATOM 10990 N N . GLY A 1 39 ? 4.954 -6.899 -5.639 1.00 0.00 39 GLY A N 8
ATOM 10991 C CA . GLY A 1 39 ? 4.534 -5.717 -6.376 1.00 0.00 39 GLY A CA 8
ATOM 10992 C C . GLY A 1 39 ? 3.229 -5.111 -5.895 1.00 0.00 39 GLY A C 8
ATOM 10993 O O . GLY A 1 39 ? 2.501 -5.713 -5.105 1.00 0.00 39 GLY A O 8
ATOM 10997 N N . VAL A 1 40 ? 2.947 -3.906 -6.393 1.00 0.00 40 VAL A N 8
ATOM 10998 C CA . VAL A 1 40 ? 1.735 -3.166 -6.046 1.00 0.00 40 VAL A CA 8
ATOM 10999 C C . VAL A 1 40 ? 0.514 -3.741 -6.774 1.00 0.00 40 VAL A C 8
ATOM 11000 O O . VAL A 1 40 ? 0.578 -4.046 -7.966 1.00 0.00 40 VAL A O 8
ATOM 11013 N N . ASP A 1 41 ? -0.596 -3.883 -6.046 1.00 0.00 41 ASP A N 8
ATOM 11014 C CA . ASP A 1 41 ? -1.833 -4.415 -6.618 1.00 0.00 41 ASP A CA 8
ATOM 11015 C C . ASP A 1 41 ? -2.835 -3.291 -6.879 1.00 0.00 41 ASP A C 8
ATOM 11016 O O . ASP A 1 41 ? -3.178 -3.007 -8.027 1.00 0.00 41 ASP A O 8
ATOM 11025 N N . ALA A 1 42 ? -3.295 -2.660 -5.800 1.00 0.00 42 ALA A N 8
ATOM 11026 C CA . ALA A 1 42 ? -4.256 -1.563 -5.880 1.00 0.00 42 ALA A CA 8
ATOM 11027 C C . ALA A 1 42 ? -4.159 -0.687 -4.634 1.00 0.00 42 ALA A C 8
ATOM 11028 O O . ALA A 1 42 ? -3.463 -1.042 -3.681 1.00 0.00 42 ALA A O 8
ATOM 11035 N N . GLY A 1 43 ? -4.844 0.456 -4.633 1.00 0.00 43 GLY A N 8
ATOM 11036 C CA . GLY A 1 43 ? -4.780 1.330 -3.477 1.00 0.00 43 GLY A CA 8
ATOM 11037 C C . GLY A 1 43 ? -5.830 2.416 -3.452 1.00 0.00 43 GLY A C 8
ATOM 11038 O O . GLY A 1 43 ? -6.729 2.454 -4.289 1.00 0.00 43 GLY A O 8
ATOM 11042 N N . GLN A 1 44 ? -5.706 3.291 -2.458 1.00 0.00 44 GLN A N 8
ATOM 11043 C CA . GLN A 1 44 ? -6.636 4.388 -2.257 1.00 0.00 44 GLN A CA 8
ATOM 11044 C C . GLN A 1 44 ? -5.950 5.575 -1.583 1.00 0.00 44 GLN A C 8
ATOM 11045 O O . GLN A 1 44 ? -5.107 5.396 -0.705 1.00 0.00 44 GLN A O 8
ATOM 11059 N N . ILE A 1 45 ? -6.332 6.784 -1.984 1.00 0.00 45 ILE A N 8
ATOM 11060 C CA . ILE A 1 45 ? -5.768 8.000 -1.409 1.00 0.00 45 ILE A CA 8
ATOM 11061 C C . ILE A 1 45 ? -6.877 8.867 -0.814 1.00 0.00 45 ILE A C 8
ATOM 11062 O O . ILE A 1 45 ? -7.847 9.203 -1.498 1.00 0.00 45 ILE A O 8
ATOM 11078 N N . ILE A 1 46 ? -6.729 9.221 0.462 1.00 0.00 46 ILE A N 8
ATOM 11079 C CA . ILE A 1 46 ? -7.719 10.043 1.151 1.00 0.00 46 ILE A CA 8
ATOM 11080 C C . ILE A 1 46 ? -7.188 11.457 1.374 1.00 0.00 46 ILE A C 8
ATOM 11081 O O . ILE A 1 46 ? -6.151 11.654 2.034 1.00 0.00 46 ILE A O 8
ATOM 11097 N N . LYS A 1 47 ? -7.898 12.429 0.783 1.00 0.00 47 LYS A N 8
ATOM 11098 C CA . LYS A 1 47 ? -7.521 13.839 0.867 1.00 0.00 47 LYS A CA 8
ATOM 11099 C C . LYS A 1 47 ? -8.714 14.762 1.133 1.00 0.00 47 LYS A C 8
ATOM 11100 O O . LYS A 1 47 ? -9.872 14.401 0.919 1.00 0.00 47 LYS A O 8
ATOM 11119 N N . GLY A 1 48 ? -8.383 15.977 1.561 1.00 0.00 48 GLY A N 8
ATOM 11120 C CA . GLY A 1 48 ? -9.361 17.024 1.826 1.00 0.00 48 GLY A CA 8
ATOM 11121 C C . GLY A 1 48 ? -8.726 18.364 1.521 1.00 0.00 48 GLY A C 8
ATOM 11122 O O . GLY A 1 48 ? -9.068 19.025 0.539 1.00 0.00 48 GLY A O 8
ATOM 11126 N N . ILE A 1 49 ? -7.729 18.705 2.334 1.00 0.00 49 ILE A N 8
ATOM 11127 C CA . ILE A 1 49 ? -6.928 19.906 2.152 1.00 0.00 49 ILE A CA 8
ATOM 11128 C C . ILE A 1 49 ? -5.484 19.435 1.981 1.00 0.00 49 ILE A C 8
ATOM 11129 O O . ILE A 1 49 ? -4.887 18.904 2.920 1.00 0.00 49 ILE A O 8
ATOM 11145 N N . PRO A 1 50 ? -4.919 19.522 0.765 1.00 0.00 50 PRO A N 8
ATOM 11146 C CA . PRO A 1 50 ? -3.587 19.002 0.511 1.00 0.00 50 PRO A CA 8
ATOM 11147 C C . PRO A 1 50 ? -2.436 19.974 0.717 1.00 0.00 50 PRO A C 8
ATOM 11148 O O . PRO A 1 50 ? -2.278 20.959 -0.006 1.00 0.00 50 PRO A O 8
ATOM 11159 N N . HIS A 1 51 ? -1.594 19.608 1.669 1.00 0.00 51 HIS A N 8
ATOM 11160 C CA . HIS A 1 51 ? -0.369 20.330 1.981 1.00 0.00 51 HIS A CA 8
ATOM 11161 C C . HIS A 1 51 ? 0.799 19.350 1.811 1.00 0.00 51 HIS A C 8
ATOM 11162 O O . HIS A 1 51 ? 1.863 19.505 2.413 1.00 0.00 51 HIS A O 8
ATOM 11177 N N . TRP A 1 52 ? 0.546 18.314 0.993 1.00 0.00 52 TRP A N 8
ATOM 11178 C CA . TRP A 1 52 ? 1.488 17.241 0.713 1.00 0.00 52 TRP A CA 8
ATOM 11179 C C . TRP A 1 52 ? 1.632 16.299 1.913 1.00 0.00 52 TRP A C 8
ATOM 11180 O O . TRP A 1 52 ? 2.681 15.693 2.130 1.00 0.00 52 TRP A O 8
ATOM 11201 N N . ASP A 1 53 ? 0.531 16.158 2.658 1.00 0.00 53 ASP A N 8
ATOM 11202 C CA . ASP A 1 53 ? 0.454 15.268 3.816 1.00 0.00 53 ASP A CA 8
ATOM 11203 C C . ASP A 1 53 ? -0.676 14.249 3.607 1.00 0.00 53 ASP A C 8
ATOM 11204 O O . ASP A 1 53 ? -1.280 13.765 4.566 1.00 0.00 53 ASP A O 8
ATOM 11213 N N . ASN A 1 54 ? -0.967 13.960 2.334 1.00 0.00 54 ASN A N 8
ATOM 11214 C CA . ASN A 1 54 ? -2.036 13.040 1.943 1.00 0.00 54 ASN A CA 8
ATOM 11215 C C . ASN A 1 54 ? -1.870 11.657 2.583 1.00 0.00 54 ASN A C 8
ATOM 11216 O O . ASN A 1 54 ? -0.755 11.251 2.920 1.00 0.00 54 ASN A O 8
ATOM 11227 N N . TYR A 1 55 ? -2.987 10.937 2.761 1.00 0.00 55 TYR A N 8
ATOM 11228 C CA . TYR A 1 55 ? -2.937 9.606 3.370 1.00 0.00 55 TYR A CA 8
ATOM 11229 C C . TYR A 1 55 ? -3.098 8.505 2.321 1.00 0.00 55 TYR A C 8
ATOM 11230 O O . TYR A 1 55 ? -4.092 8.472 1.593 1.00 0.00 55 TYR A O 8
ATOM 11248 N N . TYR A 1 56 ? -2.106 7.610 2.245 1.00 0.00 56 TYR A N 8
ATOM 11249 C CA . TYR A 1 56 ? -2.130 6.511 1.273 1.00 0.00 56 TYR A CA 8
ATOM 11250 C C . TYR A 1 56 ? -2.531 5.180 1.922 1.00 0.00 56 TYR A C 8
ATOM 11251 O O . TYR A 1 56 ? -2.011 4.804 2.973 1.00 0.00 56 TYR A O 8
ATOM 11269 N N . ASN A 1 57 ? -3.450 4.472 1.264 1.00 0.00 57 ASN A N 8
ATOM 11270 C CA . ASN A 1 57 ? -3.937 3.169 1.727 1.00 0.00 57 ASN A CA 8
ATOM 11271 C C . ASN A 1 57 ? -3.934 2.191 0.556 1.00 0.00 57 ASN A C 8
ATOM 11272 O O . ASN A 1 57 ? -4.700 2.369 -0.383 1.00 0.00 57 ASN A O 8
ATOM 11283 N N . LEU A 1 58 ? -3.063 1.180 0.580 1.00 0.00 58 LEU A N 8
ATOM 11284 C CA . LEU A 1 58 ? -3.000 0.244 -0.550 1.00 0.00 58 LEU A CA 8
ATOM 11285 C C . LEU A 1 58 ? -2.802 -1.215 -0.145 1.00 0.00 58 LEU A C 8
ATOM 11286 O O . LEU A 1 58 ? -2.435 -1.529 0.988 1.00 0.00 58 LEU A O 8
ATOM 11302 N N . ILE A 1 59 ? -3.031 -2.095 -1.127 1.00 0.00 59 ILE A N 8
ATOM 11303 C CA . ILE A 1 59 ? -2.871 -3.539 -0.964 1.00 0.00 59 ILE A CA 8
ATOM 11304 C C . ILE A 1 59 ? -1.899 -4.066 -2.021 1.00 0.00 59 ILE A C 8
ATOM 11305 O O . ILE A 1 59 ? -2.055 -3.772 -3.208 1.00 0.00 59 ILE A O 8
ATOM 11321 N N . LEU A 1 60 ? -0.895 -4.830 -1.595 1.00 0.00 60 LEU A N 8
ATOM 11322 C CA . LEU A 1 60 ? 0.099 -5.371 -2.521 1.00 0.00 60 LEU A CA 8
ATOM 11323 C C . LEU A 1 60 ? 0.322 -6.869 -2.293 1.00 0.00 60 LEU A C 8
ATOM 11324 O O . LEU A 1 60 ? -0.128 -7.427 -1.291 1.00 0.00 60 LEU A O 8
ATOM 11340 N N . SER A 1 61 ? 1.032 -7.508 -3.228 1.00 0.00 61 SER A N 8
ATOM 11341 C CA . SER A 1 61 ? 1.338 -8.939 -3.134 1.00 0.00 61 SER A CA 8
ATOM 11342 C C . SER A 1 61 ? 2.764 -9.145 -2.634 1.00 0.00 61 SER A C 8
ATOM 11343 O O . SER A 1 61 ? 3.691 -8.481 -3.110 1.00 0.00 61 SER A O 8
ATOM 11351 N N . ALA A 1 62 ? 2.929 -10.058 -1.669 1.00 0.00 62 ALA A N 8
ATOM 11352 C CA . ALA A 1 62 ? 4.244 -10.346 -1.093 1.00 0.00 62 ALA A CA 8
ATOM 11353 C C . ALA A 1 62 ? 4.403 -11.824 -0.725 1.00 0.00 62 ALA A C 8
ATOM 11354 O O . ALA A 1 62 ? 3.472 -12.455 -0.221 1.00 0.00 62 ALA A O 8
ATOM 11361 N N . LYS A 1 63 ? 5.603 -12.356 -0.972 1.00 0.00 63 LYS A N 8
ATOM 11362 C CA . LYS A 1 63 ? 5.928 -13.746 -0.666 1.00 0.00 63 LYS A CA 8
ATOM 11363 C C . LYS A 1 63 ? 7.343 -13.859 -0.097 1.00 0.00 63 LYS A C 8
ATOM 11364 O O . LYS A 1 63 ? 8.128 -12.904 -0.147 1.00 0.00 63 LYS A O 8
ATOM 11383 N N . HIS A 1 64 ? 7.650 -15.022 0.474 1.00 0.00 64 HIS A N 8
ATOM 11384 C CA . HIS A 1 64 ? 8.958 -15.269 1.071 1.00 0.00 64 HIS A CA 8
ATOM 11385 C C . HIS A 1 64 ? 9.920 -15.925 0.074 1.00 0.00 64 HIS A C 8
ATOM 11386 O O . HIS A 1 64 ? 11.131 -15.939 0.300 1.00 0.00 64 HIS A O 8
ATOM 11401 N N . SER A 1 65 ? 9.382 -16.477 -1.019 1.00 0.00 65 SER A N 8
ATOM 11402 C CA . SER A 1 65 ? 10.208 -17.143 -2.025 1.00 0.00 65 SER A CA 8
ATOM 11403 C C . SER A 1 65 ? 9.595 -17.031 -3.424 1.00 0.00 65 SER A C 8
ATOM 11404 O O . SER A 1 65 ? 8.375 -16.926 -3.570 1.00 0.00 65 SER A O 8
ATOM 11412 N N . PRO A 1 66 ? 10.441 -17.078 -4.475 1.00 0.00 66 PRO A N 8
ATOM 11413 C CA . PRO A 1 66 ? 9.982 -17.002 -5.870 1.00 0.00 66 PRO A CA 8
ATOM 11414 C C . PRO A 1 66 ? 9.088 -18.184 -6.247 1.00 0.00 66 PRO A C 8
ATOM 11415 O O . PRO A 1 66 ? 8.180 -18.046 -7.066 1.00 0.00 66 PRO A O 8
ATOM 11426 N N . HIS A 1 67 ? 9.350 -19.342 -5.634 1.00 0.00 67 HIS A N 8
ATOM 11427 C CA . HIS A 1 67 ? 8.570 -20.551 -5.891 1.00 0.00 67 HIS A CA 8
ATOM 11428 C C . HIS A 1 67 ? 7.466 -20.740 -4.843 1.00 0.00 67 HIS A C 8
ATOM 11429 O O . HIS A 1 67 ? 6.884 -21.821 -4.740 1.00 0.00 67 HIS A O 8
ATOM 11444 N N . GLU A 1 68 ? 7.179 -19.687 -4.069 1.00 0.00 68 GLU A N 8
ATOM 11445 C CA . GLU A 1 68 ? 6.148 -19.751 -3.039 1.00 0.00 68 GLU A CA 8
ATOM 11446 C C . GLU A 1 68 ? 4.991 -18.808 -3.351 1.00 0.00 68 GLU A C 8
ATOM 11447 O O . GLU A 1 68 ? 5.084 -17.959 -4.237 1.00 0.00 68 GLU A O 8
ATOM 11459 N N . PHE A 1 69 ? 3.897 -18.986 -2.620 1.00 0.00 69 PHE A N 8
ATOM 11460 C CA . PHE A 1 69 ? 2.696 -18.180 -2.807 1.00 0.00 69 PHE A CA 8
ATOM 11461 C C . PHE A 1 69 ? 2.861 -16.753 -2.315 1.00 0.00 69 PHE A C 8
ATOM 11462 O O . PHE A 1 69 ? 3.615 -16.484 -1.379 1.00 0.00 69 PHE A O 8
ATOM 11479 N N . SER A 1 70 ? 2.102 -15.857 -2.939 1.00 0.00 70 SER A N 8
ATOM 11480 C CA . SER A 1 70 ? 2.096 -14.447 -2.572 1.00 0.00 70 SER A CA 8
ATOM 11481 C C . SER A 1 70 ? 0.726 -14.072 -2.035 1.00 0.00 70 SER A C 8
ATOM 11482 O O . SER A 1 70 ? -0.298 -14.426 -2.624 1.00 0.00 70 SER A O 8
ATOM 11490 N N . LYS A 1 71 ? 0.711 -13.362 -0.920 1.00 0.00 71 LYS A N 8
ATOM 11491 C CA . LYS A 1 71 ? -0.539 -12.945 -0.304 1.00 0.00 71 LYS A CA 8
ATOM 11492 C C . LYS A 1 71 ? -0.686 -11.431 -0.351 1.00 0.00 71 LYS A C 8
ATOM 11493 O O . LYS A 1 71 ? 0.279 -10.711 -0.610 1.00 0.00 71 LYS A O 8
ATOM 11512 N N . PHE A 1 72 ? -1.901 -10.955 -0.105 1.00 0.00 72 PHE A N 8
ATOM 11513 C CA . PHE A 1 72 ? -2.175 -9.523 -0.123 1.00 0.00 72 PHE A CA 8
ATOM 11514 C C . PHE A 1 72 ? -1.909 -8.911 1.246 1.00 0.00 72 PHE A C 8
ATOM 11515 O O . PHE A 1 72 ? -2.085 -9.569 2.272 1.00 0.00 72 PHE A O 8
ATOM 11532 N N . TYR A 1 73 ? -1.485 -7.650 1.253 1.00 0.00 73 TYR A N 8
ATOM 11533 C CA . TYR A 1 73 ? -1.201 -6.936 2.490 1.00 0.00 73 TYR A CA 8
ATOM 11534 C C . TYR A 1 73 ? -1.724 -5.509 2.396 1.00 0.00 73 TYR A C 8
ATOM 11535 O O . TYR A 1 73 ? -1.610 -4.874 1.352 1.00 0.00 73 TYR A O 8
ATOM 11553 N N . ASN A 1 74 ? -2.282 -5.011 3.491 1.00 0.00 74 ASN A N 8
ATOM 11554 C CA . ASN A 1 74 ? -2.820 -3.656 3.537 1.00 0.00 74 ASN A CA 8
ATOM 11555 C C . ASN A 1 74 ? -1.928 -2.772 4.396 1.00 0.00 74 ASN A C 8
ATOM 11556 O O . ASN A 1 74 ? -1.758 -3.014 5.592 1.00 0.00 74 ASN A O 8
ATOM 11567 N N . VAL A 1 75 ? -1.337 -1.763 3.761 1.00 0.00 75 VAL A N 8
ATOM 11568 C CA . VAL A 1 75 ? -0.428 -0.848 4.442 1.00 0.00 75 VAL A CA 8
ATOM 11569 C C . VAL A 1 75 ? -0.931 0.595 4.398 1.00 0.00 75 VAL A C 8
ATOM 11570 O O . VAL A 1 75 ? -1.477 1.050 3.385 1.00 0.00 75 VAL A O 8
ATOM 11583 N N . VAL A 1 76 ? -0.710 1.312 5.501 1.00 0.00 76 VAL A N 8
ATOM 11584 C CA . VAL A 1 76 ? -1.093 2.717 5.614 1.00 0.00 76 VAL A CA 8
ATOM 11585 C C . VAL A 1 76 ? 0.162 3.577 5.567 1.00 0.00 76 VAL A C 8
ATOM 11586 O O . VAL A 1 76 ? 1.053 3.416 6.401 1.00 0.00 76 VAL A O 8
ATOM 11599 N N . VAL A 1 77 ? 0.248 4.469 4.584 1.00 0.00 77 VAL A N 8
ATOM 11600 C CA . VAL A 1 77 ? 1.425 5.323 4.441 1.00 0.00 77 VAL A CA 8
ATOM 11601 C C . VAL A 1 77 ? 1.076 6.801 4.451 1.00 0.00 77 VAL A C 8
ATOM 11602 O O . VAL A 1 77 ? 0.025 7.213 3.958 1.00 0.00 77 VAL A O 8
ATOM 11615 N N . LEU A 1 78 ? 1.987 7.589 5.008 1.00 0.00 78 LEU A N 8
ATOM 11616 C CA . LEU A 1 78 ? 1.829 9.027 5.090 1.00 0.00 78 LEU A CA 8
ATOM 11617 C C . LEU A 1 78 ? 2.965 9.729 4.349 1.00 0.00 78 LEU A C 8
ATOM 11618 O O . LEU A 1 78 ? 4.143 9.489 4.618 1.00 0.00 78 LEU A O 8
ATOM 11634 N N . GLU A 1 79 ? 2.593 10.596 3.418 1.00 0.00 79 GLU A N 8
ATOM 11635 C CA . GLU A 1 79 ? 3.552 11.352 2.621 1.00 0.00 79 GLU A CA 8
ATOM 11636 C C . GLU A 1 79 ? 3.923 12.646 3.351 1.00 0.00 79 GLU A C 8
ATOM 11637 O O . GLU A 1 79 ? 3.043 13.426 3.713 1.00 0.00 79 GLU A O 8
ATOM 11649 N N . LYS A 1 80 ? 5.222 12.865 3.591 1.00 0.00 80 LYS A N 8
ATOM 11650 C CA . LYS A 1 80 ? 5.663 14.065 4.307 1.00 0.00 80 LYS A CA 8
ATOM 11651 C C . LYS A 1 80 ? 6.653 14.895 3.501 1.00 0.00 80 LYS A C 8
ATOM 11652 O O . LYS A 1 80 ? 7.587 14.368 2.891 1.00 0.00 80 LYS A O 8
ATOM 11671 N N . ALA A 1 81 ? 6.456 16.208 3.549 1.00 0.00 81 ALA A N 8
ATOM 11672 C CA . ALA A 1 81 ? 7.338 17.150 2.874 1.00 0.00 81 ALA A CA 8
ATOM 11673 C C . ALA A 1 81 ? 8.374 17.685 3.863 1.00 0.00 81 ALA A C 8
ATOM 11674 O O . ALA A 1 81 ? 9.480 18.061 3.474 1.00 0.00 81 ALA A O 8
ATOM 11681 N N . SER A 1 82 ? 8.002 17.700 5.150 1.00 0.00 82 SER A N 8
ATOM 11682 C CA . SER A 1 82 ? 8.882 18.170 6.216 1.00 0.00 82 SER A CA 8
ATOM 11683 C C . SER A 1 82 ? 10.170 17.349 6.276 1.00 0.00 82 SER A C 8
ATOM 11684 O O . SER A 1 82 ? 11.252 17.908 6.458 1.00 0.00 82 SER A O 8
ATOM 11692 N N . ASP A 1 83 ? 10.056 16.023 6.115 1.00 0.00 83 ASP A N 8
ATOM 11693 C CA . ASP A 1 83 ? 11.237 15.157 6.145 1.00 0.00 83 ASP A CA 8
ATOM 11694 C C . ASP A 1 83 ? 11.706 14.795 4.728 1.00 0.00 83 ASP A C 8
ATOM 11695 O O . ASP A 1 83 ? 12.586 13.948 4.562 1.00 0.00 83 ASP A O 8
ATOM 11704 N N . ASN A 1 84 ? 11.120 15.447 3.712 1.00 0.00 84 ASN A N 8
ATOM 11705 C CA . ASN A 1 84 ? 11.477 15.206 2.312 1.00 0.00 84 ASN A CA 8
ATOM 11706 C C . ASN A 1 84 ? 11.521 13.708 1.992 1.00 0.00 84 ASN A C 8
ATOM 11707 O O . ASN A 1 84 ? 12.546 13.191 1.543 1.00 0.00 84 ASN A O 8
ATOM 11718 N N . SER A 1 85 ? 10.401 13.014 2.221 1.00 0.00 85 SER A N 8
ATOM 11719 C CA . SER A 1 85 ? 10.321 11.582 1.953 1.00 0.00 85 SER A CA 8
ATOM 11720 C C . SER A 1 85 ? 8.956 11.011 2.343 1.00 0.00 85 SER A C 8
ATOM 11721 O O . SER A 1 85 ? 8.063 11.731 2.799 1.00 0.00 85 SER A O 8
ATOM 11729 N N . LEU A 1 86 ? 8.818 9.702 2.168 1.00 0.00 86 LEU A N 8
ATOM 11730 C CA . LEU A 1 86 ? 7.586 8.991 2.502 1.00 0.00 86 LEU A CA 8
ATOM 11731 C C . LEU A 1 86 ? 7.674 8.437 3.924 1.00 0.00 86 LEU A C 8
ATOM 11732 O O . LEU A 1 86 ? 8.755 8.410 4.513 1.00 0.00 86 LEU A O 8
ATOM 11748 N N . LYS A 1 87 ? 6.541 7.999 4.478 1.00 0.00 87 LYS A N 8
ATOM 11749 C CA . LYS A 1 87 ? 6.525 7.451 5.831 1.00 0.00 87 LYS A CA 8
ATOM 11750 C C . LYS A 1 87 ? 5.479 6.348 5.969 1.00 0.00 87 LYS A C 8
ATOM 11751 O O . LYS A 1 87 ? 4.308 6.548 5.653 1.00 0.00 87 LYS A O 8
ATOM 11770 N N . LEU A 1 88 ? 5.912 5.188 6.455 1.00 0.00 88 LEU A N 8
ATOM 11771 C CA . LEU A 1 88 ? 5.017 4.054 6.650 1.00 0.00 88 LEU A CA 8
ATOM 11772 C C . LEU A 1 88 ? 4.347 4.140 8.022 1.00 0.00 88 LEU A C 8
ATOM 11773 O O . LEU A 1 88 ? 5.014 4.057 9.055 1.00 0.00 88 LEU A O 8
ATOM 11789 N N . VAL A 1 89 ? 3.026 4.317 8.020 1.00 0.00 89 VAL A N 8
ATOM 11790 C CA . VAL A 1 89 ? 2.257 4.425 9.261 1.00 0.00 89 VAL A CA 8
ATOM 11791 C C . VAL A 1 89 ? 2.098 3.064 9.936 1.00 0.00 89 VAL A C 8
ATOM 11792 O O . VAL A 1 89 ? 2.431 2.909 11.112 1.00 0.00 89 VAL A O 8
ATOM 11805 N N . ALA A 1 90 ? 1.584 2.082 9.191 1.00 0.00 90 ALA A N 8
ATOM 11806 C CA . ALA A 1 90 ? 1.384 0.738 9.731 1.00 0.00 90 ALA A CA 8
ATOM 11807 C C . ALA A 1 90 ? 1.279 -0.310 8.624 1.00 0.00 90 ALA A C 8
ATOM 11808 O O . ALA A 1 90 ? 0.719 -0.050 7.560 1.00 0.00 90 ALA A O 8
ATOM 11815 N N . PHE A 1 91 ? 1.817 -1.499 8.899 1.00 0.00 91 PHE A N 8
ATOM 11816 C CA . PHE A 1 91 ? 1.792 -2.612 7.954 1.00 0.00 91 PHE A CA 8
ATOM 11817 C C . PHE A 1 91 ? 0.901 -3.729 8.493 1.00 0.00 91 PHE A C 8
ATOM 11818 O O . PHE A 1 91 ? 1.059 -4.160 9.636 1.00 0.00 91 PHE A O 8
ATOM 11835 N N . VAL A 1 92 ? -0.056 -4.172 7.676 1.00 0.00 92 VAL A N 8
ATOM 11836 C CA . VAL A 1 92 ? -0.993 -5.215 8.090 1.00 0.00 92 VAL A CA 8
ATOM 11837 C C . VAL A 1 92 ? -1.138 -6.310 7.030 1.00 0.00 92 VAL A C 8
ATOM 11838 O O . VAL A 1 92 ? -1.194 -6.023 5.834 1.00 0.00 92 VAL A O 8
ATOM 11851 N N . PRO A 1 93 ? -1.213 -7.586 7.462 1.00 0.00 93 PRO A N 8
ATOM 11852 C CA . PRO A 1 93 ? -1.365 -8.725 6.555 1.00 0.00 93 PRO A CA 8
ATOM 11853 C C . PRO A 1 93 ? -2.820 -8.939 6.134 1.00 0.00 93 PRO A C 8
ATOM 11854 O O . PRO A 1 93 ? -3.732 -8.827 6.954 1.00 0.00 93 PRO A O 8
ATOM 11865 N N . LEU A 1 94 ? -3.029 -9.245 4.854 1.00 0.00 94 LEU A N 8
ATOM 11866 C CA . LEU A 1 94 ? -4.376 -9.473 4.328 1.00 0.00 94 LEU A CA 8
ATOM 11867 C C . LEU A 1 94 ? -4.624 -10.958 4.032 1.00 0.00 94 LEU A C 8
ATOM 11868 O O . LEU A 1 94 ? -5.456 -11.296 3.189 1.00 0.00 94 LEU A O 8
ATOM 11884 N N . PHE A 1 95 ? -3.900 -11.839 4.726 1.00 0.00 95 PHE A N 8
ATOM 11885 C CA . PHE A 1 95 ? -4.046 -13.282 4.527 1.00 0.00 95 PHE A CA 8
ATOM 11886 C C . PHE A 1 95 ? -4.386 -13.999 5.835 1.00 0.00 95 PHE A C 8
ATOM 11887 O O . PHE A 1 95 ? -3.880 -13.578 6.898 1.00 0.00 95 PHE A O 8
ATOM 11905 N N . GLY A 1 1 ? -21.416 7.160 2.317 1.00 0.00 1 GLY A N 9
ATOM 11906 C CA . GLY A 1 1 ? -20.517 6.200 1.620 1.00 0.00 1 GLY A CA 9
ATOM 11907 C C . GLY A 1 1 ? -21.047 4.777 1.651 1.00 0.00 1 GLY A C 9
ATOM 11908 O O . GLY A 1 1 ? -20.717 4.015 2.561 1.00 0.00 1 GLY A O 9
ATOM 11914 N N . PRO A 1 2 ? -21.879 4.390 0.664 1.00 0.00 2 PRO A N 9
ATOM 11915 C CA . PRO A 1 2 ? -22.455 3.044 0.590 1.00 0.00 2 PRO A CA 9
ATOM 11916 C C . PRO A 1 2 ? -21.472 2.013 0.033 1.00 0.00 2 PRO A C 9
ATOM 11917 O O . PRO A 1 2 ? -20.791 2.267 -0.963 1.00 0.00 2 PRO A O 9
ATOM 11928 N N . GLY A 1 3 ? -21.407 0.851 0.683 1.00 0.00 3 GLY A N 9
ATOM 11929 C CA . GLY A 1 3 ? -20.508 -0.205 0.244 1.00 0.00 3 GLY A CA 9
ATOM 11930 C C . GLY A 1 3 ? -21.239 -1.496 -0.085 1.00 0.00 3 GLY A C 9
ATOM 11931 O O . GLY A 1 3 ? -22.286 -1.783 0.499 1.00 0.00 3 GLY A O 9
ATOM 11935 N N . PRO A 1 4 ? -20.707 -2.303 -1.026 1.00 0.00 4 PRO A N 9
ATOM 11936 C CA . PRO A 1 4 ? -21.313 -3.566 -1.429 1.00 0.00 4 PRO A CA 9
ATOM 11937 C C . PRO A 1 4 ? -20.811 -4.749 -0.603 1.00 0.00 4 PRO A C 9
ATOM 11938 O O . PRO A 1 4 ? -19.795 -4.653 0.087 1.00 0.00 4 PRO A O 9
ATOM 11949 N N . ALA A 1 5 ? -21.530 -5.865 -0.687 1.00 0.00 5 ALA A N 9
ATOM 11950 C CA . ALA A 1 5 ? -21.164 -7.074 0.043 1.00 0.00 5 ALA A CA 9
ATOM 11951 C C . ALA A 1 5 ? -20.582 -8.125 -0.900 1.00 0.00 5 ALA A C 9
ATOM 11952 O O . ALA A 1 5 ? -19.542 -8.719 -0.611 1.00 0.00 5 ALA A O 9
ATOM 11959 N N . ILE A 1 6 ? -21.257 -8.343 -2.029 1.00 0.00 6 ILE A N 9
ATOM 11960 C CA . ILE A 1 6 ? -20.811 -9.312 -3.023 1.00 0.00 6 ILE A CA 9
ATOM 11961 C C . ILE A 1 6 ? -20.683 -8.664 -4.407 1.00 0.00 6 ILE A C 9
ATOM 11962 O O . ILE A 1 6 ? -20.907 -9.313 -5.432 1.00 0.00 6 ILE A O 9
ATOM 11978 N N . GLY A 1 7 ? -20.319 -7.378 -4.427 1.00 0.00 7 GLY A N 9
ATOM 11979 C CA . GLY A 1 7 ? -20.166 -6.659 -5.681 1.00 0.00 7 GLY A CA 9
ATOM 11980 C C . GLY A 1 7 ? -18.745 -6.686 -6.202 1.00 0.00 7 GLY A C 9
ATOM 11981 O O . GLY A 1 7 ? -18.168 -7.759 -6.387 1.00 0.00 7 GLY A O 9
ATOM 11985 N N . GLU A 1 8 ? -18.180 -5.503 -6.447 1.00 0.00 8 GLU A N 9
ATOM 11986 C CA . GLU A 1 8 ? -16.817 -5.401 -6.957 1.00 0.00 8 GLU A CA 9
ATOM 11987 C C . GLU A 1 8 ? -16.011 -4.346 -6.201 1.00 0.00 8 GLU A C 9
ATOM 11988 O O . GLU A 1 8 ? -16.542 -3.304 -5.811 1.00 0.00 8 GLU A O 9
ATOM 12000 N N . VAL A 1 9 ? -14.722 -4.627 -6.006 1.00 0.00 9 VAL A N 9
ATOM 12001 C CA . VAL A 1 9 ? -13.822 -3.712 -5.304 1.00 0.00 9 VAL A CA 9
ATOM 12002 C C . VAL A 1 9 ? -12.965 -2.927 -6.293 1.00 0.00 9 VAL A C 9
ATOM 12003 O O . VAL A 1 9 ? -12.557 -3.456 -7.329 1.00 0.00 9 VAL A O 9
ATOM 12016 N N . ILE A 1 10 ? -12.705 -1.659 -5.974 1.00 0.00 10 ILE A N 9
ATOM 12017 C CA . ILE A 1 10 ? -11.910 -0.800 -6.843 1.00 0.00 10 ILE A CA 9
ATOM 12018 C C . ILE A 1 10 ? -10.826 -0.045 -6.071 1.00 0.00 10 ILE A C 9
ATOM 12019 O O . ILE A 1 10 ? -10.985 0.264 -4.888 1.00 0.00 10 ILE A O 9
ATOM 12035 N N . GLY A 1 11 ? -9.729 0.255 -6.767 1.00 0.00 11 GLY A N 9
ATOM 12036 C CA . GLY A 1 11 ? -8.620 0.985 -6.169 1.00 0.00 11 GLY A CA 9
ATOM 12037 C C . GLY A 1 11 ? -7.924 1.871 -7.187 1.00 0.00 11 GLY A C 9
ATOM 12038 O O . GLY A 1 11 ? -8.505 2.180 -8.230 1.00 0.00 11 GLY A O 9
ATOM 12042 N N . ILE A 1 12 ? -6.687 2.289 -6.904 1.00 0.00 12 ILE A N 9
ATOM 12043 C CA . ILE A 1 12 ? -5.964 3.145 -7.841 1.00 0.00 12 ILE A CA 9
ATOM 12044 C C . ILE A 1 12 ? -4.997 2.351 -8.718 1.00 0.00 12 ILE A C 9
ATOM 12045 O O . ILE A 1 12 ? -4.702 1.185 -8.452 1.00 0.00 12 ILE A O 9
ATOM 12061 N N . SER A 1 13 ? -4.511 3.009 -9.768 1.00 0.00 13 SER A N 9
ATOM 12062 C CA . SER A 1 13 ? -3.577 2.400 -10.711 1.00 0.00 13 SER A CA 9
ATOM 12063 C C . SER A 1 13 ? -2.127 2.616 -10.284 1.00 0.00 13 SER A C 9
ATOM 12064 O O . SER A 1 13 ? -1.805 3.604 -9.616 1.00 0.00 13 SER A O 9
ATOM 12072 N N . VAL A 1 14 ? -1.245 1.710 -10.717 1.00 0.00 14 VAL A N 9
ATOM 12073 C CA . VAL A 1 14 ? 0.178 1.825 -10.418 1.00 0.00 14 VAL A CA 9
ATOM 12074 C C . VAL A 1 14 ? 0.748 3.075 -11.092 1.00 0.00 14 VAL A C 9
ATOM 12075 O O . VAL A 1 14 ? 1.765 3.622 -10.662 1.00 0.00 14 VAL A O 9
ATOM 12088 N N . ASN A 1 15 ? 0.064 3.522 -12.153 1.00 0.00 15 ASN A N 9
ATOM 12089 C CA . ASN A 1 15 ? 0.460 4.708 -12.899 1.00 0.00 15 ASN A CA 9
ATOM 12090 C C . ASN A 1 15 ? 0.670 5.897 -11.964 1.00 0.00 15 ASN A C 9
ATOM 12091 O O . ASN A 1 15 ? 1.569 6.710 -12.176 1.00 0.00 15 ASN A O 9
ATOM 12102 N N . ASP A 1 16 ? -0.168 5.986 -10.928 1.00 0.00 16 ASP A N 9
ATOM 12103 C CA . ASP A 1 16 ? -0.077 7.069 -9.952 1.00 0.00 16 ASP A CA 9
ATOM 12104 C C . ASP A 1 16 ? 1.303 7.080 -9.281 1.00 0.00 16 ASP A C 9
ATOM 12105 O O . ASP A 1 16 ? 1.658 6.149 -8.558 1.00 0.00 16 ASP A O 9
ATOM 12114 N N . PRO A 1 17 ? 2.105 8.137 -9.538 1.00 0.00 17 PRO A N 9
ATOM 12115 C CA . PRO A 1 17 ? 3.466 8.278 -8.986 1.00 0.00 17 PRO A CA 9
ATOM 12116 C C . PRO A 1 17 ? 3.522 8.262 -7.458 1.00 0.00 17 PRO A C 9
ATOM 12117 O O . PRO A 1 17 ? 4.530 7.854 -6.880 1.00 0.00 17 PRO A O 9
ATOM 12128 N N . ARG A 1 18 ? 2.448 8.696 -6.803 1.00 0.00 18 ARG A N 9
ATOM 12129 C CA . ARG A 1 18 ? 2.406 8.711 -5.345 1.00 0.00 18 ARG A CA 9
ATOM 12130 C C . ARG A 1 18 ? 2.170 7.306 -4.814 1.00 0.00 18 ARG A C 9
ATOM 12131 O O . ARG A 1 18 ? 2.846 6.854 -3.896 1.00 0.00 18 ARG A O 9
ATOM 12152 N N . VAL A 1 19 ? 1.207 6.623 -5.415 1.00 0.00 19 VAL A N 9
ATOM 12153 C CA . VAL A 1 19 ? 0.856 5.267 -5.035 1.00 0.00 19 VAL A CA 9
ATOM 12154 C C . VAL A 1 19 ? 2.048 4.315 -5.186 1.00 0.00 19 VAL A C 9
ATOM 12155 O O . VAL A 1 19 ? 2.287 3.468 -4.327 1.00 0.00 19 VAL A O 9
ATOM 12168 N N . LYS A 1 20 ? 2.787 4.461 -6.286 1.00 0.00 20 LYS A N 9
ATOM 12169 C CA . LYS A 1 20 ? 3.951 3.615 -6.560 1.00 0.00 20 LYS A CA 9
ATOM 12170 C C . LYS A 1 20 ? 5.131 3.938 -5.636 1.00 0.00 20 LYS A C 9
ATOM 12171 O O . LYS A 1 20 ? 5.853 3.033 -5.213 1.00 0.00 20 LYS A O 9
ATOM 12190 N N . GLU A 1 21 ? 5.330 5.225 -5.330 1.00 0.00 21 GLU A N 9
ATOM 12191 C CA . GLU A 1 21 ? 6.432 5.641 -4.467 1.00 0.00 21 GLU A CA 9
ATOM 12192 C C . GLU A 1 21 ? 6.121 5.360 -3.003 1.00 0.00 21 GLU A C 9
ATOM 12193 O O . GLU A 1 21 ? 7.002 4.990 -2.227 1.00 0.00 21 GLU A O 9
ATOM 12205 N N . ILE A 1 22 ? 4.864 5.551 -2.635 1.00 0.00 22 ILE A N 9
ATOM 12206 C CA . ILE A 1 22 ? 4.426 5.329 -1.268 1.00 0.00 22 ILE A CA 9
ATOM 12207 C C . ILE A 1 22 ? 4.312 3.828 -0.963 1.00 0.00 22 ILE A C 9
ATOM 12208 O O . ILE A 1 22 ? 4.568 3.399 0.166 1.00 0.00 22 ILE A O 9
ATOM 12224 N N . ALA A 1 23 ? 3.972 3.027 -1.981 1.00 0.00 23 ALA A N 9
ATOM 12225 C CA . ALA A 1 23 ? 3.874 1.576 -1.820 1.00 0.00 23 ALA A CA 9
ATOM 12226 C C . ALA A 1 23 ? 5.267 0.976 -1.641 1.00 0.00 23 ALA A C 9
ATOM 12227 O O . ALA A 1 23 ? 5.531 0.256 -0.672 1.00 0.00 23 ALA A O 9
ATOM 12234 N N . GLU A 1 24 ? 6.163 1.304 -2.575 1.00 0.00 24 GLU A N 9
ATOM 12235 C CA . GLU A 1 24 ? 7.538 0.836 -2.523 1.00 0.00 24 GLU A CA 9
ATOM 12236 C C . GLU A 1 24 ? 8.163 1.223 -1.187 1.00 0.00 24 GLU A C 9
ATOM 12237 O O . GLU A 1 24 ? 8.855 0.420 -0.561 1.00 0.00 24 GLU A O 9
ATOM 12249 N N . PHE A 1 25 ? 7.880 2.455 -0.744 1.00 0.00 25 PHE A N 9
ATOM 12250 C CA . PHE A 1 25 ? 8.379 2.944 0.535 1.00 0.00 25 PHE A CA 9
ATOM 12251 C C . PHE A 1 25 ? 7.878 2.052 1.662 1.00 0.00 25 PHE A C 9
ATOM 12252 O O . PHE A 1 25 ? 8.604 1.777 2.617 1.00 0.00 25 PHE A O 9
ATOM 12269 N N . ALA A 1 26 ? 6.629 1.598 1.536 1.00 0.00 26 ALA A N 9
ATOM 12270 C CA . ALA A 1 26 ? 6.026 0.727 2.541 1.00 0.00 26 ALA A CA 9
ATOM 12271 C C . ALA A 1 26 ? 6.846 -0.551 2.726 1.00 0.00 26 ALA A C 9
ATOM 12272 O O . ALA A 1 26 ? 7.080 -0.986 3.855 1.00 0.00 26 ALA A O 9
ATOM 12279 N N . LEU A 1 27 ? 7.286 -1.146 1.611 1.00 0.00 27 LEU A N 9
ATOM 12280 C CA . LEU A 1 27 ? 8.085 -2.375 1.662 1.00 0.00 27 LEU A CA 9
ATOM 12281 C C . LEU A 1 27 ? 9.483 -2.110 2.238 1.00 0.00 27 LEU A C 9
ATOM 12282 O O . LEU A 1 27 ? 9.944 -2.845 3.113 1.00 0.00 27 LEU A O 9
ATOM 12298 N N . LYS A 1 28 ? 10.157 -1.069 1.735 1.00 0.00 28 LYS A N 9
ATOM 12299 C CA . LYS A 1 28 ? 11.510 -0.728 2.196 1.00 0.00 28 LYS A CA 9
ATOM 12300 C C . LYS A 1 28 ? 11.529 -0.228 3.647 1.00 0.00 28 LYS A C 9
ATOM 12301 O O . LYS A 1 28 ? 12.548 -0.346 4.327 1.00 0.00 28 LYS A O 9
ATOM 12320 N N . GLN A 1 29 ? 10.408 0.325 4.119 1.00 0.00 29 GLN A N 9
ATOM 12321 C CA . GLN A 1 29 ? 10.323 0.829 5.492 1.00 0.00 29 GLN A CA 9
ATOM 12322 C C . GLN A 1 29 ? 10.211 -0.313 6.500 1.00 0.00 29 GLN A C 9
ATOM 12323 O O . GLN A 1 29 ? 10.635 -0.172 7.649 1.00 0.00 29 GLN A O 9
ATOM 12337 N N . HIS A 1 30 ? 9.646 -1.443 6.068 1.00 0.00 30 HIS A N 9
ATOM 12338 C CA . HIS A 1 30 ? 9.492 -2.603 6.939 1.00 0.00 30 HIS A CA 9
ATOM 12339 C C . HIS A 1 30 ? 10.869 -3.159 7.332 1.00 0.00 30 HIS A C 9
ATOM 12340 O O . HIS A 1 30 ? 11.497 -2.653 8.265 1.00 0.00 30 HIS A O 9
ATOM 12355 N N . ALA A 1 31 ? 11.351 -4.169 6.606 1.00 0.00 31 ALA A N 9
ATOM 12356 C CA . ALA A 1 31 ? 12.667 -4.753 6.864 1.00 0.00 31 ALA A CA 9
ATOM 12357 C C . ALA A 1 31 ? 12.874 -5.187 8.322 1.00 0.00 31 ALA A C 9
ATOM 12358 O O . ALA A 1 31 ? 13.997 -5.156 8.827 1.00 0.00 31 ALA A O 9
ATOM 12365 N N . GLU A 1 32 ? 11.805 -5.617 8.988 1.00 0.00 32 GLU A N 9
ATOM 12366 C CA . GLU A 1 32 ? 11.904 -6.079 10.368 1.00 0.00 32 GLU A CA 9
ATOM 12367 C C . GLU A 1 32 ? 12.100 -7.595 10.398 1.00 0.00 32 GLU A C 9
ATOM 12368 O O . GLU A 1 32 ? 12.863 -8.119 11.211 1.00 0.00 32 GLU A O 9
ATOM 12380 N N . GLN A 1 33 ? 11.417 -8.281 9.486 1.00 0.00 33 GLN A N 9
ATOM 12381 C CA . GLN A 1 33 ? 11.510 -9.735 9.367 1.00 0.00 33 GLN A CA 9
ATOM 12382 C C . GLN A 1 33 ? 12.165 -10.142 8.037 1.00 0.00 33 GLN A C 9
ATOM 12383 O O . GLN A 1 33 ? 12.415 -11.325 7.802 1.00 0.00 33 GLN A O 9
ATOM 12397 N N . ASN A 1 34 ? 12.439 -9.150 7.175 1.00 0.00 34 ASN A N 9
ATOM 12398 C CA . ASN A 1 34 ? 13.062 -9.378 5.872 1.00 0.00 34 ASN A CA 9
ATOM 12399 C C . ASN A 1 34 ? 12.126 -10.145 4.932 1.00 0.00 34 ASN A C 9
ATOM 12400 O O . ASN A 1 34 ? 12.113 -11.377 4.913 1.00 0.00 34 ASN A O 9
ATOM 12411 N N . LEU A 1 35 ? 11.348 -9.394 4.149 1.00 0.00 35 LEU A N 9
ATOM 12412 C CA . LEU A 1 35 ? 10.408 -9.974 3.190 1.00 0.00 35 LEU A CA 9
ATOM 12413 C C . LEU A 1 35 ? 10.525 -9.275 1.841 1.00 0.00 35 LEU A C 9
ATOM 12414 O O . LEU A 1 35 ? 11.066 -8.170 1.750 1.00 0.00 35 LEU A O 9
ATOM 12430 N N . ILE A 1 36 ? 10.051 -9.937 0.787 1.00 0.00 36 ILE A N 9
ATOM 12431 C CA . ILE A 1 36 ? 10.150 -9.383 -0.557 1.00 0.00 36 ILE A CA 9
ATOM 12432 C C . ILE A 1 36 ? 8.790 -9.221 -1.213 1.00 0.00 36 ILE A C 9
ATOM 12433 O O . ILE A 1 36 ? 8.034 -10.179 -1.336 1.00 0.00 36 ILE A O 9
ATOM 12449 N N . LEU A 1 37 ? 8.498 -8.000 -1.651 1.00 0.00 37 LEU A N 9
ATOM 12450 C CA . LEU A 1 37 ? 7.239 -7.711 -2.314 1.00 0.00 37 LEU A CA 9
ATOM 12451 C C . LEU A 1 37 ? 7.386 -7.864 -3.820 1.00 0.00 37 LEU A C 9
ATOM 12452 O O . LEU A 1 37 ? 8.112 -7.109 -4.468 1.00 0.00 37 LEU A O 9
ATOM 12468 N N . ALA A 1 38 ? 6.691 -8.854 -4.366 1.00 0.00 38 ALA A N 9
ATOM 12469 C CA . ALA A 1 38 ? 6.735 -9.126 -5.795 1.00 0.00 38 ALA A CA 9
ATOM 12470 C C . ALA A 1 38 ? 6.135 -7.978 -6.596 1.00 0.00 38 ALA A C 9
ATOM 12471 O O . ALA A 1 38 ? 6.565 -7.722 -7.722 1.00 0.00 38 ALA A O 9
ATOM 12478 N N . GLY A 1 39 ? 5.148 -7.275 -6.024 1.00 0.00 39 GLY A N 9
ATOM 12479 C CA . GLY A 1 39 ? 4.554 -6.162 -6.752 1.00 0.00 39 GLY A CA 9
ATOM 12480 C C . GLY A 1 39 ? 3.296 -5.590 -6.125 1.00 0.00 39 GLY A C 9
ATOM 12481 O O . GLY A 1 39 ? 2.657 -6.224 -5.283 1.00 0.00 39 GLY A O 9
ATOM 12485 N N . VAL A 1 40 ? 2.941 -4.379 -6.565 1.00 0.00 40 VAL A N 9
ATOM 12486 C CA . VAL A 1 40 ? 1.750 -3.682 -6.088 1.00 0.00 40 VAL A CA 9
ATOM 12487 C C . VAL A 1 40 ? 0.496 -4.301 -6.716 1.00 0.00 40 VAL A C 9
ATOM 12488 O O . VAL A 1 40 ? 0.401 -4.427 -7.938 1.00 0.00 40 VAL A O 9
ATOM 12501 N N . ASP A 1 41 ? -0.450 -4.706 -5.869 1.00 0.00 41 ASP A N 9
ATOM 12502 C CA . ASP A 1 41 ? -1.689 -5.334 -6.332 1.00 0.00 41 ASP A CA 9
ATOM 12503 C C . ASP A 1 41 ? -2.790 -4.300 -6.565 1.00 0.00 41 ASP A C 9
ATOM 12504 O O . ASP A 1 41 ? -3.266 -4.131 -7.687 1.00 0.00 41 ASP A O 9
ATOM 12513 N N . ALA A 1 42 ? -3.187 -3.616 -5.493 1.00 0.00 42 ALA A N 9
ATOM 12514 C CA . ALA A 1 42 ? -4.230 -2.592 -5.555 1.00 0.00 42 ALA A CA 9
ATOM 12515 C C . ALA A 1 42 ? -4.169 -1.709 -4.314 1.00 0.00 42 ALA A C 9
ATOM 12516 O O . ALA A 1 42 ? -3.423 -2.006 -3.379 1.00 0.00 42 ALA A O 9
ATOM 12523 N N . GLY A 1 43 ? -4.941 -0.623 -4.294 1.00 0.00 43 GLY A N 9
ATOM 12524 C CA . GLY A 1 43 ? -4.912 0.249 -3.139 1.00 0.00 43 GLY A CA 9
ATOM 12525 C C . GLY A 1 43 ? -5.972 1.327 -3.129 1.00 0.00 43 GLY A C 9
ATOM 12526 O O . GLY A 1 43 ? -6.860 1.364 -3.981 1.00 0.00 43 GLY A O 9
ATOM 12530 N N . GLN A 1 44 ? -5.866 2.194 -2.126 1.00 0.00 44 GLN A N 9
ATOM 12531 C CA . GLN A 1 44 ? -6.800 3.286 -1.919 1.00 0.00 44 GLN A CA 9
ATOM 12532 C C . GLN A 1 44 ? -6.097 4.510 -1.322 1.00 0.00 44 GLN A C 9
ATOM 12533 O O . GLN A 1 44 ? -4.950 4.422 -0.877 1.00 0.00 44 GLN A O 9
ATOM 12547 N N . ILE A 1 45 ? -6.798 5.645 -1.303 1.00 0.00 45 ILE A N 9
ATOM 12548 C CA . ILE A 1 45 ? -6.252 6.886 -0.750 1.00 0.00 45 ILE A CA 9
ATOM 12549 C C . ILE A 1 45 ? -7.345 7.672 -0.020 1.00 0.00 45 ILE A C 9
ATOM 12550 O O . ILE A 1 45 ? -8.447 7.847 -0.543 1.00 0.00 45 ILE A O 9
ATOM 12566 N N . ILE A 1 46 ? -7.034 8.132 1.195 1.00 0.00 46 ILE A N 9
ATOM 12567 C CA . ILE A 1 46 ? -7.991 8.887 2.004 1.00 0.00 46 ILE A CA 9
ATOM 12568 C C . ILE A 1 46 ? -7.614 10.365 2.066 1.00 0.00 46 ILE A C 9
ATOM 12569 O O . ILE A 1 46 ? -6.543 10.726 2.575 1.00 0.00 46 ILE A O 9
ATOM 12585 N N . LYS A 1 47 ? -8.500 11.210 1.526 1.00 0.00 47 LYS A N 9
ATOM 12586 C CA . LYS A 1 47 ? -8.272 12.653 1.495 1.00 0.00 47 LYS A CA 9
ATOM 12587 C C . LYS A 1 47 ? -9.517 13.460 1.881 1.00 0.00 47 LYS A C 9
ATOM 12588 O O . LYS A 1 47 ? -10.645 12.967 1.840 1.00 0.00 47 LYS A O 9
ATOM 12607 N N . GLY A 1 48 ? -9.272 14.724 2.215 1.00 0.00 48 GLY A N 9
ATOM 12608 C CA . GLY A 1 48 ? -10.319 15.672 2.572 1.00 0.00 48 GLY A CA 9
ATOM 12609 C C . GLY A 1 48 ? -9.875 17.061 2.163 1.00 0.00 48 GLY A C 9
ATOM 12610 O O . GLY A 1 48 ? -10.350 17.615 1.171 1.00 0.00 48 GLY A O 9
ATOM 12614 N N . ILE A 1 49 ? -8.889 17.571 2.895 1.00 0.00 49 ILE A N 9
ATOM 12615 C CA . ILE A 1 49 ? -8.260 18.850 2.598 1.00 0.00 49 ILE A CA 9
ATOM 12616 C C . ILE A 1 49 ? -6.778 18.554 2.369 1.00 0.00 49 ILE A C 9
ATOM 12617 O O . ILE A 1 49 ? -6.072 18.149 3.295 1.00 0.00 49 ILE A O 9
ATOM 12633 N N . PRO A 1 50 ? -6.293 18.645 1.119 1.00 0.00 50 PRO A N 9
ATOM 12634 C CA . PRO A 1 50 ? -4.920 18.277 0.811 1.00 0.00 50 PRO A CA 9
ATOM 12635 C C . PRO A 1 50 ? -3.875 19.371 0.969 1.00 0.00 50 PRO A C 9
ATOM 12636 O O . PRO A 1 50 ? -3.851 20.361 0.237 1.00 0.00 50 PRO A O 9
ATOM 12647 N N . HIS A 1 51 ? -2.961 19.102 1.887 1.00 0.00 51 HIS A N 9
ATOM 12648 C CA . HIS A 1 51 ? -1.806 19.949 2.146 1.00 0.00 51 HIS A CA 9
ATOM 12649 C C . HIS A 1 51 ? -0.549 19.091 1.935 1.00 0.00 51 HIS A C 9
ATOM 12650 O O . HIS A 1 51 ? 0.519 19.359 2.488 1.00 0.00 51 HIS A O 9
ATOM 12665 N N . TRP A 1 52 ? -0.731 18.028 1.130 1.00 0.00 52 TRP A N 9
ATOM 12666 C CA . TRP A 1 52 ? 0.300 17.054 0.803 1.00 0.00 52 TRP A CA 9
ATOM 12667 C C . TRP A 1 52 ? 0.598 16.117 1.977 1.00 0.00 52 TRP A C 9
ATOM 12668 O O . TRP A 1 52 ? 1.721 15.641 2.149 1.00 0.00 52 TRP A O 9
ATOM 12689 N N . ASP A 1 53 ? -0.450 15.828 2.751 1.00 0.00 53 ASP A N 9
ATOM 12690 C CA . ASP A 1 53 ? -0.377 14.915 3.889 1.00 0.00 53 ASP A CA 9
ATOM 12691 C C . ASP A 1 53 ? -1.384 13.768 3.703 1.00 0.00 53 ASP A C 9
ATOM 12692 O O . ASP A 1 53 ? -1.906 13.219 4.675 1.00 0.00 53 ASP A O 9
ATOM 12701 N N . ASN A 1 54 ? -1.679 13.447 2.436 1.00 0.00 54 ASN A N 9
ATOM 12702 C CA . ASN A 1 54 ? -2.654 12.410 2.085 1.00 0.00 54 ASN A CA 9
ATOM 12703 C C . ASN A 1 54 ? -2.309 11.046 2.674 1.00 0.00 54 ASN A C 9
ATOM 12704 O O . ASN A 1 54 ? -1.139 10.668 2.764 1.00 0.00 54 ASN A O 9
ATOM 12715 N N . TYR A 1 55 ? -3.355 10.311 3.069 1.00 0.00 55 TYR A N 9
ATOM 12716 C CA . TYR A 1 55 ? -3.192 8.982 3.647 1.00 0.00 55 TYR A CA 9
ATOM 12717 C C . TYR A 1 55 ? -3.343 7.909 2.575 1.00 0.00 55 TYR A C 9
ATOM 12718 O O . TYR A 1 55 ? -4.205 8.014 1.700 1.00 0.00 55 TYR A O 9
ATOM 12736 N N . TYR A 1 56 ? -2.486 6.888 2.630 1.00 0.00 56 TYR A N 9
ATOM 12737 C CA . TYR A 1 56 ? -2.516 5.815 1.644 1.00 0.00 56 TYR A CA 9
ATOM 12738 C C . TYR A 1 56 ? -2.785 4.451 2.287 1.00 0.00 56 TYR A C 9
ATOM 12739 O O . TYR A 1 56 ? -2.209 4.110 3.320 1.00 0.00 56 TYR A O 9
ATOM 12757 N N . ASN A 1 57 ? -3.673 3.683 1.651 1.00 0.00 57 ASN A N 9
ATOM 12758 C CA . ASN A 1 57 ? -4.055 2.346 2.116 1.00 0.00 57 ASN A CA 9
ATOM 12759 C C . ASN A 1 57 ? -4.035 1.380 0.934 1.00 0.00 57 ASN A C 9
ATOM 12760 O O . ASN A 1 57 ? -4.819 1.544 0.010 1.00 0.00 57 ASN A O 9
ATOM 12771 N N . LEU A 1 58 ? -3.132 0.393 0.935 1.00 0.00 58 LEU A N 9
ATOM 12772 C CA . LEU A 1 58 ? -3.056 -0.532 -0.205 1.00 0.00 58 LEU A CA 9
ATOM 12773 C C . LEU A 1 58 ? -2.711 -1.970 0.188 1.00 0.00 58 LEU A C 9
ATOM 12774 O O . LEU A 1 58 ? -2.303 -2.253 1.316 1.00 0.00 58 LEU A O 9
ATOM 12790 N N . ILE A 1 59 ? -2.870 -2.866 -0.793 1.00 0.00 59 ILE A N 9
ATOM 12791 C CA . ILE A 1 59 ? -2.573 -4.292 -0.637 1.00 0.00 59 ILE A CA 9
ATOM 12792 C C . ILE A 1 59 ? -1.602 -4.730 -1.739 1.00 0.00 59 ILE A C 9
ATOM 12793 O O . ILE A 1 59 ? -1.813 -4.409 -2.910 1.00 0.00 59 ILE A O 9
ATOM 12809 N N . LEU A 1 60 ? -0.535 -5.443 -1.372 1.00 0.00 60 LEU A N 9
ATOM 12810 C CA . LEU A 1 60 ? 0.457 -5.884 -2.356 1.00 0.00 60 LEU A CA 9
ATOM 12811 C C . LEU A 1 60 ? 0.846 -7.352 -2.167 1.00 0.00 60 LEU A C 9
ATOM 12812 O O . LEU A 1 60 ? 0.510 -7.973 -1.158 1.00 0.00 60 LEU A O 9
ATOM 12828 N N . SER A 1 61 ? 1.564 -7.894 -3.155 1.00 0.00 61 SER A N 9
ATOM 12829 C CA . SER A 1 61 ? 2.018 -9.287 -3.123 1.00 0.00 61 SER A CA 9
ATOM 12830 C C . SER A 1 61 ? 3.473 -9.378 -2.683 1.00 0.00 61 SER A C 9
ATOM 12831 O O . SER A 1 61 ? 4.332 -8.686 -3.233 1.00 0.00 61 SER A O 9
ATOM 12839 N N . ALA A 1 62 ? 3.748 -10.242 -1.700 1.00 0.00 62 ALA A N 9
ATOM 12840 C CA . ALA A 1 62 ? 5.110 -10.424 -1.200 1.00 0.00 62 ALA A CA 9
ATOM 12841 C C . ALA A 1 62 ? 5.391 -11.875 -0.803 1.00 0.00 62 ALA A C 9
ATOM 12842 O O . ALA A 1 62 ? 4.533 -12.558 -0.239 1.00 0.00 62 ALA A O 9
ATOM 12849 N N . LYS A 1 63 ? 6.614 -12.325 -1.098 1.00 0.00 63 LYS A N 9
ATOM 12850 C CA . LYS A 1 63 ? 7.057 -13.676 -0.773 1.00 0.00 63 LYS A CA 9
ATOM 12851 C C . LYS A 1 63 ? 8.522 -13.668 -0.331 1.00 0.00 63 LYS A C 9
ATOM 12852 O O . LYS A 1 63 ? 9.233 -12.673 -0.515 1.00 0.00 63 LYS A O 9
ATOM 12871 N N . HIS A 1 64 ? 8.958 -14.770 0.274 1.00 0.00 64 HIS A N 9
ATOM 12872 C CA . HIS A 1 64 ? 10.329 -14.895 0.758 1.00 0.00 64 HIS A CA 9
ATOM 12873 C C . HIS A 1 64 ? 11.238 -15.585 -0.267 1.00 0.00 64 HIS A C 9
ATOM 12874 O O . HIS A 1 64 ? 12.461 -15.547 -0.130 1.00 0.00 64 HIS A O 9
ATOM 12889 N N . SER A 1 65 ? 10.647 -16.217 -1.289 1.00 0.00 65 SER A N 9
ATOM 12890 C CA . SER A 1 65 ? 11.435 -16.908 -2.313 1.00 0.00 65 SER A CA 9
ATOM 12891 C C . SER A 1 65 ? 10.695 -16.992 -3.650 1.00 0.00 65 SER A C 9
ATOM 12892 O O . SER A 1 65 ? 9.463 -17.040 -3.697 1.00 0.00 65 SER A O 9
ATOM 12900 N N . PRO A 1 66 ? 11.462 -17.028 -4.757 1.00 0.00 66 PRO A N 9
ATOM 12901 C CA . PRO A 1 66 ? 10.918 -17.114 -6.120 1.00 0.00 66 PRO A CA 9
ATOM 12902 C C . PRO A 1 66 ? 10.153 -18.410 -6.377 1.00 0.00 66 PRO A C 9
ATOM 12903 O O . PRO A 1 66 ? 9.139 -18.410 -7.074 1.00 0.00 66 PRO A O 9
ATOM 12914 N N . HIS A 1 67 ? 10.652 -19.513 -5.818 1.00 0.00 67 HIS A N 9
ATOM 12915 C CA . HIS A 1 67 ? 10.022 -20.821 -5.997 1.00 0.00 67 HIS A CA 9
ATOM 12916 C C . HIS A 1 67 ? 8.827 -21.025 -5.058 1.00 0.00 67 HIS A C 9
ATOM 12917 O O . HIS A 1 67 ? 8.293 -22.133 -4.973 1.00 0.00 67 HIS A O 9
ATOM 12932 N N . GLU A 1 68 ? 8.400 -19.966 -4.357 1.00 0.00 68 GLU A N 9
ATOM 12933 C CA . GLU A 1 68 ? 7.265 -20.071 -3.444 1.00 0.00 68 GLU A CA 9
ATOM 12934 C C . GLU A 1 68 ? 6.174 -19.058 -3.780 1.00 0.00 68 GLU A C 9
ATOM 12935 O O . GLU A 1 68 ? 6.376 -18.144 -4.580 1.00 0.00 68 GLU A O 9
ATOM 12947 N N . PHE A 1 69 ? 5.010 -19.258 -3.171 1.00 0.00 69 PHE A N 9
ATOM 12948 C CA . PHE A 1 69 ? 3.842 -18.408 -3.391 1.00 0.00 69 PHE A CA 9
ATOM 12949 C C . PHE A 1 69 ? 4.004 -17.001 -2.829 1.00 0.00 69 PHE A C 9
ATOM 12950 O O . PHE A 1 69 ? 4.885 -16.735 -2.014 1.00 0.00 69 PHE A O 9
ATOM 12967 N N . SER A 1 70 ? 3.094 -16.123 -3.258 1.00 0.00 70 SER A N 9
ATOM 12968 C CA . SER A 1 70 ? 3.047 -14.737 -2.806 1.00 0.00 70 SER A CA 9
ATOM 12969 C C . SER A 1 70 ? 1.703 -14.480 -2.138 1.00 0.00 70 SER A C 9
ATOM 12970 O O . SER A 1 70 ? 0.657 -14.826 -2.690 1.00 0.00 70 SER A O 9
ATOM 12978 N N . LYS A 1 71 ? 1.726 -13.874 -0.961 1.00 0.00 71 LYS A N 9
ATOM 12979 C CA . LYS A 1 71 ? 0.491 -13.578 -0.243 1.00 0.00 71 LYS A CA 9
ATOM 12980 C C . LYS A 1 71 ? 0.235 -12.077 -0.220 1.00 0.00 71 LYS A C 9
ATOM 12981 O O . LYS A 1 71 ? 1.167 -11.278 -0.344 1.00 0.00 71 LYS A O 9
ATOM 13000 N N . PHE A 1 72 ? -1.032 -11.694 -0.080 1.00 0.00 72 PHE A N 9
ATOM 13001 C CA . PHE A 1 72 ? -1.396 -10.281 -0.065 1.00 0.00 72 PHE A CA 9
ATOM 13002 C C . PHE A 1 72 ? -1.257 -9.694 1.326 1.00 0.00 72 PHE A C 9
ATOM 13003 O O . PHE A 1 72 ? -1.634 -10.324 2.314 1.00 0.00 72 PHE A O 9
ATOM 13020 N N . TYR A 1 73 ? -0.712 -8.478 1.382 1.00 0.00 73 TYR A N 9
ATOM 13021 C CA . TYR A 1 73 ? -0.505 -7.763 2.636 1.00 0.00 73 TYR A CA 9
ATOM 13022 C C . TYR A 1 73 ? -1.158 -6.386 2.564 1.00 0.00 73 TYR A C 9
ATOM 13023 O O . TYR A 1 73 ? -1.086 -5.718 1.534 1.00 0.00 73 TYR A O 9
ATOM 13041 N N . ASN A 1 74 ? -1.777 -5.962 3.661 1.00 0.00 74 ASN A N 9
ATOM 13042 C CA . ASN A 1 74 ? -2.426 -4.657 3.728 1.00 0.00 74 ASN A CA 9
ATOM 13043 C C . ASN A 1 74 ? -1.675 -3.737 4.688 1.00 0.00 74 ASN A C 9
ATOM 13044 O O . ASN A 1 74 ? -1.549 -4.034 5.877 1.00 0.00 74 ASN A O 9
ATOM 13055 N N . VAL A 1 75 ? -1.175 -2.622 4.162 1.00 0.00 75 VAL A N 9
ATOM 13056 C CA . VAL A 1 75 ? -0.433 -1.659 4.970 1.00 0.00 75 VAL A CA 9
ATOM 13057 C C . VAL A 1 75 ? -0.978 -0.243 4.794 1.00 0.00 75 VAL A C 9
ATOM 13058 O O . VAL A 1 75 ? -1.631 0.068 3.789 1.00 0.00 75 VAL A O 9
ATOM 13071 N N . VAL A 1 76 ? -0.685 0.609 5.776 1.00 0.00 76 VAL A N 9
ATOM 13072 C CA . VAL A 1 76 ? -1.109 2.004 5.755 1.00 0.00 76 VAL A CA 9
ATOM 13073 C C . VAL A 1 76 ? 0.113 2.912 5.699 1.00 0.00 76 VAL A C 9
ATOM 13074 O O . VAL A 1 76 ? 1.027 2.777 6.515 1.00 0.00 76 VAL A O 9
ATOM 13087 N N . VAL A 1 77 ? 0.134 3.824 4.731 1.00 0.00 77 VAL A N 9
ATOM 13088 C CA . VAL A 1 77 ? 1.259 4.741 4.570 1.00 0.00 77 VAL A CA 9
ATOM 13089 C C . VAL A 1 77 ? 0.809 6.193 4.586 1.00 0.00 77 VAL A C 9
ATOM 13090 O O . VAL A 1 77 ? -0.271 6.528 4.101 1.00 0.00 77 VAL A O 9
ATOM 13103 N N . LEU A 1 78 ? 1.656 7.050 5.146 1.00 0.00 78 LEU A N 9
ATOM 13104 C CA . LEU A 1 78 ? 1.373 8.472 5.233 1.00 0.00 78 LEU A CA 9
ATOM 13105 C C . LEU A 1 78 ? 2.358 9.274 4.383 1.00 0.00 78 LEU A C 9
ATOM 13106 O O . LEU A 1 78 ? 3.574 9.133 4.522 1.00 0.00 78 LEU A O 9
ATOM 13122 N N . GLU A 1 79 ? 1.815 10.118 3.509 1.00 0.00 79 GLU A N 9
ATOM 13123 C CA . GLU A 1 79 ? 2.623 10.961 2.631 1.00 0.00 79 GLU A CA 9
ATOM 13124 C C . GLU A 1 79 ? 2.870 12.313 3.304 1.00 0.00 79 GLU A C 9
ATOM 13125 O O . GLU A 1 79 ? 1.927 12.955 3.761 1.00 0.00 79 GLU A O 9
ATOM 13137 N N . LYS A 1 80 ? 4.135 12.734 3.386 1.00 0.00 80 LYS A N 9
ATOM 13138 C CA . LYS A 1 80 ? 4.463 14.006 4.034 1.00 0.00 80 LYS A CA 9
ATOM 13139 C C . LYS A 1 80 ? 5.283 14.927 3.135 1.00 0.00 80 LYS A C 9
ATOM 13140 O O . LYS A 1 80 ? 6.200 14.487 2.434 1.00 0.00 80 LYS A O 9
ATOM 13159 N N . ALA A 1 81 ? 4.953 16.218 3.190 1.00 0.00 81 ALA A N 9
ATOM 13160 C CA . ALA A 1 81 ? 5.652 17.237 2.415 1.00 0.00 81 ALA A CA 9
ATOM 13161 C C . ALA A 1 81 ? 6.774 17.870 3.238 1.00 0.00 81 ALA A C 9
ATOM 13162 O O . ALA A 1 81 ? 7.792 18.291 2.688 1.00 0.00 81 ALA A O 9
ATOM 13169 N N . SER A 1 82 ? 6.581 17.925 4.562 1.00 0.00 82 SER A N 9
ATOM 13170 C CA . SER A 1 82 ? 7.573 18.495 5.476 1.00 0.00 82 SER A CA 9
ATOM 13171 C C . SER A 1 82 ? 8.941 17.835 5.291 1.00 0.00 82 SER A C 9
ATOM 13172 O O . SER A 1 82 ? 9.971 18.508 5.335 1.00 0.00 82 SER A O 9
ATOM 13180 N N . ASP A 1 83 ? 8.941 16.516 5.076 1.00 0.00 83 ASP A N 9
ATOM 13181 C CA . ASP A 1 83 ? 10.179 15.765 4.872 1.00 0.00 83 ASP A CA 9
ATOM 13182 C C . ASP A 1 83 ? 10.407 15.451 3.387 1.00 0.00 83 ASP A C 9
ATOM 13183 O O . ASP A 1 83 ? 11.438 14.883 3.024 1.00 0.00 83 ASP A O 9
ATOM 13192 N N . ASN A 1 84 ? 9.441 15.820 2.532 1.00 0.00 84 ASN A N 9
ATOM 13193 C CA . ASN A 1 84 ? 9.537 15.575 1.093 1.00 0.00 84 ASN A CA 9
ATOM 13194 C C . ASN A 1 84 ? 9.793 14.095 0.808 1.00 0.00 84 ASN A C 9
ATOM 13195 O O . ASN A 1 84 ? 10.747 13.738 0.114 1.00 0.00 84 ASN A O 9
ATOM 13206 N N . SER A 1 85 ? 8.934 13.234 1.357 1.00 0.00 85 SER A N 9
ATOM 13207 C CA . SER A 1 85 ? 9.067 11.797 1.172 1.00 0.00 85 SER A CA 9
ATOM 13208 C C . SER A 1 85 ? 7.843 11.060 1.726 1.00 0.00 85 SER A C 9
ATOM 13209 O O . SER A 1 85 ? 6.864 11.681 2.147 1.00 0.00 85 SER A O 9
ATOM 13217 N N . LEU A 1 86 ? 7.915 9.734 1.722 1.00 0.00 86 LEU A N 9
ATOM 13218 C CA . LEU A 1 86 ? 6.829 8.892 2.218 1.00 0.00 86 LEU A CA 9
ATOM 13219 C C . LEU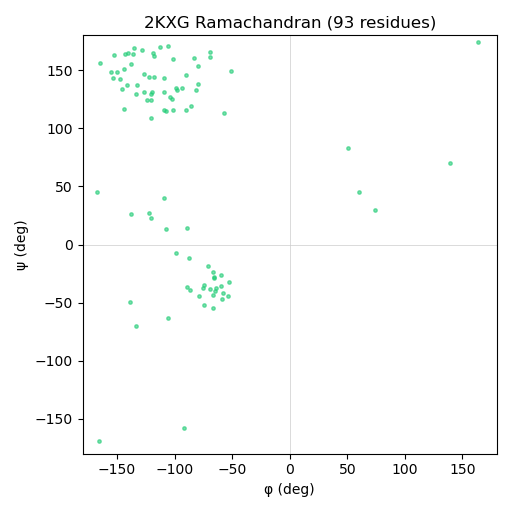 A 1 86 ? 7.141 8.375 3.620 1.00 0.00 86 LEU A C 9
ATOM 13220 O O . LEU A 1 86 ? 8.279 8.456 4.080 1.00 0.00 86 LEU A O 9
ATOM 13236 N N . LYS A 1 87 ? 6.122 7.842 4.295 1.00 0.00 87 LYS A N 9
ATOM 13237 C CA . LYS A 1 87 ? 6.292 7.307 5.643 1.00 0.00 87 LYS A CA 9
ATOM 13238 C C . LYS A 1 87 ? 5.349 6.133 5.889 1.00 0.00 87 LYS A C 9
ATOM 13239 O O . LYS A 1 87 ? 4.144 6.238 5.665 1.00 0.00 87 LYS A O 9
ATOM 13258 N N . LEU A 1 88 ? 5.905 5.020 6.360 1.00 0.00 88 LEU A N 9
ATOM 13259 C CA . LEU A 1 88 ? 5.114 3.828 6.648 1.00 0.00 88 LEU A CA 9
ATOM 13260 C C . LEU A 1 88 ? 4.465 3.938 8.028 1.00 0.00 88 LEU A C 9
ATOM 13261 O O . LEU A 1 88 ? 5.154 4.101 9.036 1.00 0.00 88 LEU A O 9
ATOM 13277 N N . VAL A 1 89 ? 3.135 3.852 8.064 1.00 0.00 89 VAL A N 9
ATOM 13278 C CA . VAL A 1 89 ? 2.389 3.944 9.320 1.00 0.00 89 VAL A CA 9
ATOM 13279 C C . VAL A 1 89 ? 2.344 2.590 10.027 1.00 0.00 89 VAL A C 9
ATOM 13280 O O . VAL A 1 89 ? 2.735 2.477 11.188 1.00 0.00 89 VAL A O 9
ATOM 13293 N N . ALA A 1 90 ? 1.865 1.566 9.317 1.00 0.00 90 ALA A N 9
ATOM 13294 C CA . ALA A 1 90 ? 1.768 0.218 9.876 1.00 0.00 90 ALA A CA 9
ATOM 13295 C C . ALA A 1 90 ? 1.783 -0.844 8.775 1.00 0.00 90 ALA A C 9
ATOM 13296 O O . ALA A 1 90 ? 1.431 -0.566 7.627 1.00 0.00 90 ALA A O 9
ATOM 13303 N N . PHE A 1 91 ? 2.189 -2.062 9.139 1.00 0.00 91 PHE A N 9
ATOM 13304 C CA . PHE A 1 91 ? 2.251 -3.173 8.192 1.00 0.00 91 PHE A CA 9
ATOM 13305 C C . PHE A 1 91 ? 1.436 -4.360 8.705 1.00 0.00 91 PHE A C 9
ATOM 13306 O O . PHE A 1 91 ? 1.656 -4.846 9.816 1.00 0.00 91 PHE A O 9
ATOM 13323 N N . VAL A 1 92 ? 0.468 -4.801 7.895 1.00 0.00 92 VAL A N 9
ATOM 13324 C CA . VAL A 1 92 ? -0.413 -5.907 8.274 1.00 0.00 92 VAL A CA 9
ATOM 13325 C C . VAL A 1 92 ? -0.532 -6.950 7.160 1.00 0.00 92 VAL A C 9
ATOM 13326 O O . VAL A 1 92 ? -0.566 -6.606 5.979 1.00 0.00 92 VAL A O 9
ATOM 13339 N N . PRO A 1 93 ? -0.606 -8.246 7.526 1.00 0.00 93 PRO A N 9
ATOM 13340 C CA . PRO A 1 93 ? -0.736 -9.339 6.564 1.00 0.00 93 PRO A CA 9
ATOM 13341 C C . PRO A 1 93 ? -2.196 -9.620 6.203 1.00 0.00 93 PRO A C 9
ATOM 13342 O O . PRO A 1 93 ? -3.065 -9.616 7.077 1.00 0.00 93 PRO A O 9
ATOM 13353 N N . LEU A 1 94 ? -2.463 -9.869 4.919 1.00 0.00 94 LEU A N 9
ATOM 13354 C CA . LEU A 1 94 ? -3.826 -10.158 4.470 1.00 0.00 94 LEU A CA 9
ATOM 13355 C C . LEU A 1 94 ? -4.014 -11.647 4.151 1.00 0.00 94 LEU A C 9
ATOM 13356 O O . LEU A 1 94 ? -4.938 -12.016 3.424 1.00 0.00 94 LEU A O 9
ATOM 13372 N N . PHE A 1 95 ? -3.141 -12.499 4.695 1.00 0.00 95 PHE A N 9
ATOM 13373 C CA . PHE A 1 95 ? -3.223 -13.941 4.455 1.00 0.00 95 PHE A CA 9
ATOM 13374 C C . PHE A 1 95 ? -3.646 -14.695 5.716 1.00 0.00 95 PHE A C 9
ATOM 13375 O O . PHE A 1 95 ? -4.460 -15.633 5.594 1.00 0.00 95 PHE A O 9
ATOM 13393 N N . GLY A 1 1 ? -20.993 -3.211 3.065 1.00 0.00 1 GLY A N 10
ATOM 13394 C CA . GLY A 1 1 ? -21.732 -4.483 2.836 1.00 0.00 1 GLY A CA 10
ATOM 13395 C C . GLY A 1 1 ? -21.512 -5.043 1.440 1.00 0.00 1 GLY A C 10
ATOM 13396 O O . GLY A 1 1 ? -21.992 -4.469 0.462 1.00 0.00 1 GLY A O 10
ATOM 13402 N N . PRO A 1 2 ? -20.782 -6.171 1.315 1.00 0.00 2 PRO A N 10
ATOM 13403 C CA . PRO A 1 2 ? -20.507 -6.797 0.015 1.00 0.00 2 PRO A CA 10
ATOM 13404 C C . PRO A 1 2 ? -21.743 -7.463 -0.588 1.00 0.00 2 PRO A C 10
ATOM 13405 O O . PRO A 1 2 ? -22.609 -7.956 0.137 1.00 0.00 2 PRO A O 10
ATOM 13416 N N . GLY A 1 3 ? -21.816 -7.473 -1.919 1.00 0.00 3 GLY A N 10
ATOM 13417 C CA . GLY A 1 3 ? -22.947 -8.078 -2.602 1.00 0.00 3 GLY A CA 10
ATOM 13418 C C . GLY A 1 3 ? -22.628 -9.458 -3.152 1.00 0.00 3 GLY A C 10
ATOM 13419 O O . GLY A 1 3 ? -23.106 -10.462 -2.622 1.00 0.00 3 GLY A O 10
ATOM 13423 N N . PRO A 1 4 ? -21.815 -9.538 -4.224 1.00 0.00 4 PRO A N 10
ATOM 13424 C CA . PRO A 1 4 ? -21.432 -10.804 -4.848 1.00 0.00 4 PRO A CA 10
ATOM 13425 C C . PRO A 1 4 ? -20.262 -11.476 -4.131 1.00 0.00 4 PRO A C 10
ATOM 13426 O O . PRO A 1 4 ? -19.829 -11.023 -3.071 1.00 0.00 4 PRO A O 10
ATOM 13437 N N . ALA A 1 5 ? -19.752 -12.557 -4.722 1.00 0.00 5 ALA A N 10
ATOM 13438 C CA . ALA A 1 5 ? -18.626 -13.291 -4.151 1.00 0.00 5 ALA A CA 10
ATOM 13439 C C . ALA A 1 5 ? -17.327 -12.500 -4.294 1.00 0.00 5 ALA A C 10
ATOM 13440 O O . ALA A 1 5 ? -16.491 -12.498 -3.390 1.00 0.00 5 ALA A O 10
ATOM 13447 N N . ILE A 1 6 ? -17.168 -11.826 -5.435 1.00 0.00 6 ILE A N 10
ATOM 13448 C CA . ILE A 1 6 ? -15.975 -11.026 -5.700 1.00 0.00 6 ILE A CA 10
ATOM 13449 C C . ILE A 1 6 ? -16.132 -9.611 -5.142 1.00 0.00 6 ILE A C 10
ATOM 13450 O O . ILE A 1 6 ? -15.231 -9.095 -4.480 1.00 0.00 6 ILE A O 10
ATOM 13466 N N . GLY A 1 7 ? -17.285 -8.993 -5.413 1.00 0.00 7 GLY A N 10
ATOM 13467 C CA . GLY A 1 7 ? -17.545 -7.646 -4.932 1.00 0.00 7 GLY A CA 10
ATOM 13468 C C . GLY A 1 7 ? -17.451 -6.604 -6.025 1.00 0.00 7 GLY A C 10
ATOM 13469 O O . GLY A 1 7 ? -17.930 -6.818 -7.140 1.00 0.00 7 GLY A O 10
ATOM 13473 N N . GLU A 1 8 ? -16.832 -5.470 -5.701 1.00 0.00 8 GLU A N 10
ATOM 13474 C CA . GLU A 1 8 ? -16.672 -4.382 -6.657 1.00 0.00 8 GLU A CA 10
ATOM 13475 C C . GLU A 1 8 ? -15.234 -3.864 -6.655 1.00 0.00 8 GLU A C 10
ATOM 13476 O O . GLU A 1 8 ? -14.475 -4.119 -5.718 1.00 0.00 8 GLU A O 10
ATOM 13488 N N . VAL A 1 9 ? -14.862 -3.144 -7.713 1.00 0.00 9 VAL A N 10
ATOM 13489 C CA . VAL A 1 9 ? -13.510 -2.603 -7.835 1.00 0.00 9 VAL A CA 10
ATOM 13490 C C . VAL A 1 9 ? -13.460 -1.135 -7.428 1.00 0.00 9 VAL A C 10
ATOM 13491 O O . VAL A 1 9 ? -14.030 -0.273 -8.099 1.00 0.00 9 VAL A O 10
ATOM 13504 N N . ILE A 1 10 ? -12.775 -0.862 -6.319 1.00 0.00 10 ILE A N 10
ATOM 13505 C CA . ILE A 1 10 ? -12.643 0.495 -5.806 1.00 0.00 10 ILE A CA 10
ATOM 13506 C C . ILE A 1 10 ? -11.233 0.752 -5.273 1.00 0.00 10 ILE A C 10
ATOM 13507 O O . ILE A 1 10 ? -10.640 -0.109 -4.622 1.00 0.00 10 ILE A O 10
ATOM 13523 N N . GLY A 1 11 ? -10.704 1.940 -5.562 1.00 0.00 11 GLY A N 10
ATOM 13524 C CA . GLY A 1 11 ? -9.365 2.300 -5.116 1.00 0.00 11 GLY A CA 10
ATOM 13525 C C . GLY A 1 11 ? -8.604 3.093 -6.162 1.00 0.00 11 GLY A C 10
ATOM 13526 O O . GLY A 1 11 ? -9.183 3.501 -7.171 1.00 0.00 11 GLY A O 10
ATOM 13530 N N . ILE A 1 12 ? -7.305 3.316 -5.935 1.00 0.00 12 ILE A N 10
ATOM 13531 C CA . ILE A 1 12 ? -6.496 4.068 -6.884 1.00 0.00 12 ILE A CA 10
ATOM 13532 C C . ILE A 1 12 ? -5.732 3.136 -7.818 1.00 0.00 12 ILE A C 10
ATOM 13533 O O . ILE A 1 12 ? -5.339 2.033 -7.432 1.00 0.00 12 ILE A O 10
ATOM 13549 N N . SER A 1 13 ? -5.523 3.596 -9.045 1.00 0.00 13 SER A N 10
ATOM 13550 C CA . SER A 1 13 ? -4.802 2.822 -10.049 1.00 0.00 13 SER A CA 10
ATOM 13551 C C . SER A 1 13 ? -3.299 2.915 -9.823 1.00 0.00 13 SER A C 10
ATOM 13552 O O . SER A 1 13 ? -2.804 3.931 -9.325 1.00 0.00 13 SER A O 10
ATOM 13560 N N . VAL A 1 14 ? -2.566 1.873 -10.225 1.00 0.00 14 VAL A N 10
ATOM 13561 C CA . VAL A 1 14 ? -1.113 1.880 -10.093 1.00 0.00 14 VAL A CA 10
ATOM 13562 C C . VAL A 1 14 ? -0.532 2.997 -10.962 1.00 0.00 14 VAL A C 10
ATOM 13563 O O . VAL A 1 14 ? 0.577 3.480 -10.721 1.00 0.00 14 VAL A O 10
ATOM 13576 N N . ASN A 1 15 ? -1.316 3.413 -11.966 1.00 0.00 15 ASN A N 10
ATOM 13577 C CA . ASN A 1 15 ? -0.931 4.484 -12.870 1.00 0.00 15 ASN A CA 10
ATOM 13578 C C . ASN A 1 15 ? -0.532 5.731 -12.086 1.00 0.00 15 ASN A C 10
ATOM 13579 O O . ASN A 1 15 ? 0.377 6.460 -12.482 1.00 0.00 15 ASN A O 10
ATOM 13590 N N . ASP A 1 16 ? -1.228 5.960 -10.968 1.00 0.00 16 ASP A N 10
ATOM 13591 C CA . ASP A 1 16 ? -0.966 7.106 -10.108 1.00 0.00 16 ASP A CA 10
ATOM 13592 C C . ASP A 1 16 ? 0.493 7.098 -9.644 1.00 0.00 16 ASP A C 10
ATOM 13593 O O . ASP A 1 16 ? 0.907 6.229 -8.876 1.00 0.00 16 ASP A O 10
ATOM 13602 N N . PRO A 1 17 ? 1.296 8.067 -10.132 1.00 0.00 17 PRO A N 10
ATOM 13603 C CA . PRO A 1 17 ? 2.726 8.179 -9.800 1.00 0.00 17 PRO A CA 10
ATOM 13604 C C . PRO A 1 17 ? 3.000 8.361 -8.309 1.00 0.00 17 PRO A C 10
ATOM 13605 O O . PRO A 1 17 ? 4.061 7.969 -7.826 1.00 0.00 17 PRO A O 10
ATOM 13616 N N . ARG A 1 18 ? 2.050 8.947 -7.585 1.00 0.00 18 ARG A N 10
ATOM 13617 C CA . ARG A 1 18 ? 2.209 9.165 -6.152 1.00 0.00 18 ARG A CA 10
ATOM 13618 C C . ARG A 1 18 ? 1.967 7.866 -5.396 1.00 0.00 18 ARG A C 10
ATOM 13619 O O . ARG A 1 18 ? 2.717 7.508 -4.492 1.00 0.00 18 ARG A O 10
ATOM 13640 N N . VAL A 1 19 ? 0.912 7.162 -5.791 1.00 0.00 19 VAL A N 10
ATOM 13641 C CA . VAL A 1 19 ? 0.544 5.894 -5.180 1.00 0.00 19 VAL A CA 10
ATOM 13642 C C . VAL A 1 19 ? 1.653 4.852 -5.356 1.00 0.00 19 VAL A C 10
ATOM 13643 O O . VAL A 1 19 ? 2.028 4.172 -4.403 1.00 0.00 19 VAL A O 10
ATOM 13656 N N . LYS A 1 20 ? 2.163 4.729 -6.582 1.00 0.00 20 LYS A N 10
ATOM 13657 C CA . LYS A 1 20 ? 3.217 3.759 -6.895 1.00 0.00 20 LYS A CA 10
ATOM 13658 C C . LYS A 1 20 ? 4.519 4.040 -6.138 1.00 0.00 20 LYS A C 10
ATOM 13659 O O . LYS A 1 20 ? 5.183 3.111 -5.672 1.00 0.00 20 LYS A O 10
ATOM 13678 N N . GLU A 1 21 ? 4.885 5.316 -6.021 1.00 0.00 21 GLU A N 10
ATOM 13679 C CA . GLU A 1 21 ? 6.113 5.692 -5.333 1.00 0.00 21 GLU A CA 10
ATOM 13680 C C . GLU A 1 21 ? 5.953 5.568 -3.827 1.00 0.00 21 GLU A C 10
ATOM 13681 O O . GLU A 1 21 ? 6.839 5.062 -3.136 1.00 0.00 21 GLU A O 10
ATOM 13693 N N . ILE A 1 22 ? 4.813 6.022 -3.325 1.00 0.00 22 ILE A N 10
ATOM 13694 C CA . ILE A 1 22 ? 4.536 5.951 -1.901 1.00 0.00 22 ILE A CA 10
ATOM 13695 C C . ILE A 1 22 ? 4.435 4.486 -1.449 1.00 0.00 22 ILE A C 10
ATOM 13696 O O . ILE A 1 22 ? 4.878 4.134 -0.351 1.00 0.00 22 ILE A O 10
ATOM 13712 N N . ALA A 1 23 ? 3.902 3.624 -2.329 1.00 0.00 23 ALA A N 10
ATOM 13713 C CA . ALA A 1 23 ? 3.801 2.188 -2.046 1.00 0.00 23 ALA A CA 10
ATOM 13714 C C . ALA A 1 23 ? 5.198 1.597 -1.876 1.00 0.00 23 ALA A C 10
ATOM 13715 O O . ALA A 1 23 ? 5.473 0.881 -0.910 1.00 0.00 23 ALA A O 10
ATOM 13722 N N . GLU A 1 24 ? 6.079 1.924 -2.826 1.00 0.00 24 GLU A N 10
ATOM 13723 C CA . GLU A 1 24 ? 7.468 1.462 -2.803 1.00 0.00 24 GLU A CA 10
ATOM 13724 C C . GLU A 1 24 ? 8.093 1.727 -1.437 1.00 0.00 24 GLU A C 10
ATOM 13725 O O . GLU A 1 24 ? 8.654 0.823 -0.815 1.00 0.00 24 GLU A O 10
ATOM 13737 N N . PHE A 1 25 ? 7.971 2.972 -0.972 1.00 0.00 25 PHE A N 10
ATOM 13738 C CA . PHE A 1 25 ? 8.503 3.360 0.333 1.00 0.00 25 PHE A CA 10
ATOM 13739 C C . PHE A 1 25 ? 7.919 2.473 1.428 1.00 0.00 25 PHE A C 10
ATOM 13740 O O . PHE A 1 25 ? 8.611 2.114 2.378 1.00 0.00 25 PHE A O 10
ATOM 13757 N N . ALA A 1 26 ? 6.639 2.124 1.282 1.00 0.00 26 ALA A N 10
ATOM 13758 C CA . ALA A 1 26 ? 5.955 1.277 2.260 1.00 0.00 26 ALA A CA 10
ATOM 13759 C C . ALA A 1 26 ? 6.666 -0.065 2.452 1.00 0.00 26 ALA A C 10
ATOM 13760 O O . ALA A 1 26 ? 6.901 -0.492 3.584 1.00 0.00 26 ALA A O 10
ATOM 13767 N N . LEU A 1 27 ? 7.003 -0.727 1.344 1.00 0.00 27 LEU A N 10
ATOM 13768 C CA . LEU A 1 27 ? 7.681 -2.025 1.399 1.00 0.00 27 LEU A CA 10
ATOM 13769 C C . LEU A 1 27 ? 9.106 -1.900 1.956 1.00 0.00 27 LEU A C 10
ATOM 13770 O O . LEU A 1 27 ? 9.537 -2.730 2.758 1.00 0.00 27 LEU A O 10
ATOM 13786 N N . LYS A 1 28 ? 9.839 -0.877 1.513 1.00 0.00 28 LYS A N 10
ATOM 13787 C CA . LYS A 1 28 ? 11.221 -0.670 1.955 1.00 0.00 28 LYS A CA 10
ATOM 13788 C C . LYS A 1 28 ? 11.322 -0.113 3.385 1.00 0.00 28 LYS A C 10
ATOM 13789 O O . LYS A 1 28 ? 12.384 -0.202 4.003 1.00 0.00 28 LYS A O 10
ATOM 13808 N N . GLN A 1 29 ? 10.234 0.459 3.914 1.00 0.00 29 GLN A N 10
ATOM 13809 C CA . GLN A 1 29 ? 10.247 1.013 5.267 1.00 0.00 29 GLN A CA 10
ATOM 13810 C C . GLN A 1 29 ? 10.095 -0.096 6.314 1.00 0.00 29 GLN A C 10
ATOM 13811 O O . GLN A 1 29 ? 10.749 -0.066 7.357 1.00 0.00 29 GLN A O 10
ATOM 13825 N N . HIS A 1 30 ? 9.244 -1.082 6.018 1.00 0.00 30 HIS A N 10
ATOM 13826 C CA . HIS A 1 30 ? 9.023 -2.208 6.922 1.00 0.00 30 HIS A CA 10
ATOM 13827 C C . HIS A 1 30 ? 9.741 -3.449 6.408 1.00 0.00 30 HIS A C 10
ATOM 13828 O O . HIS A 1 30 ? 9.503 -3.893 5.284 1.00 0.00 30 HIS A O 10
ATOM 13843 N N . ALA A 1 31 ? 10.625 -3.998 7.234 1.00 0.00 31 ALA A N 10
ATOM 13844 C CA . ALA A 1 31 ? 11.389 -5.186 6.862 1.00 0.00 31 ALA A CA 10
ATOM 13845 C C . ALA A 1 31 ? 12.122 -5.783 8.066 1.00 0.00 31 ALA A C 10
ATOM 13846 O O . ALA A 1 31 ? 13.290 -6.162 7.972 1.00 0.00 31 ALA A O 10
ATOM 13853 N N . GLU A 1 32 ? 11.421 -5.862 9.195 1.00 0.00 32 GLU A N 10
ATOM 13854 C CA . GLU A 1 32 ? 11.989 -6.408 10.425 1.00 0.00 32 GLU A CA 10
ATOM 13855 C C . GLU A 1 32 ? 12.176 -7.925 10.326 1.00 0.00 32 GLU A C 10
ATOM 13856 O O . GLU A 1 32 ? 13.160 -8.471 10.826 1.00 0.00 32 GLU A O 10
ATOM 13868 N N . GLN A 1 33 ? 11.225 -8.592 9.675 1.00 0.00 33 GLN A N 10
ATOM 13869 C CA . GLN A 1 33 ? 11.277 -10.050 9.503 1.00 0.00 33 GLN A CA 10
ATOM 13870 C C . GLN A 1 33 ? 11.747 -10.444 8.092 1.00 0.00 33 GLN A C 10
ATOM 13871 O O . GLN A 1 33 ? 11.842 -11.632 7.781 1.00 0.00 33 GLN A O 10
ATOM 13885 N N . ASN A 1 34 ? 12.058 -9.445 7.252 1.00 0.00 34 ASN A N 10
ATOM 13886 C CA . ASN A 1 34 ? 12.540 -9.679 5.888 1.00 0.00 34 ASN A CA 10
ATOM 13887 C C . ASN A 1 34 ? 11.497 -10.378 5.003 1.00 0.00 34 ASN A C 10
ATOM 13888 O O . ASN A 1 34 ? 11.344 -11.600 5.050 1.00 0.00 34 ASN A O 10
ATOM 13899 N N . LEU A 1 35 ? 10.801 -9.586 4.181 1.00 0.00 35 LEU A N 10
ATOM 13900 C CA . LEU A 1 35 ? 9.790 -10.102 3.257 1.00 0.00 35 LEU A CA 10
ATOM 13901 C C . LEU A 1 35 ? 9.854 -9.353 1.927 1.00 0.00 35 LEU A C 10
ATOM 13902 O O . LEU A 1 35 ? 10.398 -8.249 1.855 1.00 0.00 35 LEU A O 10
ATOM 13918 N N . ILE A 1 36 ? 9.333 -9.974 0.868 1.00 0.00 36 ILE A N 10
ATOM 13919 C CA . ILE A 1 36 ? 9.379 -9.374 -0.464 1.00 0.00 36 ILE A CA 10
ATOM 13920 C C . ILE A 1 36 ? 7.989 -9.071 -1.010 1.00 0.00 36 ILE A C 10
ATOM 13921 O O . ILE A 1 36 ? 7.148 -9.961 -1.100 1.00 0.00 36 ILE A O 10
ATOM 13937 N N . LEU A 1 37 ? 7.763 -7.815 -1.399 1.00 0.00 37 LEU A N 10
ATOM 13938 C CA . LEU A 1 37 ? 6.479 -7.413 -1.959 1.00 0.00 37 LEU A CA 10
ATOM 13939 C C . LEU A 1 37 ? 6.447 -7.654 -3.466 1.00 0.00 37 LEU A C 10
ATOM 13940 O O . LEU A 1 37 ? 7.256 -7.100 -4.212 1.00 0.00 37 LEU A O 10
ATOM 13956 N N . ALA A 1 38 ? 5.498 -8.475 -3.903 1.00 0.00 38 ALA A N 10
ATOM 13957 C CA . ALA A 1 38 ? 5.335 -8.792 -5.315 1.00 0.00 38 ALA A CA 10
ATOM 13958 C C . ALA A 1 38 ? 4.912 -7.558 -6.104 1.00 0.00 38 ALA A C 10
ATOM 13959 O O . ALA A 1 38 ? 5.314 -7.390 -7.256 1.00 0.00 38 ALA A O 10
ATOM 13966 N N . GLY A 1 39 ? 4.108 -6.688 -5.481 1.00 0.00 39 GLY A N 10
ATOM 13967 C CA . GLY A 1 39 ? 3.675 -5.480 -6.168 1.00 0.00 39 GLY A CA 10
ATOM 13968 C C . GLY A 1 39 ? 2.364 -4.908 -5.655 1.00 0.00 39 GLY A C 10
ATOM 13969 O O . GLY A 1 39 ? 1.591 -5.594 -4.984 1.00 0.00 39 GLY A O 10
ATOM 13973 N N . VAL A 1 40 ? 2.123 -3.639 -5.993 1.00 0.00 40 VAL A N 10
ATOM 13974 C CA . VAL A 1 40 ? 0.907 -2.929 -5.596 1.00 0.00 40 VAL A CA 10
ATOM 13975 C C . VAL A 1 40 ? -0.320 -3.518 -6.300 1.00 0.00 40 VAL A C 10
ATOM 13976 O O . VAL A 1 40 ? -0.279 -3.803 -7.497 1.00 0.00 40 VAL A O 10
ATOM 13989 N N . ASP A 1 41 ? -1.406 -3.707 -5.546 1.00 0.00 41 ASP A N 10
ATOM 13990 C CA . ASP A 1 41 ? -2.638 -4.272 -6.098 1.00 0.00 41 ASP A CA 10
ATOM 13991 C C . ASP A 1 41 ? -3.759 -3.231 -6.157 1.00 0.00 41 ASP A C 10
ATOM 13992 O O . ASP A 1 41 ? -4.205 -2.853 -7.241 1.00 0.00 41 ASP A O 10
ATOM 14001 N N . ALA A 1 42 ? -4.211 -2.776 -4.987 1.00 0.00 42 ALA A N 10
ATOM 14002 C CA . ALA A 1 42 ? -5.282 -1.781 -4.901 1.00 0.00 42 ALA A CA 10
ATOM 14003 C C . ALA A 1 42 ? -5.157 -0.976 -3.612 1.00 0.00 42 ALA A C 10
ATOM 14004 O O . ALA A 1 42 ? -4.712 -1.505 -2.594 1.00 0.00 42 ALA A O 10
ATOM 14011 N N . GLY A 1 43 ? -5.533 0.304 -3.654 1.00 0.00 43 GLY A N 10
ATOM 14012 C CA . GLY A 1 43 ? -5.420 1.128 -2.465 1.00 0.00 43 GLY A CA 10
ATOM 14013 C C . GLY A 1 43 ? -6.489 2.189 -2.324 1.00 0.00 43 GLY A C 10
ATOM 14014 O O . GLY A 1 43 ? -7.475 2.209 -3.060 1.00 0.00 43 GLY A O 10
ATOM 14018 N N . GLN A 1 44 ? -6.277 3.061 -1.340 1.00 0.00 44 GLN A N 10
ATOM 14019 C CA . GLN A 1 44 ? -7.200 4.138 -1.018 1.00 0.00 44 GLN A CA 10
ATOM 14020 C C . GLN A 1 44 ? -6.452 5.410 -0.622 1.00 0.00 44 GLN A C 10
ATOM 14021 O O . GLN A 1 44 ? -5.347 5.346 -0.086 1.00 0.00 44 GLN A O 10
ATOM 14035 N N . ILE A 1 45 ? -7.067 6.562 -0.885 1.00 0.00 45 ILE A N 10
ATOM 14036 C CA . ILE A 1 45 ? -6.466 7.852 -0.555 1.00 0.00 45 ILE A CA 10
ATOM 14037 C C . ILE A 1 45 ? -7.442 8.717 0.246 1.00 0.00 45 ILE A C 10
ATOM 14038 O O . ILE A 1 45 ? -8.596 8.896 -0.150 1.00 0.00 45 ILE A O 10
ATOM 14054 N N . ILE A 1 46 ? -6.967 9.249 1.375 1.00 0.00 46 ILE A N 10
ATOM 14055 C CA . ILE A 1 46 ? -7.791 10.095 2.238 1.00 0.00 46 ILE A CA 10
ATOM 14056 C C . ILE A 1 46 ? -7.363 11.553 2.120 1.00 0.00 46 ILE A C 10
ATOM 14057 O O . ILE A 1 46 ? -6.229 11.911 2.474 1.00 0.00 46 ILE A O 10
ATOM 14073 N N . LYS A 1 47 ? -8.273 12.383 1.598 1.00 0.00 47 LYS A N 10
ATOM 14074 C CA . LYS A 1 47 ? -7.999 13.803 1.402 1.00 0.00 47 LYS A CA 10
ATOM 14075 C C . LYS A 1 47 ? -9.164 14.700 1.840 1.00 0.00 47 LYS A C 10
ATOM 14076 O O . LYS A 1 47 ? -10.304 14.257 1.978 1.00 0.00 47 LYS A O 10
ATOM 14095 N N . GLY A 1 48 ? -8.837 15.976 2.020 1.00 0.00 48 GLY A N 10
ATOM 14096 C CA . GLY A 1 48 ? -9.800 17.001 2.405 1.00 0.00 48 GLY A CA 10
ATOM 14097 C C . GLY A 1 48 ? -9.253 18.362 2.023 1.00 0.00 48 GLY A C 10
ATOM 14098 O O . GLY A 1 48 ? -9.742 19.010 1.097 1.00 0.00 48 GLY A O 10
ATOM 14102 N N . ILE A 1 49 ? -8.176 18.740 2.704 1.00 0.00 49 ILE A N 10
ATOM 14103 C CA . ILE A 1 49 ? -7.450 19.971 2.429 1.00 0.00 49 ILE A CA 10
ATOM 14104 C C . ILE A 1 49 ? -6.024 19.557 2.069 1.00 0.00 49 ILE A C 10
ATOM 14105 O O . ILE A 1 49 ? -5.299 19.025 2.913 1.00 0.00 49 ILE A O 10
ATOM 14121 N N . PRO A 1 50 ? -5.617 19.688 0.795 1.00 0.00 50 PRO A N 10
ATOM 14122 C CA . PRO A 1 50 ? -4.309 19.215 0.370 1.00 0.00 50 PRO A CA 10
ATOM 14123 C C . PRO A 1 50 ? -3.155 20.191 0.536 1.00 0.00 50 PRO A C 10
ATOM 14124 O O . PRO A 1 50 ? -3.073 21.227 -0.125 1.00 0.00 50 PRO A O 10
ATOM 14135 N N . HIS A 1 51 ? -2.227 19.769 1.376 1.00 0.00 51 HIS A N 10
ATOM 14136 C CA . HIS A 1 51 ? -0.983 20.479 1.630 1.00 0.00 51 HIS A CA 10
ATOM 14137 C C . HIS A 1 51 ? 0.162 19.524 1.266 1.00 0.00 51 HIS A C 10
ATOM 14138 O O . HIS A 1 51 ? 1.271 19.619 1.791 1.00 0.00 51 HIS A O 10
ATOM 14153 N N . TRP A 1 52 ? -0.169 18.567 0.382 1.00 0.00 52 TRP A N 10
ATOM 14154 C CA . TRP A 1 52 ? 0.740 17.526 -0.071 1.00 0.00 52 TRP A CA 10
ATOM 14155 C C . TRP A 1 52 ? 1.176 16.623 1.084 1.00 0.00 52 TRP A C 10
ATOM 14156 O O . TRP A 1 52 ? 2.300 16.125 1.119 1.00 0.00 52 TRP A O 10
ATOM 14177 N N . ASP A 1 53 ? 0.235 16.399 2.004 1.00 0.00 53 ASP A N 10
ATOM 14178 C CA . ASP A 1 53 ? 0.426 15.530 3.165 1.00 0.00 53 ASP A CA 10
ATOM 14179 C C . ASP A 1 53 ? -0.647 14.428 3.160 1.00 0.00 53 ASP A C 10
ATOM 14180 O O . ASP A 1 53 ? -1.069 13.947 4.214 1.00 0.00 53 ASP A O 10
ATOM 14189 N N . ASN A 1 54 ? -1.113 14.079 1.954 1.00 0.00 54 ASN A N 10
ATOM 14190 C CA . ASN A 1 54 ? -2.176 13.087 1.751 1.00 0.00 54 ASN A CA 10
ATOM 14191 C C . ASN A 1 54 ? -1.966 11.797 2.542 1.00 0.00 54 ASN A C 10
ATOM 14192 O O . ASN A 1 54 ? -0.834 11.343 2.728 1.00 0.00 54 ASN A O 10
ATOM 14203 N N . TYR A 1 55 ? -3.082 11.199 2.984 1.00 0.00 55 TYR A N 10
ATOM 14204 C CA . TYR A 1 55 ? -3.040 9.945 3.732 1.00 0.00 55 TYR A CA 10
ATOM 14205 C C . TYR A 1 55 ? -3.317 8.776 2.793 1.00 0.00 55 TYR A C 10
ATOM 14206 O O . TYR A 1 55 ? -4.400 8.684 2.214 1.00 0.00 55 TYR A O 10
ATOM 14224 N N . TYR A 1 56 ? -2.332 7.895 2.631 1.00 0.00 56 TYR A N 10
ATOM 14225 C CA . TYR A 1 56 ? -2.472 6.749 1.740 1.00 0.00 56 TYR A CA 10
ATOM 14226 C C . TYR A 1 56 ? -2.686 5.447 2.516 1.00 0.00 56 TYR A C 10
ATOM 14227 O O . TYR A 1 56 ? -2.101 5.234 3.579 1.00 0.00 56 TYR A O 10
ATOM 14245 N N . ASN A 1 57 ? -3.528 4.581 1.954 1.00 0.00 57 ASN A N 10
ATOM 14246 C CA . ASN A 1 57 ? -3.845 3.278 2.542 1.00 0.00 57 ASN A CA 10
ATOM 14247 C C . ASN A 1 57 ? -4.032 2.267 1.416 1.00 0.00 57 ASN A C 10
ATOM 14248 O O . ASN A 1 57 ? -4.991 2.373 0.662 1.00 0.00 57 ASN A O 10
ATOM 14259 N N . LEU A 1 58 ? -3.114 1.309 1.269 1.00 0.00 58 LEU A N 10
ATOM 14260 C CA . LEU A 1 58 ? -3.232 0.345 0.168 1.00 0.00 58 LEU A CA 10
ATOM 14261 C C . LEU A 1 58 ? -2.943 -1.100 0.571 1.00 0.00 58 LEU A C 10
ATOM 14262 O O . LEU A 1 58 ? -2.410 -1.379 1.646 1.00 0.00 58 LEU A O 10
ATOM 14278 N N . ILE A 1 59 ? -3.303 -2.007 -0.344 1.00 0.00 59 ILE A N 10
ATOM 14279 C CA . ILE A 1 59 ? -3.107 -3.445 -0.173 1.00 0.00 59 ILE A CA 10
ATOM 14280 C C . ILE A 1 59 ? -2.250 -3.998 -1.317 1.00 0.00 59 ILE A C 10
ATOM 14281 O O . ILE A 1 59 ? -2.620 -3.870 -2.486 1.00 0.00 59 ILE A O 10
ATOM 14297 N N . LEU A 1 60 ? -1.113 -4.609 -0.987 1.00 0.00 60 LEU A N 10
ATOM 14298 C CA . LEU A 1 60 ? -0.224 -5.170 -2.004 1.00 0.00 60 LEU A CA 10
ATOM 14299 C C . LEU A 1 60 ? 0.062 -6.650 -1.736 1.00 0.00 60 LEU A C 10
ATOM 14300 O O . LEU A 1 60 ? -0.239 -7.165 -0.658 1.00 0.00 60 LEU A O 10
ATOM 14316 N N . SER A 1 61 ? 0.657 -7.320 -2.724 1.00 0.00 61 SER A N 10
ATOM 14317 C CA . SER A 1 61 ? 1.001 -8.739 -2.603 1.00 0.00 61 SER A CA 10
ATOM 14318 C C . SER A 1 61 ? 2.475 -8.902 -2.242 1.00 0.00 61 SER A C 10
ATOM 14319 O O . SER A 1 61 ? 3.307 -8.098 -2.669 1.00 0.00 61 SER A O 10
ATOM 14327 N N . ALA A 1 62 ? 2.791 -9.937 -1.449 1.00 0.00 62 ALA A N 10
ATOM 14328 C CA . ALA A 1 62 ? 4.171 -10.191 -1.023 1.00 0.00 62 ALA A CA 10
ATOM 14329 C C . ALA A 1 62 ? 4.416 -11.660 -0.667 1.00 0.00 62 ALA A C 10
ATOM 14330 O O . ALA A 1 62 ? 3.532 -12.345 -0.149 1.00 0.00 62 ALA A O 10
ATOM 14337 N N . LYS A 1 63 ? 5.642 -12.121 -0.935 1.00 0.00 63 LYS A N 10
ATOM 14338 C CA . LYS A 1 63 ? 6.056 -13.489 -0.642 1.00 0.00 63 LYS A CA 10
ATOM 14339 C C . LYS A 1 63 ? 7.551 -13.535 -0.322 1.00 0.00 63 LYS A C 10
ATOM 14340 O O . LYS A 1 63 ? 8.278 -12.565 -0.562 1.00 0.00 63 LYS A O 10
ATOM 14359 N N . HIS A 1 64 ? 7.997 -14.650 0.251 1.00 0.00 64 HIS A N 10
ATOM 14360 C CA . HIS A 1 64 ? 9.396 -14.817 0.625 1.00 0.00 64 HIS A CA 10
ATOM 14361 C C . HIS A 1 64 ? 10.149 -15.727 -0.354 1.00 0.00 64 HIS A C 10
ATOM 14362 O O . HIS A 1 64 ? 11.365 -15.884 -0.237 1.00 0.00 64 HIS A O 10
ATOM 14377 N N . SER A 1 65 ? 9.433 -16.327 -1.314 1.00 0.00 65 SER A N 10
ATOM 14378 C CA . SER A 1 65 ? 10.070 -17.219 -2.288 1.00 0.00 65 SER A CA 10
ATOM 14379 C C . SER A 1 65 ? 9.399 -17.142 -3.663 1.00 0.00 65 SER A C 10
ATOM 14380 O O . SER A 1 65 ? 8.177 -17.012 -3.770 1.00 0.00 65 SER A O 10
ATOM 14388 N N . PRO A 1 66 ? 10.211 -17.239 -4.736 1.00 0.00 66 PRO A N 10
ATOM 14389 C CA . PRO A 1 66 ? 9.730 -17.182 -6.126 1.00 0.00 66 PRO A CA 10
ATOM 14390 C C . PRO A 1 66 ? 8.834 -18.360 -6.506 1.00 0.00 66 PRO A C 10
ATOM 14391 O O . PRO A 1 66 ? 7.985 -18.235 -7.388 1.00 0.00 66 PRO A O 10
ATOM 14402 N N . HIS A 1 67 ? 9.031 -19.504 -5.851 1.00 0.00 67 HIS A N 10
ATOM 14403 C CA . HIS A 1 67 ? 8.239 -20.697 -6.142 1.00 0.00 67 HIS A CA 10
ATOM 14404 C C . HIS A 1 67 ? 7.042 -20.843 -5.196 1.00 0.00 67 HIS A C 10
ATOM 14405 O O . HIS A 1 67 ? 6.433 -21.914 -5.135 1.00 0.00 67 HIS A O 10
ATOM 14420 N N . GLU A 1 68 ? 6.697 -19.780 -4.458 1.00 0.00 68 GLU A N 10
ATOM 14421 C CA . GLU A 1 68 ? 5.568 -19.847 -3.533 1.00 0.00 68 GLU A CA 10
ATOM 14422 C C . GLU A 1 68 ? 4.559 -18.726 -3.762 1.00 0.00 68 GLU A C 10
ATOM 14423 O O . GLU A 1 68 ? 4.820 -17.764 -4.486 1.00 0.00 68 GLU A O 10
ATOM 14435 N N . PHE A 1 69 ? 3.396 -18.890 -3.137 1.00 0.00 69 PHE A N 10
ATOM 14436 C CA . PHE A 1 69 ? 2.290 -17.942 -3.244 1.00 0.00 69 PHE A CA 10
ATOM 14437 C C . PHE A 1 69 ? 2.610 -16.575 -2.654 1.00 0.00 69 PHE A C 10
ATOM 14438 O O . PHE A 1 69 ? 3.584 -16.404 -1.921 1.00 0.00 69 PHE A O 10
ATOM 14455 N N . SER A 1 70 ? 1.731 -15.621 -2.963 1.00 0.00 70 SER A N 10
ATOM 14456 C CA . SER A 1 70 ? 1.832 -14.254 -2.466 1.00 0.00 70 SER A CA 10
ATOM 14457 C C . SER A 1 70 ? 0.535 -13.891 -1.754 1.00 0.00 70 SER A C 10
ATOM 14458 O O . SER A 1 70 ? -0.554 -14.191 -2.251 1.00 0.00 70 SER A O 10
ATOM 14466 N N . LYS A 1 71 ? 0.646 -13.259 -0.593 1.00 0.00 71 LYS A N 10
ATOM 14467 C CA . LYS A 1 71 ? -0.532 -12.872 0.176 1.00 0.00 71 LYS A CA 10
ATOM 14468 C C . LYS A 1 71 ? -0.712 -11.359 0.178 1.00 0.00 71 LYS A C 10
ATOM 14469 O O . LYS A 1 71 ? 0.164 -10.622 -0.273 1.00 0.00 71 LYS A O 10
ATOM 14488 N N . PHE A 1 72 ? -1.860 -10.903 0.670 1.00 0.00 72 PHE A N 10
ATOM 14489 C CA . PHE A 1 72 ? -2.158 -9.475 0.709 1.00 0.00 72 PHE A CA 10
ATOM 14490 C C . PHE A 1 72 ? -1.683 -8.841 2.008 1.00 0.00 72 PHE A C 10
ATOM 14491 O O . PHE A 1 72 ? -1.628 -9.498 3.045 1.00 0.00 72 PHE A O 10
ATOM 14508 N N . TYR A 1 73 ? -1.350 -7.554 1.935 1.00 0.00 73 TYR A N 10
ATOM 14509 C CA . TYR A 1 73 ? -0.891 -6.795 3.091 1.00 0.00 73 TYR A CA 10
ATOM 14510 C C . TYR A 1 73 ? -1.469 -5.380 3.030 1.00 0.00 73 TYR A C 10
ATOM 14511 O O . TYR A 1 73 ? -1.547 -4.794 1.955 1.00 0.00 73 TYR A O 10
ATOM 14529 N N . ASN A 1 74 ? -1.863 -4.838 4.180 1.00 0.00 74 ASN A N 10
ATOM 14530 C CA . ASN A 1 74 ? -2.424 -3.487 4.252 1.00 0.00 74 ASN A CA 10
ATOM 14531 C C . ASN A 1 74 ? -1.497 -2.553 5.027 1.00 0.00 74 ASN A C 10
ATOM 14532 O O . ASN A 1 74 ? -1.115 -2.850 6.160 1.00 0.00 74 ASN A O 10
ATOM 14543 N N . VAL A 1 75 ? -1.139 -1.423 4.412 1.00 0.00 75 VAL A N 10
ATOM 14544 C CA . VAL A 1 75 ? -0.255 -0.451 5.055 1.00 0.00 75 VAL A CA 10
ATOM 14545 C C . VAL A 1 75 ? -0.786 0.969 4.947 1.00 0.00 75 VAL A C 10
ATOM 14546 O O . VAL A 1 75 ? -1.286 1.387 3.896 1.00 0.00 75 VAL A O 10
ATOM 14559 N N . VAL A 1 76 ? -0.628 1.715 6.037 1.00 0.00 76 VAL A N 10
ATOM 14560 C CA . VAL A 1 76 ? -1.034 3.109 6.085 1.00 0.00 76 VAL A CA 10
ATOM 14561 C C . VAL A 1 76 ? 0.214 3.963 5.958 1.00 0.00 76 VAL A C 10
ATOM 14562 O O . VAL A 1 76 ? 1.059 3.973 6.854 1.00 0.00 76 VAL A O 10
ATOM 14575 N N . VAL A 1 77 ? 0.350 4.641 4.827 1.00 0.00 77 VAL A N 10
ATOM 14576 C CA . VAL A 1 77 ? 1.522 5.462 4.570 1.00 0.00 77 VAL A CA 10
ATOM 14577 C C . VAL A 1 77 ? 1.167 6.943 4.513 1.00 0.00 77 VAL A C 10
ATOM 14578 O O . VAL A 1 77 ? 0.158 7.329 3.921 1.00 0.00 77 VAL A O 10
ATOM 14591 N N . LEU A 1 78 ? 2.005 7.762 5.145 1.00 0.00 78 LEU A N 10
ATOM 14592 C CA . LEU A 1 78 ? 1.799 9.203 5.189 1.00 0.00 78 LEU A CA 10
ATOM 14593 C C . LEU A 1 78 ? 2.882 9.937 4.394 1.00 0.00 78 LEU A C 10
ATOM 14594 O O . LEU A 1 78 ? 4.073 9.668 4.557 1.00 0.00 78 LEU A O 10
ATOM 14610 N N . GLU A 1 79 ? 2.453 10.867 3.539 1.00 0.00 79 GLU A N 10
ATOM 14611 C CA . GLU A 1 79 ? 3.371 11.653 2.717 1.00 0.00 79 GLU A CA 10
ATOM 14612 C C . GLU A 1 79 ? 3.755 12.949 3.450 1.00 0.00 79 GLU A C 10
ATOM 14613 O O . GLU A 1 79 ? 2.880 13.666 3.935 1.00 0.00 79 GLU A O 10
ATOM 14625 N N . LYS A 1 80 ? 5.060 13.241 3.548 1.00 0.00 80 LYS A N 10
ATOM 14626 C CA . LYS A 1 80 ? 5.516 14.449 4.251 1.00 0.00 80 LYS A CA 10
ATOM 14627 C C . LYS A 1 80 ? 6.414 15.339 3.400 1.00 0.00 80 LYS A C 10
ATOM 14628 O O . LYS A 1 80 ? 7.261 14.859 2.640 1.00 0.00 80 LYS A O 10
ATOM 14647 N N . ALA A 1 81 ? 6.250 16.645 3.596 1.00 0.00 81 ALA A N 10
ATOM 14648 C CA . ALA A 1 81 ? 7.061 17.649 2.920 1.00 0.00 81 ALA A CA 10
ATOM 14649 C C . ALA A 1 81 ? 8.137 18.166 3.875 1.00 0.00 81 ALA A C 10
ATOM 14650 O O . ALA A 1 81 ? 9.227 18.547 3.448 1.00 0.00 81 ALA A O 10
ATOM 14657 N N . SER A 1 82 ? 7.819 18.156 5.179 1.00 0.00 82 SER A N 10
ATOM 14658 C CA . SER A 1 82 ? 8.747 18.603 6.215 1.00 0.00 82 SER A CA 10
ATOM 14659 C C . SER A 1 82 ? 10.081 17.869 6.102 1.00 0.00 82 SER A C 10
ATOM 14660 O O . SER A 1 82 ? 11.141 18.489 6.201 1.00 0.00 82 SER A O 10
ATOM 14668 N N . ASP A 1 83 ? 10.031 16.549 5.879 1.00 0.00 83 ASP A N 10
ATOM 14669 C CA . ASP A 1 83 ? 11.256 15.764 5.735 1.00 0.00 83 ASP A CA 10
ATOM 14670 C C . ASP A 1 83 ? 11.521 15.407 4.265 1.00 0.00 83 ASP A C 10
ATOM 14671 O O . ASP A 1 83 ? 12.417 14.614 3.971 1.00 0.00 83 ASP A O 10
ATOM 14680 N N . ASN A 1 84 ? 10.739 16.003 3.350 1.00 0.00 84 ASN A N 10
ATOM 14681 C CA . ASN A 1 84 ? 10.879 15.762 1.911 1.00 0.00 84 ASN A CA 10
ATOM 14682 C C . ASN A 1 84 ? 11.046 14.272 1.609 1.00 0.00 84 ASN A C 10
ATOM 14683 O O . ASN A 1 84 ? 12.047 13.849 1.024 1.00 0.00 84 ASN A O 10
ATOM 14694 N N . SER A 1 85 ? 10.055 13.480 2.016 1.00 0.00 85 SER A N 10
ATOM 14695 C CA . SER A 1 85 ? 10.080 12.042 1.801 1.00 0.00 85 SER A CA 10
ATOM 14696 C C . SER A 1 85 ? 8.757 11.406 2.228 1.00 0.00 85 SER A C 10
ATOM 14697 O O . SER A 1 85 ? 7.809 12.101 2.601 1.00 0.00 85 SER A O 10
ATOM 14705 N N . LEU A 1 86 ? 8.712 10.082 2.185 1.00 0.00 86 LEU A N 10
ATOM 14706 C CA . LEU A 1 86 ? 7.521 9.335 2.580 1.00 0.00 86 LEU A CA 10
ATOM 14707 C C . LEU A 1 86 ? 7.701 8.771 3.986 1.00 0.00 86 LEU A C 10
ATOM 14708 O O . LEU A 1 86 ? 8.812 8.767 4.519 1.00 0.00 86 LEU A O 10
ATOM 14724 N N . LYS A 1 87 ? 6.612 8.299 4.589 1.00 0.00 87 LYS A N 10
ATOM 14725 C CA . LYS A 1 87 ? 6.678 7.741 5.935 1.00 0.00 87 LYS A CA 10
ATOM 14726 C C . LYS A 1 87 ? 5.669 6.616 6.129 1.00 0.00 87 LYS A C 10
ATOM 14727 O O . LYS A 1 87 ? 4.462 6.814 5.984 1.00 0.00 87 LYS A O 10
ATOM 14746 N N . LEU A 1 88 ? 6.179 5.440 6.480 1.00 0.00 88 LEU A N 10
ATOM 14747 C CA . LEU A 1 88 ? 5.341 4.275 6.724 1.00 0.00 88 LEU A CA 10
ATOM 14748 C C . LEU A 1 88 ? 4.753 4.343 8.133 1.00 0.00 88 LEU A C 10
ATOM 14749 O O . LEU A 1 88 ? 5.473 4.207 9.123 1.00 0.00 88 LEU A O 10
ATOM 14765 N N . VAL A 1 89 ? 3.443 4.568 8.214 1.00 0.00 89 VAL A N 10
ATOM 14766 C CA . VAL A 1 89 ? 2.761 4.670 9.503 1.00 0.00 89 VAL A CA 10
ATOM 14767 C C . VAL A 1 89 ? 2.541 3.294 10.134 1.00 0.00 89 VAL A C 10
ATOM 14768 O O . VAL A 1 89 ? 2.863 3.090 11.305 1.00 0.00 89 VAL A O 10
ATOM 14781 N N . ALA A 1 90 ? 1.987 2.354 9.362 1.00 0.00 90 ALA A N 10
ATOM 14782 C CA . ALA A 1 90 ? 1.726 1.008 9.876 1.00 0.00 90 ALA A CA 10
ATOM 14783 C C . ALA A 1 90 ? 1.784 -0.059 8.779 1.00 0.00 90 ALA A C 10
ATOM 14784 O O . ALA A 1 90 ? 1.411 0.191 7.632 1.00 0.00 90 ALA A O 10
ATOM 14791 N N . PHE A 1 91 ? 2.240 -1.257 9.159 1.00 0.00 91 PHE A N 10
ATOM 14792 C CA . PHE A 1 91 ? 2.336 -2.390 8.236 1.00 0.00 91 PHE A CA 10
ATOM 14793 C C . PHE A 1 91 ? 1.589 -3.589 8.823 1.00 0.00 91 PHE A C 10
ATOM 14794 O O . PHE A 1 91 ? 1.900 -4.044 9.925 1.00 0.00 91 PHE A O 10
ATOM 14811 N N . VAL A 1 92 ? 0.563 -4.059 8.103 1.00 0.00 92 VAL A N 10
ATOM 14812 C CA . VAL A 1 92 ? -0.277 -5.164 8.581 1.00 0.00 92 VAL A CA 10
ATOM 14813 C C . VAL A 1 92 ? -0.501 -6.246 7.520 1.00 0.00 92 VAL A C 10
ATOM 14814 O O . VAL A 1 92 ? -0.670 -5.942 6.341 1.00 0.00 92 VAL A O 10
ATOM 14827 N N . PRO A 1 93 ? -0.535 -7.533 7.935 1.00 0.00 93 PRO A N 10
ATOM 14828 C CA . PRO A 1 93 ? -0.773 -8.659 7.024 1.00 0.00 93 PRO A CA 10
ATOM 14829 C C . PRO A 1 93 ? -2.262 -8.832 6.715 1.00 0.00 93 PRO A C 10
ATOM 14830 O O . PRO A 1 93 ? -3.104 -8.689 7.604 1.00 0.00 93 PRO A O 10
ATOM 14841 N N . LEU A 1 94 ? -2.587 -9.122 5.455 1.00 0.00 94 LEU A N 10
ATOM 14842 C CA . LEU A 1 94 ? -3.982 -9.292 5.048 1.00 0.00 94 LEU A CA 10
ATOM 14843 C C . LEU A 1 94 ? -4.301 -10.738 4.648 1.00 0.00 94 LEU A C 10
ATOM 14844 O O . LEU A 1 94 ? -4.924 -10.978 3.611 1.00 0.00 94 LEU A O 10
ATOM 14860 N N . PHE A 1 95 ? -3.887 -11.699 5.474 1.00 0.00 95 PHE A N 10
ATOM 14861 C CA . PHE A 1 95 ? -4.152 -13.114 5.191 1.00 0.00 95 PHE A CA 10
ATOM 14862 C C . PHE A 1 95 ? -4.265 -13.942 6.477 1.00 0.00 95 PHE A C 10
ATOM 14863 O O . PHE A 1 95 ? -4.418 -15.178 6.370 1.00 0.00 95 PHE A O 10
#

Foldseek 3Di:
DADDPVGDDDADDCVPPCLVQLVVCQVVVDQPPHWAWPGFDGWHWDDDPDPQFIKIKGKTWIGRDPPDGTFIKIWIKTGDPVVDGIGTPDIGGDD

Organism: Cucurbita maxima (NCBI:txid3661)

Radius of gyration: 14.16 Å; Cα contacts (8 Å, |Δi|>4): 178; chains: 1; bounding box: 38×41×23 Å

Sequence (95 aa):
GPGPAIGEVIGISVNDPRVKEIAEFALKQHAEQNLILAGVDAGQIIKGIPHWDNYYNLILSAKHSPHEFSKFYNVVVLEKASDNSLKLVAFVPLFGPGPAIGEVIGISVNDPRVKEIAEFALKQHAEQNLILAGVDAGQIIKGIPHWDNYYNLILSAKHSPHEFSKFYNVVVLEKASDNSLKLVAFVPLFGPGPAIGEVIGISVNDPRVKEIAEFALKQHAEQNLILAGVDAGQIIKGIPHWDNYYNLILSAKHSPHEFSKFYNVVVLEKASDNSLKLVAFVPLFGPGPAIGEVIGISVNDPRVKEIAEFALKQHAEQNLILAGVDAGQIIKGIPHWDNYYNLILSAKHSPHEFSKFYNVVVLEKASDNSLKLVAFVPLFGPGPAIGEVIGISVNDPRVKEIAEFALKQHAEQNLILAGVDAGQIIKGIPHWDNYYNLILSAKHSPHEFSKFYNVVVLEKASDNSLKLVAFVPLFGPGPAIGEVIGISVNDPRVKEIAEFALKQHAEQNLILAGVDAGQIIKGIPHWDNYYNLILSAKHSPHEFSKFYNVVVLEKASDNSLKLVAFVPLFGPGPAIGEVIGISVNDPRVKEIAEFALKQHAEQNLILAGVDAGQIIKGIPHWDNYYNLILSAKHSPHEFSKFYNVVVLEKASDNSLKLVAFVPLFGPGPAIGEVIGISVNDPRVKEIAEFALKQHAEQNLILAGVDAGQIIKGIPHWDNYYNLILSAKHSPHEFSKFYNVVVLEKASDNSLKLVAFVPLFGPGPAIGEVIGISVNDPRVKEIAEFALKQHAEQNLILAGVDAGQIIKGIPHWDNYYNLILSAKHSPHEFSKFYNVVVLEKASDNSLKLVAFVPLFGPGPAIGEVIGISVNDPRVKEIAEFALKQHAEQNLILAGVDAGQIIKGIPHWDNYYNLILSAKHSPHEFSKFYNVVVLEKASDNSLKLVAFVPLF

InterPro domains:
  IPR000010 Cystatin domain [PF16845] (21-99)
  IPR046350 Cystatin superfamily [SSF54403] (7-99)

Nearest PDB structures (foldseek):
  2kxg-assembly1_A  TM=9.390E-01  e=7.596E-15  Cucurbita maxima
  5eql-assembly1_A  TM=7.177E-01  e=5.024E-02  synthetic construct
  5elu-assembly1_A  TM=7.635E-01  e=1.131E-01  synthetic construct
  8c12-assembly1_BBB  TM=7.288E-01  e=1.193E-01  synthetic construct
  6st2-assembly1_D  TM=7.323E-01  e=1.193E-01  synthetic construct

CATH classification: 3.10.450.10